Protein AF-0000000067826956 (afdb_homodimer)

Organism: Synechocystis sp. (strain ATCC 27184 / PCC 6803 / Kazusa) (NCBI:txid1111708)

InterPro domains:
  IPR000594 THIF-type NAD/FAD binding fold [PF00899] (185-439)
  IPR028090 JAB domain, prokaryotic [PF14464] (11-140)
  IPR035985 Ubiquitin-activating enzyme-like [SSF69572] (183-455)
  IPR045886 ThiF/MoeB/HesA family [PTHR43267] (139-315)

Radius of gyration: 33.15 Å; Cα contacts (8 Å, |Δi|>4): 2094; chains: 2; bounding box: 84×110×72 Å

Solvent-accessible surface area (backbone atoms only — not comparable to full-atom values): 48384 Å² total; per-residue (Å²): 133,83,63,52,29,34,36,40,35,43,40,68,53,51,52,50,47,50,62,72,37,60,53,92,80,53,42,31,33,55,33,38,34,37,20,13,46,34,82,25,72,41,32,82,87,75,62,40,42,34,41,37,33,20,45,55,45,76,42,77,59,57,74,89,38,51,70,44,62,33,60,84,42,67,41,58,53,63,63,63,54,52,51,51,50,53,53,24,56,76,68,71,36,39,50,26,40,35,32,44,32,56,90,71,46,68,61,88,49,71,65,53,67,61,51,46,28,57,53,38,45,51,45,17,71,72,72,31,75,79,40,52,37,35,41,34,33,42,23,85,88,66,43,56,37,43,32,40,28,55,45,58,87,43,70,45,66,43,56,35,39,36,31,42,50,68,44,44,45,77,30,46,86,66,68,75,67,66,82,76,55,62,36,47,48,32,34,26,65,66,64,37,65,48,51,37,53,52,35,41,69,39,32,35,29,33,36,21,52,43,36,32,22,21,35,39,61,65,50,41,50,38,60,34,33,28,36,39,38,32,31,28,66,51,54,33,43,54,56,40,53,22,34,30,48,64,54,30,44,65,40,25,74,68,49,38,43,35,39,56,38,40,41,50,48,52,49,61,32,57,80,70,47,47,70,45,70,38,76,41,61,73,85,39,76,86,35,45,34,50,58,68,62,29,56,34,32,38,38,30,47,93,48,39,43,59,49,52,52,51,52,50,45,13,34,24,56,63,26,42,26,40,36,42,46,74,48,66,39,62,41,73,61,99,57,86,37,69,73,41,39,37,30,32,32,36,36,35,38,71,76,39,53,41,50,62,54,63,62,72,43,48,68,69,58,13,50,51,51,49,36,38,74,75,35,46,71,57,33,50,51,44,43,69,72,35,82,64,74,84,80,75,65,83,67,47,52,50,38,65,54,30,38,46,37,27,44,52,42,50,49,51,52,49,30,24,58,71,41,55,38,46,94,80,47,63,64,52,30,37,36,36,32,63,40,74,73,42,78,41,73,61,82,68,64,53,41,87,81,37,71,68,48,54,42,67,83,43,36,10,47,35,65,48,88,44,66,86,67,54,130,134,84,63,52,30,34,38,39,34,43,40,68,52,51,52,50,46,50,63,73,38,59,55,92,80,54,42,30,33,57,31,39,33,36,20,14,46,33,84,28,72,41,33,82,87,75,63,42,42,34,42,37,34,19,46,56,45,76,42,77,57,58,72,88,38,53,72,43,63,33,61,82,42,68,42,58,52,63,63,62,53,51,51,50,50,51,53,24,56,76,66,69,37,38,49,27,40,34,34,44,34,55,91,73,46,68,61,87,51,70,66,53,65,61,51,47,27,57,53,38,46,52,46,18,71,71,71,32,74,80,40,52,37,36,42,36,34,41,24,84,89,66,43,55,38,43,31,40,30,54,45,58,87,43,69,44,66,43,56,34,39,35,32,42,50,70,46,44,45,78,31,44,87,64,69,74,67,66,81,76,56,60,35,46,47,33,34,26,65,65,63,37,63,45,50,36,54,53,36,41,69,39,32,36,30,32,37,21,54,42,36,33,22,23,35,37,60,66,49,42,51,39,59,33,34,27,36,40,37,35,31,28,66,51,53,34,42,55,57,40,53,24,34,29,48,65,55,31,44,65,41,25,76,67,47,39,45,34,40,56,40,39,41,51,48,51,49,59,30,56,80,70,48,47,70,45,70,38,78,41,62,74,82,39,77,87,35,45,34,51,58,69,62,29,56,36,34,37,37,31,47,94,47,39,41,61,49,52,52,52,52,50,45,13,34,24,57,61,26,43,27,39,35,41,46,76,48,66,39,61,41,75,60,100,59,86,37,68,72,41,38,36,29,32,33,37,38,35,38,70,76,38,53,41,50,61,54,63,62,72,43,48,68,69,58,12,50,51,50,48,36,37,73,74,35,48,70,59,31,51,50,45,42,70,72,35,83,69,78,79,83,75,65,83,66,47,51,50,40,65,55,30,38,46,38,25,44,51,42,50,50,54,52,50,30,23,59,71,40,57,37,47,93,81,46,61,65,53,30,38,36,37,31,62,42,75,73,41,80,42,73,61,82,68,64,52,43,84,80,38,71,68,49,54,40,66,85,44,37,10,46,35,66,47,86,45,68,85,66,56,131

Structure (mmCIF, N/CA/C/O backbone):
data_AF-0000000067826956-model_v1
#
loop_
_entity.id
_entity.type
_entity.pdbx_description
1 polymer 'Sll6053 protein'
#
loop_
_atom_site.group_PDB
_atom_site.id
_atom_site.type_symbol
_atom_site.label_atom_id
_atom_site.label_alt_id
_atom_site.label_comp_id
_atom_site.label_asym_id
_atom_site.label_entity_id
_atom_site.label_seq_id
_atom_site.pdbx_PDB_ins_code
_atom_site.Cartn_x
_atom_site.Cartn_y
_atom_site.Cartn_z
_atom_site.occupancy
_atom_site.B_iso_or_equiv
_atom_site.auth_seq_id
_atom_site.auth_comp_id
_atom_site.auth_asym_id
_atom_site.auth_atom_id
_atom_site.pdbx_PDB_model_num
ATOM 1 N N . MET A 1 1 ? -2.6 -42.219 2.662 1 44.88 1 MET A N 1
ATOM 2 C CA . MET A 1 1 ? -2.842 -40.812 2.455 1 44.88 1 MET A CA 1
ATOM 3 C C . MET A 1 1 ? -2.33 -40.375 1.088 1 44.88 1 MET A C 1
ATOM 5 O O . MET A 1 1 ? -1.176 -40.625 0.739 1 44.88 1 MET A O 1
ATOM 9 N N . ASN A 1 2 ? -3.15 -40.125 0.061 1 63.22 2 ASN A N 1
ATOM 10 C CA . ASN A 1 2 ? -2.844 -40.031 -1.362 1 63.22 2 ASN A CA 1
ATOM 11 C C . ASN A 1 2 ? -1.979 -38.812 -1.671 1 63.22 2 ASN A C 1
ATOM 13 O O . ASN A 1 2 ? -2.154 -37.75 -1.065 1 63.22 2 ASN A O 1
ATOM 17 N N . ASN A 1 3 ? -0.855 -39.031 -2.359 1 84.06 3 ASN A N 1
ATOM 18 C CA . ASN A 1 3 ? 0.058 -38.031 -2.854 1 84.06 3 ASN A CA 1
ATOM 19 C C . ASN A 1 3 ? -0.665 -37 -3.729 1 84.06 3 ASN A C 1
ATOM 21 O O . ASN A 1 3 ? -1.469 -37.375 -4.586 1 84.06 3 ASN A O 1
ATOM 25 N N . GLN A 1 4 ? -0.572 -35.75 -3.328 1 92.56 4 GLN A N 1
ATOM 26 C CA . GLN A 1 4 ? -1.195 -34.75 -4.16 1 92.56 4 GLN A CA 1
ATOM 27 C C . GLN A 1 4 ? -0.511 -34.625 -5.52 1 92.56 4 GLN A C 1
ATOM 29 O O . GLN A 1 4 ? 0.715 -34.719 -5.609 1 92.56 4 GLN A O 1
ATOM 34 N N . ILE A 1 5 ? -1.255 -34.656 -6.535 1 97.19 5 ILE A N 1
ATOM 35 C CA . ILE A 1 5 ? -0.758 -34.562 -7.906 1 97.19 5 ILE A CA 1
ATOM 36 C C . ILE A 1 5 ? -1.389 -33.344 -8.602 1 97.19 5 ILE A C 1
ATOM 38 O O . ILE A 1 5 ? -2.596 -33.125 -8.492 1 97.19 5 ILE A O 1
ATOM 42 N N . SER A 1 6 ? -0.559 -32.562 -9.227 1 98 6 SER A N 1
ATOM 43 C CA . SER A 1 6 ? -1.067 -31.406 -9.945 1 98 6 SER A CA 1
ATOM 44 C C . SER A 1 6 ? -0.455 -31.312 -11.336 1 98 6 SER A C 1
ATOM 46 O O . SER A 1 6 ? 0.52 -32 -11.641 1 98 6 SER A O 1
ATOM 48 N N . LEU A 1 7 ? -1.089 -30.578 -12.219 1 98.44 7 LEU A N 1
ATOM 49 C CA . LEU A 1 7 ? -0.627 -30.312 -13.57 1 98.44 7 LEU A CA 1
ATOM 50 C C . LEU A 1 7 ? -0.667 -28.812 -13.867 1 98.44 7 LEU A C 1
ATOM 52 O O . LEU A 1 7 ? -1.646 -28.141 -13.547 1 98.44 7 LEU A O 1
ATOM 56 N N . THR A 1 8 ? 0.398 -28.281 -14.352 1 98.56 8 THR A N 1
ATOM 57 C CA . THR A 1 8 ? 0.429 -26.906 -14.859 1 98.56 8 THR A CA 1
ATOM 58 C C . THR A 1 8 ? 0.515 -26.891 -16.391 1 98.56 8 THR A C 1
ATOM 60 O O . THR A 1 8 ? 1.419 -27.5 -16.969 1 98.56 8 THR A O 1
ATOM 63 N N . LEU A 1 9 ? -0.454 -26.266 -16.969 1 97.31 9 LEU A N 1
ATOM 64 C CA . LEU A 1 9 ? -0.571 -26.172 -18.422 1 97.31 9 LEU A CA 1
ATOM 65 C C . LEU A 1 9 ? -0.272 -24.75 -18.891 1 97.31 9 LEU A C 1
ATOM 67 O O . LEU A 1 9 ? -0.756 -23.781 -18.297 1 97.31 9 LEU A O 1
ATOM 71 N N . ARG A 1 10 ? 0.58 -24.672 -19.984 1 97.56 10 ARG A N 1
ATOM 72 C CA . ARG A 1 10 ? 0.729 -23.359 -20.594 1 97.56 10 ARG A CA 1
ATOM 73 C C . ARG A 1 10 ? -0.567 -22.922 -21.266 1 97.56 10 ARG A C 1
ATOM 75 O O . ARG A 1 10 ? -1.243 -23.734 -21.922 1 97.56 10 ARG A O 1
ATOM 82 N N . GLU A 1 11 ? -0.872 -21.672 -21.094 1 96 11 GLU A N 1
ATOM 83 C CA . GLU A 1 11 ? -2.064 -21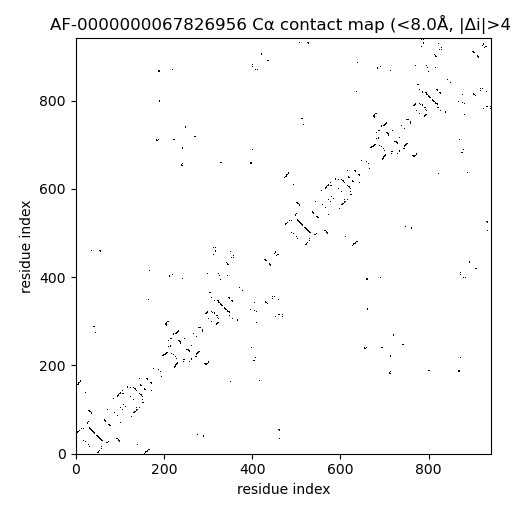.125 -21.734 1 96 11 GLU A CA 1
ATOM 84 C C . GLU A 1 11 ? -2.029 -21.375 -23.25 1 96 11 GLU A C 1
ATOM 86 O O . GLU A 1 11 ? -3.061 -21.656 -23.859 1 96 11 GLU A O 1
ATOM 91 N N . SER A 1 12 ? -0.893 -21.297 -23.875 1 95.44 12 SER A N 1
ATOM 92 C CA . SER A 1 12 ? -0.758 -21.547 -25.312 1 95.44 12 SER A CA 1
ATOM 93 C C . SER A 1 12 ? -1.113 -22.984 -25.656 1 95.44 12 SER A C 1
ATOM 95 O O . SER A 1 12 ? -1.701 -23.25 -26.703 1 95.44 12 SER A O 1
ATOM 97 N N . HIS A 1 13 ? -0.744 -23.906 -24.828 1 96.81 13 HIS A N 1
ATOM 98 C CA . HIS A 1 13 ? -1.081 -25.297 -25.062 1 96.81 13 HIS A CA 1
ATOM 99 C C . HIS A 1 13 ? -2.58 -25.531 -24.906 1 96.81 13 HIS A C 1
ATOM 101 O O . HIS A 1 13 ? -3.168 -26.312 -25.672 1 96.81 13 HIS A O 1
ATOM 107 N N . LEU A 1 14 ? -3.17 -24.906 -23.922 1 95.69 14 LEU A N 1
ATOM 108 C CA . LEU A 1 14 ? -4.617 -25.016 -23.781 1 95.69 14 LEU A CA 1
ATOM 109 C C . LEU A 1 14 ? -5.328 -24.484 -25.016 1 95.69 14 LEU A C 1
ATOM 111 O O . LEU A 1 14 ? -6.301 -25.078 -25.484 1 95.69 14 LEU A O 1
ATOM 115 N N . GLN A 1 15 ? -4.891 -23.375 -25.484 1 93.56 15 GLN A N 1
ATOM 116 C CA . GLN A 1 15 ? -5.477 -22.797 -26.688 1 93.56 15 GLN A CA 1
ATOM 117 C C . GLN A 1 15 ? -5.32 -23.734 -27.875 1 93.56 15 GLN A C 1
ATOM 119 O O . GLN A 1 15 ? -6.246 -23.906 -28.672 1 93.56 15 GLN A O 1
ATOM 124 N N . GLU A 1 16 ? -4.16 -24.266 -27.984 1 94.25 16 GLU A N 1
ATOM 125 C CA . GLU A 1 16 ? -3.906 -25.234 -29.047 1 94.25 16 GLU A CA 1
ATOM 126 C C . GLU A 1 16 ? -4.84 -26.438 -28.938 1 94.25 16 GLU A C 1
ATOM 128 O O . GLU A 1 16 ? -5.383 -26.906 -29.938 1 94.25 16 GLU A O 1
ATOM 133 N N . LEU A 1 17 ? -5.027 -26.922 -27.766 1 93.75 17 LEU A N 1
ATOM 134 C CA . LEU A 1 17 ? -5.914 -28.062 -27.516 1 93.75 17 LEU A CA 1
ATOM 135 C C . LEU A 1 17 ? -7.355 -27.703 -27.859 1 93.75 17 LEU A C 1
ATOM 137 O O . LEU A 1 17 ? -8.055 -28.484 -28.5 1 93.75 17 LEU A O 1
ATOM 141 N N . ARG A 1 18 ? -7.746 -26.562 -27.453 1 90.25 18 ARG A N 1
ATOM 142 C CA . ARG A 1 18 ? -9.102 -26.141 -27.75 1 90.25 18 ARG A CA 1
ATOM 143 C C . ARG A 1 18 ? -9.336 -26.047 -29.25 1 90.25 18 ARG A C 1
ATOM 145 O O . ARG A 1 18 ? -10.383 -26.453 -29.75 1 90.25 18 ARG A O 1
ATOM 152 N N . LYS A 1 19 ? -8.406 -25.531 -29.922 1 87.62 19 LYS A N 1
ATOM 153 C CA . LYS A 1 19 ? -8.508 -25.391 -31.375 1 87.62 19 LYS A CA 1
ATOM 154 C C . LYS A 1 19 ? -8.531 -26.75 -32.062 1 87.62 19 LYS A C 1
ATOM 156 O O . LYS A 1 19 ? -9.266 -26.953 -33.031 1 87.62 19 LYS A O 1
ATOM 161 N N . SER A 1 20 ? -7.781 -27.625 -31.578 1 86.31 20 SER A N 1
ATOM 162 C CA . SER A 1 20 ? -7.613 -28.922 -32.25 1 86.31 20 SER A CA 1
ATOM 163 C C . SER A 1 20 ? -8.75 -29.875 -31.875 1 86.31 20 SER A C 1
ATOM 165 O O . SER A 1 20 ? -9.109 -30.75 -32.688 1 86.31 20 SER A O 1
ATOM 167 N N . LEU A 1 21 ? -9.312 -29.734 -30.719 1 85.88 21 LEU A N 1
ATOM 168 C CA . LEU A 1 21 ? -10.242 -30.75 -30.219 1 85.88 21 LEU A CA 1
ATOM 169 C C . LEU A 1 21 ? -11.688 -30.312 -30.438 1 85.88 21 LEU A C 1
ATOM 171 O O . LEU A 1 21 ? -12.594 -31.141 -30.453 1 85.88 21 LEU A O 1
ATOM 175 N N . TRP A 1 22 ? -11.883 -29.047 -30.5 1 79.56 22 TRP A N 1
ATOM 176 C CA . TRP A 1 22 ? -13.266 -28.625 -30.656 1 79.56 22 TRP A CA 1
ATOM 177 C C . TRP A 1 22 ? -13.578 -28.312 -32.125 1 79.56 22 TRP A C 1
ATOM 179 O O . TRP A 1 22 ? -12.898 -27.5 -32.75 1 79.56 22 TRP A O 1
ATOM 189 N N . HIS A 1 23 ? -14.359 -29.172 -32.688 1 70.5 23 HIS A N 1
ATOM 190 C CA . HIS A 1 23 ? -14.875 -29 -34.031 1 70.5 23 HIS A CA 1
ATOM 191 C C . HIS A 1 23 ? -16.406 -28.969 -34.031 1 70.5 23 HIS A C 1
ATOM 193 O O . HIS A 1 23 ? -17.031 -29.438 -33.094 1 70.5 23 HIS A O 1
ATOM 199 N N . SER A 1 24 ? -16.906 -28.359 -35.031 1 62.88 24 SER A N 1
ATOM 200 C CA . SER A 1 24 ? -18.328 -28.125 -35.219 1 62.88 24 SER A CA 1
ATOM 201 C C . SER A 1 24 ? -19.109 -29.422 -35.312 1 62.88 24 SER A C 1
ATOM 203 O O . SER A 1 24 ? -20.312 -29.453 -35.062 1 62.88 24 SER A O 1
ATOM 205 N N . ASP A 1 25 ? -18.484 -30.453 -35.5 1 67 25 ASP A N 1
ATOM 206 C CA . ASP A 1 25 ? -19.234 -31.672 -35.75 1 67 25 ASP A CA 1
ATOM 207 C C . ASP A 1 25 ? -19.625 -32.344 -34.438 1 67 25 ASP A C 1
ATOM 209 O O . ASP A 1 25 ? -20.328 -33.375 -34.438 1 67 25 ASP A O 1
ATOM 213 N N . GLY A 1 26 ? -19.203 -31.812 -33.344 1 65.75 26 GLY A N 1
ATOM 214 C CA . GLY A 1 26 ? -19.641 -32.25 -32 1 65.75 26 GLY A CA 1
ATOM 215 C C . GLY A 1 26 ? -19.047 -33.562 -31.578 1 65.75 26 GLY A C 1
ATOM 216 O O . GLY A 1 26 ? -19.375 -34.062 -30.5 1 65.75 26 GLY A O 1
ATOM 217 N N . LYS A 1 27 ? -18.203 -34.156 -32.406 1 75.12 27 LYS A N 1
ATOM 218 C CA . LYS A 1 27 ? -17.625 -35.469 -32.062 1 75.12 27 LYS A CA 1
ATOM 219 C C . LYS A 1 27 ? -16.438 -35.312 -31.125 1 75.12 27 LYS A C 1
ATOM 221 O O . LYS A 1 27 ? -15.727 -34.281 -31.188 1 75.12 27 LYS A O 1
ATOM 226 N N . GLU A 1 28 ? -16.234 -36.344 -30.297 1 79.88 28 GLU A N 1
ATOM 227 C CA . GLU A 1 28 ? -15.109 -36.312 -29.359 1 79.88 28 GLU A CA 1
ATOM 228 C C . GLU A 1 28 ? -13.773 -36.438 -30.094 1 79.88 28 GLU A C 1
ATOM 230 O O . GLU A 1 28 ? -13.664 -37.188 -31.078 1 79.88 28 GLU A O 1
ATOM 235 N N . LYS A 1 29 ? -12.812 -35.688 -29.75 1 85.69 29 LYS A N 1
ATOM 236 C CA . LYS A 1 29 ? -11.453 -35.75 -30.266 1 85.69 29 LYS A CA 1
ATOM 237 C C . LYS A 1 29 ? -10.438 -35.875 -29.141 1 85.69 29 LYS A C 1
ATOM 239 O O . LYS A 1 29 ? -10.773 -35.688 -27.969 1 85.69 29 LYS A O 1
ATOM 244 N N . ALA A 1 30 ? -9.266 -36.312 -29.516 1 90.12 30 ALA A N 1
ATOM 245 C CA . ALA A 1 30 ? -8.219 -36.531 -28.531 1 90.12 30 ALA A CA 1
ATOM 246 C C . ALA A 1 30 ? -6.867 -36.031 -29.031 1 90.12 30 ALA A C 1
ATOM 248 O O . ALA A 1 30 ? -6.68 -35.844 -30.219 1 90.12 30 ALA A O 1
ATOM 249 N N . ALA A 1 31 ? -6.02 -35.75 -28.156 1 94.19 31 ALA A N 1
ATOM 250 C CA . ALA A 1 31 ? -4.637 -35.344 -28.406 1 94.19 31 ALA A CA 1
ATOM 251 C C . ALA A 1 31 ? -3.709 -35.875 -27.312 1 94.19 31 ALA A C 1
ATOM 253 O O . ALA A 1 31 ? -4.172 -36.344 -26.266 1 94.19 31 ALA A O 1
ATOM 254 N N . TYR A 1 32 ? -2.447 -35.906 -27.625 1 95.56 32 TYR A N 1
ATOM 255 C CA . TYR A 1 32 ? -1.446 -36.219 -26.625 1 95.56 32 TYR A CA 1
ATOM 256 C C . TYR A 1 32 ? -0.816 -34.938 -26.062 1 95.56 32 TYR A C 1
ATOM 258 O O . TYR A 1 32 ? -0.744 -33.938 -26.766 1 95.56 32 TYR A O 1
ATOM 266 N N . LEU A 1 33 ? -0.513 -35 -24.875 1 96.5 33 LEU A N 1
ATOM 267 C CA . LEU A 1 33 ? 0.271 -33.969 -24.188 1 96.5 33 LEU A CA 1
ATOM 268 C C . LEU A 1 33 ? 1.506 -34.594 -23.531 1 96.5 33 LEU A C 1
ATOM 270 O O . LEU A 1 33 ? 1.414 -35.625 -22.875 1 96.5 33 LEU A O 1
ATOM 274 N N . ILE A 1 34 ? 2.652 -34.031 -23.812 1 97 34 ILE A N 1
ATOM 275 C CA . ILE A 1 34 ? 3.891 -34.438 -23.156 1 97 34 ILE A CA 1
ATOM 276 C C . ILE A 1 34 ? 4.203 -33.469 -22 1 97 34 ILE A C 1
ATOM 278 O O . ILE A 1 34 ? 4.113 -32.25 -22.141 1 97 34 ILE A O 1
ATOM 282 N N . CYS A 1 35 ? 4.594 -34.094 -20.875 1 98.19 35 CYS A N 1
ATOM 283 C CA . CYS A 1 35 ? 4.738 -33.281 -19.672 1 98.19 35 CYS A CA 1
ATOM 284 C C . CYS A 1 35 ? 6.074 -33.562 -18.984 1 98.19 35 CYS A C 1
ATOM 286 O O . CYS A 1 35 ? 6.543 -34.688 -18.953 1 98.19 35 CYS A O 1
ATOM 288 N N . GLY A 1 36 ? 6.676 -32.406 -18.531 1 97.75 36 GLY A N 1
ATOM 289 C CA . GLY A 1 36 ? 7.754 -32.562 -17.578 1 97.75 36 GLY A CA 1
ATOM 290 C C . GLY A 1 36 ? 7.27 -33 -16.203 1 97.75 36 GLY A C 1
ATOM 291 O O . GLY A 1 36 ? 6.07 -32.938 -15.914 1 97.75 36 GLY A O 1
ATOM 292 N N . GLU A 1 37 ? 8.227 -33.5 -15.391 1 96.62 37 GLU A N 1
ATOM 293 C CA . GLU A 1 37 ? 7.867 -33.969 -14.062 1 96.62 37 GLU A CA 1
ATOM 294 C C . GLU A 1 37 ? 8.617 -33.219 -12.969 1 96.62 37 GLU A C 1
ATOM 296 O O . GLU A 1 37 ? 9.781 -32.844 -13.148 1 96.62 37 GLU A O 1
ATOM 301 N N . VAL A 1 38 ? 7.941 -32.938 -11.93 1 97.69 38 VAL A N 1
ATOM 302 C CA . VAL A 1 38 ? 8.5 -32.344 -10.719 1 97.69 38 VAL A CA 1
ATOM 303 C C . VAL A 1 38 ? 8.227 -33.25 -9.523 1 97.69 38 VAL A C 1
ATOM 305 O O . VAL A 1 38 ? 7.07 -33.562 -9.227 1 97.69 38 VAL A O 1
ATOM 308 N N . SER A 1 39 ? 9.273 -33.688 -8.938 1 96.31 39 SER A N 1
ATOM 309 C CA . SER A 1 39 ? 9.156 -34.531 -7.742 1 96.31 39 SER A CA 1
ATOM 310 C C . SER A 1 39 ? 9.422 -33.719 -6.477 1 96.31 39 SER A C 1
ATOM 312 O O . SER A 1 39 ? 10.5 -33.125 -6.328 1 96.31 39 SER A O 1
ATOM 314 N N . ILE A 1 40 ? 8.469 -33.625 -5.629 1 97 40 ILE A N 1
ATOM 315 C CA . ILE A 1 40 ? 8.578 -33 -4.312 1 97 40 ILE A CA 1
ATOM 316 C C . ILE A 1 40 ? 8.609 -34.062 -3.232 1 97 40 ILE A C 1
ATOM 318 O O . ILE A 1 40 ? 7.613 -34.781 -3.021 1 97 40 ILE A O 1
ATOM 322 N N . GLN A 1 41 ? 9.727 -34.188 -2.584 1 96.25 41 GLN A N 1
ATOM 323 C CA . GLN A 1 41 ? 9.898 -35.25 -1.619 1 96.25 41 GLN A CA 1
ATOM 324 C C . GLN A 1 41 ? 9.039 -35.031 -0.379 1 96.25 41 GLN A C 1
ATOM 326 O O . GLN A 1 41 ? 8.445 -35.969 0.155 1 96.25 41 GLN A O 1
ATOM 331 N N . ALA A 1 42 ? 9.039 -33.812 0.03 1 96.12 42 ALA A N 1
ATOM 332 C CA . ALA A 1 42 ? 8.266 -33.469 1.217 1 96.12 42 ALA A CA 1
ATOM 333 C C . ALA A 1 42 ? 7.609 -32.094 1.058 1 96.12 42 ALA A C 1
ATOM 335 O O . ALA A 1 42 ? 8.281 -31.062 1.141 1 96.12 42 ALA A O 1
ATOM 336 N N . ASP A 1 43 ? 6.285 -32.156 0.869 1 95.25 43 ASP A N 1
ATOM 337 C CA . ASP A 1 43 ? 5.527 -30.922 0.868 1 95.25 43 ASP A CA 1
ATOM 338 C C . ASP A 1 43 ? 5.688 -30.172 2.193 1 95.25 43 ASP A C 1
ATOM 340 O O . ASP A 1 43 ? 5.555 -30.766 3.264 1 95.25 43 ASP A O 1
ATOM 344 N N . PRO A 1 44 ? 5.945 -28.875 2.133 1 95.81 44 PRO A N 1
ATOM 345 C CA . PRO A 1 44 ? 6.227 -28.141 3.371 1 95.81 44 PRO A CA 1
ATOM 346 C C . PRO A 1 44 ? 5.074 -28.203 4.371 1 95.81 44 PRO A C 1
ATOM 348 O O . PRO A 1 44 ? 5.301 -28.156 5.582 1 95.81 44 PRO A O 1
ATOM 351 N N . TRP A 1 45 ? 3.9 -28.312 3.988 1 95.19 45 TRP A N 1
ATOM 352 C CA . TRP A 1 45 ? 2.752 -28.234 4.883 1 95.19 45 TRP A CA 1
ATOM 353 C C . TRP A 1 45 ? 2.268 -29.625 5.277 1 95.19 45 TRP A C 1
ATOM 355 O O . TRP A 1 45 ? 1.835 -29.844 6.414 1 95.19 45 TRP A O 1
ATOM 365 N N . THR A 1 46 ? 2.412 -30.625 4.445 1 94.44 46 THR A N 1
ATOM 366 C CA . THR A 1 46 ? 1.85 -31.938 4.723 1 94.44 46 THR A CA 1
ATOM 367 C C . THR A 1 46 ? 2.955 -32.938 5.008 1 94.44 46 THR A C 1
ATOM 369 O O . THR A 1 46 ? 2.689 -34.031 5.52 1 94.44 46 THR A O 1
ATOM 372 N N . SER A 1 47 ? 4.176 -32.625 4.66 1 94.88 47 SER A N 1
ATOM 373 C CA . SER A 1 47 ? 5.336 -33.5 4.797 1 94.88 47 SER A CA 1
ATOM 374 C C . SER A 1 47 ? 5.199 -34.719 3.918 1 94.88 47 SER A C 1
ATOM 376 O O . SER A 1 47 ? 5.973 -35.688 4.055 1 94.88 47 SER A O 1
ATOM 378 N N . MET A 1 48 ? 4.238 -34.688 3.027 1 95.12 48 MET A N 1
ATOM 379 C CA . MET A 1 48 ? 4.008 -35.812 2.119 1 95.12 48 MET A CA 1
ATOM 380 C C . MET A 1 48 ? 4.582 -35.5 0.737 1 95.12 48 MET A C 1
ATOM 382 O O . MET A 1 48 ? 4.691 -34.344 0.34 1 95.12 48 MET A O 1
ATOM 386 N N . PRO A 1 49 ? 4.953 -36.594 0.078 1 95.38 49 PRO A N 1
ATOM 387 C CA . PRO A 1 49 ? 5.434 -36.375 -1.289 1 95.38 49 PRO A CA 1
ATOM 388 C C . PRO A 1 49 ? 4.34 -35.875 -2.229 1 95.38 49 PRO A C 1
ATOM 390 O O . PRO A 1 49 ? 3.158 -36.156 -2.018 1 95.38 49 PRO A O 1
ATOM 393 N N . ARG A 1 50 ? 4.73 -35.125 -3.203 1 95.69 50 ARG A N 1
ATOM 394 C CA . ARG A 1 50 ? 3.844 -34.625 -4.238 1 95.69 50 ARG A CA 1
ATOM 395 C C . ARG A 1 50 ? 4.496 -34.688 -5.613 1 95.69 50 ARG A C 1
ATOM 397 O O . ARG A 1 50 ? 5.723 -34.75 -5.723 1 95.69 50 ARG A O 1
ATOM 404 N N . LYS A 1 51 ? 3.646 -34.812 -6.562 1 96.19 51 LYS A N 1
ATOM 405 C CA . LYS A 1 51 ? 4.109 -34.781 -7.949 1 96.19 51 LYS A CA 1
ATOM 406 C C . LYS A 1 51 ? 3.414 -33.656 -8.719 1 96.19 51 LYS A C 1
ATOM 408 O O . LYS A 1 51 ? 2.217 -33.406 -8.539 1 96.19 51 LYS A O 1
ATOM 413 N N . LYS A 1 52 ? 4.16 -33 -9.469 1 97.81 52 LYS A N 1
ATOM 414 C CA . LYS A 1 52 ? 3.65 -31.969 -10.383 1 97.81 52 LYS A CA 1
ATOM 415 C C . LYS A 1 52 ? 4.078 -32.25 -11.82 1 97.81 52 LYS A C 1
ATOM 417 O O . LYS A 1 52 ? 5.219 -32.656 -12.062 1 97.81 52 LYS A O 1
ATOM 422 N N . TYR A 1 53 ? 3.162 -32.156 -12.68 1 98.31 53 TYR A N 1
ATOM 423 C CA . TYR A 1 53 ? 3.465 -32.281 -14.102 1 98.31 53 TYR A CA 1
ATOM 424 C C . TYR A 1 53 ? 3.322 -30.953 -14.82 1 98.31 53 TYR A C 1
ATOM 426 O O . TYR A 1 53 ? 2.504 -30.125 -14.422 1 98.31 53 TYR A O 1
ATOM 434 N N . LEU A 1 54 ? 4.164 -30.719 -15.82 1 98.62 54 LEU A N 1
ATOM 435 C CA . LEU A 1 54 ? 4.211 -29.453 -16.547 1 98.62 54 LEU A CA 1
ATOM 436 C C . LEU A 1 54 ? 4.121 -29.688 -18.062 1 98.62 54 LEU A C 1
ATOM 438 O O . LEU A 1 54 ? 4.855 -30.516 -18.609 1 98.62 54 LEU A O 1
ATOM 442 N N . SER A 1 55 ? 3.279 -29 -18.734 1 98.12 55 SER A N 1
ATOM 443 C CA . SER A 1 55 ? 3.098 -29.234 -20.172 1 98.12 55 SER A CA 1
ATOM 444 C C . SER A 1 55 ? 4.309 -28.766 -20.969 1 98.12 55 SER A C 1
ATOM 446 O O . SER A 1 55 ? 4.82 -27.656 -20.734 1 98.12 55 SER A O 1
ATOM 448 N N . VAL A 1 56 ? 4.711 -29.547 -21.875 1 97.5 56 VAL A N 1
ATOM 449 C CA . VAL A 1 56 ? 5.879 -29.234 -22.688 1 97.5 56 VAL A CA 1
ATOM 450 C C . VAL A 1 56 ? 5.465 -29.094 -24.156 1 97.5 56 VAL A C 1
ATOM 452 O O . VAL A 1 56 ? 5.926 -28.188 -24.844 1 97.5 56 VAL A O 1
ATOM 455 N N . GLU A 1 57 ? 4.574 -30.031 -24.562 1 96.19 57 GLU A N 1
ATOM 456 C CA . GLU A 1 57 ? 4.219 -30.078 -25.984 1 96.19 57 GLU A CA 1
ATOM 457 C C . GLU A 1 57 ? 2.873 -30.75 -26.188 1 96.19 57 GLU A C 1
ATOM 459 O O . GLU A 1 57 ? 2.566 -31.75 -25.531 1 96.19 57 GLU A O 1
ATOM 464 N N . VAL A 1 58 ? 2.119 -30.156 -27.109 1 96.56 58 VAL A N 1
ATOM 465 C CA . VAL A 1 58 ? 0.883 -30.797 -27.547 1 96.56 58 VAL A CA 1
ATOM 466 C C . VAL A 1 58 ? 1.139 -31.562 -28.844 1 96.56 58 VAL A C 1
ATOM 468 O O . VAL A 1 58 ? 1.746 -31.047 -29.781 1 96.56 58 VAL A O 1
ATOM 471 N N . ILE A 1 59 ? 0.678 -32.781 -28.875 1 94.94 59 ILE A N 1
ATOM 472 C CA . ILE A 1 59 ? 0.805 -33.625 -30.078 1 94.94 59 ILE A CA 1
ATOM 473 C C . ILE A 1 59 ? -0.577 -34.062 -30.547 1 94.94 59 ILE A C 1
ATOM 475 O O . ILE A 1 59 ? -1.201 -34.938 -29.906 1 94.94 59 ILE A O 1
ATOM 479 N N . PRO A 1 60 ? -0.963 -33.562 -31.641 1 91 60 PRO A N 1
ATOM 480 C CA . PRO A 1 60 ? -2.271 -33.969 -32.156 1 91 60 PRO A CA 1
ATOM 481 C C . PRO A 1 60 ? -2.277 -35.438 -32.625 1 91 60 PRO A C 1
ATOM 483 O O . PRO A 1 60 ? -1.255 -35.938 -33.094 1 91 60 PRO A O 1
ATOM 486 N N . ILE A 1 61 ? -3.43 -36.062 -32.469 1 87.12 61 ILE A N 1
ATOM 487 C CA . ILE A 1 61 ? -3.625 -37.375 -33.031 1 87.12 61 ILE A CA 1
ATOM 488 C C . ILE A 1 61 ? -4.016 -37.25 -34.5 1 87.12 61 ILE A C 1
ATOM 490 O O . ILE A 1 61 ? -5 -36.594 -34.844 1 87.12 61 ILE A O 1
ATOM 494 N N . PRO A 1 62 ? -3.236 -37.906 -35.312 1 82.19 62 PRO A N 1
ATOM 495 C CA . PRO A 1 62 ? -3.561 -37.781 -36.719 1 82.19 62 PRO A CA 1
ATOM 496 C C . PRO A 1 62 ? -4.961 -38.312 -37.062 1 82.19 62 PRO A C 1
ATOM 498 O O . PRO A 1 62 ? -5.395 -39.312 -36.5 1 82.19 62 PRO A O 1
ATOM 501 N N . ASP A 1 63 ? -5.59 -37.688 -38.031 1 79.5 63 ASP A N 1
ATOM 502 C CA . ASP A 1 63 ? -6.957 -38.031 -38.406 1 79.5 63 ASP A CA 1
ATOM 503 C C . ASP A 1 63 ? -7.039 -39.469 -38.906 1 79.5 63 ASP A C 1
ATOM 505 O O . ASP A 1 63 ? -8.031 -40.156 -38.688 1 79.5 63 ASP A O 1
ATOM 509 N N . ASN A 1 64 ? -6.012 -39.875 -39.562 1 79.75 64 ASN A N 1
ATOM 510 C CA . ASN A 1 64 ? -6.02 -41.188 -40.188 1 79.75 64 ASN A CA 1
ATOM 511 C C . ASN A 1 64 ? -5.887 -42.281 -39.125 1 79.75 64 ASN A C 1
ATOM 513 O O . ASN A 1 64 ? -6.102 -43.469 -39.438 1 79.75 64 ASN A O 1
ATOM 517 N N . GLU A 1 65 ? -5.605 -41.875 -38 1 79.75 65 GLU A N 1
ATOM 518 C CA . GLU A 1 65 ? -5.434 -42.875 -36.938 1 79.75 65 GLU A CA 1
ATOM 519 C C . GLU A 1 65 ? -6.668 -42.938 -36.031 1 79.75 65 GLU A C 1
ATOM 521 O O . GLU A 1 65 ? -6.734 -43.781 -35.125 1 79.75 65 GLU A O 1
ATOM 526 N N . ILE A 1 66 ? -7.566 -42.156 -36.312 1 76.38 66 ILE A N 1
ATOM 527 C CA . ILE A 1 66 ? -8.82 -42.25 -35.594 1 76.38 66 ILE A CA 1
ATOM 528 C C . ILE A 1 66 ? -9.672 -43.375 -36.125 1 76.38 66 ILE A C 1
ATOM 530 O O . ILE A 1 66 ? -10.078 -43.375 -37.281 1 76.38 66 ILE A O 1
ATOM 534 N N . VAL A 1 67 ? -9.875 -44.312 -35.25 1 71.81 67 VAL A N 1
ATOM 535 C CA . VAL A 1 67 ? -10.617 -45.5 -35.656 1 71.81 67 VAL A CA 1
ATOM 536 C C . VAL A 1 67 ? -12.117 -45.219 -35.594 1 71.81 67 VAL A C 1
ATOM 538 O O . VAL A 1 67 ? -12.875 -45.594 -36.469 1 71.81 67 VAL A O 1
ATOM 541 N N . SER A 1 68 ? -12.547 -44.719 -34.5 1 73.06 68 SER A N 1
ATOM 542 C CA . SER A 1 68 ? -13.953 -44.375 -34.312 1 73.06 68 SER A CA 1
ATOM 543 C C . SER A 1 68 ? -14.125 -43.25 -33.312 1 73.06 68 SER A C 1
ATOM 545 O O . SER A 1 68 ? -13.367 -43.125 -32.344 1 73.06 68 SER A O 1
ATOM 547 N N . HIS A 1 69 ? -15 -42.375 -33.719 1 72.31 69 HIS A N 1
ATOM 548 C CA . HIS A 1 69 ? -15.328 -41.312 -32.781 1 72.31 69 HIS A CA 1
ATOM 549 C C . HIS A 1 69 ? -16.797 -40.906 -32.875 1 72.31 69 HIS A C 1
ATOM 551 O O . HIS A 1 69 ? -17.375 -40.969 -33.969 1 72.31 69 HIS A O 1
ATOM 557 N N . SER A 1 70 ? -17.453 -40.812 -31.766 1 69 70 SER A N 1
ATOM 558 C CA . SER A 1 70 ? -18.828 -40.344 -31.594 1 69 70 SER A CA 1
ATOM 559 C C . SER A 1 70 ? -18.906 -39.25 -30.516 1 69 70 SER A C 1
ATOM 561 O O . SER A 1 70 ? -17.891 -38.875 -29.953 1 69 70 SER A O 1
ATOM 563 N N . PRO A 1 71 ? -20.141 -38.75 -30.406 1 67.5 71 PRO A N 1
ATOM 564 C CA . PRO A 1 71 ? -20.297 -37.781 -29.312 1 67.5 71 PRO A CA 1
ATOM 565 C C . PRO A 1 71 ? -20 -38.375 -27.953 1 67.5 71 PRO A C 1
ATOM 567 O O . PRO A 1 71 ? -19.812 -37.656 -26.969 1 67.5 71 PRO A O 1
ATOM 570 N N . GLN A 1 72 ? -19.812 -39.719 -28.016 1 65.25 72 GLN A N 1
ATOM 571 C CA . GLN A 1 72 ? -19.719 -40.375 -26.703 1 65.25 72 GLN A CA 1
ATOM 572 C C . GLN A 1 72 ? -18.422 -41.156 -26.578 1 65.25 72 GLN A C 1
ATOM 574 O O . GLN A 1 72 ? -18.062 -41.625 -25.484 1 65.25 72 GLN A O 1
ATOM 579 N N . HIS A 1 73 ? -17.688 -41.344 -27.75 1 66.94 73 HIS A N 1
ATOM 580 C CA . HIS A 1 73 ? -16.484 -42.156 -27.625 1 66.94 73 HIS A CA 1
ATOM 581 C C . HIS A 1 73 ? -15.492 -41.875 -28.734 1 66.94 73 HIS A C 1
ATOM 583 O O . HIS A 1 73 ? -15.867 -41.375 -29.812 1 66.94 73 HIS A O 1
ATOM 589 N N . ILE A 1 74 ? -14.25 -42.125 -28.469 1 72.88 74 ILE A N 1
ATOM 590 C CA . ILE A 1 74 ? -13.203 -42.062 -29.484 1 72.88 74 ILE A CA 1
ATOM 591 C C . ILE A 1 74 ? -12.211 -43.188 -29.297 1 72.88 74 ILE A C 1
ATOM 593 O O . ILE A 1 74 ? -11.891 -43.562 -28.172 1 72.88 74 ILE A O 1
ATOM 597 N N . THR A 1 75 ? -11.922 -43.75 -30.406 1 72.81 75 THR A N 1
ATOM 598 C CA . THR A 1 75 ? -10.898 -44.781 -30.469 1 72.81 75 THR A CA 1
ATOM 599 C C . THR A 1 75 ? -9.906 -44.5 -31.578 1 72.81 75 THR A C 1
ATOM 601 O O . THR A 1 75 ? -10.297 -44.062 -32.688 1 72.81 75 THR A O 1
ATOM 604 N N . TRP A 1 76 ? -8.734 -44.625 -31.312 1 75.31 76 TRP A N 1
ATOM 605 C CA . TRP A 1 76 ? -7.711 -44.406 -32.312 1 75.31 76 TRP A CA 1
ATOM 606 C C . TRP A 1 76 ? -6.652 -45.5 -32.281 1 75.31 76 TRP A C 1
ATOM 608 O O . TRP A 1 76 ? -6.594 -46.25 -31.297 1 75.31 76 TRP A O 1
ATOM 618 N N . SER A 1 77 ? -5.871 -45.5 -33.375 1 77.44 77 SER A N 1
ATOM 619 C CA . SER A 1 77 ? -4.805 -46.5 -33.469 1 77.44 77 SER A CA 1
ATOM 620 C C . SER A 1 77 ? -3.703 -46.219 -32.438 1 77.44 77 SER A C 1
ATOM 622 O O . SER A 1 77 ? -3.426 -45.031 -32.125 1 77.44 77 SER A O 1
ATOM 624 N N . THR A 1 78 ? -3.096 -47.375 -32.062 1 82.62 78 THR A N 1
ATOM 625 C CA . THR A 1 78 ? -2.111 -47.25 -30.984 1 82.62 78 THR A CA 1
ATOM 626 C C . THR A 1 78 ? -0.739 -46.875 -31.547 1 82.62 78 THR A C 1
ATOM 628 O O . THR A 1 78 ? 0.211 -46.656 -30.797 1 82.62 78 THR A O 1
ATOM 631 N N . ASP A 1 79 ? -0.666 -46.719 -32.844 1 87.56 79 ASP A N 1
ATOM 632 C CA . ASP A 1 79 ? 0.637 -46.438 -33.438 1 87.56 79 ASP A CA 1
ATOM 633 C C . ASP A 1 79 ? 1.166 -45.062 -33 1 87.56 79 ASP A C 1
ATOM 635 O O . ASP A 1 79 ? 2.322 -44.969 -32.562 1 87.56 79 ASP A O 1
ATOM 639 N N . SER A 1 80 ? 0.292 -44.156 -33.062 1 89.5 80 SER A N 1
ATOM 640 C CA . SER A 1 80 ? 0.722 -42.844 -32.656 1 89.5 80 SER A CA 1
ATOM 641 C C . SER A 1 80 ? 1.016 -42.781 -31.156 1 89.5 80 SER A C 1
ATOM 643 O O . SER A 1 80 ? 1.925 -42.062 -30.719 1 89.5 80 SER A O 1
ATOM 645 N N . PHE A 1 81 ? 0.234 -43.531 -30.484 1 92.62 81 PHE A N 1
ATOM 646 C CA . PHE A 1 81 ? 0.453 -43.594 -29.047 1 92.62 81 PHE A CA 1
ATOM 647 C C . PHE A 1 81 ? 1.831 -44.156 -28.734 1 92.62 81 PHE A C 1
ATOM 649 O O . PHE A 1 81 ? 2.564 -43.625 -27.906 1 92.62 81 PHE A O 1
ATOM 656 N N . VAL A 1 82 ? 2.227 -45.188 -29.406 1 93.31 82 VAL A N 1
ATOM 657 C CA . VAL A 1 82 ? 3.523 -45.844 -29.219 1 93.31 82 VAL A CA 1
ATOM 658 C C . VAL A 1 82 ? 4.641 -44.875 -29.594 1 93.31 82 VAL A C 1
ATOM 660 O O . VAL A 1 82 ? 5.668 -44.812 -28.906 1 93.31 82 VAL A O 1
ATOM 663 N N . ARG A 1 83 ? 4.449 -44.156 -30.625 1 93.62 83 ARG A N 1
ATOM 664 C CA . ARG A 1 83 ? 5.441 -43.188 -31.047 1 93.62 83 ARG A CA 1
ATOM 665 C C . ARG A 1 83 ? 5.637 -42.094 -29.984 1 93.62 83 ARG A C 1
ATOM 667 O O . ARG A 1 83 ? 6.766 -41.688 -29.703 1 93.62 83 ARG A O 1
ATOM 674 N N . VAL A 1 84 ? 4.547 -41.688 -29.453 1 95.06 84 VAL A N 1
ATOM 675 C CA . VAL A 1 84 ? 4.602 -40.625 -28.438 1 95.06 84 VAL A CA 1
ATOM 676 C C . VAL A 1 84 ? 5.258 -41.156 -27.172 1 95.06 84 VAL A C 1
ATOM 678 O O . VAL A 1 84 ? 6.023 -40.469 -26.516 1 95.06 84 VAL A O 1
ATOM 681 N N . LEU A 1 85 ? 4.969 -42.406 -26.828 1 95.81 85 LEU A N 1
ATOM 682 C CA . LEU A 1 85 ? 5.594 -43.031 -25.672 1 95.81 85 LEU A CA 1
ATOM 683 C C . LEU A 1 85 ? 7.109 -43.125 -25.844 1 95.81 85 LEU A C 1
ATOM 685 O O . LEU A 1 85 ? 7.863 -42.875 -24.891 1 95.81 85 LEU A O 1
ATOM 689 N N . LYS A 1 86 ? 7.504 -43.469 -27.047 1 95.25 86 LYS A N 1
ATOM 690 C CA . LYS A 1 86 ? 8.93 -43.531 -27.359 1 95.25 86 LYS A CA 1
ATOM 691 C C . LYS A 1 86 ? 9.586 -42.156 -27.188 1 95.25 86 LYS A C 1
ATOM 693 O O . LYS A 1 86 ? 10.664 -42.062 -26.594 1 95.25 86 LYS A O 1
ATOM 698 N N . LEU A 1 87 ? 8.961 -41.219 -27.734 1 94 87 LEU A N 1
ATOM 699 C CA . LEU A 1 87 ? 9.461 -39.844 -27.625 1 94 87 LEU A CA 1
ATOM 700 C C . LEU A 1 87 ? 9.578 -39.406 -26.156 1 94 87 LEU A C 1
ATOM 702 O O . LEU A 1 87 ? 10.586 -38.844 -25.766 1 94 87 LEU A O 1
ATOM 706 N N . ALA A 1 88 ? 8.562 -39.656 -25.391 1 94.75 88 ALA A N 1
ATOM 707 C CA . ALA A 1 88 ? 8.531 -39.281 -23.969 1 94.75 88 ALA A CA 1
ATOM 708 C C . ALA A 1 88 ? 9.641 -40 -23.203 1 94.75 88 ALA A C 1
ATOM 710 O O . ALA A 1 88 ? 10.273 -39.406 -22.328 1 94.75 88 ALA A O 1
ATOM 711 N N . GLN A 1 89 ? 9.828 -41.219 -23.516 1 93.5 89 GLN A N 1
ATOM 712 C CA . GLN A 1 89 ? 10.883 -41.969 -22.844 1 93.5 89 GLN A CA 1
ATOM 713 C C . GLN A 1 89 ? 12.258 -41.375 -23.141 1 93.5 89 GLN A C 1
ATOM 715 O O . GLN A 1 89 ? 13.086 -41.25 -22.234 1 93.5 89 GLN A O 1
ATOM 720 N N . GLN A 1 90 ? 12.516 -41.062 -24.375 1 92.44 90 GLN A N 1
ATOM 721 C CA . GLN A 1 90 ? 13.789 -40.5 -24.812 1 92.44 90 GLN A CA 1
ATOM 722 C C . GLN A 1 90 ? 14.086 -39.188 -24.078 1 92.44 90 GLN A C 1
ATOM 724 O O . GLN A 1 90 ? 15.242 -38.875 -23.781 1 92.44 90 GLN A O 1
ATOM 729 N N . LYS A 1 91 ? 13.086 -38.5 -23.766 1 91.44 91 LYS A N 1
ATOM 730 C CA . LYS A 1 91 ? 13.25 -37.156 -23.172 1 91.44 91 LYS A CA 1
ATOM 731 C C . LYS A 1 91 ? 12.961 -37.188 -21.672 1 91.44 91 LYS A C 1
ATOM 733 O O . LYS A 1 91 ? 12.969 -36.156 -21.016 1 91.44 91 LYS A O 1
ATOM 738 N N . ASN A 1 92 ? 12.727 -38.375 -21.125 1 91.19 92 ASN A N 1
ATOM 739 C CA . ASN A 1 92 ? 12.391 -38.531 -19.719 1 91.19 92 ASN A CA 1
ATOM 740 C C . ASN A 1 92 ? 11.188 -37.688 -19.312 1 91.19 92 ASN A C 1
ATOM 742 O O . ASN A 1 92 ? 11.25 -36.906 -18.359 1 91.19 92 ASN A O 1
ATOM 746 N N . LEU A 1 93 ? 10.148 -37.781 -20.141 1 95.5 93 LEU A N 1
ATOM 747 C CA . LEU A 1 93 ? 8.906 -37.031 -19.938 1 95.5 93 LEU A CA 1
ATOM 748 C C . LEU A 1 93 ? 7.73 -38 -19.734 1 95.5 93 LEU A C 1
ATOM 750 O O . LEU A 1 93 ? 7.891 -39.219 -19.844 1 95.5 93 LEU A O 1
ATOM 754 N N . THR A 1 94 ? 6.621 -37.469 -19.375 1 96.81 94 THR A N 1
ATOM 755 C CA . THR A 1 94 ? 5.414 -38.25 -19.109 1 96.81 94 THR A CA 1
ATOM 756 C C . THR A 1 94 ? 4.32 -37.875 -20.125 1 96.81 94 THR A C 1
ATOM 758 O O . THR A 1 94 ? 4.137 -36.719 -20.453 1 96.81 94 THR A O 1
ATOM 761 N N . VAL A 1 95 ? 3.576 -38.906 -20.562 1 97.38 95 VAL A N 1
ATOM 762 C CA . VAL A 1 95 ? 2.535 -38.688 -21.562 1 97.38 95 VAL A CA 1
ATOM 763 C C . VAL A 1 95 ? 1.192 -38.469 -20.875 1 97.38 95 VAL A C 1
ATOM 765 O O . VAL A 1 95 ? 0.88 -39.125 -19.875 1 97.38 95 VAL A O 1
ATOM 768 N N . ALA A 1 96 ? 0.475 -37.562 -21.391 1 97.62 96 ALA A N 1
ATOM 769 C CA . ALA A 1 96 ? -0.926 -37.344 -21.031 1 97.62 96 ALA A CA 1
ATOM 770 C C . ALA A 1 96 ? -1.829 -37.469 -22.25 1 97.62 96 ALA A C 1
ATOM 772 O O . ALA A 1 96 ? -1.473 -37.031 -23.344 1 97.62 96 ALA A O 1
ATOM 773 N N . ILE A 1 97 ? -2.92 -38.094 -22.016 1 95.44 97 ILE A N 1
ATOM 774 C CA . ILE A 1 97 ? -3.953 -38.156 -23.031 1 95.44 97 ILE A CA 1
ATOM 775 C C . ILE A 1 97 ? -5.094 -37.188 -22.672 1 95.44 97 ILE A C 1
ATOM 777 O O . ILE A 1 97 ? -5.59 -37.219 -21.547 1 95.44 97 ILE A O 1
ATOM 781 N N . ILE A 1 98 ? -5.48 -36.438 -23.609 1 94.81 98 ILE A N 1
ATOM 782 C CA . ILE A 1 98 ? -6.574 -35.5 -23.359 1 94.81 98 ILE A CA 1
ATOM 783 C C . ILE A 1 98 ? -7.672 -35.719 -24.406 1 94.81 98 ILE A C 1
ATOM 785 O O . ILE A 1 98 ? -7.391 -35.875 -25.594 1 94.81 98 ILE A O 1
ATOM 789 N N . HIS A 1 99 ? -8.852 -35.781 -23.938 1 90.31 99 HIS A N 1
ATOM 790 C CA . HIS A 1 99 ? -9.977 -35.906 -24.859 1 90.31 99 HIS A CA 1
ATOM 791 C C . HIS A 1 99 ? -11.156 -35.062 -24.391 1 90.31 99 HIS A C 1
ATOM 793 O O . HIS A 1 99 ? -11.195 -34.594 -23.25 1 90.31 99 HIS A O 1
ATOM 799 N N . THR A 1 100 ? -12.062 -34.812 -25.344 1 89.5 100 THR A N 1
ATOM 800 C CA . THR A 1 100 ? -13.18 -33.906 -25.062 1 89.5 100 THR A CA 1
ATOM 801 C C . THR A 1 100 ? -14.422 -34.719 -24.672 1 89.5 100 THR A C 1
ATOM 803 O O . THR A 1 100 ? -14.555 -35.875 -25.047 1 89.5 100 THR A O 1
ATOM 806 N N . HIS A 1 101 ? -15.188 -34.062 -23.781 1 80.62 101 HIS A N 1
ATOM 807 C CA . HIS A 1 101 ? -16.531 -34.594 -23.5 1 80.62 101 HIS A CA 1
ATOM 808 C C . HIS A 1 101 ? -17.594 -33.594 -23.938 1 80.62 101 HIS A C 1
ATOM 810 O O . HIS A 1 101 ? -17.453 -32.406 -23.75 1 80.62 101 HIS A O 1
ATOM 816 N N . GLY A 1 102 ? -18.5 -34.031 -24.766 1 68.31 102 GLY A N 1
ATOM 817 C CA . GLY A 1 102 ? -19.578 -33.156 -25.188 1 68.31 102 GLY A CA 1
ATOM 818 C C . GLY A 1 102 ? -20.484 -32.719 -24.047 1 68.31 102 GLY A C 1
ATOM 819 O O . GLY A 1 102 ? -20.078 -31.938 -23.188 1 68.31 102 GLY A O 1
ATOM 820 N N . LYS A 1 103 ? -21.703 -33.562 -23.781 1 61.91 103 LYS A N 1
ATOM 821 C CA . LYS A 1 103 ? -22.812 -33.219 -22.891 1 61.91 103 LYS A CA 1
ATOM 822 C C . LYS A 1 103 ? -22.531 -33.656 -21.453 1 61.91 103 LYS A C 1
ATOM 824 O O . LYS A 1 103 ? -23.234 -33.25 -20.531 1 61.91 103 LYS A O 1
ATOM 829 N N . ASN A 1 104 ? -21.594 -34.5 -21.266 1 59.84 104 ASN A N 1
ATOM 830 C CA . ASN A 1 104 ? -21.516 -35.188 -19.984 1 59.84 104 ASN A CA 1
ATOM 831 C C . ASN A 1 104 ? -20.688 -34.375 -18.984 1 59.84 104 ASN A C 1
ATOM 833 O O . ASN A 1 104 ? -20.406 -34.844 -17.875 1 59.84 104 ASN A O 1
ATOM 837 N N . GLY A 1 105 ? -20.375 -33.281 -19.188 1 70.19 105 GLY A N 1
ATOM 838 C CA . GLY A 1 105 ? -19.656 -32.469 -18.219 1 70.19 105 GLY A CA 1
ATOM 839 C C . GLY A 1 105 ? -18.203 -32.906 -18.031 1 70.19 105 GLY A C 1
ATOM 840 O O . GLY A 1 105 ? -17.703 -33.719 -18.812 1 70.19 105 GLY A O 1
ATOM 841 N N . ALA A 1 106 ? -17.406 -32.406 -17.094 1 78 106 ALA A N 1
ATOM 842 C CA . ALA A 1 106 ? -16 -32.656 -16.812 1 78 106 ALA A CA 1
ATOM 843 C C . ALA A 1 106 ? -15.828 -33.875 -15.898 1 78 106 ALA A C 1
ATOM 845 O O . ALA A 1 106 ? -15.32 -33.75 -14.781 1 78 106 ALA A O 1
ATOM 846 N N . ARG A 1 107 ? -16.391 -35.094 -16.312 1 82.81 107 ARG A N 1
ATOM 847 C CA . ARG A 1 107 ? -16.281 -36.344 -15.555 1 82.81 107 ARG A CA 1
ATOM 848 C C . ARG A 1 107 ? -15.891 -37.5 -16.453 1 82.81 107 ARG A C 1
ATOM 850 O O . ARG A 1 107 ? -16.344 -37.594 -17.594 1 82.81 107 ARG A O 1
ATOM 857 N N . PHE A 1 108 ? -15.086 -38.312 -15.93 1 88.5 108 PHE A N 1
ATOM 858 C CA . PHE A 1 108 ? -14.695 -39.5 -16.641 1 88.5 108 PHE A CA 1
ATOM 859 C C . PHE A 1 108 ? -15.875 -40.469 -16.75 1 88.5 108 PHE A C 1
ATOM 861 O O . PHE A 1 108 ? -16.641 -40.625 -15.789 1 88.5 108 PHE A O 1
ATOM 868 N N . SER A 1 109 ? -16.047 -41.125 -17.891 1 83.38 109 SER A N 1
ATOM 869 C CA . SER A 1 109 ? -17.141 -42.062 -18.125 1 83.38 109 SER A CA 1
ATOM 870 C C . SER A 1 109 ? -16.703 -43.5 -17.828 1 83.38 109 SER A C 1
ATOM 872 O O . SER A 1 109 ? -15.523 -43.75 -17.609 1 83.38 109 SER A O 1
ATOM 874 N N . GLU A 1 110 ? -17.656 -44.375 -17.844 1 85.62 110 GLU A N 1
ATOM 875 C CA . GLU A 1 110 ? -17.359 -45.812 -17.672 1 85.62 110 GLU A CA 1
ATOM 876 C C . GLU A 1 110 ? -16.469 -46.312 -18.797 1 85.62 110 GLU A C 1
ATOM 878 O O . GLU A 1 110 ? -15.633 -47.188 -18.594 1 85.62 110 GLU A O 1
ATOM 883 N N . GLN A 1 111 ? -16.781 -45.844 -19.969 1 83.69 111 GLN A N 1
ATOM 884 C CA . GLN A 1 111 ? -15.969 -46.25 -21.125 1 83.69 111 GLN A CA 1
ATOM 885 C C . GLN A 1 111 ? -14.508 -45.844 -20.922 1 83.69 111 GLN A C 1
ATOM 887 O O . GLN A 1 111 ? -13.602 -46.594 -21.312 1 83.69 111 GLN A O 1
ATOM 892 N N . ASP A 1 112 ? -14.234 -44.688 -20.391 1 87.31 112 ASP A N 1
ATOM 893 C CA . ASP A 1 112 ? -12.875 -44.25 -20.078 1 87.31 112 ASP A CA 1
ATOM 894 C C . ASP A 1 112 ? -12.211 -45.25 -19.109 1 87.31 112 ASP A C 1
ATOM 896 O O . ASP A 1 112 ? -11.047 -45.594 -19.281 1 87.31 112 ASP A O 1
ATOM 900 N N . ASP A 1 113 ? -12.977 -45.688 -18.125 1 90.38 113 ASP A N 1
ATOM 901 C CA . ASP A 1 113 ? -12.477 -46.594 -17.094 1 90.38 113 ASP A CA 1
ATOM 902 C C . ASP A 1 113 ? -12.094 -47.938 -17.688 1 90.38 113 ASP A C 1
ATOM 904 O O . ASP A 1 113 ? -11.211 -48.625 -17.172 1 90.38 113 ASP A O 1
ATOM 908 N N . VAL A 1 114 ? -12.75 -48.219 -18.75 1 87.56 114 VAL A N 1
ATOM 909 C CA . VAL A 1 114 ? -12.523 -49.5 -19.375 1 87.56 114 VAL A CA 1
ATOM 910 C C . VAL A 1 114 ? -11.352 -49.406 -20.344 1 87.56 114 VAL A C 1
ATOM 912 O O . VAL A 1 114 ? -10.539 -50.344 -20.438 1 87.56 114 VAL A O 1
ATOM 915 N N . ASN A 1 115 ? -11.219 -48.375 -21.062 1 87.31 115 ASN A N 1
ATOM 916 C CA . ASN A 1 115 ? -10.242 -48.219 -22.141 1 87.31 115 ASN A CA 1
ATOM 917 C C . ASN A 1 115 ? -8.867 -47.844 -21.609 1 87.31 115 ASN A C 1
ATOM 919 O O . ASN A 1 115 ? -7.848 -48.312 -22.125 1 87.31 115 ASN A O 1
ATOM 923 N N . GLU A 1 116 ? -8.82 -47 -20.609 1 91.94 116 GLU A N 1
ATOM 924 C CA . GLU A 1 116 ? -7.57 -46.375 -20.188 1 91.94 116 GLU A CA 1
ATOM 925 C C . GLU A 1 116 ? -6.609 -47.406 -19.609 1 91.94 116 GLU A C 1
ATOM 927 O O . GLU A 1 116 ? -5.398 -47.344 -19.828 1 91.94 116 GLU A O 1
ATOM 932 N N . PRO A 1 117 ? -7.148 -48.406 -18.906 1 94.38 117 PRO A N 1
ATOM 933 C CA . PRO A 1 117 ? -6.234 -49.406 -18.391 1 94.38 117 PRO A CA 1
ATOM 934 C C . PRO A 1 117 ? -5.414 -50.094 -19.484 1 94.38 117 PRO A C 1
ATOM 936 O O . PRO A 1 117 ? -4.234 -50.406 -19.281 1 94.38 117 PRO A O 1
ATOM 939 N N . ASP A 1 118 ? -5.984 -50.312 -20.625 1 92.69 118 ASP A N 1
ATOM 940 C CA . ASP A 1 118 ? -5.266 -50.906 -21.734 1 92.69 118 ASP A CA 1
ATOM 941 C C . ASP A 1 118 ? -4.141 -50 -22.219 1 92.69 118 ASP A C 1
ATOM 943 O O . ASP A 1 118 ? -3.053 -50.469 -22.562 1 92.69 118 ASP A O 1
ATOM 947 N N . LEU A 1 119 ? -4.453 -48.781 -22.266 1 92.75 119 LEU A N 1
ATOM 948 C CA . LEU A 1 119 ? -3.445 -47.812 -22.672 1 92.75 119 LEU A CA 1
ATOM 949 C C . LEU A 1 119 ? -2.311 -47.75 -21.656 1 92.75 119 LEU A C 1
ATOM 951 O O . LEU A 1 119 ? -1.14 -47.656 -22.031 1 92.75 119 LEU A O 1
ATOM 955 N N . VAL A 1 120 ? -2.652 -47.812 -20.375 1 95.69 120 VAL A N 1
ATOM 956 C CA . VAL A 1 120 ? -1.662 -47.781 -19.297 1 95.69 120 VAL A CA 1
ATOM 957 C C . VAL A 1 120 ? -0.769 -49.031 -19.406 1 95.69 120 VAL A C 1
ATOM 959 O O . VAL A 1 120 ? 0.453 -48.906 -19.266 1 95.69 120 VAL A O 1
ATOM 962 N N . GLN A 1 121 ? -1.416 -50.156 -19.641 1 95.44 121 GLN A N 1
ATOM 963 C CA . GLN A 1 121 ? -0.661 -51.375 -19.797 1 95.44 121 GLN A CA 1
ATOM 964 C C . GLN A 1 121 ? 0.32 -51.281 -20.969 1 95.44 121 GLN A C 1
ATOM 966 O O . GLN A 1 121 ? 1.475 -51.719 -20.844 1 95.44 121 GLN A O 1
ATOM 971 N N . LEU A 1 122 ? -0.152 -50.781 -22.047 1 93.94 122 LEU A N 1
ATOM 972 C CA . LEU A 1 122 ? 0.706 -50.625 -23.219 1 93.94 122 LEU A CA 1
ATOM 973 C C . LEU A 1 122 ? 1.881 -49.688 -22.891 1 93.94 122 LEU A C 1
ATOM 975 O O . LEU A 1 122 ? 3.018 -49.969 -23.281 1 93.94 122 LEU A O 1
ATOM 979 N N . ALA A 1 123 ? 1.594 -48.594 -22.219 1 95.31 123 ALA A N 1
ATOM 980 C CA . ALA A 1 123 ? 2.635 -47.656 -21.844 1 95.31 123 ALA A CA 1
ATOM 981 C C . ALA A 1 123 ? 3.684 -48.312 -20.953 1 95.31 123 ALA A C 1
ATOM 983 O O . ALA A 1 123 ? 4.887 -48.094 -21.141 1 95.31 123 ALA A O 1
ATOM 984 N N . GLN A 1 124 ? 3.236 -49.094 -20.016 1 96.06 124 GLN A N 1
ATOM 985 C CA . GLN A 1 124 ? 4.145 -49.75 -19.078 1 96.06 124 GLN A CA 1
ATOM 986 C C . GLN A 1 124 ? 4.922 -50.875 -19.734 1 96.06 124 GLN A C 1
ATOM 988 O O . GLN A 1 124 ? 6.078 -51.125 -19.406 1 96.06 124 GLN A O 1
ATOM 993 N N . ASN A 1 125 ? 4.305 -51.562 -20.672 1 95.12 125 ASN A N 1
ATOM 994 C CA . ASN A 1 125 ? 5.012 -52.562 -21.453 1 95.12 125 ASN A CA 1
ATOM 995 C C . ASN A 1 125 ? 6.152 -51.969 -22.266 1 95.12 125 ASN A C 1
ATOM 997 O O . ASN A 1 125 ? 7.223 -52.562 -22.375 1 95.12 125 ASN A O 1
ATOM 1001 N N . ARG A 1 126 ? 5.898 -50.875 -22.734 1 93.31 126 ARG A N 1
ATOM 1002 C CA . ARG A 1 126 ? 6.852 -50.25 -23.641 1 93.31 126 ARG A CA 1
ATOM 1003 C C . ARG A 1 126 ? 7.934 -49.5 -22.859 1 93.31 126 ARG A C 1
ATOM 1005 O O . ARG A 1 126 ? 9.125 -49.625 -23.156 1 93.31 126 ARG A O 1
ATOM 1012 N N . ASN A 1 127 ? 7.484 -48.625 -21.953 1 95.44 127 ASN A N 1
ATOM 1013 C CA . ASN A 1 127 ? 8.398 -47.688 -21.328 1 95.44 127 ASN A CA 1
ATOM 1014 C C . ASN A 1 127 ? 8.797 -48.156 -19.922 1 95.44 127 ASN A C 1
ATOM 1016 O O . ASN A 1 127 ? 9.609 -47.5 -19.266 1 95.44 127 ASN A O 1
ATOM 1020 N N . GLY A 1 128 ? 8.258 -49.188 -19.453 1 94.5 128 GLY A N 1
ATOM 1021 C CA . GLY A 1 128 ? 8.617 -49.719 -18.141 1 94.5 128 GLY A CA 1
ATOM 1022 C C . GLY A 1 128 ? 7.453 -49.719 -17.172 1 94.5 128 GLY A C 1
ATOM 1023 O O . GLY A 1 128 ? 6.535 -48.906 -17.281 1 94.5 128 GLY A O 1
ATOM 1024 N N . GLN A 1 129 ? 7.566 -50.469 -16.141 1 93.62 129 GLN A N 1
ATOM 1025 C CA . GLN A 1 129 ? 6.48 -50.75 -15.211 1 93.62 129 GLN A CA 1
ATOM 1026 C C . GLN A 1 129 ? 6.137 -49.5 -14.383 1 93.62 129 GLN A C 1
ATOM 1028 O O . GLN A 1 129 ? 5 -49.344 -13.93 1 93.62 129 GLN A O 1
ATOM 1033 N N . ASP A 1 130 ? 7.051 -48.625 -14.234 1 92.69 130 ASP A N 1
ATOM 1034 C CA . ASP A 1 130 ? 6.836 -47.469 -13.375 1 92.69 130 ASP A CA 1
ATOM 1035 C C . ASP A 1 130 ? 6.266 -46.312 -14.172 1 92.69 130 ASP A C 1
ATOM 1037 O O . ASP A 1 130 ? 6.051 -45.219 -13.625 1 92.69 130 ASP A O 1
ATOM 1041 N N . THR A 1 131 ? 5.992 -46.562 -15.43 1 95.5 131 THR A N 1
ATOM 1042 C CA . THR A 1 131 ? 5.492 -45.5 -16.297 1 95.5 131 THR A CA 1
ATOM 1043 C C . THR A 1 131 ? 4.09 -45.062 -15.875 1 95.5 131 THR A C 1
ATOM 1045 O O . THR A 1 131 ? 3.207 -45.906 -15.695 1 95.5 131 THR A O 1
ATOM 1048 N N . LYS A 1 132 ? 3.932 -43.781 -15.617 1 96.12 132 LYS A N 1
ATOM 1049 C CA . LYS A 1 132 ? 2.629 -43.188 -15.305 1 96.12 132 LYS A CA 1
ATOM 1050 C C . LYS A 1 132 ? 1.97 -42.625 -16.547 1 96.12 132 LYS A C 1
ATOM 1052 O O . LYS A 1 132 ? 2.65 -42.281 -17.531 1 96.12 132 LYS A O 1
ATOM 1057 N N . LEU A 1 133 ? 0.724 -42.562 -16.547 1 97.25 133 LEU A N 1
ATOM 1058 C CA . LEU A 1 133 ? -0.042 -41.969 -17.641 1 97.25 133 LEU A CA 1
ATOM 1059 C C . LEU A 1 133 ? -1.108 -41.031 -17.109 1 97.25 133 LEU A C 1
ATOM 1061 O O . LEU A 1 133 ? -1.89 -41.375 -16.234 1 97.25 133 LEU A O 1
ATOM 1065 N N . LEU A 1 134 ? -1.098 -39.812 -17.625 1 97.88 134 LEU A N 1
ATOM 1066 C CA . LEU A 1 134 ? -2.146 -38.875 -17.266 1 97.88 134 LEU A CA 1
ATOM 1067 C C . LEU A 1 134 ? -3.307 -38.969 -18.25 1 97.88 134 LEU A C 1
ATOM 1069 O O . LEU A 1 134 ? -3.102 -39.219 -19.438 1 97.88 134 LEU A O 1
ATOM 1073 N N . SER A 1 135 ? -4.453 -38.781 -17.719 1 96.94 135 SER A N 1
ATOM 1074 C CA . SER A 1 135 ? -5.66 -38.656 -18.531 1 96.94 135 SER A CA 1
ATOM 1075 C C . SER A 1 135 ? -6.449 -37.406 -18.188 1 96.94 135 SER A C 1
ATOM 1077 O O . SER A 1 135 ? -6.766 -37.156 -17.016 1 96.94 135 SER A O 1
ATOM 1079 N N . LEU A 1 136 ? -6.73 -36.625 -19.219 1 96.44 136 LEU A N 1
ATOM 1080 C CA . LEU A 1 136 ? -7.41 -35.375 -19 1 96.44 136 LEU A CA 1
ATOM 1081 C C . LEU A 1 136 ? -8.688 -35.281 -19.844 1 96.44 136 LEU A C 1
ATOM 1083 O O . LEU A 1 136 ? -8.758 -35.844 -20.922 1 96.44 136 LEU A O 1
ATOM 1087 N N . ILE A 1 137 ? -9.633 -34.562 -19.281 1 93.94 137 ILE A N 1
ATOM 1088 C CA . ILE A 1 137 ? -10.867 -34.219 -20 1 93.94 137 ILE A CA 1
ATOM 1089 C C . ILE A 1 137 ? -10.984 -32.719 -20.125 1 93.94 137 ILE A C 1
ATOM 1091 O O . ILE A 1 137 ? -10.797 -31.984 -19.156 1 93.94 137 ILE A O 1
ATOM 1095 N N . LEU A 1 138 ? -11.219 -32.312 -21.297 1 93.06 138 LEU A N 1
ATOM 1096 C CA . LEU A 1 138 ? -11.516 -30.922 -21.578 1 93.06 138 LEU A CA 1
ATOM 1097 C C . LEU A 1 138 ? -12.953 -30.766 -22.078 1 93.06 138 LEU A C 1
ATOM 1099 O O . LEU A 1 138 ? -13.336 -31.359 -23.094 1 93.06 138 LEU A O 1
ATOM 1103 N N . THR A 1 139 ? -13.75 -29.969 -21.359 1 89.44 139 THR A N 1
ATOM 1104 C CA . THR A 1 139 ? -15.141 -29.781 -21.75 1 89.44 139 THR A CA 1
ATOM 1105 C C . THR A 1 139 ? -15.289 -28.562 -22.672 1 89.44 139 THR A C 1
ATOM 1107 O O . THR A 1 139 ? -14.352 -27.781 -22.812 1 89.44 139 THR A O 1
ATOM 1110 N N . ALA A 1 140 ? -16.516 -28.453 -23.203 1 80.88 140 ALA A N 1
ATOM 1111 C CA . ALA A 1 140 ? -16.797 -27.344 -24.109 1 80.88 140 ALA A CA 1
ATOM 1112 C C . ALA A 1 140 ? -16.734 -26 -23.375 1 80.88 140 ALA A C 1
ATOM 1114 O O . ALA A 1 140 ? -16.344 -24.984 -23.969 1 80.88 140 ALA A O 1
ATOM 1115 N N . ASP A 1 141 ? -17.016 -26.016 -22.141 1 80.88 141 ASP A N 1
ATOM 1116 C CA . ASP A 1 141 ? -17.031 -24.781 -21.359 1 80.88 141 ASP A CA 1
ATOM 1117 C C . ASP A 1 141 ? -15.625 -24.438 -20.859 1 80.88 141 ASP A C 1
ATOM 1119 O O . ASP A 1 141 ? -15.43 -23.406 -20.219 1 80.88 141 ASP A O 1
ATOM 1123 N N . GLY A 1 142 ? -14.758 -25.328 -21.141 1 85.12 142 GLY A N 1
ATOM 1124 C CA . GLY A 1 142 ? -13.375 -25.016 -20.812 1 85.12 142 GLY A CA 1
ATOM 1125 C C . GLY A 1 142 ? -12.922 -25.625 -19.5 1 85.12 142 GLY A C 1
ATOM 1126 O O . GLY A 1 142 ? -11.82 -25.359 -19.016 1 85.12 142 GLY A O 1
ATOM 1127 N N . ASP A 1 143 ? -13.742 -26.453 -18.922 1 90.69 143 ASP A N 1
ATOM 1128 C CA . ASP A 1 143 ? -13.352 -27.109 -17.672 1 90.69 143 ASP A CA 1
ATOM 1129 C C . ASP A 1 143 ? -12.367 -28.234 -17.938 1 90.69 143 ASP A C 1
ATOM 1131 O O . ASP A 1 143 ? -12.469 -28.938 -18.953 1 90.69 143 ASP A O 1
ATOM 1135 N N . LEU A 1 144 ? -11.508 -28.422 -17.016 1 95.06 144 LEU A N 1
ATOM 1136 C CA . LEU A 1 144 ? -10.484 -29.453 -17.094 1 95.06 144 LEU A CA 1
ATOM 1137 C C . LEU A 1 144 ? -10.508 -30.328 -15.852 1 95.06 144 LEU A C 1
ATOM 1139 O O . LEU A 1 144 ? -10.586 -29.828 -14.727 1 95.06 144 LEU A O 1
ATOM 1143 N N . VAL A 1 145 ? -10.539 -31.594 -16.031 1 95.69 145 VAL A N 1
ATOM 1144 C CA . VAL A 1 145 ? -10.352 -32.562 -14.969 1 95.69 145 VAL A CA 1
ATOM 1145 C C . VAL A 1 145 ? -9.336 -33.625 -15.398 1 95.69 145 VAL A C 1
ATOM 1147 O O . VAL A 1 145 ? -9.125 -33.844 -16.594 1 95.69 145 VAL A O 1
ATOM 1150 N N . GLY A 1 146 ? -8.617 -34.156 -14.453 1 96.62 146 GLY A N 1
ATOM 1151 C CA . GLY A 1 146 ? -7.594 -35.125 -14.812 1 96.62 146 GLY A CA 1
ATOM 1152 C C . GLY A 1 146 ? -7.359 -36.188 -13.742 1 96.62 146 GLY A C 1
ATOM 1153 O O . GLY A 1 146 ? -7.82 -36.031 -12.609 1 96.62 146 GLY A O 1
ATOM 1154 N N . ARG A 1 147 ? -6.789 -37.219 -14.125 1 97.19 147 ARG A N 1
ATOM 1155 C CA . ARG A 1 147 ? -6.328 -38.25 -13.219 1 97.19 147 ARG A CA 1
ATOM 1156 C C . ARG A 1 147 ? -4.98 -38.812 -13.672 1 97.19 147 ARG A C 1
ATOM 1158 O O . ARG A 1 147 ? -4.586 -38.656 -14.828 1 97.19 147 ARG A O 1
ATOM 1165 N N . CYS A 1 148 ? -4.242 -39.375 -12.781 1 97.5 148 CYS A N 1
ATOM 1166 C CA . CYS A 1 148 ? -2.939 -39.969 -13.023 1 97.5 148 CYS A CA 1
ATOM 1167 C C . CYS A 1 148 ? 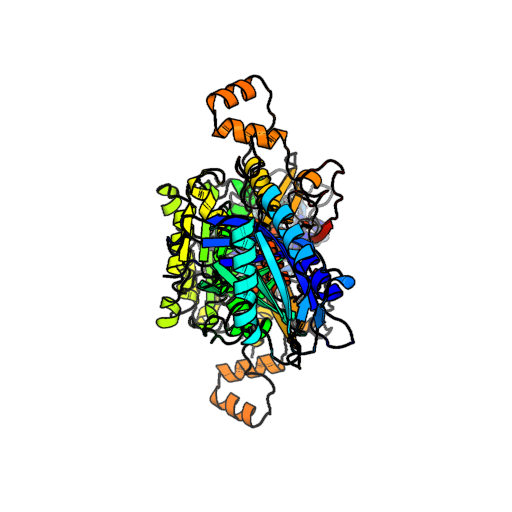-2.984 -41.469 -12.758 1 97.5 148 CYS A C 1
ATOM 1169 O O . CYS A 1 148 ? -3.266 -41.906 -11.633 1 97.5 148 CYS A O 1
ATOM 1171 N N . TRP A 1 149 ? -2.705 -42.281 -13.781 1 97.31 149 TRP A N 1
ATOM 1172 C CA . TRP A 1 149 ? -2.641 -43.719 -13.656 1 97.31 149 TRP A CA 1
ATOM 1173 C C . TRP A 1 149 ? -1.244 -44.188 -13.242 1 97.31 149 TRP A C 1
ATOM 1175 O O . TRP A 1 149 ? -0.255 -43.844 -13.898 1 97.31 149 TRP A O 1
ATOM 1185 N N . PHE A 1 150 ? -1.176 -44.938 -12.164 1 95.81 150 PHE A N 1
ATOM 1186 C CA . PHE A 1 150 ? 0.076 -45.531 -11.711 1 95.81 150 PHE A CA 1
ATOM 1187 C C . PHE A 1 150 ? 0.283 -46.906 -12.32 1 95.81 150 PHE A C 1
ATOM 1189 O O . PHE A 1 150 ? 1.419 -47.344 -12.523 1 95.81 150 PHE A O 1
ATOM 1196 N N . ASN A 1 151 ? -0.761 -47.562 -12.445 1 95.62 151 ASN A N 1
ATOM 1197 C CA . ASN A 1 151 ? -0.883 -48.844 -13.133 1 95.62 151 ASN A CA 1
ATOM 1198 C C . ASN A 1 151 ? -2.305 -49.062 -13.633 1 95.62 151 ASN A C 1
ATOM 1200 O O . ASN A 1 151 ? -3.197 -48.281 -13.375 1 95.62 151 ASN A O 1
ATOM 1204 N N . PRO A 1 152 ? -2.51 -50.156 -14.391 1 95.62 152 PRO A N 1
ATOM 1205 C CA . PRO A 1 152 ? -3.818 -50.312 -15.023 1 95.62 152 PRO A CA 1
ATOM 1206 C C . PRO A 1 152 ? -4.949 -50.469 -14.016 1 95.62 152 PRO A C 1
ATOM 1208 O O . PRO A 1 152 ? -6.125 -50.406 -14.383 1 95.62 152 PRO A O 1
ATOM 1211 N N . LYS A 1 153 ? -4.629 -50.625 -12.711 1 95.5 153 LYS A N 1
ATOM 1212 C CA . LYS A 1 153 ? -5.664 -50.875 -11.711 1 95.5 153 LYS A CA 1
ATOM 1213 C C . LYS A 1 153 ? -5.785 -49.719 -10.734 1 95.5 153 LYS A C 1
ATOM 1215 O O . LYS A 1 153 ? -6.738 -49.656 -9.961 1 95.5 153 LYS A O 1
ATOM 1220 N N . GLU A 1 154 ? -4.879 -48.875 -10.789 1 95.12 154 GLU A N 1
ATOM 1221 C CA . GLU A 1 154 ? -4.828 -47.844 -9.766 1 95.12 154 GLU A CA 1
ATOM 1222 C C . GLU A 1 154 ? -4.59 -46.469 -10.383 1 95.12 154 GLU A C 1
ATOM 1224 O O . GLU A 1 154 ? -3.625 -46.25 -11.125 1 95.12 154 GLU A O 1
ATOM 1229 N N . TYR A 1 155 ? -5.484 -45.469 -10.086 1 95.5 155 TYR A N 1
ATOM 1230 C CA . TYR A 1 155 ? -5.297 -44.094 -10.477 1 95.5 155 TYR A CA 1
ATOM 1231 C C . TYR A 1 155 ? -5.648 -43.156 -9.328 1 95.5 155 TYR A C 1
ATOM 1233 O O . TYR A 1 155 ? -6.227 -43.562 -8.328 1 95.5 155 TYR A O 1
ATOM 1241 N N . GLN A 1 156 ? -5.207 -41.906 -9.453 1 95.81 156 GLN A N 1
ATOM 1242 C CA . GLN A 1 156 ? -5.57 -40.844 -8.531 1 95.81 156 GLN A CA 1
ATOM 1243 C C . GLN A 1 156 ? -5.992 -39.594 -9.297 1 95.81 156 GLN A C 1
ATOM 1245 O O . GLN A 1 156 ? -5.383 -39.25 -10.305 1 95.81 156 GLN A O 1
ATOM 1250 N N . PRO A 1 157 ? -7.055 -38.938 -8.82 1 95.88 157 PRO A N 1
ATOM 1251 C CA . PRO A 1 157 ? -7.43 -37.688 -9.453 1 95.88 157 PRO A CA 1
ATOM 1252 C C . PRO A 1 157 ? -6.395 -36.562 -9.227 1 95.88 157 PRO A C 1
ATOM 1254 O O . PRO A 1 157 ? -5.73 -36.562 -8.188 1 95.88 157 PRO A O 1
ATOM 1257 N N . LEU A 1 158 ? -6.254 -35.75 -10.227 1 96.88 158 LEU A N 1
ATOM 1258 C CA . LEU A 1 158 ? -5.438 -34.562 -10.031 1 96.88 158 LEU A CA 1
ATOM 1259 C C . LEU A 1 158 ? -6.105 -33.594 -9.055 1 96.88 158 LEU A C 1
ATOM 1261 O O . LEU A 1 158 ? -7.316 -33.375 -9.125 1 96.88 158 LEU A O 1
ATOM 1265 N N . ASP A 1 159 ? -5.312 -33.062 -8.188 1 96.31 159 ASP A N 1
ATOM 1266 C CA . ASP A 1 159 ? -5.828 -32.156 -7.172 1 96.31 159 ASP A CA 1
ATOM 1267 C C . ASP A 1 159 ? -6.023 -30.75 -7.738 1 96.31 159 ASP A C 1
ATOM 1269 O O . ASP A 1 159 ? -6.867 -29.984 -7.258 1 96.31 159 ASP A O 1
ATOM 1273 N N . LEU A 1 160 ? -5.211 -30.391 -8.688 1 97.19 160 LEU A N 1
ATOM 1274 C CA . LEU A 1 160 ? -5.227 -29.062 -9.258 1 97.19 160 LEU A CA 1
ATOM 1275 C C . LEU A 1 160 ? -4.656 -29.062 -10.68 1 97.19 160 LEU A C 1
ATOM 1277 O O . LEU A 1 160 ? -3.615 -29.672 -10.93 1 97.19 160 LEU A O 1
ATOM 1281 N N . ILE A 1 161 ? -5.336 -28.5 -11.594 1 98 161 ILE A N 1
ATOM 1282 C CA . ILE A 1 161 ? -4.816 -28.141 -12.914 1 98 161 ILE A CA 1
ATOM 1283 C C . ILE A 1 161 ? -4.789 -26.625 -13.055 1 98 161 ILE A C 1
ATOM 1285 O O . ILE A 1 161 ? -5.828 -25.969 -12.953 1 98 161 ILE A O 1
ATOM 1289 N N . MET A 1 162 ? -3.639 -26.125 -13.234 1 98 162 MET A N 1
ATOM 1290 C CA . MET A 1 162 ? -3.482 -24.688 -13.391 1 98 162 MET A CA 1
ATOM 1291 C C . MET A 1 162 ? -3.004 -24.344 -14.797 1 98 162 MET A C 1
ATOM 1293 O O . MET A 1 162 ? -2.041 -24.922 -15.297 1 98 162 MET A O 1
ATOM 1297 N N . CYS A 1 163 ? -3.715 -23.469 -15.453 1 97.88 163 CYS A N 1
ATOM 1298 C CA . CYS A 1 163 ? -3.283 -22.922 -16.734 1 97.88 163 CYS A CA 1
ATOM 1299 C C . CYS A 1 163 ? -2.631 -21.547 -16.547 1 97.88 163 CYS A C 1
ATOM 1301 O O . CYS A 1 163 ? -3.234 -20.641 -15.984 1 97.88 163 CYS A O 1
ATOM 1303 N N . VAL A 1 164 ? -1.382 -21.406 -17.047 1 98.12 164 VAL A N 1
ATOM 1304 C CA . VAL A 1 164 ? -0.635 -20.188 -16.75 1 98.12 164 VAL A CA 1
ATOM 1305 C C . VAL A 1 164 ? -0.378 -19.406 -18.031 1 98.12 164 VAL A C 1
ATOM 1307 O O . VAL A 1 164 ? -0.005 -19.984 -19.062 1 98.12 164 VAL A O 1
ATOM 1310 N N . GLY A 1 165 ? -0.652 -18.109 -18.016 1 96.62 165 GLY A N 1
ATOM 1311 C CA . GLY A 1 165 ? -0.463 -17.141 -19.078 1 96.62 165 GLY A CA 1
ATOM 1312 C C . GLY A 1 165 ? -0.918 -15.742 -18.703 1 96.62 165 GLY A C 1
ATOM 1313 O O . GLY A 1 165 ? -0.619 -15.258 -17.609 1 96.62 165 GLY A O 1
ATOM 1314 N N . ASP A 1 166 ? -1.574 -15.07 -19.656 1 95.69 166 ASP A N 1
ATOM 1315 C CA . ASP A 1 166 ? -2.137 -13.758 -19.344 1 95.69 166 ASP A CA 1
ATOM 1316 C C . ASP A 1 166 ? -3.234 -13.867 -18.281 1 95.69 166 ASP A C 1
ATOM 1318 O O . ASP A 1 166 ? -3.436 -12.945 -17.484 1 95.69 166 ASP A O 1
ATOM 1322 N N . ARG A 1 167 ? -3.84 -15 -18.344 1 95.62 167 ARG A N 1
ATOM 1323 C CA . ARG A 1 167 ? -4.766 -15.367 -17.281 1 95.62 167 ARG A CA 1
ATOM 1324 C C . ARG A 1 167 ? -4.27 -16.594 -16.531 1 95.62 167 ARG A C 1
ATOM 1326 O O . ARG A 1 167 ? -3.537 -17.422 -17.078 1 95.62 167 ARG A O 1
ATOM 1333 N N . LEU A 1 168 ? -4.59 -16.625 -15.297 1 97.44 168 LEU A N 1
ATOM 1334 C CA . LEU A 1 168 ? -4.379 -17.812 -14.477 1 97.44 168 LEU A CA 1
ATOM 1335 C C . LEU A 1 168 ? -5.703 -18.516 -14.188 1 97.44 168 LEU A C 1
ATOM 1337 O O . LEU A 1 168 ? -6.582 -17.953 -13.531 1 97.44 168 LEU A O 1
ATOM 1341 N N . GLN A 1 169 ? -5.84 -19.688 -14.719 1 96.5 169 GLN A N 1
ATOM 1342 C CA . GLN A 1 169 ? -7.066 -20.453 -14.531 1 96.5 169 GLN A CA 1
ATOM 1343 C C . GLN A 1 169 ? -6.82 -21.672 -13.648 1 96.5 169 GLN A C 1
ATOM 1345 O O . GLN A 1 169 ? -5.863 -22.422 -13.859 1 96.5 169 GLN A O 1
ATOM 1350 N N . LEU A 1 170 ? -7.648 -21.797 -12.727 1 97.12 170 LEU A N 1
ATOM 1351 C CA . LEU A 1 170 ? -7.535 -22.938 -11.82 1 97.12 170 LEU A CA 1
ATOM 1352 C C . LEU A 1 170 ? -8.719 -23.875 -11.984 1 97.12 170 LEU A C 1
ATOM 1354 O O . LEU A 1 170 ? -9.867 -23.438 -12.07 1 97.12 170 LEU A O 1
ATOM 1358 N N . HIS A 1 171 ? -8.43 -25.125 -12.086 1 96.25 171 HIS A N 1
ATOM 1359 C CA . HIS A 1 171 ? -9.43 -26.188 -12.109 1 96.25 171 HIS A CA 1
ATOM 1360 C C . HIS A 1 171 ? -9.195 -27.172 -10.969 1 96.25 171 HIS A C 1
ATOM 1362 O O . HIS A 1 171 ? -8.156 -27.844 -10.922 1 96.25 171 HIS A O 1
ATOM 1368 N N . TYR A 1 172 ? -10.07 -27.219 -10.062 1 94.69 172 TYR A N 1
ATOM 1369 C CA . TYR A 1 172 ? -10 -28.141 -8.945 1 94.69 172 TYR A CA 1
ATOM 1370 C C . TYR A 1 172 ? -11.398 -28.516 -8.461 1 94.69 172 TYR A C 1
ATOM 1372 O O . TYR A 1 172 ? -12.375 -27.844 -8.766 1 94.69 172 TYR A O 1
ATOM 1380 N N . PRO A 1 173 ? -11.43 -29.656 -7.742 1 88.38 173 PRO A N 1
ATOM 1381 C CA . PRO A 1 173 ? -12.758 -30.109 -7.309 1 88.38 173 PRO A CA 1
ATOM 1382 C C . PRO A 1 173 ? -13.477 -29.078 -6.445 1 88.38 173 PRO A C 1
ATOM 1384 O O . PRO A 1 173 ? -12.859 -28.438 -5.605 1 88.38 173 PRO A O 1
ATOM 1387 N N . GLU A 1 174 ? -14.719 -28.828 -6.68 1 85.19 174 GLU A N 1
ATOM 1388 C CA . GLU A 1 174 ? -15.625 -28.016 -5.879 1 85.19 174 GLU A CA 1
ATOM 1389 C C . GLU A 1 174 ? -15.312 -26.531 -6.023 1 85.19 174 GLU A C 1
ATOM 1391 O O . GLU A 1 174 ? -15.742 -25.719 -5.199 1 85.19 174 GLU A O 1
ATOM 1396 N N . ARG A 1 175 ? -14.562 -26.25 -6.973 1 88.19 175 ARG A N 1
ATOM 1397 C CA . ARG A 1 175 ? -14.32 -24.828 -7.203 1 88.19 175 ARG A CA 1
ATOM 1398 C C . ARG A 1 175 ? -15.641 -24.062 -7.32 1 88.19 175 ARG A C 1
ATOM 1400 O O . ARG A 1 175 ? -16.531 -24.469 -8.055 1 88.19 175 ARG A O 1
ATOM 1407 N N . GLY A 1 176 ? -15.727 -22.922 -6.582 1 79.5 176 GLY A N 1
ATOM 1408 C CA . GLY A 1 176 ? -16.891 -22.062 -6.652 1 79.5 176 GLY A CA 1
ATOM 1409 C C . GLY A 1 176 ? -18 -22.484 -5.699 1 79.5 176 GLY A C 1
ATOM 1410 O O . GLY A 1 176 ? -19 -21.766 -5.547 1 79.5 176 GLY A O 1
ATOM 1411 N N . ASN A 1 177 ? -17.922 -23.641 -5.086 1 77.06 177 ASN A N 1
ATOM 1412 C CA . ASN A 1 177 ? -18.984 -24.156 -4.215 1 77.06 177 ASN A CA 1
ATOM 1413 C C . ASN A 1 177 ? -18.641 -23.938 -2.742 1 77.06 177 ASN A C 1
ATOM 1415 O O . ASN A 1 177 ? -19.438 -24.297 -1.865 1 77.06 177 ASN A O 1
ATOM 1419 N N . GLY A 1 178 ? -17.594 -23.391 -2.516 1 70.19 178 GLY A N 1
ATOM 1420 C CA . GLY A 1 178 ? -17.219 -23.25 -1.115 1 70.19 178 GLY A CA 1
ATOM 1421 C C . GLY A 1 178 ? -17.906 -22.078 -0.436 1 70.19 178 GLY A C 1
ATOM 1422 O O . GLY A 1 178 ? -18.438 -21.203 -1.104 1 70.19 178 GLY A O 1
ATOM 1423 N N . ILE A 1 179 ? -18.219 -22.312 0.878 1 66.88 179 ILE A N 1
ATOM 1424 C CA . ILE A 1 179 ? -18.812 -21.25 1.673 1 66.88 179 ILE A CA 1
ATOM 1425 C C . ILE A 1 179 ? -17.734 -20.25 2.074 1 66.88 179 ILE A C 1
ATOM 1427 O O . ILE A 1 179 ? -16.703 -20.625 2.639 1 66.88 179 ILE A O 1
ATOM 1431 N N . SER A 1 180 ? -18 -19.047 1.712 1 71.44 180 SER A N 1
ATOM 1432 C CA . SER A 1 180 ? -17 -18.031 2.002 1 71.44 180 SER A CA 1
ATOM 1433 C C . SER A 1 180 ? -17.078 -17.578 3.455 1 71.44 180 SER A C 1
ATOM 1435 O O . SER A 1 180 ? -18.156 -17.484 4.023 1 71.44 180 SER A O 1
ATOM 1437 N N . SER A 1 181 ? -16.031 -17.609 4.133 1 86.5 181 SER A N 1
ATOM 1438 C CA . SER A 1 181 ? -15.867 -17 5.449 1 86.5 181 SER A CA 1
ATOM 1439 C C . SER A 1 181 ? -16.406 -15.57 5.461 1 86.5 181 SER A C 1
ATOM 1441 O O . SER A 1 181 ? -16.25 -14.836 4.48 1 86.5 181 SER A O 1
ATOM 1443 N N . PRO A 1 182 ? -17.078 -15.242 6.512 1 89.62 182 PRO A N 1
ATOM 1444 C CA . PRO A 1 182 ? -17.531 -13.859 6.617 1 89.62 182 PRO A CA 1
ATOM 1445 C C . PRO A 1 182 ? -16.406 -12.844 6.465 1 89.62 182 PRO A C 1
ATOM 1447 O O . PRO A 1 182 ? -16.641 -11.703 6.066 1 89.62 182 PRO A O 1
ATOM 1450 N N . ILE A 1 183 ? -15.25 -13.289 6.695 1 93.81 183 ILE A N 1
ATOM 1451 C CA . ILE A 1 183 ? -14.078 -12.43 6.645 1 93.81 183 ILE A CA 1
ATOM 1452 C C . ILE A 1 183 ? -13.93 -11.836 5.242 1 93.81 183 ILE A C 1
ATOM 1454 O O . ILE A 1 183 ? -13.508 -10.688 5.086 1 93.81 183 ILE A O 1
ATOM 1458 N N . PHE A 1 184 ? -14.375 -12.562 4.242 1 93 184 PHE A N 1
ATOM 1459 C CA . PHE A 1 184 ? -14.07 -12.156 2.877 1 93 184 PHE A CA 1
ATOM 1460 C C . PHE A 1 184 ? -15.336 -11.75 2.135 1 93 184 PHE A C 1
ATOM 1462 O O . PHE A 1 184 ? -15.336 -11.641 0.906 1 93 184 PHE A O 1
ATOM 1469 N N . GLN A 1 185 ? -16.375 -11.508 2.879 1 90.62 185 GLN A N 1
ATOM 1470 C CA . GLN A 1 185 ? -17.672 -11.188 2.279 1 90.62 185 GLN A CA 1
ATOM 1471 C C . GLN A 1 185 ? -17.594 -9.906 1.456 1 90.62 185 GLN A C 1
ATOM 1473 O O . GLN A 1 185 ? -18.125 -9.836 0.351 1 90.62 185 GLN A O 1
ATOM 1478 N N . ARG A 1 186 ? -16.922 -8.891 2.004 1 89.19 186 ARG A N 1
ATOM 1479 C CA . ARG A 1 186 ? -16.859 -7.594 1.332 1 89.19 186 ARG A CA 1
ATOM 1480 C C . ARG A 1 186 ? -16.031 -7.684 0.051 1 89.19 186 ARG A C 1
ATOM 1482 O O . ARG A 1 186 ? -16.359 -7.027 -0.943 1 89.19 186 ARG A O 1
ATOM 1489 N N . GLN A 1 187 ? -15.016 -8.461 0.07 1 91.44 187 GLN A N 1
ATOM 1490 C CA . GLN A 1 187 ? -14.211 -8.688 -1.124 1 91.44 187 GLN A CA 1
ATOM 1491 C C . GLN A 1 187 ? -14.992 -9.453 -2.186 1 91.44 187 GLN A C 1
ATOM 1493 O O . GLN A 1 187 ? -14.844 -9.195 -3.381 1 91.44 187 GLN A O 1
ATOM 1498 N N . ALA A 1 188 ? -15.797 -10.391 -1.733 1 89.38 188 ALA A N 1
ATOM 1499 C CA . ALA A 1 188 ? -16.578 -11.211 -2.648 1 89.38 188 ALA A CA 1
ATOM 1500 C C . ALA A 1 188 ? -17.594 -10.367 -3.422 1 89.38 188 ALA A C 1
ATOM 1502 O O . ALA A 1 188 ? -17.938 -10.688 -4.559 1 89.38 188 ALA A O 1
ATOM 1503 N N . LEU A 1 189 ? -17.984 -9.25 -2.781 1 87.12 189 LEU A N 1
ATOM 1504 C CA . LEU A 1 189 ? -18.891 -8.328 -3.463 1 87.12 189 LEU A CA 1
ATOM 1505 C C . LEU A 1 189 ? -18.219 -7.695 -4.676 1 87.12 189 LEU A C 1
ATOM 1507 O O . LEU A 1 189 ? -18.875 -7.383 -5.668 1 87.12 189 LEU A O 1
ATOM 1511 N N . ALA A 1 190 ? -16.906 -7.586 -4.605 1 88.94 190 ALA A N 1
ATOM 1512 C CA . ALA A 1 190 ? -16.156 -6.945 -5.684 1 88.94 190 ALA A CA 1
ATOM 1513 C C . ALA A 1 190 ? -15.672 -7.969 -6.707 1 88.94 190 ALA A C 1
ATOM 1515 O O . ALA A 1 190 ? -15.781 -7.746 -7.914 1 88.94 190 ALA A O 1
ATOM 1516 N N . PHE A 1 191 ? -15.125 -9.125 -6.18 1 90.62 191 PHE A N 1
ATOM 1517 C CA . PHE A 1 191 ? -14.391 -10.008 -7.074 1 90.62 191 PHE A CA 1
ATOM 1518 C C . PHE A 1 191 ? -15.031 -11.391 -7.105 1 90.62 191 PHE A C 1
ATOM 1520 O O . PHE A 1 191 ? -14.539 -12.289 -7.797 1 90.62 191 PHE A O 1
ATOM 1527 N N . GLY A 1 192 ? -16.125 -11.609 -6.402 1 85.5 192 GLY A N 1
ATOM 1528 C CA . GLY A 1 192 ? -16.797 -12.906 -6.383 1 85.5 192 GLY A CA 1
ATOM 1529 C C . GLY A 1 192 ? -16.188 -13.875 -5.387 1 85.5 192 GLY A C 1
ATOM 1530 O O . GLY A 1 192 ? -15.047 -13.68 -4.934 1 85.5 192 GLY A O 1
ATOM 1531 N N . GLU A 1 193 ? -16.859 -14.922 -5.141 1 84.31 193 GLU A N 1
ATOM 1532 C CA . GLU A 1 193 ? -16.422 -15.914 -4.164 1 84.31 193 GLU A CA 1
ATOM 1533 C C . GLU A 1 193 ? -15.289 -16.766 -4.719 1 84.31 193 GLU A C 1
ATOM 1535 O O . GLU A 1 193 ? -14.461 -17.281 -3.961 1 84.31 193 GLU A O 1
ATOM 1540 N N . ALA A 1 194 ? -15.289 -16.875 -5.992 1 88 194 ALA A N 1
ATOM 1541 C CA . ALA A 1 194 ? -14.32 -17.766 -6.629 1 88 194 ALA A CA 1
ATOM 1542 C C . ALA A 1 194 ? -12.891 -17.297 -6.387 1 88 194 ALA A C 1
ATOM 1544 O O . ALA A 1 194 ? -11.977 -18.109 -6.238 1 88 194 ALA A O 1
ATOM 1545 N N . LEU A 1 195 ? -12.734 -15.984 -6.309 1 91.69 195 LEU A N 1
ATOM 1546 C CA . LEU A 1 195 ? -11.383 -15.469 -6.125 1 91.69 195 LEU A CA 1
ATOM 1547 C C . LEU A 1 195 ? -10.805 -15.914 -4.785 1 91.69 195 LEU A C 1
ATOM 1549 O O . LEU A 1 195 ? -9.664 -16.375 -4.719 1 91.69 195 LEU A O 1
ATOM 1553 N N . THR A 1 196 ? -11.578 -15.758 -3.727 1 92.12 196 THR A N 1
ATOM 1554 C CA . THR A 1 196 ? -11.109 -16.141 -2.398 1 92.12 196 THR A CA 1
ATOM 1555 C C . THR A 1 196 ? -10.789 -17.625 -2.342 1 92.12 196 THR A C 1
ATOM 1557 O O . THR A 1 196 ? -9.789 -18.031 -1.748 1 92.12 196 THR A O 1
ATOM 1560 N N . GLN A 1 197 ? -11.602 -18.391 -2.971 1 93.62 197 GLN A N 1
ATOM 1561 C CA . GLN A 1 197 ? -11.367 -19.828 -3.008 1 93.62 197 GLN A CA 1
ATOM 1562 C C . GLN A 1 197 ? -10.102 -20.156 -3.785 1 93.62 197 GLN A C 1
ATOM 1564 O O . GLN A 1 197 ? -9.297 -20.984 -3.348 1 93.62 197 GLN A O 1
ATOM 1569 N N . ASP A 1 198 ? -9.984 -19.516 -4.941 1 95.94 198 ASP A N 1
ATOM 1570 C CA . ASP A 1 198 ? -8.781 -19.719 -5.75 1 95.94 198 ASP A CA 1
ATOM 1571 C C . ASP A 1 198 ? -7.527 -19.375 -4.957 1 95.94 198 ASP A C 1
ATOM 1573 O O . ASP A 1 198 ? -6.574 -20.156 -4.918 1 95.94 198 ASP A O 1
ATOM 1577 N N . LEU A 1 199 ? -7.566 -18.25 -4.305 1 96.56 199 LEU A N 1
ATOM 1578 C CA . LEU A 1 199 ? -6.41 -17.797 -3.541 1 96.56 199 LEU A CA 1
ATOM 1579 C C . LEU A 1 199 ? -6.125 -18.719 -2.369 1 96.56 199 LEU A C 1
ATOM 1581 O O . LEU A 1 199 ? -4.969 -18.922 -1.999 1 96.56 199 LEU A O 1
ATOM 1585 N N . SER A 1 200 ? -7.133 -19.297 -1.794 1 95.19 200 SER A N 1
ATOM 1586 C CA . SER A 1 200 ? -6.965 -20.188 -0.656 1 95.19 200 SER A CA 1
ATOM 1587 C C . SER A 1 200 ? -6.355 -21.516 -1.087 1 95.19 200 SER A C 1
ATOM 1589 O O . SER A 1 200 ? -5.773 -22.234 -0.27 1 95.19 200 SER A O 1
ATOM 1591 N N . THR A 1 201 ? -6.473 -21.828 -2.375 1 94.75 201 THR A N 1
ATOM 1592 C CA . THR A 1 201 ? -5.965 -23.078 -2.914 1 94.75 201 THR A CA 1
ATOM 1593 C C . THR A 1 201 ? -4.492 -22.953 -3.289 1 94.75 201 THR A C 1
ATOM 1595 O O . THR A 1 201 ? -3.756 -23.938 -3.281 1 94.75 201 THR A O 1
ATOM 1598 N N . LEU A 1 202 ? -4.062 -21.766 -3.48 1 97.25 202 LEU A N 1
ATOM 1599 C CA . LEU A 1 202 ? -2.721 -21.516 -3.998 1 97.25 202 LEU A CA 1
ATOM 1600 C C . LEU A 1 202 ? -1.691 -21.547 -2.873 1 97.25 202 LEU A C 1
ATOM 1602 O O . LEU A 1 202 ? -1.966 -21.078 -1.765 1 97.25 202 LEU A O 1
ATOM 1606 N N . ARG A 1 203 ? -0.57 -22.125 -3.168 1 97.81 203 ARG A N 1
ATOM 1607 C CA . ARG A 1 203 ? 0.633 -22.047 -2.346 1 97.81 203 ARG A CA 1
ATOM 1608 C C . ARG A 1 203 ? 1.563 -20.953 -2.852 1 97.81 203 ARG A C 1
ATOM 1610 O O . ARG A 1 203 ? 2.066 -21.016 -3.975 1 97.81 203 ARG A O 1
ATOM 1617 N N . ILE A 1 204 ? 1.818 -19.984 -1.974 1 98.81 204 ILE A N 1
ATOM 1618 C CA . ILE A 1 204 ? 2.533 -18.812 -2.463 1 98.81 204 ILE A CA 1
ATOM 1619 C C . ILE A 1 204 ? 3.889 -18.703 -1.769 1 98.81 204 ILE A C 1
ATOM 1621 O O . ILE A 1 204 ? 3.98 -18.859 -0.547 1 98.81 204 ILE A O 1
ATOM 1625 N N . GLY A 1 205 ? 4.934 -18.562 -2.57 1 98.88 205 GLY A N 1
ATOM 1626 C CA . GLY A 1 205 ? 6.27 -18.297 -2.053 1 98.88 205 GLY A CA 1
ATOM 1627 C C . GLY A 1 205 ? 6.66 -16.844 -2.121 1 98.88 205 GLY A C 1
ATOM 1628 O O . GLY A 1 205 ? 6.32 -16.141 -3.084 1 98.88 205 GLY A O 1
ATOM 1629 N N . ILE A 1 206 ? 7.297 -16.375 -1.105 1 98.94 206 ILE A N 1
ATOM 1630 C CA . ILE A 1 206 ? 7.883 -15.039 -1.08 1 98.94 206 ILE A CA 1
ATOM 1631 C C . ILE A 1 206 ? 9.391 -15.141 -0.854 1 98.94 206 ILE A C 1
ATOM 1633 O O . ILE A 1 206 ? 9.836 -15.562 0.217 1 98.94 206 ILE A O 1
ATOM 1637 N N . VAL A 1 207 ? 10.203 -14.781 -1.889 1 98.81 207 VAL A N 1
ATOM 1638 C CA . VAL A 1 207 ? 11.656 -14.805 -1.803 1 98.81 207 VAL A CA 1
ATOM 1639 C C . VAL A 1 207 ? 12.188 -13.398 -1.542 1 98.81 207 VAL A C 1
ATOM 1641 O O . VAL A 1 207 ? 12.109 -12.531 -2.416 1 98.81 207 VAL A O 1
ATOM 1644 N N . GLY A 1 208 ? 12.797 -13.219 -0.456 1 98.25 208 GLY A N 1
ATOM 1645 C CA . GLY A 1 208 ? 13.109 -11.891 0.049 1 98.25 208 GLY A CA 1
ATOM 1646 C C . GLY A 1 208 ? 12.016 -11.312 0.929 1 98.25 208 GLY A C 1
ATOM 1647 O O . GLY A 1 208 ? 10.914 -11.023 0.453 1 98.25 208 GLY A O 1
ATOM 1648 N N . CYS A 1 209 ? 12.352 -11.156 2.209 1 98.25 209 CYS A N 1
ATOM 1649 C CA . CYS A 1 209 ? 11.336 -10.719 3.164 1 98.25 209 CYS A CA 1
ATOM 1650 C C . CYS A 1 209 ? 11.695 -9.359 3.75 1 98.25 209 CYS A C 1
ATOM 1652 O O . CYS A 1 209 ? 11.57 -9.148 4.957 1 98.25 209 CYS A O 1
ATOM 1654 N N . GLY A 1 210 ? 12.242 -8.484 2.91 1 96.94 210 GLY A N 1
ATOM 1655 C CA . GLY A 1 210 ? 12.492 -7.105 3.297 1 96.94 210 GLY A CA 1
ATOM 1656 C C . GLY A 1 210 ? 11.266 -6.219 3.176 1 96.94 210 GLY A C 1
ATOM 1657 O O . GLY A 1 210 ? 10.164 -6.625 3.539 1 96.94 210 GLY A O 1
ATOM 1658 N N . GLY A 1 211 ? 11.492 -4.941 2.688 1 97 211 GLY A N 1
ATOM 1659 C CA . GLY A 1 211 ? 10.398 -3.98 2.592 1 97 211 GLY A CA 1
ATOM 1660 C C . GLY A 1 211 ? 9.289 -4.426 1.657 1 97 211 GLY A C 1
ATOM 1661 O O . GLY A 1 211 ? 8.109 -4.34 2.002 1 97 211 GLY A O 1
ATOM 1662 N N . THR A 1 212 ? 9.648 -4.949 0.514 1 98 212 THR A N 1
ATOM 1663 C CA . THR A 1 212 ? 8.641 -5.375 -0.45 1 98 212 THR A CA 1
ATOM 1664 C C . THR A 1 212 ? 8.055 -6.727 -0.054 1 98 212 THR A C 1
ATOM 1666 O O . THR A 1 212 ? 6.828 -6.883 0.006 1 98 212 THR A O 1
ATOM 1669 N N . GLY A 1 213 ? 8.914 -7.656 0.337 1 98.69 213 GLY A N 1
ATOM 1670 C CA . GLY A 1 213 ? 8.453 -8.992 0.68 1 98.69 213 GLY A CA 1
ATOM 1671 C C . GLY A 1 213 ? 7.551 -9.016 1.899 1 98.69 213 GLY A C 1
ATOM 1672 O O . GLY A 1 213 ? 6.562 -9.75 1.929 1 98.69 213 GLY A O 1
ATOM 1673 N N . SER A 1 214 ? 7.898 -8.25 2.926 1 98.69 214 SER A N 1
ATOM 1674 C CA . SER A 1 214 ? 7.066 -8.203 4.121 1 98.69 214 SER A CA 1
ATOM 1675 C C . SER A 1 214 ? 5.711 -7.574 3.828 1 98.69 214 SER A C 1
ATOM 1677 O O . SER A 1 214 ? 4.695 -7.973 4.402 1 98.69 214 SER A O 1
ATOM 1679 N N . ALA A 1 215 ? 5.707 -6.57 2.936 1 98.69 215 ALA A N 1
ATOM 1680 C CA . ALA A 1 215 ? 4.438 -5.969 2.525 1 98.69 215 ALA A CA 1
ATOM 1681 C C . ALA A 1 215 ? 3.559 -6.98 1.803 1 98.69 215 ALA A C 1
ATOM 1683 O O . ALA A 1 215 ? 2.365 -7.098 2.094 1 98.69 215 ALA A O 1
ATOM 1684 N N . VAL A 1 216 ? 4.152 -7.727 0.897 1 98.88 216 VAL A N 1
ATOM 1685 C CA . VAL A 1 216 ? 3.43 -8.781 0.198 1 98.88 216 VAL A CA 1
ATOM 1686 C C . VAL A 1 216 ? 2.844 -9.766 1.209 1 98.88 216 VAL A C 1
ATOM 1688 O O . VAL A 1 216 ? 1.66 -10.102 1.14 1 98.88 216 VAL A O 1
ATOM 1691 N N . ALA A 1 217 ? 3.658 -10.164 2.131 1 98.88 217 ALA A N 1
ATOM 1692 C CA . ALA A 1 217 ? 3.268 -11.164 3.115 1 98.88 217 ALA A CA 1
ATOM 1693 C C . ALA A 1 217 ? 2.068 -10.695 3.934 1 98.88 217 ALA A C 1
ATOM 1695 O O . ALA A 1 217 ? 1.166 -11.484 4.23 1 98.88 217 ALA A O 1
ATOM 1696 N N . MET A 1 218 ? 2.031 -9.414 4.281 1 98.44 218 MET A N 1
ATOM 1697 C CA . MET A 1 218 ? 0.975 -8.891 5.141 1 98.44 218 MET A CA 1
ATOM 1698 C C . MET A 1 218 ? -0.349 -8.805 4.391 1 98.44 218 MET A C 1
ATOM 1700 O O . MET A 1 218 ? -1.417 -8.945 4.988 1 98.44 218 MET A O 1
ATOM 1704 N N . LEU A 1 219 ? -0.333 -8.617 3.109 1 98.62 219 LEU A N 1
ATOM 1705 C CA . LEU A 1 219 ? -1.538 -8.344 2.334 1 98.62 219 LEU A CA 1
ATOM 1706 C C . LEU A 1 219 ? -2.188 -9.641 1.861 1 98.62 219 LEU A C 1
ATOM 1708 O O . LEU A 1 219 ? -3.416 -9.742 1.803 1 98.62 219 LEU A O 1
ATOM 1712 N N . LEU A 1 220 ? -1.434 -10.672 1.602 1 98.62 220 LEU A N 1
ATOM 1713 C CA . LEU A 1 220 ? -1.895 -11.891 0.935 1 98.62 220 LEU A CA 1
ATOM 1714 C C . LEU A 1 220 ? -2.957 -12.594 1.77 1 98.62 220 LEU A C 1
ATOM 1716 O O . LEU A 1 220 ? -4.016 -12.961 1.253 1 98.62 220 LEU A O 1
ATOM 1720 N N . PRO A 1 221 ? -2.746 -12.75 3.082 1 98 221 PRO A N 1
ATOM 1721 C CA . PRO A 1 221 ? -3.777 -13.453 3.852 1 98 221 PRO A CA 1
ATOM 1722 C C . PRO A 1 221 ? -5.113 -12.711 3.863 1 98 221 PRO A C 1
ATOM 1724 O O . PRO A 1 221 ? -6.172 -13.336 3.912 1 98 221 PRO A O 1
ATOM 1727 N N . LYS A 1 222 ? -5.055 -11.406 3.775 1 97.44 222 LYS A N 1
ATOM 1728 C CA . LYS A 1 222 ? -6.266 -10.594 3.791 1 97.44 222 LYS A CA 1
ATOM 1729 C C . LYS A 1 222 ? -7.039 -10.734 2.486 1 97.44 222 LYS A C 1
ATOM 1731 O O . LYS A 1 222 ? -8.227 -10.398 2.422 1 97.44 222 LYS A O 1
ATOM 1736 N N . LEU A 1 223 ? -6.398 -11.297 1.496 1 96.94 223 LEU A N 1
ATOM 1737 C CA . LEU A 1 223 ? -7.059 -11.594 0.23 1 96.94 223 LEU A CA 1
ATOM 1738 C C . LEU A 1 223 ? -7.598 -13.023 0.217 1 96.94 223 LEU A C 1
ATOM 1740 O O . LEU A 1 223 ? -8.391 -13.383 -0.654 1 96.94 223 LEU A O 1
ATOM 1744 N N . GLY A 1 224 ? -7.09 -13.859 1.15 1 96 224 GLY A N 1
ATOM 1745 C CA . GLY A 1 224 ? -7.625 -15.211 1.227 1 96 224 GLY A CA 1
ATOM 1746 C C . GLY A 1 224 ? -6.559 -16.281 1.099 1 96 224 GLY A C 1
ATOM 1747 O O . GLY A 1 224 ? -6.855 -17.469 1.201 1 96 224 GLY A O 1
ATOM 1748 N N . VAL A 1 225 ? -5.285 -15.891 0.915 1 97.75 225 VAL A N 1
ATOM 1749 C CA . VAL A 1 225 ? -4.207 -16.875 0.804 1 97.75 225 VAL A CA 1
ATOM 1750 C C . VAL A 1 225 ? -4.027 -17.594 2.137 1 97.75 225 VAL A C 1
ATOM 1752 O O . VAL A 1 225 ? -4.066 -16.969 3.199 1 97.75 225 VAL A O 1
ATOM 1755 N N . ARG A 1 226 ? -3.734 -18.906 2.121 1 97.31 226 ARG A N 1
ATOM 1756 C CA . ARG A 1 226 ? -3.691 -19.688 3.357 1 97.31 226 ARG A CA 1
ATOM 1757 C C . ARG A 1 226 ? -2.336 -20.359 3.537 1 97.31 226 ARG A C 1
ATOM 1759 O O . ARG A 1 226 ? -1.976 -20.75 4.648 1 97.31 226 ARG A O 1
ATOM 1766 N N . GLN A 1 227 ? -1.607 -20.531 2.494 1 98.44 227 GLN A N 1
ATOM 1767 C CA . GLN A 1 227 ? -0.307 -21.203 2.561 1 98.44 227 GLN A CA 1
ATOM 1768 C C . GLN A 1 227 ? 0.787 -20.312 1.965 1 98.44 227 GLN A C 1
ATOM 1770 O O . GLN A 1 227 ? 0.769 -20.016 0.769 1 98.44 227 GLN A O 1
ATOM 1775 N N . ILE A 1 228 ? 1.717 -19.922 2.832 1 98.88 228 ILE A N 1
ATOM 1776 C CA . ILE A 1 228 ? 2.787 -19.016 2.428 1 98.88 228 ILE A CA 1
ATOM 1777 C C . ILE A 1 228 ? 4.137 -19.594 2.846 1 98.88 228 ILE A C 1
ATOM 1779 O O . ILE A 1 228 ? 4.297 -20.047 3.979 1 98.88 228 ILE A O 1
ATOM 1783 N N . ALA A 1 229 ? 5.082 -19.688 1.964 1 98.88 229 ALA A N 1
ATOM 1784 C CA . ALA A 1 229 ? 6.473 -20.016 2.266 1 98.88 229 ALA A CA 1
ATOM 1785 C C . ALA A 1 229 ? 7.363 -18.781 2.16 1 98.88 229 ALA A C 1
ATOM 1787 O O . ALA A 1 229 ? 7.34 -18.078 1.149 1 98.88 229 ALA A O 1
ATOM 1788 N N . LEU A 1 230 ? 8.094 -18.516 3.225 1 98.88 230 LEU A N 1
ATOM 1789 C CA . LEU A 1 230 ? 8.984 -17.375 3.281 1 98.88 230 LEU A CA 1
ATOM 1790 C C . LEU A 1 230 ? 10.445 -17.797 3.162 1 98.88 230 LEU A C 1
ATOM 1792 O O . LEU A 1 230 ? 10.875 -18.719 3.85 1 98.88 230 LEU A O 1
ATOM 1796 N N . PHE A 1 231 ? 11.203 -17.125 2.244 1 98.75 231 PHE A N 1
ATOM 1797 C CA . PHE A 1 231 ? 12.625 -17.391 2.053 1 98.75 231 PHE A CA 1
ATOM 1798 C C . PHE A 1 231 ? 13.453 -16.141 2.289 1 98.75 231 PHE A C 1
ATOM 1800 O O . PHE A 1 231 ? 13.352 -15.172 1.531 1 98.75 231 PHE A O 1
ATOM 1807 N N . ASP A 1 232 ? 14.211 -16.078 3.273 1 98 232 ASP A N 1
ATOM 1808 C CA . ASP A 1 232 ? 15.109 -14.977 3.6 1 98 232 ASP A CA 1
ATOM 1809 C C . ASP A 1 232 ? 16.109 -15.383 4.684 1 98 232 ASP A C 1
ATOM 1811 O O . ASP A 1 232 ? 15.719 -15.93 5.715 1 98 232 ASP A O 1
ATOM 1815 N N . GLN A 1 233 ? 17.391 -15.109 4.551 1 96 233 GLN A N 1
ATOM 1816 C CA . GLN A 1 233 ? 18.406 -15.547 5.504 1 96 233 GLN A CA 1
ATOM 1817 C C . GLN A 1 233 ? 18.734 -14.438 6.504 1 96 233 GLN A C 1
ATOM 1819 O O . GLN A 1 233 ? 19.469 -14.664 7.469 1 96 233 GLN A O 1
ATOM 1824 N N . ASP A 1 234 ? 18.188 -13.227 6.355 1 96.31 234 ASP A N 1
ATOM 1825 C CA . ASP A 1 234 ? 18.609 -12.055 7.121 1 96.31 234 ASP A CA 1
ATOM 1826 C C . ASP A 1 234 ? 17.859 -11.969 8.445 1 96.31 234 ASP A C 1
ATOM 1828 O O . ASP A 1 234 ? 16.812 -12.594 8.617 1 96.31 234 ASP A O 1
ATOM 1832 N N . ILE A 1 235 ? 18.438 -11.227 9.305 1 98.31 235 ILE A N 1
ATOM 1833 C CA . ILE A 1 235 ? 17.828 -10.906 10.586 1 98.31 235 ILE A CA 1
ATOM 1834 C C . ILE A 1 235 ? 17.266 -9.484 10.547 1 98.31 235 ILE A C 1
ATOM 1836 O O . ILE A 1 235 ? 17.578 -8.711 9.641 1 98.31 235 ILE A O 1
ATOM 1840 N N . VAL A 1 236 ? 16.406 -9.18 11.492 1 98.19 236 VAL A N 1
ATOM 1841 C CA . VAL A 1 236 ? 15.859 -7.828 11.617 1 98.19 236 VAL A CA 1
ATOM 1842 C C . VAL A 1 236 ? 16.922 -6.891 12.188 1 98.19 236 VAL A C 1
ATOM 1844 O O . VAL A 1 236 ? 17.516 -7.188 13.219 1 98.19 236 VAL A O 1
ATOM 1847 N N . GLU A 1 237 ? 17.172 -5.812 11.477 1 97.12 237 GLU A N 1
ATOM 1848 C CA . GLU A 1 237 ? 18.047 -4.746 11.938 1 97.12 237 GLU A CA 1
ATOM 1849 C C . GLU A 1 237 ? 17.266 -3.461 12.203 1 97.12 237 GLU A C 1
ATOM 1851 O O . GLU A 1 237 ? 16.156 -3.281 11.688 1 97.12 237 GLU A O 1
ATOM 1856 N N . PHE A 1 238 ? 17.859 -2.59 12.969 1 96.56 238 PHE A N 1
ATOM 1857 C CA . PHE A 1 238 ? 17.203 -1.33 13.281 1 96.56 238 PHE A CA 1
ATOM 1858 C C . PHE A 1 238 ? 16.906 -0.546 12.016 1 96.56 238 PHE A C 1
ATOM 1860 O O . PHE A 1 238 ? 15.836 0.064 11.891 1 96.56 238 PHE A O 1
ATOM 1867 N N . THR A 1 239 ? 17.797 -0.58 11.031 1 94.38 239 THR A N 1
ATOM 1868 C CA . THR A 1 239 ? 17.656 0.188 9.797 1 94.38 239 THR A CA 1
ATOM 1869 C C . THR A 1 239 ? 16.547 -0.375 8.93 1 94.38 239 THR A C 1
ATOM 1871 O O . THR A 1 239 ? 16.156 0.243 7.938 1 94.38 239 THR A O 1
ATOM 1874 N N . ASN A 1 240 ? 15.961 -1.615 9.328 1 95.12 240 ASN A N 1
ATOM 1875 C CA . ASN A 1 240 ? 14.867 -2.223 8.578 1 95.12 240 ASN A CA 1
ATOM 1876 C C . ASN A 1 240 ? 13.516 -1.69 9.039 1 95.12 240 ASN A C 1
ATOM 1878 O O . ASN A 1 240 ? 12.516 -1.823 8.328 1 95.12 240 ASN A O 1
ATOM 1882 N N . LEU A 1 241 ? 13.5 -1.105 10.219 1 97.19 241 LEU A N 1
ATOM 1883 C CA . LEU A 1 241 ? 12.242 -0.868 10.906 1 97.19 241 LEU A CA 1
ATOM 1884 C C . LEU A 1 241 ? 11.43 0.212 10.195 1 97.19 241 LEU A C 1
ATOM 1886 O O . LEU A 1 241 ? 10.211 0.296 10.375 1 97.19 241 LEU A O 1
ATOM 1890 N N . ASN A 1 242 ? 12.039 1.01 9.328 1 96.12 242 ASN A N 1
ATOM 1891 C CA . ASN A 1 242 ? 11.32 2.053 8.602 1 96.12 242 ASN A CA 1
ATOM 1892 C C . ASN A 1 242 ? 10.461 1.471 7.484 1 96.12 242 ASN A C 1
ATOM 1894 O O . ASN A 1 242 ? 9.617 2.166 6.918 1 96.12 242 ASN A O 1
ATOM 1898 N N . ARG A 1 243 ? 10.688 0.167 7.176 1 96.75 243 ARG A N 1
ATOM 1899 C CA . ARG A 1 243 ? 9.961 -0.331 6.016 1 96.75 243 ARG A CA 1
ATOM 1900 C C . ARG A 1 243 ? 9.57 -1.793 6.199 1 96.75 243 ARG A C 1
ATOM 1902 O O . ARG A 1 243 ? 8.742 -2.32 5.449 1 96.75 243 ARG A O 1
ATOM 1909 N N . LEU A 1 244 ? 10.125 -2.506 7.152 1 97.88 244 LEU A N 1
ATOM 1910 C CA . LEU A 1 244 ? 9.836 -3.922 7.355 1 97.88 244 LEU A CA 1
ATOM 1911 C C . LEU A 1 244 ? 8.531 -4.102 8.125 1 97.88 244 LEU A C 1
ATOM 1913 O O . LEU A 1 244 ? 8.461 -3.795 9.32 1 97.88 244 LEU A O 1
ATOM 1917 N N . HIS A 1 245 ? 7.527 -4.598 7.496 1 98 245 HIS A N 1
ATOM 1918 C CA . HIS A 1 245 ? 6.234 -4.84 8.117 1 98 245 HIS A CA 1
ATOM 1919 C C . HIS A 1 245 ? 6.289 -6.035 9.062 1 98 245 HIS A C 1
ATOM 1921 O O . HIS A 1 245 ? 6.941 -7.039 8.766 1 98 245 HIS A O 1
ATOM 1927 N N . GLY A 1 246 ? 5.637 -5.941 10.18 1 96.12 246 GLY A N 1
ATOM 1928 C CA . GLY A 1 246 ? 5.551 -7.023 11.148 1 96.12 246 GLY A CA 1
ATOM 1929 C C . GLY A 1 246 ? 6.672 -7.004 12.172 1 96.12 246 GLY A C 1
ATOM 1930 O O . GLY A 1 246 ? 6.629 -7.73 13.164 1 96.12 246 GLY A O 1
ATOM 1931 N N . ALA A 1 247 ? 7.699 -6.191 11.969 1 97.88 247 ALA A N 1
ATOM 1932 C CA . ALA A 1 247 ? 8.859 -6.16 12.852 1 97.88 247 ALA A CA 1
ATOM 1933 C C . ALA A 1 247 ? 8.727 -5.055 13.898 1 97.88 247 ALA A C 1
ATOM 1935 O O . ALA A 1 247 ? 8.133 -4.008 13.625 1 97.88 247 ALA A O 1
ATOM 1936 N N . THR A 1 248 ? 9.273 -5.25 15.062 1 98.12 248 THR A N 1
ATOM 1937 C CA . THR A 1 248 ? 9.266 -4.293 16.156 1 98.12 248 THR A CA 1
ATOM 1938 C C . THR A 1 248 ? 10.688 -3.934 16.578 1 98.12 248 THR A C 1
ATOM 1940 O O . THR A 1 248 ? 11.648 -4.57 16.141 1 98.12 248 THR A O 1
ATOM 1943 N N . PHE A 1 249 ? 10.766 -2.951 17.406 1 98.19 249 PHE A N 1
ATOM 1944 C CA . PHE A 1 249 ? 12.047 -2.551 17.969 1 98.19 249 PHE A CA 1
ATOM 1945 C C . PHE A 1 249 ? 12.711 -3.717 18.703 1 98.19 249 PHE A C 1
ATOM 1947 O O . PHE A 1 249 ? 13.914 -3.943 18.547 1 98.19 249 PHE A O 1
ATOM 1954 N N . ASN A 1 250 ? 11.969 -4.496 19.453 1 98.38 250 ASN A N 1
ATOM 1955 C CA . ASN A 1 250 ? 12.5 -5.641 20.188 1 98.38 250 ASN A CA 1
ATOM 1956 C C . ASN A 1 250 ? 13.031 -6.715 19.25 1 98.38 250 ASN A C 1
ATOM 1958 O O . ASN A 1 250 ? 14.023 -7.379 19.562 1 98.38 250 ASN A O 1
ATOM 1962 N N . ASP A 1 251 ? 12.391 -6.918 18.141 1 98.69 251 ASP A N 1
ATOM 1963 C CA . ASP A 1 251 ? 12.867 -7.883 17.156 1 98.69 251 ASP A CA 1
ATOM 1964 C C . ASP A 1 251 ? 14.273 -7.523 16.672 1 98.69 251 ASP A C 1
ATOM 1966 O O . ASP A 1 251 ? 15.109 -8.406 16.484 1 98.69 251 ASP A O 1
ATOM 1970 N N . ALA A 1 252 ? 14.438 -6.223 16.344 1 98.25 252 ALA A N 1
ATOM 1971 C CA . ALA A 1 252 ? 15.75 -5.754 15.914 1 98.25 252 ALA A CA 1
ATOM 1972 C C . ALA A 1 252 ? 16.781 -5.922 17.016 1 98.25 252 ALA A C 1
ATOM 1974 O O . ALA A 1 252 ? 17.906 -6.375 16.766 1 98.25 252 ALA A O 1
ATOM 1975 N N . GLN A 1 253 ? 16.406 -5.539 18.234 1 98.12 253 GLN A N 1
ATOM 1976 C CA . GLN A 1 253 ? 17.297 -5.648 19.375 1 98.12 253 GLN A CA 1
ATOM 1977 C C . GLN A 1 253 ? 17.75 -7.09 19.594 1 98.12 253 GLN A C 1
ATOM 1979 O O . GLN A 1 253 ? 18.906 -7.34 19.922 1 98.12 253 GLN A O 1
ATOM 1984 N N . GLU A 1 254 ? 16.859 -8.016 19.359 1 98.5 254 GLU A N 1
ATOM 1985 C CA . GLU A 1 254 ? 17.156 -9.43 19.578 1 98.5 254 GLU A CA 1
ATOM 1986 C C . GLU A 1 254 ? 17.75 -10.078 18.344 1 98.5 254 GLU A C 1
ATOM 1988 O O . GLU A 1 254 ? 18.219 -11.219 18.391 1 98.5 254 GLU A O 1
ATOM 1993 N N . GLY A 1 255 ? 17.75 -9.43 17.266 1 98.31 255 GLY A N 1
ATOM 1994 C CA . GLY A 1 255 ? 18.266 -9.977 16.031 1 98.31 255 GLY A CA 1
ATOM 1995 C C . GLY A 1 255 ? 17.5 -11.188 15.531 1 98.31 255 GLY A C 1
ATOM 1996 O O . GLY A 1 255 ? 18.094 -12.195 15.148 1 98.31 255 GLY A O 1
ATOM 1997 N N . LEU A 1 256 ? 16.234 -11.125 15.594 1 98.69 256 LEU A N 1
ATOM 1998 C CA . LEU A 1 256 ? 15.422 -12.25 15.164 1 98.69 256 LEU A CA 1
ATOM 1999 C C . LEU A 1 256 ? 15.422 -12.383 13.648 1 98.69 256 LEU A C 1
ATOM 2001 O O . LEU A 1 256 ? 15.523 -11.375 12.938 1 98.69 256 LEU A O 1
ATOM 2005 N N . PRO A 1 257 ? 15.281 -13.625 13.117 1 98.75 257 PRO A N 1
ATOM 2006 C CA . PRO A 1 257 ? 15.188 -13.789 11.672 1 98.75 257 PRO A CA 1
ATOM 2007 C C . PRO A 1 257 ? 13.961 -13.102 11.078 1 98.75 257 PRO A C 1
ATOM 2009 O O . PRO A 1 257 ? 12.875 -13.164 11.664 1 98.75 257 PRO A O 1
ATOM 2012 N N . LYS A 1 258 ? 14.141 -12.438 9.945 1 98.56 258 LYS A N 1
ATOM 2013 C CA . LYS A 1 258 ? 13.039 -11.742 9.289 1 98.56 258 LYS A CA 1
ATOM 2014 C C . LYS A 1 258 ? 11.867 -12.68 9.039 1 98.56 258 LYS A C 1
ATOM 2016 O O . LYS A 1 258 ? 10.711 -12.328 9.297 1 98.56 258 LYS A O 1
ATOM 2021 N N . VAL A 1 259 ? 12.148 -13.891 8.594 1 98.81 259 VAL A N 1
ATOM 2022 C CA . VAL A 1 259 ? 11.086 -14.82 8.219 1 98.81 259 VAL A CA 1
ATOM 2023 C C . VAL A 1 259 ? 10.289 -15.211 9.461 1 98.81 259 VAL A C 1
ATOM 2025 O O . VAL A 1 259 ? 9.07 -15.414 9.391 1 98.81 259 VAL A O 1
ATOM 2028 N N . GLU A 1 260 ? 10.93 -15.266 10.594 1 98.81 260 GLU A N 1
ATOM 2029 C CA . GLU A 1 260 ? 10.242 -15.664 11.812 1 98.81 260 GLU A CA 1
ATOM 2030 C C . GLU A 1 260 ? 9.344 -14.547 12.336 1 98.81 260 GLU A C 1
ATOM 2032 O O . GLU A 1 260 ? 8.258 -14.812 12.867 1 98.81 260 GLU A O 1
ATOM 2037 N N . VAL A 1 261 ? 9.844 -13.359 12.219 1 98.62 261 VAL A N 1
ATOM 2038 C CA . VAL A 1 261 ? 9.07 -12.211 12.664 1 98.62 261 VAL A CA 1
ATOM 2039 C C . VAL A 1 261 ? 7.82 -12.062 11.797 1 98.62 261 VAL A C 1
ATOM 2041 O O . VAL A 1 261 ? 6.734 -11.766 12.305 1 98.62 261 VAL A O 1
ATOM 2044 N N . ILE A 1 262 ? 7.93 -12.25 10.516 1 98.69 262 ILE A N 1
ATOM 2045 C CA . ILE A 1 262 ? 6.797 -12.188 9.594 1 98.69 262 ILE A CA 1
ATOM 2046 C C . ILE A 1 262 ? 5.832 -13.336 9.883 1 98.69 262 ILE A C 1
ATOM 2048 O O . ILE A 1 262 ? 4.617 -13.133 9.945 1 98.69 262 ILE A O 1
ATOM 2052 N N . ARG A 1 263 ? 6.383 -14.516 10.094 1 98.81 263 ARG A N 1
ATOM 2053 C CA . ARG A 1 263 ? 5.539 -15.656 10.438 1 98.81 263 ARG A CA 1
ATOM 2054 C C . ARG A 1 263 ? 4.719 -15.375 11.688 1 98.81 263 ARG A C 1
ATOM 2056 O O . ARG A 1 263 ? 3.525 -15.672 11.734 1 98.81 263 ARG A O 1
ATOM 2063 N N . ARG A 1 264 ? 5.359 -14.852 12.742 1 98.38 264 ARG A N 1
ATOM 2064 C CA . ARG A 1 264 ? 4.664 -14.516 13.977 1 98.38 264 ARG A CA 1
ATOM 2065 C C . ARG A 1 264 ? 3.49 -13.578 13.711 1 98.38 264 ARG A C 1
ATOM 2067 O O . ARG A 1 264 ? 2.377 -13.82 14.18 1 98.38 264 ARG A O 1
ATOM 2074 N N . SER A 1 265 ? 3.75 -12.531 12.945 1 97.38 265 SER A N 1
ATOM 2075 C CA . SER A 1 265 ? 2.713 -11.555 12.625 1 97.38 265 SER A CA 1
ATOM 2076 C C . SER A 1 265 ? 1.549 -12.211 11.883 1 97.38 265 SER A C 1
ATOM 2078 O O . SER A 1 265 ? 0.385 -11.922 12.164 1 97.38 265 SER A O 1
ATOM 2080 N N . LEU A 1 266 ? 1.845 -13.07 10.93 1 98.19 266 LEU A N 1
ATOM 2081 C CA . LEU A 1 266 ? 0.819 -13.734 10.133 1 98.19 266 LEU A CA 1
ATOM 2082 C C . LEU A 1 266 ? 0.03 -14.734 10.977 1 98.19 266 LEU A C 1
ATOM 2084 O O . LEU A 1 266 ? -1.188 -14.852 10.82 1 98.19 266 LEU A O 1
ATOM 2088 N N . THR A 1 267 ? 0.711 -15.406 11.828 1 97.31 267 THR A N 1
ATOM 2089 C CA . THR A 1 267 ? 0.05 -16.359 12.711 1 97.31 267 THR A CA 1
ATOM 2090 C C . THR A 1 267 ? -0.89 -15.633 13.672 1 97.31 267 THR A C 1
ATOM 2092 O O . THR A 1 267 ? -1.997 -16.109 13.938 1 97.31 267 THR A O 1
ATOM 2095 N N . ASP A 1 268 ? -0.468 -14.516 14.148 1 96.44 268 ASP A N 1
ATOM 2096 C CA . ASP A 1 268 ? -1.229 -13.727 15.117 1 96.44 268 ASP A CA 1
ATOM 2097 C C . ASP A 1 268 ? -2.547 -13.242 14.516 1 96.44 268 ASP A C 1
ATOM 2099 O O . ASP A 1 268 ? -3.488 -12.922 15.242 1 96.44 268 ASP A O 1
ATOM 2103 N N . LEU A 1 269 ? -2.66 -13.094 13.203 1 96.94 269 LEU A N 1
ATOM 2104 C CA . LEU A 1 269 ? -3.898 -12.68 12.547 1 96.94 269 LEU A CA 1
ATOM 2105 C C . LEU A 1 269 ? -5.055 -13.594 12.938 1 96.94 269 LEU A C 1
ATOM 2107 O O . LEU A 1 269 ? -6.199 -13.148 13.039 1 96.94 269 LEU A O 1
ATOM 2111 N N . GLY A 1 270 ? -4.777 -14.953 13.023 1 97.44 270 GLY A N 1
ATOM 2112 C CA . GLY A 1 270 ? -5.75 -15.922 13.508 1 97.44 270 GLY A CA 1
ATOM 2113 C C . GLY A 1 270 ? -6.801 -16.281 12.469 1 97.44 270 GLY A C 1
ATOM 2114 O O . GLY A 1 270 ? -7.922 -16.656 12.82 1 97.44 270 GLY A O 1
ATOM 2115 N N . ILE A 1 271 ? -6.449 -16.156 11.195 1 95.88 271 ILE A N 1
ATOM 2116 C CA . ILE A 1 271 ? -7.48 -16.422 10.195 1 95.88 271 ILE A CA 1
ATOM 2117 C C . ILE A 1 271 ? -7.09 -17.641 9.367 1 95.88 271 ILE A C 1
ATOM 2119 O O . ILE A 1 271 ? -7.512 -17.781 8.211 1 95.88 271 ILE A O 1
ATOM 2123 N N . GLY A 1 272 ? -6.148 -18.422 9.844 1 95.25 272 GLY A N 1
ATOM 2124 C CA . GLY A 1 272 ? -5.91 -19.75 9.289 1 95.25 272 GLY A CA 1
ATOM 2125 C C . GLY A 1 272 ? -4.754 -19.781 8.305 1 95.25 272 GLY A C 1
ATOM 2126 O O . GLY A 1 272 ? -4.633 -20.719 7.512 1 95.25 272 GLY A O 1
ATOM 2127 N N . VAL A 1 273 ? -3.875 -18.812 8.328 1 97.19 273 VAL A N 1
ATOM 2128 C CA . VAL A 1 273 ? -2.725 -18.812 7.43 1 97.19 273 VAL A CA 1
ATOM 2129 C C . VAL A 1 273 ? -1.637 -19.734 7.984 1 97.19 273 VAL A C 1
ATOM 2131 O O . VAL A 1 273 ? -1.314 -19.672 9.172 1 97.19 273 VAL A O 1
ATOM 2134 N N . GLU A 1 274 ? -1.127 -20.625 7.18 1 98.31 274 GLU A N 1
ATOM 2135 C CA . GLU A 1 274 ? 0.005 -21.484 7.512 1 98.31 274 GLU A CA 1
ATOM 2136 C C . GLU A 1 274 ? 1.282 -21.016 6.828 1 98.31 274 GLU A C 1
ATOM 2138 O O . GLU A 1 274 ? 1.359 -20.984 5.598 1 98.31 274 GLU A O 1
ATOM 2143 N N . VAL A 1 275 ? 2.268 -20.703 7.66 1 98.75 275 VAL A N 1
ATOM 2144 C CA . VAL A 1 275 ? 3.49 -20.109 7.133 1 98.75 275 VAL A CA 1
ATOM 2145 C C . VAL A 1 275 ? 4.672 -21.047 7.375 1 98.75 275 VAL A C 1
ATOM 2147 O O . VAL A 1 275 ? 4.84 -21.562 8.477 1 98.75 275 VAL A O 1
ATOM 2150 N N . ARG A 1 276 ? 5.402 -21.328 6.383 1 98.75 276 ARG A N 1
ATOM 2151 C CA . ARG A 1 276 ? 6.672 -22.047 6.477 1 98.75 276 ARG A CA 1
ATOM 2152 C C . ARG A 1 276 ? 7.848 -21.109 6.199 1 98.75 276 ARG A C 1
ATOM 2154 O O . ARG A 1 276 ? 7.77 -20.25 5.324 1 98.75 276 ARG A O 1
ATOM 2161 N N . THR A 1 277 ? 8.883 -21.281 6.977 1 98.81 277 THR A N 1
ATOM 2162 C CA . THR A 1 277 ? 10.008 -20.359 6.887 1 98.81 277 THR A CA 1
ATOM 2163 C C . THR A 1 277 ? 11.289 -21.094 6.496 1 98.81 277 THR A C 1
ATOM 2165 O O . THR A 1 277 ? 11.516 -22.219 6.934 1 98.81 277 THR A O 1
ATOM 2168 N N . TYR A 1 278 ? 12.062 -20.484 5.664 1 98.62 278 TYR A N 1
ATOM 2169 C CA . TYR A 1 278 ? 13.359 -20.984 5.23 1 98.62 278 TYR A CA 1
ATOM 2170 C C . TYR A 1 278 ? 14.43 -19.906 5.379 1 98.62 278 TYR A C 1
ATOM 2172 O O . TYR A 1 278 ? 14.469 -18.953 4.609 1 98.62 278 TYR A O 1
ATOM 2180 N N . ARG A 1 279 ? 15.312 -20.094 6.336 1 97.44 279 ARG A N 1
ATOM 2181 C CA . ARG A 1 279 ? 16.438 -19.188 6.578 1 97.44 279 ARG A CA 1
ATOM 2182 C C . ARG A 1 279 ? 17.656 -19.609 5.785 1 97.44 279 ARG A C 1
ATOM 2184 O O . ARG A 1 279 ? 18.688 -19.953 6.363 1 97.44 279 ARG A O 1
ATOM 2191 N N . ALA A 1 280 ? 17.531 -19.531 4.484 1 94.69 280 ALA A N 1
ATOM 2192 C CA . ALA A 1 280 ? 18.609 -20.016 3.609 1 94.69 280 ALA A CA 1
ATOM 2193 C C . ALA A 1 280 ? 18.547 -19.312 2.252 1 94.69 280 ALA A C 1
ATOM 2195 O O . ALA A 1 280 ? 17.531 -18.703 1.894 1 94.69 280 ALA A O 1
ATOM 2196 N N . TRP A 1 281 ? 19.688 -19.422 1.607 1 92.69 281 TRP A N 1
ATOM 2197 C CA . TRP A 1 281 ? 19.75 -19.078 0.191 1 92.69 281 TRP A CA 1
ATOM 2198 C C . TRP A 1 281 ? 18.844 -20 -0.629 1 92.69 281 TRP A C 1
ATOM 2200 O O . TRP A 1 281 ? 18.766 -21.203 -0.363 1 92.69 281 TRP A O 1
ATOM 2210 N N . ILE A 1 282 ? 18.094 -19.438 -1.603 1 94.25 282 ILE A N 1
ATOM 2211 C CA . ILE A 1 282 ? 17.031 -20.172 -2.266 1 94.25 282 ILE A CA 1
ATOM 2212 C C . ILE A 1 282 ? 17.625 -21.297 -3.115 1 94.25 282 ILE A C 1
ATOM 2214 O O . ILE A 1 282 ? 16.906 -22.203 -3.547 1 94.25 282 ILE A O 1
ATOM 2218 N N . ASN A 1 283 ? 18.938 -21.188 -3.395 1 92.81 283 ASN A N 1
ATOM 2219 C CA . ASN A 1 283 ? 19.547 -22.281 -4.141 1 92.81 283 ASN A CA 1
ATOM 2220 C C . ASN A 1 283 ? 19.953 -23.438 -3.223 1 92.81 283 ASN A C 1
ATOM 2222 O O . ASN A 1 283 ? 20.391 -24.484 -3.691 1 92.81 283 ASN A O 1
ATOM 2226 N N . ASP A 1 284 ? 19.859 -23.234 -1.931 1 94.31 284 ASP A N 1
ATOM 2227 C CA . ASP A 1 284 ? 20.125 -24.312 -0.985 1 94.31 284 ASP A CA 1
ATOM 2228 C C . ASP A 1 284 ? 19.188 -25.484 -1.207 1 94.31 284 ASP A C 1
ATOM 2230 O O . ASP A 1 284 ? 17.984 -25.297 -1.457 1 94.31 284 ASP A O 1
ATOM 2234 N N . PRO A 1 285 ? 19.672 -26.703 -1.105 1 93.44 285 PRO A N 1
ATOM 2235 C CA . PRO A 1 285 ? 18.844 -27.891 -1.307 1 93.44 285 PRO A CA 1
ATOM 2236 C C . PRO A 1 285 ? 17.625 -27.906 -0.39 1 93.44 285 PRO A C 1
ATOM 2238 O O . PRO A 1 285 ? 16.562 -28.422 -0.773 1 93.44 285 PRO A O 1
ATOM 2241 N N . MET A 1 286 ? 17.703 -27.344 0.742 1 94.81 286 MET A N 1
ATOM 2242 C CA . MET A 1 286 ? 16.609 -27.375 1.704 1 94.81 286 MET A CA 1
ATOM 2243 C C . MET A 1 286 ? 15.43 -26.531 1.22 1 94.81 286 MET A C 1
ATOM 2245 O O . MET A 1 286 ? 14.312 -26.672 1.713 1 94.81 286 MET A O 1
ATOM 2249 N N . CYS A 1 287 ? 15.672 -25.641 0.232 1 97.06 287 CYS A N 1
ATOM 2250 C CA . CYS A 1 287 ? 14.617 -24.766 -0.264 1 97.06 287 CYS A CA 1
ATOM 2251 C C . CYS A 1 287 ? 13.922 -25.391 -1.471 1 97.06 287 CYS A C 1
ATOM 2253 O O . CYS A 1 287 ? 12.852 -24.938 -1.87 1 97.06 287 CYS A O 1
ATOM 2255 N N . GLN A 1 288 ? 14.508 -26.375 -2.1 1 96.81 288 GLN A N 1
ATOM 2256 C CA . GLN A 1 288 ? 14.086 -26.844 -3.416 1 96.81 288 GLN A CA 1
ATOM 2257 C C . GLN A 1 288 ? 12.648 -27.344 -3.391 1 96.81 288 GLN A C 1
ATOM 2259 O O . GLN A 1 288 ? 11.82 -26.906 -4.191 1 96.81 288 GLN A O 1
ATOM 2264 N N . ASP A 1 289 ? 12.328 -28.234 -2.426 1 97.75 289 ASP A N 1
ATOM 2265 C CA . ASP A 1 289 ? 10.969 -28.766 -2.361 1 97.75 289 ASP A CA 1
ATOM 2266 C C . ASP A 1 289 ? 9.953 -27.672 -2.109 1 97.75 289 ASP A C 1
ATOM 2268 O O . ASP A 1 289 ? 8.852 -27.688 -2.67 1 97.75 289 ASP A O 1
ATOM 2272 N N . ALA A 1 290 ? 10.305 -26.75 -1.25 1 98.19 290 ALA A N 1
ATOM 2273 C CA . ALA A 1 290 ? 9.391 -25.656 -0.941 1 98.19 290 ALA A CA 1
ATOM 2274 C C . ALA A 1 290 ? 9.141 -24.781 -2.174 1 98.19 290 ALA A C 1
ATOM 2276 O O . ALA A 1 290 ? 8 -24.422 -2.453 1 98.19 290 ALA A O 1
ATOM 2277 N N . LEU A 1 291 ? 10.203 -24.5 -2.914 1 98.38 291 LEU A N 1
ATOM 2278 C CA . LEU A 1 291 ? 10.062 -23.719 -4.141 1 98.38 291 LEU A CA 1
ATOM 2279 C C . LEU A 1 291 ? 9.203 -24.469 -5.16 1 98.38 291 LEU A C 1
ATOM 2281 O O . LEU A 1 291 ? 8.289 -23.875 -5.746 1 98.38 291 LEU A O 1
ATOM 2285 N N . LYS A 1 292 ? 9.492 -25.734 -5.297 1 98.31 292 LYS A N 1
ATOM 2286 C CA . LYS A 1 292 ? 8.797 -26.547 -6.277 1 98.31 292 LYS A CA 1
ATOM 2287 C C . LYS A 1 292 ? 7.309 -26.672 -5.941 1 98.31 292 LYS A C 1
ATOM 2289 O O . LYS A 1 292 ? 6.473 -26.797 -6.836 1 98.31 292 LYS A O 1
ATOM 2294 N N . THR A 1 293 ? 7.012 -26.578 -4.676 1 97.5 293 THR A N 1
ATOM 2295 C CA . THR A 1 293 ? 5.641 -26.75 -4.211 1 97.5 293 THR A CA 1
ATOM 2296 C C . THR A 1 293 ? 4.82 -25.484 -4.492 1 97.5 293 THR A C 1
ATOM 2298 O O . THR A 1 293 ? 3.6 -25.547 -4.633 1 97.5 293 THR A O 1
ATOM 2301 N N . CYS A 1 294 ? 5.441 -24.359 -4.613 1 98.31 294 CYS A N 1
ATOM 2302 C CA . CYS A 1 294 ? 4.742 -23.094 -4.789 1 98.31 294 CYS A CA 1
ATOM 2303 C C . CYS A 1 294 ? 4.074 -23.031 -6.156 1 98.31 294 CYS A C 1
ATOM 2305 O O . CYS A 1 294 ? 4.645 -23.469 -7.156 1 98.31 294 CYS A O 1
ATOM 2307 N N . ASP A 1 295 ? 2.824 -22.5 -6.133 1 98.44 295 ASP A N 1
ATOM 2308 C CA . ASP A 1 295 ? 2.092 -22.25 -7.375 1 98.44 295 ASP A CA 1
ATOM 2309 C C . ASP A 1 295 ? 2.424 -20.875 -7.945 1 98.44 295 ASP A C 1
ATOM 2311 O O . ASP A 1 295 ? 2.344 -20.672 -9.156 1 98.44 295 ASP A O 1
ATOM 2315 N N . ILE A 1 296 ? 2.656 -19.953 -7.09 1 98.75 296 ILE A N 1
ATOM 2316 C CA . ILE A 1 296 ? 3.023 -18.578 -7.395 1 98.75 296 ILE A CA 1
ATOM 2317 C C . ILE A 1 296 ? 4.184 -18.141 -6.504 1 98.75 296 ILE A C 1
ATOM 2319 O O . ILE A 1 296 ? 4.23 -18.484 -5.32 1 98.75 296 ILE A O 1
ATOM 2323 N N . ILE A 1 297 ? 5.113 -17.391 -7.086 1 98.94 297 ILE A N 1
ATOM 2324 C CA . ILE A 1 297 ? 6.211 -16.875 -6.277 1 98.94 297 ILE A CA 1
ATOM 2325 C C . ILE A 1 297 ? 6.328 -15.367 -6.477 1 98.94 297 ILE A C 1
ATOM 2327 O O . ILE A 1 297 ? 6.223 -14.875 -7.602 1 98.94 297 ILE A O 1
ATOM 2331 N N . PHE A 1 298 ? 6.434 -14.648 -5.391 1 98.94 298 PHE A N 1
ATOM 2332 C CA . PHE A 1 298 ? 6.836 -13.25 -5.43 1 98.94 298 PHE A CA 1
ATOM 2333 C C . PHE A 1 298 ? 8.336 -13.109 -5.203 1 98.94 298 PHE A C 1
ATOM 2335 O O . PHE A 1 298 ? 8.852 -13.516 -4.156 1 98.94 298 PHE A O 1
ATOM 2342 N N . GLY A 1 299 ? 9.062 -12.633 -6.266 1 98.75 299 GLY A N 1
ATOM 2343 C CA . GLY A 1 299 ? 10.477 -12.336 -6.141 1 98.75 299 GLY A CA 1
ATOM 2344 C C . GLY A 1 299 ? 10.75 -10.945 -5.586 1 98.75 299 GLY A C 1
ATOM 2345 O O . GLY A 1 299 ? 10.773 -9.969 -6.336 1 98.75 299 GLY A O 1
ATOM 2346 N N . CYS A 1 300 ? 11.055 -10.875 -4.348 1 98.25 300 CYS A N 1
ATOM 2347 C CA . CYS A 1 300 ? 11.273 -9.617 -3.641 1 98.25 300 CYS A CA 1
ATOM 2348 C C . CYS A 1 300 ? 12.719 -9.492 -3.186 1 98.25 300 CYS A C 1
ATOM 2350 O O . CYS A 1 300 ? 13 -8.883 -2.146 1 98.25 300 CYS A O 1
ATOM 2352 N N . THR A 1 301 ? 13.617 -10.039 -3.895 1 94.19 301 THR A N 1
ATOM 2353 C CA . THR A 1 301 ? 15.039 -10 -3.551 1 94.19 301 THR A CA 1
ATOM 2354 C C . THR A 1 301 ? 15.703 -8.758 -4.148 1 94.19 301 THR A C 1
ATOM 2356 O O . THR A 1 301 ? 15.211 -8.195 -5.129 1 94.19 301 THR A O 1
ATOM 2359 N N . ASP A 1 302 ? 16.734 -8.344 -3.568 1 86.94 302 ASP A N 1
ATOM 2360 C CA . ASP A 1 302 ? 17.422 -7.152 -4.059 1 86.94 302 ASP A CA 1
ATOM 2361 C C . ASP A 1 302 ? 18.781 -7.504 -4.676 1 86.94 302 ASP A C 1
ATOM 2363 O O . ASP A 1 302 ? 19.594 -6.621 -4.934 1 86.94 302 ASP A O 1
ATOM 2367 N N . ASP A 1 303 ? 19.016 -8.844 -4.918 1 89.44 303 ASP A N 1
ATOM 2368 C CA . ASP A 1 303 ? 20.297 -9.211 -5.5 1 89.44 303 ASP A CA 1
ATOM 2369 C C . ASP A 1 303 ? 20.109 -9.844 -6.875 1 89.44 303 ASP A C 1
ATOM 2371 O O . ASP A 1 303 ? 19.031 -10.352 -7.195 1 89.44 303 ASP A O 1
ATOM 2375 N N . HIS A 1 304 ? 21.172 -9.773 -7.629 1 93.25 304 HIS A N 1
ATOM 2376 C CA . HIS A 1 304 ? 21.125 -10.266 -9 1 93.25 304 HIS A CA 1
ATOM 2377 C C . HIS A 1 304 ? 21.156 -11.789 -9.047 1 93.25 304 HIS A C 1
ATOM 2379 O O . HIS A 1 304 ? 20.531 -12.398 -9.914 1 93.25 304 HIS A O 1
ATOM 2385 N N . ALA A 1 305 ? 21.844 -12.422 -8.133 1 93.38 305 ALA A N 1
ATOM 2386 C CA . ALA A 1 305 ? 21.953 -13.875 -8.133 1 93.38 305 ALA A CA 1
ATOM 2387 C C . ALA A 1 305 ? 20.609 -14.531 -7.848 1 93.38 305 ALA A C 1
ATOM 2389 O O . ALA A 1 305 ? 20.25 -15.523 -8.484 1 93.38 305 ALA A O 1
ATOM 2390 N N . GLY A 1 306 ? 19.922 -14.008 -6.859 1 94.25 306 GLY A N 1
ATOM 2391 C CA . GLY A 1 306 ? 18.594 -14.508 -6.562 1 94.25 306 GLY A CA 1
ATOM 2392 C C . GLY A 1 306 ? 17.625 -14.328 -7.711 1 94.25 306 GLY A C 1
ATOM 2393 O O . GLY A 1 306 ? 16.844 -15.234 -8.031 1 94.25 306 GLY A O 1
ATOM 2394 N N . ARG A 1 307 ? 17.672 -13.172 -8.344 1 96.06 307 ARG A N 1
ATOM 2395 C CA . ARG A 1 307 ? 16.828 -12.914 -9.5 1 96.06 307 ARG A CA 1
ATOM 2396 C C . ARG A 1 307 ? 17.141 -13.867 -10.648 1 96.06 307 ARG A C 1
ATOM 2398 O O . ARG A 1 307 ? 16.25 -14.305 -11.367 1 96.06 307 ARG A O 1
ATOM 2405 N N . LEU A 1 308 ? 18.422 -14.102 -10.789 1 95.44 308 LEU A N 1
ATOM 2406 C CA . LEU A 1 308 ? 18.844 -15.016 -11.844 1 95.44 308 LEU A CA 1
ATOM 2407 C C . LEU A 1 308 ? 18.266 -16.406 -11.625 1 95.44 308 LEU A C 1
ATOM 2409 O O . LEU A 1 308 ? 17.781 -17.047 -12.562 1 95.44 308 LEU A O 1
ATOM 2413 N N . LEU A 1 309 ? 18.297 -16.875 -10.43 1 96.12 309 LEU A N 1
ATOM 2414 C CA . LEU A 1 309 ? 17.766 -18.188 -10.086 1 96.12 309 LEU A CA 1
ATOM 2415 C C . LEU A 1 309 ? 16.25 -18.234 -10.32 1 96.12 309 LEU A C 1
ATOM 2417 O O . LEU A 1 309 ? 15.734 -19.172 -10.93 1 96.12 309 LEU A O 1
ATOM 2421 N N . LEU A 1 310 ? 15.539 -17.266 -9.859 1 97.75 310 LEU A N 1
ATOM 2422 C CA . LEU A 1 310 ? 14.094 -17.188 -10.016 1 97.75 310 LEU A CA 1
ATOM 2423 C C . LEU A 1 310 ? 13.711 -17.078 -11.492 1 97.75 310 LEU A C 1
ATOM 2425 O O . LEU A 1 310 ? 12.688 -17.625 -11.914 1 97.75 310 LEU A O 1
ATOM 2429 N N . ASN A 1 311 ? 14.562 -16.328 -12.164 1 96.88 311 ASN A N 1
ATOM 2430 C CA . ASN A 1 311 ? 14.367 -16.188 -13.602 1 96.88 311 ASN A CA 1
ATOM 2431 C C . ASN A 1 311 ? 14.336 -17.547 -14.305 1 96.88 311 ASN A C 1
ATOM 2433 O O . ASN A 1 311 ? 13.438 -17.812 -15.102 1 96.88 311 ASN A O 1
ATOM 2437 N N . ARG A 1 312 ? 15.242 -18.359 -14.023 1 96.5 312 ARG A N 1
ATOM 2438 C CA . ARG A 1 312 ? 15.289 -19.703 -14.594 1 96.5 312 ARG A CA 1
ATOM 2439 C C . ARG A 1 312 ? 14.141 -20.562 -14.07 1 96.5 312 ARG A C 1
ATOM 2441 O O . ARG A 1 312 ? 13.492 -21.266 -14.844 1 96.5 312 ARG A O 1
ATOM 2448 N N . PHE A 1 313 ? 13.898 -20.469 -12.82 1 97.94 313 PHE A N 1
ATOM 2449 C CA . PHE A 1 313 ? 12.891 -21.281 -12.164 1 97.94 313 PHE A CA 1
ATOM 2450 C C . PHE A 1 313 ? 11.531 -21.094 -12.828 1 97.94 313 PHE A C 1
ATOM 2452 O O . PHE A 1 313 ? 10.797 -22.062 -13.039 1 97.94 313 PHE A O 1
ATOM 2459 N N . ALA A 1 314 ? 11.18 -19.891 -13.172 1 98.25 314 ALA A N 1
ATOM 2460 C CA . ALA A 1 314 ? 9.891 -19.578 -13.773 1 98.25 314 ALA A CA 1
ATOM 2461 C C . ALA A 1 314 ? 9.664 -20.375 -15.055 1 98.25 314 ALA A C 1
ATOM 2463 O O . ALA A 1 314 ? 8.562 -20.859 -15.305 1 98.25 314 ALA A O 1
ATOM 2464 N N . TYR A 1 315 ? 10.672 -20.562 -15.844 1 96.94 315 TYR A N 1
ATOM 2465 C CA . TYR A 1 315 ? 10.531 -21.203 -17.141 1 96.94 315 TYR A CA 1
ATOM 2466 C C . TYR A 1 315 ? 10.633 -22.719 -17.016 1 96.94 315 TYR A C 1
ATOM 2468 O O . TYR A 1 315 ? 9.82 -23.453 -17.609 1 96.94 315 TYR A O 1
ATOM 2476 N N . TYR A 1 316 ? 11.578 -23.172 -16.172 1 97 316 TYR A N 1
ATOM 2477 C CA . TYR A 1 316 ? 11.742 -24.609 -15.992 1 97 316 TYR A CA 1
ATOM 2478 C C . TYR A 1 316 ? 10.5 -25.234 -15.367 1 97 316 TYR A C 1
ATOM 2480 O O . TYR A 1 316 ? 10.117 -26.359 -15.703 1 97 316 TYR A O 1
ATOM 2488 N N . TYR A 1 317 ? 9.867 -24.531 -14.492 1 98.31 317 TYR A N 1
ATOM 2489 C CA . TYR A 1 317 ? 8.82 -25.141 -13.672 1 98.31 317 TYR A CA 1
ATOM 2490 C C . TYR A 1 317 ? 7.461 -24.531 -13.992 1 98.31 317 TYR A C 1
ATOM 2492 O O . TYR A 1 317 ? 6.453 -24.906 -13.383 1 98.31 317 TYR A O 1
ATOM 2500 N N . LEU A 1 318 ? 7.387 -23.594 -14.922 1 98.31 318 LEU A N 1
ATOM 2501 C CA . LEU A 1 318 ? 6.156 -22.922 -15.32 1 98.31 318 LEU A CA 1
ATOM 2502 C C . LEU A 1 318 ? 5.449 -22.328 -14.102 1 98.31 318 LEU A C 1
ATOM 2504 O O . LEU A 1 318 ? 4.219 -22.391 -14.008 1 98.31 318 LEU A O 1
ATOM 2508 N N . THR A 1 319 ? 6.27 -21.875 -13.125 1 98.56 319 THR A N 1
ATOM 2509 C CA . THR A 1 319 ? 5.734 -21.172 -11.969 1 98.56 319 THR A CA 1
ATOM 2510 C C . THR A 1 319 ? 5.723 -19.656 -12.203 1 98.56 319 THR A C 1
ATOM 2512 O O . THR A 1 319 ? 6.777 -19.031 -12.344 1 98.56 319 THR A O 1
ATOM 2515 N N . PRO A 1 320 ? 4.492 -19.062 -12.273 1 98.81 320 PRO A N 1
ATOM 2516 C CA . PRO A 1 320 ? 4.477 -17.594 -12.391 1 98.81 320 PRO A CA 1
ATOM 2517 C C . PRO A 1 320 ? 5.234 -16.906 -11.258 1 98.81 320 PRO A C 1
ATOM 2519 O O . PRO A 1 320 ? 5.031 -17.234 -10.086 1 98.81 320 PRO A O 1
ATOM 2522 N N . ILE A 1 321 ? 6.141 -16.031 -11.641 1 98.81 321 ILE A N 1
ATOM 2523 C CA . ILE A 1 321 ? 6.906 -15.266 -10.664 1 98.81 321 ILE A CA 1
ATOM 2524 C C . ILE A 1 321 ? 6.703 -13.773 -10.914 1 98.81 321 ILE A C 1
ATOM 2526 O O . ILE A 1 321 ? 6.863 -13.297 -12.039 1 98.81 321 ILE A O 1
ATOM 2530 N N . PHE A 1 322 ? 6.238 -13.07 -9.906 1 98.81 322 PHE A N 1
ATOM 2531 C CA . PHE A 1 322 ? 6.164 -11.617 -9.938 1 98.81 322 PHE A CA 1
ATOM 2532 C C . PHE A 1 322 ? 7.402 -11 -9.297 1 98.81 322 PHE A C 1
ATOM 2534 O O . PHE A 1 322 ? 7.5 -10.922 -8.07 1 98.81 322 PHE A O 1
ATOM 2541 N N . ASP A 1 323 ? 8.352 -10.602 -10.164 1 98.69 323 ASP A N 1
ATOM 2542 C CA . ASP A 1 323 ? 9.586 -9.977 -9.695 1 98.69 323 ASP A CA 1
ATOM 2543 C C . ASP A 1 323 ? 9.383 -8.492 -9.406 1 98.69 323 ASP A C 1
ATOM 2545 O O . ASP A 1 323 ? 8.891 -7.754 -10.258 1 98.69 323 ASP A O 1
ATOM 2549 N N . VAL A 1 324 ? 9.781 -8.141 -8.195 1 97.94 324 VAL A N 1
ATOM 2550 C CA . VAL A 1 324 ? 9.539 -6.781 -7.727 1 97.94 324 VAL A CA 1
ATOM 2551 C C . VAL A 1 324 ? 10.859 -6.039 -7.582 1 97.94 324 VAL A C 1
ATOM 2553 O O . VAL A 1 324 ? 11.852 -6.605 -7.105 1 97.94 324 VAL A O 1
ATOM 2556 N N . GLY A 1 325 ? 10.875 -4.773 -8.039 1 94.94 325 GLY A N 1
ATOM 2557 C CA . GLY A 1 325 ? 12.047 -3.93 -7.898 1 94.94 325 GLY A CA 1
ATOM 2558 C C . GLY A 1 325 ? 11.711 -2.48 -7.602 1 94.94 325 GLY A C 1
ATOM 2559 O O . GLY A 1 325 ? 10.68 -1.974 -8.047 1 94.94 325 GLY A O 1
ATOM 2560 N N . LEU A 1 326 ? 12.539 -1.849 -6.828 1 94.69 326 LEU A N 1
ATOM 2561 C CA . LEU A 1 326 ? 12.453 -0.423 -6.531 1 94.69 326 LEU A CA 1
ATOM 2562 C C . LEU A 1 326 ? 13.805 0.257 -6.719 1 94.69 326 LEU A C 1
ATOM 2564 O O . LEU A 1 326 ? 14.82 -0.233 -6.23 1 94.69 326 LEU A O 1
ATOM 2568 N N . ALA A 1 327 ? 13.828 1.298 -7.48 1 92.56 327 ALA A N 1
ATOM 2569 C CA . ALA A 1 327 ? 15.047 2.074 -7.707 1 92.56 327 ALA A CA 1
ATOM 2570 C C . ALA A 1 327 ? 14.844 3.537 -7.316 1 92.56 327 ALA A C 1
ATOM 2572 O O . ALA A 1 327 ? 13.93 4.199 -7.82 1 92.56 327 ALA A O 1
ATOM 2573 N N . ILE A 1 328 ? 15.609 4.004 -6.383 1 92.38 328 ILE A N 1
ATOM 2574 C CA . ILE A 1 328 ? 15.602 5.402 -5.969 1 92.38 328 ILE A CA 1
ATOM 2575 C C . ILE A 1 328 ? 16.969 6.027 -6.254 1 92.38 328 ILE A C 1
ATOM 2577 O O . ILE A 1 328 ? 17.984 5.582 -5.719 1 92.38 328 ILE A O 1
ATOM 2581 N N . GLU A 1 329 ? 17.016 6.93 -7.117 1 89.81 329 GLU A N 1
ATOM 2582 C CA . GLU A 1 329 ? 18.234 7.652 -7.465 1 89.81 329 GLU A CA 1
ATOM 2583 C C . GLU A 1 329 ? 18.125 9.125 -7.098 1 89.81 329 GLU A C 1
ATOM 2585 O O . GLU A 1 329 ? 17.188 9.812 -7.512 1 89.81 329 GLU A O 1
ATOM 2590 N N . VAL A 1 330 ? 19.047 9.539 -6.297 1 88.75 330 VAL A N 1
ATOM 2591 C CA . VAL A 1 330 ? 19.062 10.922 -5.828 1 88.75 330 VAL A CA 1
ATOM 2592 C C . VAL A 1 330 ? 20.359 11.602 -6.23 1 88.75 330 VAL A C 1
ATOM 2594 O O . VAL A 1 330 ? 21.422 10.977 -6.207 1 88.75 330 VAL A O 1
ATOM 2597 N N . ASP A 1 331 ? 20.25 12.828 -6.707 1 84 331 ASP A N 1
ATOM 2598 C CA . ASP A 1 331 ? 21.422 13.68 -6.918 1 84 331 ASP A CA 1
ATOM 2599 C C . ASP A 1 331 ? 21.844 14.367 -5.621 1 84 331 ASP A C 1
ATOM 2601 O O . ASP A 1 331 ? 21.109 15.211 -5.098 1 84 331 ASP A O 1
ATOM 2605 N N . ARG A 1 332 ? 23.016 14.117 -5.09 1 74.69 332 ARG A N 1
ATOM 2606 C CA . ARG A 1 332 ? 23.469 14.633 -3.795 1 74.69 332 ARG A CA 1
ATOM 2607 C C . ARG A 1 332 ? 24.344 15.859 -3.965 1 74.69 332 ARG A C 1
ATOM 2609 O O . ARG A 1 332 ? 24.953 16.328 -3.002 1 74.69 332 ARG A O 1
ATOM 2616 N N . SER A 1 333 ? 24.359 16.219 -5.211 1 71.94 333 SER A N 1
ATOM 2617 C CA . SER A 1 333 ? 25.141 17.438 -5.359 1 71.94 333 SER A CA 1
ATOM 2618 C C . SER A 1 333 ? 24.625 18.531 -4.438 1 71.94 333 SER A C 1
ATOM 2620 O O . SER A 1 333 ? 24 18.25 -3.42 1 71.94 333 SER A O 1
ATOM 2622 N N . GLU A 1 334 ? 24.609 19.766 -4.621 1 59.47 334 GLU A N 1
ATOM 2623 C CA . GLU A 1 334 ? 24.344 20.891 -3.729 1 59.47 334 GLU A CA 1
ATOM 2624 C C . GLU A 1 334 ? 22.953 20.781 -3.1 1 59.47 334 GLU A C 1
ATOM 2626 O O . GLU A 1 334 ? 22.797 20.984 -1.895 1 59.47 334 GLU A O 1
ATOM 2631 N N . THR A 1 335 ? 21.906 20.266 -3.893 1 65.88 335 THR A N 1
ATOM 2632 C CA . THR A 1 335 ? 20.547 20.109 -3.365 1 65.88 335 THR A CA 1
ATOM 2633 C C . THR A 1 335 ? 20.016 18.703 -3.631 1 65.88 335 THR A C 1
ATOM 2635 O O . THR A 1 335 ? 20.188 18.172 -4.727 1 65.88 335 THR A O 1
ATOM 2638 N N . LEU A 1 336 ? 19.625 17.984 -2.539 1 76.12 336 LEU A N 1
ATOM 2639 C CA . LEU A 1 336 ? 19.031 16.672 -2.711 1 76.12 336 LEU A CA 1
ATOM 2640 C C . LEU A 1 336 ? 17.875 16.719 -3.717 1 76.12 336 LEU A C 1
ATOM 2642 O O . LEU A 1 336 ? 16.859 17.391 -3.479 1 76.12 336 LEU A O 1
ATOM 2646 N N . ARG A 1 337 ? 18.172 16.172 -4.918 1 81.94 337 ARG A N 1
ATOM 2647 C CA . ARG A 1 337 ? 17.156 16.141 -5.961 1 81.94 337 ARG A CA 1
ATOM 2648 C C . ARG A 1 337 ? 16.844 14.719 -6.402 1 81.94 337 ARG A C 1
ATOM 2650 O O . ARG A 1 337 ? 17.766 13.945 -6.688 1 81.94 337 ARG A O 1
ATOM 2657 N N . MET A 1 338 ? 15.617 14.422 -6.492 1 88.62 338 MET A N 1
ATOM 2658 C CA . MET A 1 338 ? 15.18 13.102 -6.941 1 88.62 338 MET A CA 1
ATOM 2659 C C . MET A 1 338 ? 15.406 12.938 -8.438 1 88.62 338 MET A C 1
ATOM 2661 O O . MET A 1 338 ? 14.844 13.68 -9.242 1 88.62 338 MET A O 1
ATOM 2665 N N . GLN A 1 339 ? 16.281 12.055 -8.797 1 89.06 339 GLN A N 1
ATOM 2666 C CA . GLN A 1 339 ? 16.547 11.789 -10.203 1 89.06 339 GLN A CA 1
ATOM 2667 C C . GLN A 1 339 ? 15.625 10.703 -10.75 1 89.06 339 GLN A C 1
ATOM 2669 O O . GLN A 1 339 ? 15.164 10.789 -11.891 1 89.06 339 GLN A O 1
ATOM 2674 N N . ALA A 1 340 ? 15.438 9.75 -9.914 1 92.69 340 ALA A N 1
ATOM 2675 C CA . ALA A 1 340 ? 14.539 8.664 -10.297 1 92.69 340 ALA A CA 1
ATOM 2676 C C . ALA A 1 340 ? 13.938 7.984 -9.07 1 92.69 340 ALA A C 1
ATOM 2678 O O . ALA A 1 340 ? 14.625 7.797 -8.062 1 92.69 340 ALA A O 1
ATOM 2679 N N . LEU A 1 341 ? 12.734 7.707 -9.109 1 95.5 341 LEU A N 1
ATOM 2680 C CA . LEU A 1 341 ? 11.984 6.926 -8.125 1 95.5 341 LEU A CA 1
ATOM 2681 C C . LEU A 1 341 ? 11.016 5.973 -8.82 1 95.5 341 LEU A C 1
ATOM 2683 O O . LEU A 1 341 ? 9.859 6.324 -9.062 1 95.5 341 LEU A O 1
ATOM 2687 N N . ASP A 1 342 ? 11.508 4.746 -9.117 1 95.62 342 ASP A N 1
ATOM 2688 C CA . ASP A 1 342 ? 10.797 3.82 -9.992 1 95.62 342 ASP A CA 1
ATOM 2689 C C . ASP A 1 342 ? 10.484 2.514 -9.266 1 95.62 342 ASP A C 1
ATOM 2691 O O . ASP A 1 342 ? 11.344 1.957 -8.578 1 95.62 342 ASP A O 1
ATOM 2695 N N . GLY A 1 343 ? 9.25 2.123 -9.258 1 96.25 343 GLY A N 1
ATOM 2696 C CA . GLY A 1 343 ? 8.844 0.776 -8.891 1 96.25 343 GLY A CA 1
ATOM 2697 C C . GLY A 1 343 ? 8.523 -0.099 -10.086 1 96.25 343 GLY A C 1
ATOM 2698 O O . GLY A 1 343 ? 7.91 0.361 -11.055 1 96.25 343 GLY A O 1
ATOM 2699 N N . ARG A 1 344 ? 8.977 -1.333 -10.094 1 97.25 344 ARG A N 1
ATOM 2700 C CA . ARG A 1 344 ? 8.805 -2.223 -11.234 1 97.25 344 ARG A CA 1
ATOM 2701 C C . ARG A 1 344 ? 8.242 -3.572 -10.797 1 97.25 344 ARG A C 1
ATOM 2703 O O . ARG A 1 344 ? 8.633 -4.109 -9.758 1 97.25 344 ARG A O 1
ATOM 2710 N N . VAL A 1 345 ? 7.355 -4.117 -11.555 1 98.06 345 VAL A N 1
ATOM 2711 C CA . VAL A 1 345 ? 6.898 -5.496 -11.445 1 98.06 345 VAL A CA 1
ATOM 2712 C C . VAL A 1 345 ? 7.031 -6.195 -12.797 1 98.06 345 VAL A C 1
ATOM 2714 O O . VAL A 1 345 ? 6.434 -5.766 -13.781 1 98.06 345 VAL A O 1
ATOM 2717 N N . THR A 1 346 ? 7.824 -7.176 -12.883 1 98.12 346 THR A N 1
ATOM 2718 C CA . THR A 1 346 ? 7.953 -8.016 -14.062 1 98.12 346 THR A CA 1
ATOM 2719 C C . THR A 1 346 ? 7.359 -9.398 -13.82 1 98.12 346 THR A C 1
ATOM 2721 O O . THR A 1 346 ? 7.699 -10.055 -12.836 1 98.12 346 THR A O 1
ATOM 2724 N N . THR A 1 347 ? 6.477 -9.773 -14.625 1 98 347 THR A N 1
ATOM 2725 C CA . THR A 1 347 ? 5.867 -11.094 -14.531 1 98 347 THR A CA 1
ATOM 2726 C C . THR A 1 347 ? 6.645 -12.109 -15.367 1 98 347 THR A C 1
ATOM 2728 O O . THR A 1 347 ? 6.684 -12.008 -16.594 1 98 347 THR A O 1
ATOM 2731 N N . LEU A 1 348 ? 7.219 -13.031 -14.703 1 97.81 348 LEU A N 1
ATOM 2732 C CA . LEU A 1 348 ? 7.949 -14.109 -15.367 1 97.81 348 LEU A CA 1
ATOM 2733 C C . LEU A 1 348 ? 7.039 -15.305 -15.617 1 97.81 348 LEU A C 1
ATOM 2735 O O . LEU A 1 348 ? 6.816 -16.125 -14.719 1 97.81 348 LEU A O 1
ATOM 2739 N N . ILE A 1 349 ? 6.578 -15.43 -16.766 1 94.94 349 ILE A N 1
ATOM 2740 C CA . ILE A 1 349 ? 5.73 -16.516 -17.266 1 94.94 349 ILE A CA 1
ATOM 2741 C C . ILE A 1 349 ? 5.918 -16.656 -18.781 1 94.94 349 ILE A C 1
ATOM 2743 O O . ILE A 1 349 ? 5.852 -15.672 -19.516 1 94.94 349 ILE A O 1
ATOM 2747 N N . PRO A 1 350 ? 6.207 -17.859 -19.297 1 91.69 350 PRO A N 1
ATOM 2748 C CA . PRO A 1 350 ? 6.281 -17.984 -20.75 1 91.69 350 PRO A CA 1
ATOM 2749 C C . PRO A 1 350 ? 5.031 -17.469 -21.453 1 91.69 350 PRO A C 1
ATOM 2751 O O . PRO A 1 350 ? 3.912 -17.719 -20.984 1 91.69 350 PRO A O 1
ATOM 2754 N N . PRO A 1 351 ? 5.148 -16.688 -22.422 1 92.19 351 PRO A N 1
ATOM 2755 C CA . PRO A 1 351 ? 6.375 -16.422 -23.172 1 92.19 351 PRO A CA 1
ATOM 2756 C C . PRO A 1 351 ? 6.984 -15.055 -22.859 1 92.19 351 PRO A C 1
ATOM 2758 O O . PRO A 1 351 ? 7.703 -14.492 -23.672 1 92.19 351 PRO A O 1
ATOM 2761 N N . ASN A 1 352 ? 6.66 -14.43 -21.781 1 94.19 352 ASN A N 1
ATOM 2762 C CA . ASN A 1 352 ? 7.195 -13.109 -21.453 1 94.19 352 ASN A CA 1
ATOM 2763 C C . ASN A 1 352 ? 8.719 -13.094 -21.5 1 94.19 352 ASN A C 1
ATOM 2765 O O . ASN A 1 352 ? 9.367 -14.07 -21.109 1 94.19 352 ASN A O 1
ATOM 2769 N N . THR A 1 353 ? 9.258 -11.945 -21.984 1 96.38 353 THR A N 1
ATOM 2770 C CA . THR A 1 353 ? 10.703 -11.758 -22.016 1 96.38 353 THR A CA 1
ATOM 2771 C C . THR A 1 353 ? 11.289 -11.82 -20.609 1 96.38 353 THR A C 1
ATOM 2773 O O . THR A 1 353 ? 10.734 -11.25 -19.672 1 96.38 353 THR A O 1
ATOM 2776 N N . CYS A 1 354 ? 12.383 -12.531 -20.5 1 97.19 354 CYS A N 1
ATOM 2777 C CA . CYS A 1 354 ? 12.945 -12.82 -19.172 1 97.19 354 CYS A CA 1
ATOM 2778 C C . CYS A 1 354 ? 13.695 -11.609 -18.625 1 97.19 354 CYS A C 1
ATOM 2780 O O . CYS A 1 354 ? 13.844 -10.602 -19.328 1 97.19 354 CYS A O 1
ATOM 2782 N N . LEU A 1 355 ? 14.18 -11.672 -17.375 1 97.12 355 LEU A N 1
ATOM 2783 C CA . LEU A 1 355 ? 14.828 -10.562 -16.688 1 97.12 355 LEU A CA 1
ATOM 2784 C C . LEU A 1 355 ? 16.172 -10.242 -17.312 1 97.12 355 LEU A C 1
ATOM 2786 O O . LEU A 1 355 ? 16.594 -9.086 -17.328 1 97.12 355 LEU A O 1
ATOM 2790 N N . LEU A 1 356 ? 16.859 -11.273 -17.797 1 95.25 356 LEU A N 1
ATOM 2791 C CA . LEU A 1 356 ? 18.156 -11.062 -18.438 1 95.25 356 LEU A CA 1
ATOM 2792 C C . LEU A 1 356 ? 18 -10.273 -19.734 1 95.25 356 LEU A C 1
ATOM 2794 O O . LEU A 1 356 ? 18.734 -9.312 -19.969 1 95.25 356 LEU A O 1
ATOM 2798 N N . CYS A 1 357 ? 17.062 -10.68 -20.516 1 96.75 357 CYS A N 1
ATOM 2799 C CA . CYS A 1 357 ? 16.828 -10.031 -21.812 1 96.75 357 CYS A CA 1
ATOM 2800 C C . CYS A 1 357 ? 16.281 -8.617 -21.609 1 96.75 357 CYS A C 1
ATOM 2802 O O . CYS A 1 357 ? 16.422 -7.766 -22.5 1 96.75 357 CYS A O 1
ATOM 2804 N N . ARG A 1 358 ? 15.703 -8.359 -20.453 1 95.94 358 ARG A N 1
ATOM 2805 C CA . ARG A 1 358 ? 15.219 -7.02 -20.125 1 95.94 358 ARG A CA 1
ATOM 2806 C C . ARG A 1 358 ? 16.328 -6.18 -19.484 1 95.94 358 ARG A C 1
ATOM 2808 O O . ARG A 1 358 ? 16.109 -5.016 -19.156 1 95.94 358 ARG A O 1
ATOM 2815 N N . GLU A 1 359 ? 17.422 -6.773 -19.219 1 94.44 359 GLU A N 1
ATOM 2816 C CA . GLU A 1 359 ? 18.609 -6.129 -18.656 1 94.44 359 GLU A CA 1
ATOM 2817 C C . GLU A 1 359 ? 18.359 -5.672 -17.219 1 94.44 359 GLU A C 1
ATOM 2819 O O . GLU A 1 359 ? 18.844 -4.617 -16.797 1 94.44 359 GLU A O 1
ATOM 2824 N N . ILE A 1 360 ? 17.531 -6.375 -16.609 1 93.81 360 ILE A N 1
ATOM 2825 C CA . ILE A 1 360 ? 17.25 -6.121 -15.195 1 93.81 360 ILE A CA 1
ATOM 2826 C C . ILE A 1 360 ? 18.328 -6.789 -14.336 1 93.81 360 ILE A C 1
ATOM 2828 O O . ILE A 1 360 ? 18.688 -6.277 -13.273 1 93.81 360 ILE A O 1
ATOM 2832 N N . ILE A 1 361 ? 18.859 -7.906 -14.82 1 93.5 361 ILE A N 1
ATOM 2833 C CA . ILE A 1 361 ? 19.922 -8.641 -14.141 1 93.5 361 ILE A CA 1
ATOM 2834 C C . ILE A 1 361 ? 21.266 -8.312 -14.766 1 93.5 361 ILE A C 1
ATOM 2836 O O . ILE A 1 361 ? 21.406 -8.328 -15.992 1 93.5 361 ILE A O 1
ATOM 2840 N N . ASN A 1 362 ? 22.172 -7.953 -13.906 1 90.94 362 ASN A N 1
ATOM 2841 C CA . ASN A 1 362 ? 23.562 -7.859 -14.32 1 90.94 362 ASN A CA 1
ATOM 2842 C C . ASN A 1 362 ? 24.312 -9.156 -14.031 1 90.94 362 ASN A C 1
ATOM 2844 O O . ASN A 1 362 ? 24.625 -9.453 -12.875 1 90.94 362 ASN A O 1
ATOM 2848 N N . PRO A 1 363 ? 24.703 -9.844 -15.094 1 87.94 363 PRO A N 1
ATOM 2849 C CA . PRO A 1 363 ? 25.312 -11.164 -14.883 1 87.94 363 PRO A CA 1
ATOM 2850 C C . PRO A 1 363 ? 26.625 -11.094 -14.109 1 87.94 363 PRO A C 1
ATOM 2852 O O . PRO A 1 363 ? 26.938 -12 -13.336 1 87.94 363 PRO A O 1
ATOM 2855 N N . GLU A 1 364 ? 27.375 -10.039 -14.312 1 85 364 GLU A N 1
ATOM 2856 C CA . GLU A 1 364 ? 28.641 -9.883 -13.594 1 85 364 GLU A CA 1
ATOM 2857 C C . GLU A 1 364 ? 28.406 -9.703 -12.102 1 85 364 GLU A C 1
ATOM 2859 O O . GLU A 1 364 ? 29.109 -10.305 -11.281 1 85 364 GLU A O 1
ATOM 2864 N N . GLN A 1 365 ? 27.406 -8.922 -11.875 1 86.31 365 GLN A N 1
ATOM 2865 C CA . GLN A 1 365 ? 27.062 -8.734 -10.477 1 86.31 365 GLN A CA 1
ATOM 2866 C C . GLN A 1 365 ? 26.5 -10.023 -9.867 1 86.31 365 GLN A C 1
ATOM 2868 O O . GLN A 1 365 ? 26.812 -10.352 -8.719 1 86.31 365 GLN A O 1
ATOM 2873 N N . ALA A 1 366 ? 25.781 -10.695 -10.578 1 87.25 366 ALA A N 1
ATOM 2874 C CA . ALA A 1 366 ? 25.234 -11.969 -10.109 1 87.25 366 ALA A CA 1
ATOM 2875 C C . ALA A 1 366 ? 26.344 -12.961 -9.781 1 87.25 366 ALA A C 1
ATOM 2877 O O . ALA A 1 366 ? 26.312 -13.625 -8.742 1 87.25 366 ALA A O 1
ATOM 2878 N N . PHE A 1 367 ? 27.266 -13.039 -10.625 1 84.25 367 PHE A N 1
ATOM 2879 C CA . PHE A 1 367 ? 28.391 -13.938 -10.422 1 84.25 367 PHE A CA 1
ATOM 2880 C C . PHE A 1 367 ? 29.188 -13.539 -9.18 1 84.25 367 PHE A C 1
ATOM 2882 O O . PHE A 1 367 ? 29.562 -14.391 -8.375 1 84.25 367 PHE A O 1
ATOM 2889 N N . GLY A 1 368 ? 29.438 -12.25 -9.062 1 82.38 368 GLY A N 1
ATOM 2890 C CA . GLY A 1 368 ? 30.141 -11.758 -7.883 1 82.38 368 GLY A CA 1
ATOM 2891 C C . GLY A 1 368 ? 29.422 -12.086 -6.586 1 82.38 368 GLY A C 1
ATOM 2892 O O . GLY A 1 368 ? 30.047 -12.492 -5.609 1 82.38 368 GLY A O 1
ATOM 2893 N N . GLU A 1 369 ? 28.141 -11.953 -6.641 1 85.44 369 GLU A N 1
ATOM 2894 C CA . GLU A 1 369 ? 27.328 -12.25 -5.465 1 85.44 369 GLU A CA 1
ATOM 2895 C C . GLU A 1 369 ? 27.359 -13.734 -5.129 1 85.44 369 GLU A C 1
ATOM 2897 O O . GLU A 1 369 ? 27.406 -14.117 -3.957 1 85.44 369 GLU A O 1
ATOM 2902 N N . SER A 1 370 ? 27.344 -14.547 -6.117 1 84.69 370 SER A N 1
ATOM 2903 C CA . SER A 1 370 ? 27.422 -15.992 -5.922 1 84.69 370 SER A CA 1
ATOM 2904 C C . SER A 1 370 ? 28.766 -16.406 -5.344 1 84.69 370 SER A C 1
ATOM 2906 O O . SER A 1 370 ? 28.844 -17.25 -4.449 1 84.69 370 SER A O 1
ATOM 2908 N N . LEU A 1 371 ? 29.797 -15.742 -5.816 1 80.25 371 LEU A N 1
ATOM 2909 C CA . LEU A 1 371 ? 31.141 -16.016 -5.32 1 80.25 371 LEU A CA 1
ATOM 2910 C C . LEU A 1 371 ? 31.266 -15.617 -3.852 1 80.25 371 LEU A C 1
ATOM 2912 O O . LEU A 1 371 ? 31.891 -16.328 -3.062 1 80.25 371 LEU A O 1
ATOM 2916 N N . LYS A 1 372 ? 30.703 -14.453 -3.566 1 82 372 LYS A N 1
ATOM 2917 C CA . LYS A 1 372 ? 30.75 -13.977 -2.186 1 82 372 LYS A CA 1
ATOM 2918 C C . LYS A 1 372 ? 30.078 -14.977 -1.244 1 82 372 LYS A C 1
ATOM 2920 O O . LYS A 1 372 ? 30.562 -15.203 -0.134 1 82 372 LYS A O 1
ATOM 2925 N N . ARG A 1 373 ? 29.016 -15.656 -1.65 1 82.31 373 ARG A N 1
ATOM 2926 C CA . ARG A 1 373 ? 28.25 -16.578 -0.827 1 82.31 373 ARG A CA 1
ATOM 2927 C C . ARG A 1 373 ? 28.969 -17.906 -0.667 1 82.31 373 ARG A C 1
ATOM 2929 O O . ARG A 1 373 ? 28.969 -18.5 0.416 1 82.31 373 ARG A O 1
ATOM 2936 N N . GLU A 1 374 ? 29.609 -18.344 -1.733 1 79.19 374 GLU A N 1
ATOM 2937 C CA . GLU A 1 374 ? 30.234 -19.656 -1.741 1 79.19 374 GLU A CA 1
ATOM 2938 C C . GLU A 1 374 ? 31.672 -19.609 -1.242 1 79.19 374 GLU A C 1
ATOM 2940 O O . GLU A 1 374 ? 32.156 -20.547 -0.624 1 79.19 374 GLU A O 1
ATOM 2945 N N . GLN A 1 375 ? 32.344 -18.562 -1.591 1 80.94 375 GLN A N 1
ATOM 2946 C CA . GLN A 1 375 ? 33.75 -18.391 -1.242 1 80.94 375 GLN A CA 1
ATOM 2947 C C . GLN A 1 375 ? 34.062 -16.938 -0.861 1 80.94 375 GLN A C 1
ATOM 2949 O O . GLN A 1 375 ? 34.688 -16.219 -1.627 1 80.94 375 GLN A O 1
ATOM 2954 N N . PRO A 1 376 ? 33.625 -16.609 0.344 1 79.56 376 PRO A N 1
ATOM 2955 C CA . PRO A 1 376 ? 33.75 -15.203 0.742 1 79.56 376 PRO A CA 1
ATOM 2956 C C . PRO A 1 376 ? 35.188 -14.695 0.666 1 79.56 376 PRO A C 1
ATOM 2958 O O . PRO A 1 376 ? 35.438 -13.539 0.316 1 79.56 376 PRO A O 1
ATOM 2961 N N . GLU A 1 377 ? 36.156 -15.633 1.011 1 78.31 377 GLU A N 1
ATOM 2962 C CA . GLU A 1 377 ? 37.562 -15.227 0.971 1 78.31 377 GLU A CA 1
ATOM 2963 C C . GLU A 1 377 ? 38 -14.922 -0.456 1 78.31 377 GLU A C 1
ATOM 2965 O O . GLU A 1 377 ? 38.719 -13.953 -0.692 1 78.31 377 GLU A O 1
ATOM 2970 N N . GLU A 1 378 ? 37.531 -15.758 -1.331 1 71.88 378 GLU A N 1
ATOM 2971 C CA . GLU A 1 378 ? 37.844 -15.555 -2.738 1 71.88 378 GLU A CA 1
ATOM 2972 C C . GLU A 1 378 ? 37.219 -14.273 -3.279 1 71.88 378 GLU A C 1
ATOM 2974 O O . GLU A 1 378 ? 37.844 -13.57 -4.082 1 71.88 378 GLU A O 1
ATOM 2979 N N . TYR A 1 379 ? 36.031 -14.039 -2.904 1 70.69 379 TYR A N 1
ATOM 2980 C CA . TYR A 1 379 ? 35.344 -12.828 -3.312 1 70.69 379 TYR A CA 1
ATOM 2981 C C . TYR A 1 379 ? 36.094 -11.586 -2.852 1 70.69 379 TYR A C 1
ATOM 2983 O O . TYR A 1 379 ? 36.25 -10.625 -3.613 1 70.69 379 TYR A O 1
ATOM 2991 N N . LYS A 1 380 ? 36.5 -11.602 -1.675 1 69.38 380 LYS A N 1
ATOM 2992 C CA . LYS A 1 380 ? 37.25 -10.477 -1.135 1 69.38 380 LYS A CA 1
ATOM 2993 C C . LYS A 1 380 ? 38.531 -10.242 -1.932 1 69.38 380 LYS A C 1
ATOM 2995 O O . LYS A 1 380 ? 38.875 -9.102 -2.227 1 69.38 380 LYS A O 1
ATOM 3000 N N . ARG A 1 381 ? 39.219 -11.273 -2.191 1 63 381 ARG A N 1
ATOM 3001 C CA . ARG A 1 381 ? 40.469 -11.211 -2.959 1 63 381 ARG A CA 1
ATOM 3002 C C . ARG A 1 381 ? 40.219 -10.609 -4.34 1 63 381 ARG A C 1
ATOM 3004 O O . ARG A 1 381 ? 40.969 -9.734 -4.781 1 63 381 ARG A O 1
ATOM 3011 N N . ARG A 1 382 ? 39.25 -11.023 -4.977 1 58.19 382 ARG A N 1
ATOM 3012 C CA . ARG A 1 382 ? 38.906 -10.523 -6.309 1 58.19 382 ARG A CA 1
ATOM 3013 C C . ARG A 1 382 ? 38.5 -9.062 -6.254 1 58.19 382 ARG A C 1
ATOM 3015 O O . ARG A 1 382 ? 38.812 -8.289 -7.168 1 58.19 382 ARG A O 1
ATOM 3022 N N . LYS A 1 383 ? 37.562 -8.836 -5.203 1 57.81 383 LYS A N 1
ATOM 3023 C CA . LYS A 1 383 ? 37.156 -7.445 -5.004 1 57.81 383 LYS A CA 1
ATOM 3024 C C . LYS A 1 383 ? 38.375 -6.547 -4.863 1 57.81 383 LYS A C 1
ATOM 3026 O O . LYS A 1 383 ? 38.406 -5.43 -5.379 1 57.81 383 LYS A O 1
ATOM 3031 N N . GLU A 1 384 ? 39.312 -6.984 -4.125 1 50.97 384 GLU A N 1
ATOM 3032 C CA . GLU A 1 384 ? 40.562 -6.254 -3.941 1 50.97 384 GLU A CA 1
ATOM 3033 C C . GLU A 1 384 ? 41.312 -6.121 -5.258 1 50.97 384 GLU A C 1
ATOM 3035 O O . GLU A 1 384 ? 41.938 -5.094 -5.52 1 50.97 384 GLU A O 1
ATOM 3040 N N . GLU A 1 385 ? 41.375 -7.215 -5.883 1 47.19 385 GLU A N 1
ATOM 3041 C CA . GLU A 1 385 ? 42.094 -7.18 -7.16 1 47.19 385 GLU A CA 1
ATOM 3042 C C . GLU A 1 385 ? 41.312 -6.367 -8.195 1 47.19 385 GLU A C 1
ATOM 3044 O O . GLU A 1 385 ? 41.906 -5.742 -9.078 1 47.19 385 GLU A O 1
ATOM 3049 N N . ALA A 1 386 ? 39.938 -6.668 -8.141 1 42.22 386 ALA A N 1
ATOM 3050 C CA . ALA A 1 386 ? 39.094 -5.996 -9.102 1 42.22 386 ALA A CA 1
ATOM 3051 C C . ALA A 1 386 ? 38.406 -4.789 -8.469 1 42.22 386 ALA A C 1
ATOM 3053 O O . ALA A 1 386 ? 38.031 -4.82 -7.289 1 42.22 386 ALA A O 1
ATOM 3054 N N . TYR A 1 387 ? 38.75 -3.602 -8.766 1 33.94 387 TYR A N 1
ATOM 3055 C CA . TYR A 1 387 ? 38.031 -2.412 -8.328 1 33.94 387 TYR A CA 1
ATOM 3056 C C . TYR A 1 387 ? 36.531 -2.631 -8.414 1 33.94 387 TYR A C 1
ATOM 3058 O O . TYR A 1 387 ? 35.938 -2.447 -9.477 1 33.94 387 TYR A O 1
ATOM 3066 N N . VAL A 1 388 ? 36.156 -3.795 -8.078 1 39.16 388 VAL A N 1
ATOM 3067 C CA . VAL A 1 388 ? 34.719 -3.979 -8.164 1 39.16 388 VAL A CA 1
ATOM 3068 C C . VAL A 1 388 ? 34 -2.752 -7.594 1 39.16 388 VAL A C 1
ATOM 3070 O O . VAL A 1 388 ? 34.281 -2.326 -6.473 1 39.16 388 VAL A O 1
ATOM 3073 N N . ILE A 1 389 ? 33.438 -1.932 -8.406 1 35.66 389 ILE A N 1
ATOM 3074 C CA . ILE A 1 389 ? 32.625 -0.752 -8.188 1 35.66 389 ILE A CA 1
ATOM 3075 C C . ILE A 1 389 ? 31.609 -1.029 -7.074 1 35.66 389 ILE A C 1
ATOM 3077 O O . ILE A 1 389 ? 31.203 -2.178 -6.859 1 35.66 389 ILE A O 1
ATOM 3081 N N . GLY A 1 390 ? 30.641 -0.199 -6.52 1 36.97 390 GLY A N 1
ATOM 3082 C CA . GLY A 1 390 ? 29.672 0.427 -5.629 1 36.97 390 GLY A CA 1
ATOM 3083 C C . GLY A 1 390 ? 28.875 -0.573 -4.816 1 36.97 390 GLY A C 1
ATOM 3084 O O . GLY A 1 390 ? 27.641 -0.489 -4.754 1 36.97 390 GLY A O 1
ATOM 3085 N N . GLU A 1 391 ? 29.344 -1.722 -4.641 1 41.84 391 GLU A N 1
ATOM 3086 C CA . GLU A 1 391 ? 28.672 -2.725 -3.82 1 41.84 391 GLU A CA 1
ATOM 3087 C C . GLU A 1 391 ? 28.109 -2.105 -2.543 1 41.84 391 GLU A C 1
ATOM 3089 O O . GLU A 1 391 ? 27.125 -2.602 -1.987 1 41.84 391 GLU A O 1
ATOM 3094 N N . GLY A 1 392 ? 28.719 -1.146 -1.834 1 43.16 392 GLY A N 1
ATOM 3095 C CA . GLY A 1 392 ? 28.562 -0.864 -0.416 1 43.16 392 GLY A CA 1
ATOM 3096 C C . GLY A 1 392 ? 27.406 0.072 -0.116 1 43.16 392 GLY A C 1
ATOM 3097 O O . GLY A 1 392 ? 27.219 0.488 1.029 1 43.16 392 GLY A O 1
ATOM 3098 N N . ASN A 1 393 ? 26.891 0.922 -0.949 1 53.06 393 ASN A N 1
ATOM 3099 C CA . ASN A 1 393 ? 26.141 2.008 -0.337 1 53.06 393 ASN A CA 1
ATOM 3100 C C . ASN A 1 393 ? 24.703 1.592 -0.048 1 53.06 393 ASN A C 1
ATOM 3102 O O . ASN A 1 393 ? 24.016 1.029 -0.913 1 53.06 393 ASN A O 1
ATOM 3106 N N . PRO A 1 394 ? 24.375 1.434 1.299 1 65.75 394 PRO A N 1
ATOM 3107 C CA . PRO A 1 394 ? 22.969 1.101 1.51 1 65.75 394 PRO A CA 1
ATOM 3108 C C . PRO A 1 394 ? 22.047 1.843 0.553 1 65.75 394 PRO A C 1
ATOM 3110 O O . PRO A 1 394 ? 22.266 3.021 0.26 1 65.75 394 PRO A O 1
ATOM 3113 N N . SER A 1 395 ? 21.125 1.106 -0.046 1 78.38 395 SER A N 1
ATOM 3114 C CA . SER A 1 395 ? 20.172 1.688 -0.979 1 78.38 395 SER A CA 1
ATOM 3115 C C . SER A 1 395 ? 19.031 2.396 -0.239 1 78.38 395 SER A C 1
ATOM 3117 O O . SER A 1 395 ? 18.578 1.922 0.802 1 78.38 395 SER A O 1
ATOM 3119 N N . PRO A 1 396 ? 18.75 3.621 -0.717 1 88.19 396 PRO A N 1
ATOM 3120 C CA . PRO A 1 396 ? 17.578 4.277 -0.142 1 88.19 396 PRO A CA 1
ATOM 3121 C C . PRO A 1 396 ? 16.312 3.406 -0.201 1 88.19 396 PRO A C 1
ATOM 3123 O O . PRO A 1 396 ? 16.156 2.617 -1.135 1 88.19 396 PRO A O 1
ATOM 3126 N N . ALA A 1 397 ? 15.578 3.449 0.85 1 89.69 397 ALA A N 1
ATOM 3127 C CA . ALA A 1 397 ? 14.328 2.705 0.909 1 89.69 397 ALA A CA 1
ATOM 3128 C C . ALA A 1 397 ? 13.281 3.451 1.736 1 89.69 397 ALA A C 1
ATOM 3130 O O . ALA A 1 397 ? 13.586 3.955 2.82 1 89.69 397 ALA A O 1
ATOM 3131 N N . VAL A 1 398 ? 12.125 3.594 1.196 1 93.88 398 VAL A N 1
ATOM 3132 C CA . VAL A 1 398 ? 11.016 4.301 1.814 1 93.88 398 VAL A CA 1
ATOM 3133 C C . VAL A 1 398 ? 9.766 3.418 1.802 1 93.88 398 VAL A C 1
ATOM 3135 O O . VAL A 1 398 ? 9.406 2.857 0.764 1 93.88 398 VAL A O 1
ATOM 3138 N N . VAL A 1 399 ? 9.102 3.287 2.896 1 97.81 399 VAL A N 1
ATOM 3139 C CA . VAL A 1 399 ? 8.008 2.344 3.119 1 97.81 399 VAL A CA 1
ATOM 3140 C C . VAL A 1 399 ? 6.895 2.596 2.105 1 97.81 399 VAL A C 1
ATOM 3142 O O . VAL A 1 399 ? 6.234 1.656 1.654 1 97.81 399 VAL A O 1
ATOM 3145 N N . LEU A 1 400 ? 6.668 3.816 1.745 1 97.88 400 LEU A N 1
ATOM 3146 C CA . LEU A 1 400 ? 5.578 4.148 0.833 1 97.88 400 LEU A CA 1
ATOM 3147 C C . LEU A 1 400 ? 5.762 3.447 -0.509 1 97.88 400 LEU A C 1
ATOM 3149 O O . LEU A 1 400 ? 4.805 2.893 -1.058 1 97.88 400 LEU A O 1
ATOM 3153 N N . PHE A 1 401 ? 6.949 3.414 -0.906 1 97.69 401 PHE A N 1
ATOM 3154 C CA . PHE A 1 401 ? 7.188 2.918 -2.256 1 97.69 401 PHE A CA 1
ATOM 3155 C C . PHE A 1 401 ? 7.398 1.408 -2.248 1 97.69 401 PHE A C 1
ATOM 3157 O O . PHE A 1 401 ? 6.984 0.712 -3.176 1 97.69 401 PHE A O 1
ATOM 3164 N N . THR A 1 402 ? 8.07 0.879 -1.176 1 97.88 402 THR A N 1
ATOM 3165 C CA . THR A 1 402 ? 8.188 -0.571 -1.062 1 97.88 402 THR A CA 1
ATOM 3166 C C . THR A 1 402 ? 6.805 -1.212 -0.941 1 97.88 402 THR A C 1
ATOM 3168 O O . THR A 1 402 ? 6.527 -2.227 -1.585 1 97.88 402 THR A O 1
ATOM 3171 N N . THR A 1 403 ? 5.902 -0.596 -0.172 1 98.5 403 THR A N 1
ATOM 3172 C CA . THR A 1 403 ? 4.547 -1.108 0.002 1 98.5 403 THR A CA 1
ATOM 3173 C C . THR A 1 403 ? 3.75 -0.979 -1.293 1 98.5 403 THR A C 1
ATO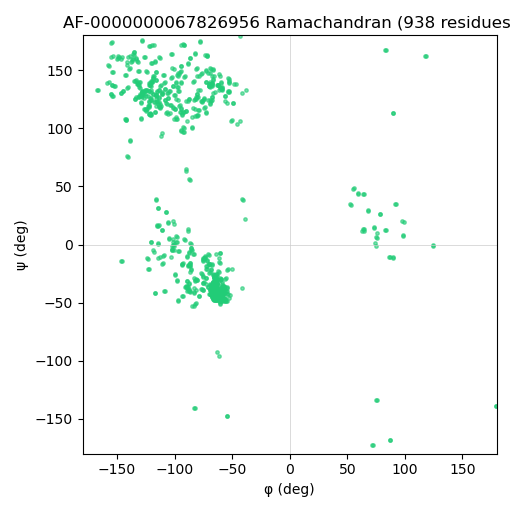M 3175 O O . THR A 1 403 ? 2.977 -1.872 -1.644 1 98.5 403 THR A O 1
ATOM 3178 N N . ASP A 1 404 ? 3.961 0.102 -2.002 1 98.19 404 ASP A N 1
ATOM 3179 C CA . ASP A 1 404 ? 3.211 0.345 -3.229 1 98.19 404 ASP A CA 1
ATOM 3180 C C . ASP A 1 404 ? 3.578 -0.671 -4.309 1 98.19 404 ASP A C 1
ATOM 3182 O O . ASP A 1 404 ? 2.703 -1.195 -5 1 98.19 404 ASP A O 1
ATOM 3186 N N . VAL A 1 405 ? 4.84 -0.916 -4.477 1 97.94 405 VAL A N 1
ATOM 3187 C CA . VAL A 1 405 ? 5.266 -1.839 -5.523 1 97.94 405 VAL A CA 1
ATOM 3188 C C . VAL A 1 405 ? 4.832 -3.26 -5.168 1 97.94 405 VAL A C 1
ATOM 3190 O O . VAL A 1 405 ? 4.48 -4.051 -6.047 1 97.94 405 VAL A O 1
ATOM 3193 N N . ALA A 1 406 ? 4.902 -3.633 -3.863 1 98.56 406 ALA A N 1
ATOM 3194 C CA . ALA A 1 406 ? 4.363 -4.914 -3.414 1 98.56 406 ALA A CA 1
ATOM 3195 C C . ALA A 1 406 ? 2.889 -5.047 -3.783 1 98.56 406 ALA A C 1
ATOM 3197 O O . ALA A 1 406 ? 2.467 -6.07 -4.32 1 98.56 406 ALA A O 1
ATOM 3198 N N . ASN A 1 407 ? 2.16 -3.998 -3.463 1 98.44 407 ASN A N 1
ATOM 3199 C CA . ASN A 1 407 ? 0.741 -3.951 -3.803 1 98.44 407 ASN A CA 1
ATOM 3200 C C . ASN A 1 407 ? 0.52 -4.102 -5.305 1 98.44 407 ASN A C 1
ATOM 3202 O O . ASN A 1 407 ? -0.393 -4.809 -5.734 1 98.44 407 ASN A O 1
ATOM 3206 N N . MET A 1 408 ? 1.355 -3.434 -6.098 1 97.62 408 MET A N 1
ATOM 3207 C CA . MET A 1 408 ? 1.301 -3.504 -7.555 1 97.62 408 MET A CA 1
ATOM 3208 C C . MET A 1 408 ? 1.477 -4.941 -8.039 1 97.62 408 MET A C 1
ATOM 3210 O O . MET A 1 408 ? 0.764 -5.391 -8.938 1 97.62 408 MET A O 1
ATOM 3214 N N . ALA A 1 409 ? 2.357 -5.656 -7.457 1 98.69 409 ALA A N 1
ATOM 3215 C CA . ALA A 1 409 ? 2.607 -7.047 -7.828 1 98.69 409 ALA A CA 1
ATOM 3216 C C . ALA A 1 409 ? 1.391 -7.918 -7.531 1 98.69 409 ALA A C 1
ATOM 3218 O O . ALA A 1 409 ? 1 -8.75 -8.359 1 98.69 409 ALA A O 1
ATOM 3219 N N . ILE A 1 410 ? 0.765 -7.738 -6.375 1 98.75 410 ILE A N 1
ATOM 3220 C CA . ILE A 1 410 ? -0.394 -8.539 -6 1 98.75 410 ILE A CA 1
ATOM 3221 C C . ILE A 1 410 ? -1.578 -8.188 -6.898 1 98.75 410 ILE A C 1
ATOM 3223 O O . ILE A 1 410 ? -2.377 -9.055 -7.254 1 98.75 410 ILE A O 1
ATOM 3227 N N . GLN A 1 411 ? -1.666 -6.906 -7.258 1 97.94 411 GLN A N 1
ATOM 3228 C CA . GLN A 1 411 ? -2.717 -6.523 -8.195 1 97.94 411 GLN A CA 1
ATOM 3229 C C . GLN A 1 411 ? -2.58 -7.277 -9.516 1 97.94 411 GLN A C 1
ATOM 3231 O O . GLN A 1 411 ? -3.582 -7.656 -10.125 1 97.94 411 GLN A O 1
ATOM 3236 N N . GLU A 1 412 ? -1.35 -7.453 -9.984 1 97.88 412 GLU A N 1
ATOM 3237 C CA . GLU A 1 412 ? -1.119 -8.227 -11.203 1 97.88 412 GLU A CA 1
ATOM 3238 C C . GLU A 1 412 ? -1.618 -9.664 -11.047 1 97.88 412 GLU A C 1
ATOM 3240 O O . GLU A 1 412 ? -2.27 -10.195 -11.945 1 97.88 412 GLU A O 1
ATOM 3245 N N . LEU A 1 413 ? -1.342 -10.25 -9.898 1 98.5 413 LEU A N 1
ATOM 3246 C CA . LEU A 1 413 ? -1.83 -11.602 -9.625 1 98.5 413 LEU A CA 1
ATOM 3247 C C . LEU A 1 413 ? -3.354 -11.641 -9.648 1 98.5 413 LEU A C 1
ATOM 3249 O O . LEU A 1 413 ? -3.945 -12.477 -10.336 1 98.5 413 LEU A O 1
ATOM 3253 N N . VAL A 1 414 ? -3.971 -10.711 -8.953 1 97.88 414 VAL A N 1
ATOM 3254 C CA . VAL A 1 414 ? -5.422 -10.695 -8.82 1 97.88 414 VAL A CA 1
ATOM 3255 C C . VAL A 1 414 ? -6.059 -10.461 -10.195 1 97.88 414 VAL A C 1
ATOM 3257 O O . VAL A 1 414 ? -7.062 -11.094 -10.531 1 97.88 414 VAL A O 1
ATOM 3260 N N . HIS A 1 415 ? -5.477 -9.586 -10.961 1 97 415 HIS A N 1
ATOM 3261 C CA . HIS A 1 415 ? -6.008 -9.383 -12.305 1 97 415 HIS A CA 1
ATOM 3262 C C . HIS A 1 415 ? -5.953 -10.672 -13.125 1 97 415 HIS A C 1
ATOM 3264 O O . HIS A 1 415 ? -6.914 -11.008 -13.812 1 97 415 HIS A O 1
ATOM 3270 N N . ARG A 1 416 ? -4.875 -11.352 -13.086 1 97.31 416 ARG A N 1
ATOM 3271 C CA . ARG A 1 416 ? -4.711 -12.555 -13.898 1 97.31 416 ARG A CA 1
ATOM 3272 C C . ARG A 1 416 ? -5.66 -13.656 -13.438 1 97.31 416 ARG A C 1
ATOM 3274 O O . ARG A 1 416 ? -6.047 -14.516 -14.234 1 97.31 416 ARG A O 1
ATOM 3281 N N . LEU A 1 417 ? -6.055 -13.602 -12.188 1 96.62 417 LEU A N 1
ATOM 3282 C CA . LEU A 1 417 ? -7.008 -14.578 -11.68 1 96.62 417 LEU A CA 1
ATOM 3283 C C . LEU A 1 417 ? -8.438 -14.164 -12.008 1 96.62 417 LEU A C 1
ATOM 3285 O O . LEU A 1 417 ? -9.258 -15 -12.398 1 96.62 417 LEU A O 1
ATOM 3289 N N . GLN A 1 418 ? -8.734 -12.852 -11.875 1 93.5 418 GLN A N 1
ATOM 3290 C CA . GLN A 1 418 ? -10.125 -12.406 -11.906 1 93.5 418 GLN A CA 1
ATOM 3291 C C . GLN A 1 418 ? -10.43 -11.648 -13.195 1 93.5 418 GLN A C 1
ATOM 3293 O O . GLN A 1 418 ? -11.547 -11.719 -13.719 1 93.5 418 GLN A O 1
ATOM 3298 N N . GLY A 1 419 ? -9.477 -10.812 -13.656 1 94.44 419 GLY A N 1
ATOM 3299 C CA . GLY A 1 419 ? -9.641 -10.125 -14.922 1 94.44 419 GLY A CA 1
ATOM 3300 C C . GLY A 1 419 ? -10.289 -8.766 -14.781 1 94.44 419 GLY A C 1
ATOM 3301 O O . GLY A 1 419 ? -10.992 -8.312 -15.688 1 94.44 419 GLY A O 1
ATOM 3302 N N . PHE A 1 420 ? -10.008 -8.008 -13.664 1 93.94 420 PHE A N 1
ATOM 3303 C CA . PHE A 1 420 ? -10.734 -6.777 -13.367 1 93.94 420 PHE A CA 1
ATOM 3304 C C . PHE A 1 420 ? -10.273 -5.645 -14.273 1 93.94 420 PHE A C 1
ATOM 3306 O O . PHE A 1 420 ? -10.93 -4.602 -14.359 1 93.94 420 PHE A O 1
ATOM 3313 N N . ARG A 1 421 ? -9.133 -5.836 -14.961 1 94.94 421 ARG A N 1
ATOM 3314 C CA . ARG A 1 421 ? -8.625 -4.812 -15.875 1 94.94 421 ARG A CA 1
ATOM 3315 C C . ARG A 1 421 ? -9.016 -5.129 -17.312 1 94.94 421 ARG A C 1
ATOM 3317 O O . ARG A 1 421 ? -8.531 -4.488 -18.25 1 94.94 421 ARG A O 1
ATOM 3324 N N . GLY A 1 422 ? -9.75 -6.188 -17.578 1 91.69 422 GLY A N 1
ATOM 3325 C CA . GLY A 1 422 ? -10.211 -6.543 -18.906 1 91.69 422 GLY A CA 1
ATOM 3326 C C . GLY A 1 422 ? -9.219 -7.391 -19.688 1 91.69 422 GLY A C 1
ATOM 3327 O O . GLY A 1 422 ? -8.25 -7.898 -19.109 1 91.69 422 GLY A O 1
ATOM 3328 N N . LYS A 1 423 ? -9.422 -7.566 -20.953 1 88.81 423 LYS A N 1
ATOM 3329 C CA . LYS A 1 423 ? -8.719 -8.516 -21.812 1 88.81 423 LYS A CA 1
ATOM 3330 C C . LYS A 1 423 ? -7.25 -8.125 -21.969 1 88.81 423 LYS A C 1
ATOM 3332 O O . LYS A 1 423 ? -6.383 -8.992 -22.047 1 88.81 423 LYS A O 1
ATOM 3337 N N . ASN A 1 424 ? -6.98 -6.863 -21.938 1 89.31 424 ASN A N 1
ATOM 3338 C CA . ASN A 1 424 ? -5.609 -6.41 -22.156 1 89.31 424 ASN A CA 1
ATOM 3339 C C . ASN A 1 424 ? -4.977 -5.91 -20.859 1 89.31 424 ASN A C 1
ATOM 3341 O O . ASN A 1 424 ? -4.062 -5.086 -20.891 1 89.31 424 ASN A O 1
ATOM 3345 N N . GLY A 1 425 ? -5.469 -6.477 -19.812 1 93.81 425 GLY A N 1
ATOM 3346 C CA . GLY A 1 425 ? -5.07 -5.938 -18.516 1 93.81 425 GLY A CA 1
ATOM 3347 C C . GLY A 1 425 ? -3.801 -6.57 -17.984 1 93.81 425 GLY A C 1
ATOM 3348 O O . GLY A 1 425 ? -3.182 -6.035 -17.062 1 93.81 425 GLY A O 1
ATOM 3349 N N . ALA A 1 426 ? -3.393 -7.754 -18.516 1 95.12 426 ALA A N 1
ATOM 3350 C CA . ALA A 1 426 ? -2.176 -8.422 -18.062 1 95.12 426 ALA A CA 1
ATOM 3351 C C . ALA A 1 426 ? -0.933 -7.734 -18.625 1 95.12 426 ALA A C 1
ATOM 3353 O O . ALA A 1 426 ? -0.801 -7.574 -19.844 1 95.12 426 ALA A O 1
ATOM 3354 N N . ILE A 1 427 ? -0.017 -7.297 -17.75 1 94.75 427 ILE A N 1
ATOM 3355 C CA . ILE A 1 427 ? 1.167 -6.555 -18.172 1 94.75 427 ILE A CA 1
ATOM 3356 C C . ILE A 1 427 ? 2.426 -7.312 -17.75 1 94.75 427 ILE A C 1
ATOM 3358 O O . ILE A 1 427 ? 2.605 -7.629 -16.578 1 94.75 427 ILE A O 1
ATOM 3362 N N . ALA A 1 428 ? 3.273 -7.586 -18.719 1 96.19 428 ALA A N 1
ATOM 3363 C CA . ALA A 1 428 ? 4.477 -8.375 -18.469 1 96.19 428 ALA A CA 1
ATOM 3364 C C . ALA A 1 428 ? 5.496 -7.582 -17.656 1 96.19 428 ALA A C 1
ATOM 3366 O O . ALA A 1 428 ? 6.238 -8.148 -16.844 1 96.19 428 ALA A O 1
ATOM 3367 N N . ASN A 1 429 ? 5.547 -6.312 -17.953 1 97.06 429 ASN A N 1
ATOM 3368 C CA . ASN A 1 429 ? 6.484 -5.414 -17.281 1 97.06 429 ASN A CA 1
ATOM 3369 C C . ASN A 1 429 ? 5.863 -4.043 -17.031 1 97.06 429 ASN A C 1
ATOM 3371 O O . ASN A 1 429 ? 5.695 -3.25 -17.953 1 97.06 429 ASN A O 1
ATOM 3375 N N . ARG A 1 430 ? 5.578 -3.803 -15.781 1 96.19 430 ARG A N 1
ATOM 3376 C CA . ARG A 1 430 ? 4.961 -2.547 -15.375 1 96.19 430 ARG A CA 1
ATOM 3377 C C . ARG A 1 430 ? 5.934 -1.698 -14.562 1 96.19 430 ARG A C 1
ATOM 3379 O O . ARG A 1 430 ? 6.562 -2.193 -13.625 1 96.19 430 ARG A O 1
ATOM 3386 N N . VAL A 1 431 ? 6.113 -0.444 -14.914 1 96.06 431 VAL A N 1
ATOM 3387 C CA . VAL A 1 431 ? 7.004 0.471 -14.211 1 96.06 431 VAL A CA 1
ATOM 3388 C C . VAL A 1 431 ? 6.234 1.715 -13.773 1 96.06 431 VAL A C 1
ATOM 3390 O O . VAL A 1 431 ? 5.684 2.436 -14.609 1 96.06 431 VAL A O 1
ATOM 3393 N N . LYS A 1 432 ? 6.16 1.896 -12.492 1 95.69 432 LYS A N 1
ATOM 3394 C CA . LYS A 1 432 ? 5.609 3.133 -11.945 1 95.69 432 LYS A CA 1
ATOM 3395 C C . LYS A 1 432 ? 6.711 4.145 -11.648 1 95.69 432 LYS A C 1
ATOM 3397 O O . LYS A 1 432 ? 7.621 3.867 -10.867 1 95.69 432 LYS A O 1
ATOM 3402 N N . LYS A 1 433 ? 6.699 5.27 -12.32 1 95.38 433 LYS A N 1
ATOM 3403 C CA . LYS A 1 433 ? 7.59 6.391 -12.023 1 95.38 433 LYS A CA 1
ATOM 3404 C C . LYS A 1 433 ? 6.945 7.367 -11.047 1 95.38 433 LYS A C 1
ATOM 3406 O O . LYS A 1 433 ? 6.301 8.336 -11.469 1 95.38 433 LYS A O 1
ATOM 3411 N N . TYR A 1 434 ? 7.234 7.246 -9.844 1 94.75 434 TYR A N 1
ATOM 3412 C CA . TYR A 1 434 ? 6.551 7.977 -8.781 1 94.75 434 TYR A CA 1
ATOM 3413 C C . TYR A 1 434 ? 6.848 9.469 -8.875 1 94.75 434 TYR A C 1
ATOM 3415 O O . TYR A 1 434 ? 5.973 10.297 -8.617 1 94.75 434 TYR A O 1
ATOM 3423 N N . HIS A 1 435 ? 8.078 9.836 -9.219 1 93.38 435 HIS A N 1
ATOM 3424 C CA . HIS A 1 435 ? 8.484 11.234 -9.266 1 93.38 435 HIS A CA 1
ATOM 3425 C C . HIS A 1 435 ? 7.855 11.953 -10.453 1 93.38 435 HIS A C 1
ATOM 3427 O O . HIS A 1 435 ? 7.801 13.188 -10.484 1 93.38 435 HIS A O 1
ATOM 3433 N N . LEU A 1 436 ? 7.383 11.172 -11.461 1 91.94 436 LEU A N 1
ATOM 3434 C CA . LEU A 1 436 ? 6.754 11.75 -12.648 1 91.94 436 LEU A CA 1
ATOM 3435 C C . LEU A 1 436 ? 5.254 11.469 -12.656 1 91.94 436 LEU A C 1
ATOM 3437 O O . LEU A 1 436 ? 4.523 12.008 -13.492 1 91.94 436 LEU A O 1
ATOM 3441 N N . ARG A 1 437 ? 4.734 10.602 -11.734 1 88.81 437 ARG A N 1
ATOM 3442 C CA . ARG A 1 437 ? 3.344 10.164 -11.648 1 88.81 437 ARG A CA 1
ATOM 3443 C C . ARG A 1 437 ? 2.91 9.469 -12.938 1 88.81 437 ARG A C 1
ATOM 3445 O O . ARG A 1 437 ? 1.874 9.812 -13.516 1 88.81 437 ARG A O 1
ATOM 3452 N N . GLU A 1 438 ? 3.809 8.586 -13.453 1 90 438 GLU A N 1
ATOM 3453 C CA . GLU A 1 438 ? 3.543 7.836 -14.68 1 90 438 GLU A CA 1
ATOM 3454 C C . GLU A 1 438 ? 3.533 6.332 -14.414 1 90 438 GLU A C 1
ATOM 3456 O O . GLU A 1 438 ? 4.262 5.844 -13.555 1 90 438 GLU A O 1
ATOM 3461 N N . ASP A 1 439 ? 2.662 5.672 -15.094 1 91 439 ASP A N 1
ATOM 3462 C CA . ASP A 1 439 ? 2.629 4.215 -15.18 1 91 439 ASP A CA 1
ATOM 3463 C C . ASP A 1 439 ? 2.973 3.74 -16.594 1 91 439 ASP A C 1
ATOM 3465 O O . ASP A 1 439 ? 2.24 4.023 -17.547 1 91 439 ASP A O 1
ATOM 3469 N N . ARG A 1 440 ? 4.051 3 -16.703 1 92.25 440 ARG A N 1
ATOM 3470 C CA . ARG A 1 440 ? 4.535 2.607 -18.016 1 92.25 440 ARG A CA 1
ATOM 3471 C C . ARG A 1 440 ? 4.523 1.091 -18.188 1 92.25 440 ARG A C 1
ATOM 3473 O O . ARG A 1 440 ? 4.672 0.357 -17.203 1 92.25 440 ARG A O 1
ATOM 3480 N N . GLN A 1 441 ? 4.238 0.728 -19.391 1 92 441 GLN A N 1
ATOM 3481 C CA . GLN A 1 441 ? 4.352 -0.665 -19.812 1 92 441 GLN A CA 1
ATOM 3482 C C . GLN A 1 441 ? 5.496 -0.849 -20.797 1 92 441 GLN A C 1
ATOM 3484 O O . GLN A 1 441 ? 5.309 -0.696 -22.016 1 92 441 GLN A O 1
ATOM 3489 N N . LEU A 1 442 ? 6.539 -1.211 -20.312 1 85.5 442 LEU A N 1
ATOM 3490 C CA . LEU A 1 442 ? 7.707 -1.281 -21.188 1 85.5 442 LEU A CA 1
ATOM 3491 C C . LEU A 1 442 ? 7.832 -2.662 -21.828 1 85.5 442 LEU A C 1
ATOM 3493 O O . LEU A 1 442 ? 7.891 -3.672 -21.109 1 85.5 442 LEU A O 1
ATOM 3497 N N . GLY A 1 443 ? 7.867 -2.725 -23.094 1 88.81 443 GLY A N 1
ATOM 3498 C CA . GLY A 1 443 ? 8.094 -3.971 -23.812 1 88.81 443 GLY A CA 1
ATOM 3499 C C . GLY A 1 443 ? 9.562 -4.336 -23.922 1 88.81 443 GLY A C 1
ATOM 3500 O O . GLY A 1 443 ? 10.438 -3.564 -23.5 1 88.81 443 GLY A O 1
ATOM 3501 N N . ALA A 1 444 ? 9.789 -5.547 -24.25 1 92.88 444 ALA A N 1
ATOM 3502 C CA . ALA A 1 444 ? 11.148 -6.016 -24.516 1 92.88 444 ALA A CA 1
ATOM 3503 C C . ALA A 1 444 ? 11.141 -7.211 -25.469 1 92.88 444 ALA A C 1
ATOM 3505 O O . ALA A 1 444 ? 10.172 -7.973 -25.516 1 92.88 444 ALA A O 1
ATOM 3506 N N . SER A 1 445 ? 12.242 -7.227 -26.234 1 93.5 445 SER A N 1
ATOM 3507 C CA . SER A 1 445 ? 12.43 -8.391 -27.094 1 93.5 445 SER A CA 1
ATOM 3508 C C . SER A 1 445 ? 13.461 -9.352 -26.5 1 93.5 445 SER A C 1
ATOM 3510 O O . SER A 1 445 ? 14.461 -8.922 -25.922 1 93.5 445 SER A O 1
ATOM 3512 N N . ALA A 1 446 ? 13.148 -10.578 -26.734 1 94.5 446 ALA A N 1
ATOM 3513 C CA . ALA A 1 446 ? 14.109 -11.586 -26.297 1 94.5 446 ALA A CA 1
ATOM 3514 C C . ALA A 1 446 ? 15.375 -11.547 -27.141 1 94.5 446 ALA A C 1
ATOM 3516 O O . ALA A 1 446 ? 15.305 -11.359 -28.359 1 94.5 446 ALA A O 1
ATOM 3517 N N . ASP A 1 447 ? 16.516 -11.672 -26.484 1 95 447 ASP A N 1
ATOM 3518 C CA . ASP A 1 447 ? 17.75 -11.945 -27.234 1 95 447 ASP A CA 1
ATOM 3519 C C . ASP A 1 447 ? 17.656 -13.266 -27.984 1 95 447 ASP A C 1
ATOM 3521 O O . ASP A 1 447 ? 17.266 -14.289 -27.422 1 95 447 ASP A O 1
ATOM 3525 N N . VAL A 1 448 ? 18.031 -13.258 -29.203 1 94.06 448 VAL A N 1
ATOM 3526 C CA . VAL A 1 448 ? 17.875 -14.414 -30.078 1 94.06 448 VAL A CA 1
ATOM 3527 C C . VAL A 1 448 ? 18.672 -15.594 -29.516 1 94.06 448 VAL A C 1
ATOM 3529 O O . VAL A 1 448 ? 18.312 -16.75 -29.719 1 94.06 448 VAL A O 1
ATOM 3532 N N . ASN A 1 449 ? 19.641 -15.289 -28.75 1 93.88 449 ASN A N 1
ATOM 3533 C CA . ASN A 1 449 ? 20.5 -16.344 -28.234 1 93.88 449 ASN A CA 1
ATOM 3534 C C . ASN A 1 449 ? 20.156 -16.688 -26.797 1 93.88 449 ASN A C 1
ATOM 3536 O O . ASN A 1 449 ? 20.844 -17.5 -26.172 1 93.88 449 ASN A O 1
ATOM 3540 N N . CYS A 1 450 ? 19.141 -16.094 -26.297 1 94.75 450 CYS A N 1
ATOM 3541 C CA . CYS A 1 450 ? 18.75 -16.406 -24.938 1 94.75 450 CYS A CA 1
ATOM 3542 C C . CYS A 1 450 ? 18.188 -17.828 -24.844 1 94.75 450 CYS A C 1
ATOM 3544 O O . CYS A 1 450 ? 17.203 -18.141 -25.5 1 94.75 450 CYS A O 1
ATOM 3546 N N . PRO A 1 451 ? 18.734 -18.625 -24.094 1 91.12 451 PRO A N 1
ATOM 3547 C CA . PRO A 1 451 ? 18.25 -20 -24.016 1 91.12 451 PRO A CA 1
ATOM 3548 C C . PRO A 1 451 ? 16.938 -20.109 -23.234 1 91.12 451 PRO A C 1
ATOM 3550 O O . PRO A 1 451 ? 16.281 -21.156 -23.266 1 91.12 451 PRO A O 1
ATOM 3553 N N . LEU A 1 452 ? 16.547 -19.094 -22.562 1 93.5 452 LEU A N 1
ATOM 3554 C CA . LEU A 1 452 ? 15.438 -19.188 -21.625 1 93.5 452 LEU A CA 1
ATOM 3555 C C . LEU A 1 452 ? 14.141 -18.703 -22.281 1 93.5 452 LEU A C 1
ATOM 3557 O O . LEU A 1 452 ? 13.109 -19.375 -22.172 1 93.5 452 LEU A O 1
ATOM 3561 N N . CYS A 1 453 ? 14.203 -17.531 -22.938 1 94.94 453 CYS A N 1
ATOM 3562 C CA . CYS A 1 453 ? 12.898 -17 -23.312 1 94.94 453 CYS A CA 1
ATOM 3563 C C . CYS A 1 453 ? 12.773 -16.875 -24.828 1 94.94 453 CYS A C 1
ATOM 3565 O O . CYS A 1 453 ? 11.703 -16.531 -25.344 1 94.94 453 CYS A O 1
ATOM 3567 N N . SER A 1 454 ? 13.875 -17.156 -25.562 1 94.44 454 SER A N 1
ATOM 3568 C CA . SER A 1 454 ? 13.797 -17.062 -27.016 1 94.44 454 SER A CA 1
ATOM 3569 C C . SER A 1 454 ? 13.312 -18.375 -27.625 1 94.44 454 SER A C 1
ATOM 3571 O O . SER A 1 454 ? 12.898 -18.422 -28.797 1 94.44 454 SER A O 1
ATOM 3573 N N . THR A 1 455 ? 13.398 -19.438 -26.859 1 93.19 455 THR A N 1
ATOM 3574 C CA . THR A 1 455 ? 12.922 -20.75 -27.281 1 93.19 455 THR A CA 1
ATOM 3575 C C . THR A 1 455 ? 12.164 -21.453 -26.156 1 93.19 455 THR A C 1
ATOM 3577 O O . THR A 1 455 ? 12.344 -21.125 -24.984 1 93.19 455 THR A O 1
ATOM 3580 N N . ASP A 1 456 ? 11.383 -22.391 -26.531 1 94.12 456 ASP A N 1
ATOM 3581 C CA . ASP A 1 456 ? 10.57 -23.062 -25.516 1 94.12 456 ASP A CA 1
ATOM 3582 C C . ASP A 1 456 ? 11.188 -24.406 -25.109 1 94.12 456 ASP A C 1
ATOM 3584 O O . ASP A 1 456 ? 10.516 -25.25 -24.531 1 94.12 456 ASP A O 1
ATOM 3588 N N . LYS A 1 457 ? 12.469 -24.594 -25.422 1 91.5 457 LYS A N 1
ATOM 3589 C CA . LYS A 1 457 ? 13.141 -25.859 -25.203 1 91.5 457 LYS A CA 1
ATOM 3590 C C . LYS A 1 457 ? 13.211 -26.203 -23.719 1 91.5 457 LYS A C 1
ATOM 3592 O O . LYS A 1 457 ? 13.172 -27.375 -23.344 1 91.5 457 LYS A O 1
ATOM 3597 N N . LEU A 1 458 ? 13.266 -25.141 -22.938 1 94.38 458 LEU A N 1
ATOM 3598 C CA . LEU A 1 458 ? 13.453 -25.375 -21.5 1 94.38 458 LEU A CA 1
ATOM 3599 C C . LEU A 1 458 ? 12.141 -25.219 -20.75 1 94.38 458 LEU A C 1
ATOM 3601 O O . LEU A 1 458 ? 12.078 -25.469 -19.547 1 94.38 458 LEU A O 1
ATOM 3605 N N . TRP A 1 459 ? 11.086 -24.812 -21.453 1 97.19 459 TRP A N 1
ATOM 3606 C CA . TRP A 1 459 ? 9.828 -24.484 -20.781 1 97.19 459 TRP A CA 1
ATOM 3607 C C . TRP A 1 459 ? 9.117 -25.75 -20.328 1 97.19 459 TRP A C 1
ATOM 3609 O O . TRP A 1 459 ? 8.766 -26.609 -21.141 1 97.19 459 TRP A O 1
ATOM 3619 N N . GLY A 1 460 ? 8.938 -25.875 -19 1 97.19 460 GLY A N 1
ATOM 3620 C CA . GLY A 1 460 ? 8.164 -26.984 -18.453 1 97.19 460 GLY A CA 1
ATOM 3621 C C . GLY A 1 460 ? 8.977 -28.266 -18.297 1 97.19 460 GLY A C 1
ATOM 3622 O O . GLY A 1 460 ? 8.422 -29.328 -18.062 1 97.19 460 GLY A O 1
ATOM 3623 N N . LYS A 1 461 ? 10.266 -28.203 -18.406 1 95.5 461 LYS A N 1
ATOM 3624 C CA . LYS A 1 461 ? 11.109 -29.391 -18.281 1 95.5 461 LYS A CA 1
ATOM 3625 C C . LYS A 1 461 ? 11.031 -29.984 -16.875 1 95.5 461 LYS A C 1
ATOM 3627 O O . LYS A 1 461 ? 11.18 -31.188 -16.688 1 95.5 461 LYS A O 1
ATOM 3632 N N . GLY A 1 462 ? 10.828 -29.062 -15.875 1 97 462 GLY A N 1
ATOM 3633 C CA . GLY A 1 462 ? 10.766 -29.516 -14.492 1 97 462 GLY A CA 1
ATOM 3634 C C . GLY A 1 462 ? 12.125 -29.859 -13.922 1 97 462 GLY A C 1
ATOM 3635 O O . GLY A 1 462 ? 13.078 -29.094 -14.055 1 97 462 GLY A O 1
ATOM 3636 N N . ASP A 1 463 ? 12.195 -31.016 -13.25 1 96.38 463 ASP A N 1
ATOM 3637 C CA . ASP A 1 463 ? 13.422 -31.422 -12.578 1 96.38 463 ASP A CA 1
ATOM 3638 C C . ASP A 1 463 ? 14.5 -31.812 -13.594 1 96.38 463 ASP A C 1
ATOM 3640 O O . ASP A 1 463 ? 14.258 -32.594 -14.5 1 96.38 463 ASP A O 1
ATOM 3644 N N . VAL A 1 464 ? 15.578 -31.172 -13.461 1 93.69 464 VAL A N 1
ATOM 3645 C CA . VAL A 1 464 ? 16.766 -31.531 -14.242 1 93.69 464 VAL A CA 1
ATOM 3646 C C . VAL A 1 464 ? 17.984 -31.609 -13.328 1 93.69 464 VAL A C 1
ATOM 3648 O O . VAL A 1 464 ? 17.953 -31.078 -12.203 1 93.69 464 VAL A O 1
ATOM 3651 N N . GLU A 1 465 ? 18.938 -32.312 -13.766 1 90.25 465 GLU A N 1
ATOM 3652 C CA . GLU A 1 465 ? 20.219 -32.375 -13.07 1 90.25 465 GLU A CA 1
ATOM 3653 C C . GLU A 1 465 ? 21.359 -31.828 -13.938 1 90.25 465 GLU A C 1
ATOM 3655 O O . GLU A 1 465 ? 21.562 -32.281 -15.055 1 90.25 465 GLU A O 1
ATOM 3660 N N . PRO A 1 466 ? 22.094 -30.797 -13.453 1 90.69 466 PRO A N 1
ATOM 3661 C CA . PRO A 1 466 ? 21.938 -30.156 -12.148 1 90.69 466 PRO A CA 1
ATOM 3662 C C . PRO A 1 466 ? 20.688 -29.297 -12.055 1 90.69 466 PRO A C 1
ATOM 3664 O O . PRO A 1 466 ? 20.125 -28.906 -13.078 1 90.69 466 PRO A O 1
ATOM 3667 N N . PHE A 1 467 ? 20.328 -29.016 -10.852 1 91.38 467 PHE A N 1
ATOM 3668 C CA . PHE A 1 467 ? 19.125 -28.219 -10.594 1 91.38 467 PHE A CA 1
ATOM 3669 C C . PHE A 1 467 ? 19.109 -26.953 -11.445 1 91.38 467 PHE A C 1
ATOM 3671 O O . PHE A 1 467 ? 20.078 -26.188 -11.438 1 91.38 467 PHE A O 1
ATOM 3678 N N . LEU A 1 468 ? 18.094 -26.781 -12.25 1 92.38 468 LEU A N 1
ATOM 3679 C CA . LEU A 1 468 ? 17.859 -25.656 -13.148 1 92.38 468 LEU A CA 1
ATOM 3680 C C . LEU A 1 468 ? 18.938 -25.578 -14.219 1 92.38 468 LEU A C 1
ATOM 3682 O O . LEU A 1 468 ? 19.141 -24.516 -14.812 1 92.38 468 LEU A O 1
ATOM 3686 N N . GLY A 1 469 ? 19.703 -26.594 -14.359 1 84.69 469 GLY A N 1
ATOM 3687 C CA . GLY A 1 469 ? 20.766 -26.641 -15.359 1 84.69 469 GLY A CA 1
ATOM 3688 C C . GLY A 1 469 ? 21.969 -25.797 -14.977 1 84.69 469 GLY A C 1
ATOM 3689 O O . GLY A 1 469 ? 22.766 -25.422 -15.836 1 84.69 469 GLY A O 1
ATOM 3690 N N . MET A 1 470 ? 21.859 -25.312 -13.773 1 74.25 470 MET A N 1
ATOM 3691 C CA . MET A 1 470 ? 22.938 -24.438 -13.312 1 74.25 470 MET A CA 1
ATOM 3692 C C . MET A 1 470 ? 24.125 -25.25 -12.844 1 74.25 470 MET A C 1
ATOM 3694 O O . MET A 1 470 ? 23.969 -26.234 -12.117 1 74.25 470 MET A O 1
ATOM 3698 N N . VAL A 1 471 ? 25.406 -25.203 -13.656 1 58.44 471 VAL A N 1
ATOM 3699 C CA . VAL A 1 471 ? 26.641 -25.891 -13.305 1 58.44 471 VAL A CA 1
ATOM 3700 C C . VAL A 1 471 ? 27.312 -25.156 -12.148 1 58.44 471 VAL A C 1
ATOM 3702 O O . VAL A 1 471 ? 27.344 -23.922 -12.125 1 58.44 471 VAL A O 1
ATOM 3705 N N . MET B 1 1 ? 5.27 25.594 33.156 1 45.12 1 MET B N 1
ATOM 3706 C CA . MET B 1 1 ? 5.422 24.812 31.953 1 45.12 1 MET B CA 1
ATOM 3707 C C . MET B 1 1 ? 4.758 25.5 30.766 1 45.12 1 MET B C 1
ATOM 3709 O O . MET B 1 1 ? 3.592 25.891 30.844 1 45.12 1 MET B O 1
ATOM 3713 N N . ASN B 1 2 ? 5.445 26.141 29.828 1 63.62 2 ASN B N 1
ATOM 3714 C CA . ASN B 1 2 ? 4.996 27.125 28.844 1 63.62 2 ASN B CA 1
ATOM 3715 C C . ASN B 1 2 ? 4.059 26.516 27.812 1 63.62 2 ASN B C 1
ATOM 3717 O O . ASN B 1 2 ? 4.25 25.375 27.391 1 63.62 2 ASN B O 1
ATOM 3721 N N . ASN B 1 3 ? 2.887 27.141 27.656 1 83.75 3 ASN B N 1
ATOM 3722 C CA . ASN B 1 3 ? 1.886 26.781 26.656 1 83.75 3 ASN B CA 1
ATOM 3723 C C . ASN B 1 3 ? 2.473 26.812 25.25 1 83.75 3 ASN B C 1
ATOM 3725 O O . ASN B 1 3 ? 3.209 27.734 24.891 1 83.75 3 ASN B O 1
ATOM 3729 N N . GLN B 1 4 ? 2.359 25.688 24.594 1 92.5 4 GLN B N 1
ATOM 3730 C CA . GLN B 1 4 ? 2.848 25.672 23.219 1 92.5 4 GLN B CA 1
ATOM 3731 C C . GLN B 1 4 ? 2.021 26.609 22.328 1 92.5 4 GLN B C 1
ATOM 3733 O O . GLN B 1 4 ? 0.799 26.672 22.469 1 92.5 4 GLN B O 1
ATOM 3738 N N . ILE B 1 5 ? 2.654 27.422 21.594 1 97.12 5 ILE B N 1
ATOM 3739 C CA . ILE B 1 5 ? 2.014 28.359 20.688 1 97.12 5 ILE B CA 1
ATOM 3740 C C . ILE B 1 5 ? 2.516 28.125 19.266 1 97.12 5 ILE B C 1
ATOM 3742 O O . ILE B 1 5 ? 3.715 27.953 19.047 1 97.12 5 ILE B O 1
ATOM 3746 N N . SER B 1 6 ? 1.601 28.047 18.359 1 97.94 6 SER B N 1
ATOM 3747 C CA . SER B 1 6 ? 1.979 27.844 16.969 1 97.94 6 SER B CA 1
ATOM 3748 C C . SER B 1 6 ? 1.221 28.797 16.047 1 97.94 6 SER B C 1
ATOM 3750 O O . SER B 1 6 ? 0.252 29.438 16.469 1 97.94 6 SER B O 1
ATOM 3752 N N . LEU B 1 7 ? 1.729 29.016 14.867 1 98.38 7 LEU B N 1
ATOM 3753 C CA . LEU B 1 7 ? 1.114 29.844 13.82 1 98.38 7 LEU B CA 1
ATOM 3754 C C . LEU B 1 7 ? 1.054 29.078 12.5 1 98.38 7 LEU B C 1
ATOM 3756 O O . LEU B 1 7 ? 2.027 28.438 12.102 1 98.38 7 LEU B O 1
ATOM 3760 N N . THR B 1 8 ? -0.09 29.031 11.891 1 98.5 8 THR B N 1
ATOM 3761 C CA . THR B 1 8 ? -0.237 28.516 10.539 1 98.5 8 THR B CA 1
ATOM 3762 C C . THR B 1 8 ? -0.477 29.656 9.547 1 98.5 8 THR B C 1
ATOM 3764 O O . THR B 1 8 ? -1.407 30.453 9.719 1 98.5 8 THR B O 1
ATOM 3767 N N . LEU B 1 9 ? 0.405 29.734 8.602 1 97.31 9 LEU B N 1
ATOM 3768 C CA . LEU B 1 9 ? 0.371 30.766 7.57 1 97.31 9 LEU B CA 1
ATOM 3769 C C . LEU B 1 9 ? -0.038 30.172 6.223 1 97.31 9 LEU B C 1
ATOM 3771 O O . LEU B 1 9 ? 0.463 29.109 5.828 1 97.31 9 LEU B O 1
ATOM 3775 N N . ARG B 1 10 ? -1.005 30.906 5.539 1 97.56 10 ARG B N 1
ATOM 3776 C CA . ARG B 1 10 ? -1.279 30.5 4.164 1 97.56 10 ARG B CA 1
ATOM 3777 C C . ARG B 1 10 ? -0.081 30.781 3.262 1 97.56 10 ARG B C 1
ATOM 3779 O O . ARG B 1 10 ? 0.562 31.828 3.381 1 97.56 10 ARG B O 1
ATOM 3786 N N . GLU B 1 11 ? 0.184 29.828 2.41 1 96 11 GLU B N 1
ATOM 3787 C CA . GLU B 1 11 ? 1.278 30.016 1.463 1 96 11 GLU B CA 1
ATOM 3788 C C . GLU B 1 11 ? 1.103 31.312 0.673 1 96 11 GLU B C 1
ATOM 3790 O O . GLU B 1 11 ? 2.078 32 0.385 1 96 11 GLU B O 1
ATOM 3795 N N . SER B 1 12 ? -0.095 31.688 0.323 1 95.44 12 SER B N 1
ATOM 3796 C CA . SER B 1 12 ? -0.365 32.906 -0.411 1 95.44 12 SER B CA 1
ATOM 3797 C C . SER B 1 12 ? 0.02 34.156 0.408 1 95.44 12 SER B C 1
ATOM 3799 O O . SER B 1 12 ? 0.505 35.125 -0.14 1 95.44 12 SER B O 1
ATOM 3801 N N . HIS B 1 13 ? -0.225 34.125 1.669 1 96.75 13 HIS B N 1
ATOM 3802 C CA . HIS B 1 13 ? 0.153 35.219 2.541 1 96.75 13 HIS B CA 1
ATOM 3803 C C . HIS B 1 13 ? 1.669 35.344 2.66 1 96.75 13 HIS B C 1
ATOM 3805 O O . HIS B 1 13 ? 2.213 36.438 2.693 1 96.75 13 HIS B O 1
ATOM 3811 N N . LEU B 1 14 ? 2.326 34.188 2.77 1 95.62 14 LEU B N 1
ATOM 3812 C CA . LEU B 1 14 ? 3.783 34.219 2.791 1 95.62 14 LEU B CA 1
ATOM 3813 C C . LEU B 1 14 ? 4.34 34.844 1.512 1 95.62 14 LEU B C 1
ATOM 3815 O O . LEU B 1 14 ? 5.285 35.625 1.558 1 95.62 14 LEU B O 1
ATOM 3819 N N . GLN B 1 15 ? 3.805 34.438 0.425 1 93.56 15 GLN B N 1
ATOM 3820 C CA . GLN B 1 15 ? 4.234 35 -0.853 1 93.56 15 GLN B CA 1
ATOM 3821 C C . GLN B 1 15 ? 4.004 36.5 -0.904 1 93.56 15 GLN B C 1
ATOM 3823 O O . GLN B 1 15 ? 4.848 37.25 -1.395 1 93.56 15 GLN B O 1
ATOM 3828 N N . GLU B 1 16 ? 2.869 36.906 -0.461 1 94.19 16 GLU B N 1
ATOM 3829 C CA . GLU B 1 16 ? 2.553 38.312 -0.396 1 94.19 16 GLU B CA 1
ATOM 3830 C C . GLU B 1 16 ? 3.549 39.062 0.49 1 94.19 16 GLU B C 1
ATOM 3832 O O . GLU B 1 16 ? 4.004 40.156 0.14 1 94.19 16 GLU B O 1
ATOM 3837 N N . LEU B 1 17 ? 3.873 38.5 1.599 1 93.69 17 LEU B N 1
ATOM 3838 C CA . LEU B 1 17 ? 4.832 39.094 2.523 1 93.69 17 LEU B CA 1
ATOM 3839 C C . LEU B 1 17 ? 6.215 39.188 1.886 1 93.69 17 LEU B C 1
ATOM 3841 O O . LEU B 1 17 ? 6.879 40.219 1.99 1 93.69 17 LEU B O 1
ATOM 3845 N N . ARG B 1 18 ? 6.59 38.156 1.26 1 90.19 18 ARG B N 1
ATOM 3846 C CA . ARG B 1 18 ? 7.891 38.156 0.596 1 90.19 18 ARG B CA 1
ATOM 3847 C C . ARG B 1 18 ? 7.957 39.25 -0.47 1 90.19 18 ARG B C 1
ATOM 3849 O O . ARG B 1 18 ? 8.977 39.938 -0.601 1 90.19 18 ARG B O 1
ATOM 3856 N N . LYS B 1 19 ? 6.945 39.375 -1.198 1 87.56 19 LYS B N 1
ATOM 3857 C CA . LYS B 1 19 ? 6.891 40.375 -2.26 1 87.56 19 LYS B CA 1
ATOM 3858 C C . LYS B 1 19 ? 6.898 41.812 -1.683 1 87.56 19 LYS B C 1
ATOM 3860 O O . LYS B 1 19 ? 7.539 42.688 -2.236 1 87.56 19 LYS B O 1
ATOM 3865 N N . SER B 1 20 ? 6.242 41.969 -0.635 1 86.19 20 SER B N 1
ATOM 3866 C CA . SER B 1 20 ? 6.066 43.312 -0.069 1 86.19 20 SER B CA 1
ATOM 3867 C C . SER B 1 20 ? 7.277 43.719 0.758 1 86.19 20 SER B C 1
ATOM 3869 O O . SER B 1 20 ? 7.59 44.906 0.861 1 86.19 20 SER B O 1
ATOM 3871 N N . LEU B 1 21 ? 7.949 42.781 1.365 1 85.81 21 LEU B N 1
ATOM 3872 C CA . LEU B 1 21 ? 8.977 43.125 2.35 1 85.81 21 LEU B CA 1
ATOM 3873 C C . LEU B 1 21 ? 10.367 43.062 1.73 1 85.81 21 LEU B C 1
ATOM 3875 O O . LEU B 1 21 ? 11.305 43.656 2.256 1 85.81 21 LEU B O 1
ATOM 3879 N N . TRP B 1 22 ? 10.492 42.281 0.725 1 79.31 22 TRP B N 1
ATOM 3880 C CA . TRP B 1 22 ? 11.836 42.188 0.154 1 79.31 22 TRP B CA 1
ATOM 3881 C C . TRP B 1 22 ? 11.969 43.094 -1.066 1 79.31 22 TRP B C 1
ATOM 3883 O O . TRP B 1 22 ? 11.203 42.969 -2.023 1 79.31 22 TRP B O 1
ATOM 3893 N N . HIS B 1 23 ? 12.703 44.125 -0.859 1 70 23 HIS B N 1
ATOM 3894 C CA . HIS B 1 23 ? 13.062 45.062 -1.935 1 70 23 HIS B CA 1
ATOM 3895 C C . HIS B 1 23 ? 14.578 45.125 -2.107 1 70 23 HIS B C 1
ATOM 3897 O O . HIS B 1 23 ? 15.328 44.75 -1.207 1 70 23 HIS B O 1
ATOM 3903 N N . SER B 1 24 ? 14.938 45.5 -3.252 1 62.5 24 SER B N 1
ATOM 3904 C CA . SER B 1 24 ? 16.328 45.562 -3.707 1 62.5 24 SER B CA 1
ATOM 3905 C C . SER B 1 24 ? 17.141 46.5 -2.855 1 62.5 24 SER B C 1
ATOM 3907 O O . SER B 1 24 ? 18.375 46.406 -2.809 1 62.5 24 SER B O 1
ATOM 3909 N N . ASP B 1 25 ? 16.547 47.281 -2.137 1 66.75 25 ASP B N 1
ATOM 3910 C CA . ASP B 1 25 ? 17.328 48.312 -1.455 1 66.75 25 ASP B CA 1
ATOM 3911 C C . ASP B 1 25 ? 17.891 47.781 -0.136 1 66.75 25 ASP B C 1
ATOM 3913 O O . ASP B 1 25 ? 18.641 48.5 0.55 1 66.75 25 ASP B O 1
ATOM 3917 N N . GLY B 1 26 ? 17.562 46.594 0.205 1 65.69 26 GLY B N 1
ATOM 3918 C CA . GLY B 1 26 ? 18.172 45.906 1.33 1 65.69 26 GLY B CA 1
ATOM 3919 C C . GLY B 1 26 ? 17.688 46.406 2.676 1 65.69 26 GLY B C 1
ATOM 3920 O O . GLY B 1 26 ? 18.156 45.969 3.721 1 65.69 26 GLY B O 1
ATOM 3921 N N . LYS B 1 27 ? 16.797 47.406 2.688 1 74.75 27 LYS B N 1
ATOM 3922 C CA . LYS B 1 27 ? 16.328 47.969 3.947 1 74.75 27 LYS B CA 1
ATOM 3923 C C . LYS B 1 27 ? 15.227 47.094 4.559 1 74.75 27 LYS B C 1
ATOM 3925 O O . LYS B 1 27 ? 14.477 46.438 3.838 1 74.75 27 LYS B O 1
ATOM 3930 N N . GLU B 1 28 ? 15.164 47.156 5.906 1 79.81 28 GLU B N 1
ATOM 3931 C CA . GLU B 1 28 ? 14.148 46.375 6.613 1 79.81 28 GLU B CA 1
ATOM 3932 C C . GLU B 1 28 ? 12.75 46.938 6.359 1 79.81 28 GLU B C 1
ATOM 3934 O O . GLU B 1 28 ? 12.578 48.156 6.297 1 79.81 28 GLU B O 1
ATOM 3939 N N . LYS B 1 29 ? 11.797 46.125 6.117 1 85.5 29 LYS B N 1
ATOM 3940 C CA . LYS B 1 29 ? 10.391 46.5 5.961 1 85.5 29 LYS B CA 1
ATOM 3941 C C . LYS B 1 29 ? 9.5 45.688 6.895 1 85.5 29 LYS B C 1
ATOM 3943 O O . LYS B 1 29 ? 9.953 44.688 7.5 1 85.5 29 LYS B O 1
ATOM 3948 N N . ALA B 1 30 ? 8.312 46.219 7.102 1 90.06 30 ALA B N 1
ATOM 3949 C CA . ALA B 1 30 ? 7.387 45.562 8.023 1 90.06 30 ALA B CA 1
ATOM 3950 C C . ALA B 1 30 ? 5.973 45.531 7.445 1 90.06 30 ALA B C 1
ATOM 3952 O O . ALA B 1 30 ? 5.656 46.281 6.527 1 90.06 30 ALA B O 1
ATOM 3953 N N . ALA B 1 31 ? 5.203 44.656 7.898 1 94.19 31 ALA B N 1
ATOM 3954 C CA . ALA B 1 31 ? 3.787 44.5 7.574 1 94.19 31 ALA B CA 1
ATOM 3955 C C . ALA B 1 31 ? 3.002 43.969 8.766 1 94.19 31 ALA B C 1
ATOM 3957 O O . ALA B 1 31 ? 3.588 43.531 9.75 1 94.19 31 ALA B O 1
ATOM 3958 N N . TYR B 1 32 ? 1.714 44.188 8.711 1 95.56 32 TYR B N 1
ATOM 3959 C CA . TYR B 1 32 ? 0.839 43.594 9.711 1 95.56 32 TYR B CA 1
ATOM 3960 C C . TYR B 1 32 ? 0.217 42.312 9.172 1 95.56 32 TYR B C 1
ATOM 3962 O O . TYR B 1 32 ? 0.028 42.156 7.961 1 95.56 32 TYR B O 1
ATOM 3970 N N . LEU B 1 33 ? 0.045 41.406 10.023 1 96.5 33 LEU B N 1
ATOM 3971 C CA . LEU B 1 33 ? -0.704 40.188 9.781 1 96.5 33 LEU B CA 1
ATOM 3972 C C . LEU B 1 33 ? -1.84 40.031 10.789 1 96.5 33 LEU B C 1
ATOM 3974 O O . LEU B 1 33 ? -1.637 40.219 11.992 1 96.5 33 LEU B O 1
ATOM 3978 N N . ILE B 1 34 ? -3.031 39.812 10.289 1 97 34 ILE B N 1
ATOM 3979 C CA . ILE B 1 34 ? -4.18 39.531 11.141 1 97 34 ILE B CA 1
ATOM 3980 C C . ILE B 1 34 ? -4.406 38.031 11.227 1 97 34 ILE B C 1
ATOM 3982 O O . ILE B 1 34 ? -4.379 37.344 10.203 1 97 34 ILE B O 1
ATOM 3986 N N . CYS B 1 35 ? -4.66 37.562 12.453 1 98.19 35 CYS B N 1
ATOM 3987 C CA . CYS B 1 35 ? -4.715 36.125 12.648 1 98.19 35 CYS B CA 1
ATOM 3988 C C . CYS B 1 35 ? -5.965 35.719 13.43 1 98.19 35 CYS B C 1
ATOM 3990 O O . CYS B 1 35 ? -6.383 36.438 14.336 1 98.19 35 CYS B O 1
ATOM 3992 N N . GLY B 1 36 ? -6.551 34.594 12.922 1 97.75 36 GLY B N 1
ATOM 3993 C CA . GLY B 1 36 ? -7.52 33.938 13.781 1 97.75 36 GLY B CA 1
ATOM 3994 C C . GLY B 1 36 ? -6.875 33.188 14.938 1 97.75 36 GLY B C 1
ATOM 3995 O O . GLY B 1 36 ? -5.66 33 14.961 1 97.75 36 GLY B O 1
ATOM 3996 N N . GLU B 1 37 ? -7.723 32.875 15.938 1 96.69 37 GLU B N 1
ATOM 3997 C CA . GLU B 1 37 ? -7.211 32.188 17.141 1 96.69 37 GLU B CA 1
ATOM 3998 C C . GLU B 1 37 ? -7.875 30.844 17.344 1 96.69 37 GLU B C 1
ATOM 4000 O O . GLU B 1 37 ? -9.062 30.688 17.062 1 96.69 37 GLU B O 1
ATOM 4005 N N . VAL B 1 38 ? -7.113 29.922 17.734 1 97.75 38 VAL B N 1
ATOM 4006 C CA . VAL B 1 38 ? -7.57 28.578 18.141 1 97.75 38 VAL B CA 1
ATOM 4007 C C . VAL B 1 38 ? -7.133 28.297 19.562 1 97.75 38 VAL B C 1
ATOM 4009 O O . VAL B 1 38 ? -5.941 28.328 19.875 1 97.75 38 VAL B O 1
ATOM 4012 N N . SER B 1 39 ? -8.094 28.094 20.406 1 96.38 39 SER B N 1
ATOM 4013 C CA . SER B 1 39 ? -7.812 27.75 21.797 1 96.38 39 SER B CA 1
ATOM 4014 C C . SER B 1 39 ? -7.988 26.25 22.031 1 96.38 39 SER B C 1
ATOM 4016 O O . SER B 1 39 ? -9.07 25.703 21.812 1 96.38 39 SER B O 1
ATOM 4018 N N . ILE B 1 40 ? -6.957 25.578 22.391 1 97 40 ILE B N 1
ATOM 4019 C CA . ILE B 1 40 ? -6.965 24.172 22.797 1 97 40 ILE B CA 1
ATOM 4020 C C . ILE B 1 40 ? -6.828 24.062 24.312 1 97 40 ILE B C 1
ATOM 4022 O O . ILE B 1 40 ? -5.789 24.422 24.875 1 97 40 ILE B O 1
ATOM 4026 N N . GLN B 1 41 ? -7.859 23.594 24.938 1 96.31 41 GLN B N 1
ATOM 4027 C CA . GLN B 1 41 ? -7.879 23.562 26.391 1 96.31 41 GLN B CA 1
ATOM 4028 C C . GLN B 1 41 ? -6.906 22.531 26.938 1 96.31 41 GLN B C 1
ATOM 4030 O O . GLN B 1 41 ? -6.219 22.766 27.922 1 96.31 41 GLN B O 1
ATOM 4035 N N . ALA B 1 42 ? -6.926 21.422 26.281 1 96.19 42 ALA B N 1
ATOM 4036 C CA . ALA B 1 42 ? -6.047 20.328 26.703 1 96.19 42 ALA B CA 1
ATOM 4037 C C . ALA B 1 42 ? -5.477 19.578 25.5 1 96.19 42 ALA B C 1
ATOM 4039 O O . ALA B 1 42 ? -6.184 18.812 24.859 1 96.19 42 ALA B O 1
ATOM 4040 N N . ASP B 1 43 ? -4.184 19.844 25.297 1 95.31 43 ASP B N 1
ATOM 4041 C CA . ASP B 1 43 ? -3.486 19.062 24.281 1 95.31 43 ASP B CA 1
ATOM 4042 C C . ASP B 1 43 ? -3.541 17.578 24.594 1 95.31 43 ASP B C 1
ATOM 4044 O O . ASP B 1 43 ? -3.273 17.156 25.734 1 95.31 43 ASP B O 1
ATOM 4048 N N . PRO B 1 44 ? -3.852 16.75 23.594 1 95.88 44 PRO B N 1
ATOM 4049 C CA . PRO B 1 44 ? -4.039 15.328 23.875 1 95.88 44 PRO B CA 1
ATOM 4050 C C . PRO B 1 44 ? -2.785 14.672 24.453 1 95.88 44 PRO B C 1
ATOM 4052 O O . PRO B 1 44 ? -2.883 13.711 25.219 1 95.88 44 PRO B O 1
ATOM 4055 N N . TRP B 1 45 ? -1.657 15.094 24.172 1 95.25 45 TRP B N 1
ATOM 4056 C CA . TRP B 1 45 ? -0.424 14.422 24.562 1 95.25 45 TRP B CA 1
ATOM 4057 C C . TRP B 1 45 ? 0.164 15.055 25.828 1 95.25 45 TRP B C 1
ATOM 4059 O O . TRP B 1 45 ? 0.723 14.359 26.672 1 95.25 45 TRP B O 1
ATOM 4069 N N . THR B 1 46 ? -0.015 16.328 26.047 1 94.44 46 THR B N 1
ATOM 4070 C CA . THR B 1 46 ? 0.636 17.016 27.156 1 94.44 46 THR B CA 1
ATOM 4071 C C . THR B 1 46 ? -0.385 17.406 28.219 1 94.44 46 THR B C 1
ATOM 4073 O O . THR B 1 46 ? -0.015 17.734 29.344 1 94.44 46 THR B O 1
ATOM 4076 N N . SER B 1 47 ? -1.66 17.375 27.875 1 94.88 47 SER B N 1
ATOM 4077 C CA . SER B 1 47 ? -2.758 17.797 28.75 1 94.88 47 SER B CA 1
ATOM 4078 C C . SER B 1 47 ? -2.658 19.281 29.109 1 94.88 47 SER B C 1
ATOM 4080 O O . SER B 1 47 ? -3.363 19.75 30 1 94.88 47 SER B O 1
ATOM 4082 N N . MET B 1 48 ? -1.79 19.969 28.406 1 95.12 48 MET B N 1
ATOM 4083 C CA . MET B 1 48 ? -1.605 21.406 28.625 1 95.12 48 MET B CA 1
ATOM 4084 C C . MET B 1 48 ? -2.334 22.219 27.578 1 95.12 48 MET B C 1
ATOM 4086 O O . MET B 1 48 ? -2.541 21.75 26.453 1 95.12 48 MET B O 1
ATOM 4090 N N . PRO B 1 49 ? -2.73 23.406 27.984 1 95.38 49 PRO B N 1
ATOM 4091 C CA . PRO B 1 49 ? -3.361 24.266 26.984 1 95.38 49 PRO B CA 1
ATOM 4092 C C . PRO B 1 49 ? -2.395 24.703 25.875 1 95.38 49 PRO B C 1
ATOM 4094 O O . PRO B 1 49 ? -1.187 24.781 26.109 1 95.38 49 PRO B O 1
ATOM 4097 N N . ARG B 1 50 ? -2.914 24.938 24.734 1 95.75 50 ARG B N 1
ATOM 4098 C CA . ARG B 1 50 ? -2.166 25.406 23.578 1 95.75 50 ARG B CA 1
ATOM 4099 C C . ARG B 1 50 ? -2.955 26.469 22.812 1 95.75 50 ARG B C 1
ATOM 4101 O O . ARG B 1 50 ? -4.184 26.531 22.906 1 95.75 50 ARG B O 1
ATOM 4108 N N . LYS B 1 51 ? -2.207 27.312 22.203 1 96.25 51 LYS B N 1
ATOM 4109 C CA . LYS B 1 51 ? -2.811 28.312 21.312 1 96.25 51 LYS B CA 1
ATOM 4110 C C . LYS B 1 51 ? -2.25 28.188 19.906 1 96.25 51 LYS B C 1
ATOM 4112 O O . LYS B 1 51 ? -1.054 27.953 19.719 1 96.25 51 LYS B O 1
ATOM 4117 N N . LYS B 1 52 ? -3.102 28.281 18.984 1 97.88 52 LYS B N 1
ATOM 4118 C CA . LYS B 1 52 ? -2.734 28.328 17.578 1 97.88 52 LYS B CA 1
ATOM 4119 C C . LYS B 1 52 ? -3.295 29.578 16.906 1 97.88 52 LYS B C 1
ATOM 4121 O O . LYS B 1 52 ? -4.434 29.969 17.172 1 97.88 52 LYS B O 1
ATOM 4126 N N . TYR B 1 53 ? -2.479 30.219 16.188 1 98.31 53 TYR B N 1
ATOM 4127 C CA . TYR B 1 53 ? -2.922 31.359 15.391 1 98.31 53 TYR B CA 1
ATOM 4128 C C . TYR B 1 53 ? -2.912 31.016 13.906 1 98.31 53 TYR B C 1
ATOM 4130 O O . TYR B 1 53 ? -2.096 30.219 13.453 1 98.31 53 TYR B O 1
ATOM 4138 N N . LEU B 1 54 ? -3.861 31.562 13.148 1 98.62 54 LEU B N 1
ATOM 4139 C CA . LEU B 1 54 ? -4.043 31.281 11.727 1 98.62 54 LEU B CA 1
ATOM 4140 C C . LEU B 1 54 ? -4.094 32.562 10.922 1 98.62 54 LEU B C 1
ATOM 4142 O O . LEU B 1 54 ? -4.84 33.5 11.258 1 98.62 54 LEU B O 1
ATOM 4146 N N . SER B 1 55 ? -3.355 32.688 9.875 1 98.12 55 SER B N 1
ATOM 4147 C CA . SER B 1 55 ? -3.314 33.906 9.102 1 98.12 55 SER B CA 1
ATOM 4148 C C . SER B 1 55 ? -4.625 34.156 8.352 1 98.12 55 SER B C 1
ATOM 4150 O O . SER B 1 55 ? -5.16 33.219 7.734 1 98.12 55 SER B O 1
ATOM 4152 N N . VAL B 1 56 ? -5.09 35.344 8.398 1 97.5 56 VAL B N 1
ATOM 4153 C CA . VAL B 1 56 ? -6.352 35.688 7.75 1 97.5 56 VAL B CA 1
ATOM 4154 C C . VAL B 1 56 ? -6.098 36.719 6.645 1 97.5 56 VAL B C 1
ATOM 4156 O O . VAL B 1 56 ? -6.676 36.625 5.562 1 97.5 56 VAL B O 1
ATOM 4159 N N . GLU B 1 57 ? -5.203 37.688 6.996 1 96.12 57 GLU B N 1
ATOM 4160 C CA . GLU B 1 57 ? -4.992 38.781 6.066 1 96.12 57 GLU B CA 1
ATOM 4161 C C . GLU B 1 57 ? -3.646 39.469 6.305 1 96.12 57 GLU B C 1
ATOM 4163 O O . GLU B 1 57 ? -3.225 39.625 7.453 1 96.12 57 GLU B O 1
ATOM 4168 N N . VAL B 1 58 ? -3.018 39.781 5.191 1 96.5 58 VAL B N 1
ATOM 4169 C CA . VAL B 1 58 ? -1.807 40.594 5.254 1 96.5 58 VAL B CA 1
ATOM 4170 C C . VAL B 1 58 ? -2.158 42.062 5.012 1 96.5 58 VAL B C 1
ATOM 4172 O O . VAL B 1 58 ? -2.877 42.406 4.066 1 96.5 58 VAL B O 1
ATOM 4175 N N . ILE B 1 59 ? -1.651 42.938 5.867 1 94.81 59 ILE B N 1
ATOM 4176 C CA . ILE B 1 59 ? -1.859 44.375 5.719 1 94.81 59 ILE B CA 1
ATOM 4177 C C . ILE B 1 59 ? -0.511 45.062 5.621 1 94.81 59 ILE B C 1
ATOM 4179 O O . ILE B 1 59 ? 0.204 45.188 6.617 1 94.81 59 ILE B O 1
ATOM 4183 N N . PRO B 1 60 ? -0.255 45.594 4.477 1 90.75 60 PRO B N 1
ATOM 4184 C CA . PRO B 1 60 ? 1.013 46.312 4.336 1 90.75 60 PRO B CA 1
ATOM 4185 C C . PRO B 1 60 ? 1.035 47.625 5.113 1 90.75 60 PRO B C 1
ATOM 4187 O O . PRO B 1 60 ? -0.007 48.25 5.289 1 90.75 60 PRO B O 1
ATOM 4190 N N . ILE B 1 61 ? 2.225 47.969 5.582 1 86.88 61 ILE B N 1
ATOM 4191 C CA . ILE B 1 61 ? 2.416 49.281 6.176 1 86.88 61 ILE B CA 1
ATOM 4192 C C . ILE B 1 61 ? 2.645 50.312 5.074 1 86.88 61 ILE B C 1
ATOM 4194 O O . ILE B 1 61 ? 3.562 50.188 4.266 1 86.88 61 ILE B O 1
ATOM 4198 N N . PRO B 1 62 ? 1.824 51.312 5.121 1 81.62 62 PRO B N 1
ATOM 4199 C CA . PRO B 1 62 ? 1.994 52.344 4.086 1 81.62 62 PRO B CA 1
ATOM 4200 C C . PRO B 1 62 ? 3.371 53 4.125 1 81.62 62 PRO B C 1
ATOM 4202 O O . PRO B 1 62 ? 3.902 53.25 5.207 1 81.62 62 PRO B O 1
ATOM 4205 N N . ASP B 1 63 ? 3.867 53.344 2.938 1 79.19 63 ASP B N 1
ATOM 4206 C CA . ASP B 1 63 ? 5.203 53.906 2.82 1 79.19 63 ASP B CA 1
ATOM 4207 C C . ASP B 1 63 ? 5.289 55.25 3.559 1 79.19 63 ASP B C 1
ATOM 4209 O O . ASP B 1 63 ? 6.328 55.562 4.137 1 79.19 63 ASP B O 1
ATOM 4213 N N . ASN B 1 64 ? 4.23 55.938 3.543 1 79.38 64 ASN B N 1
ATOM 4214 C CA . ASN B 1 64 ? 4.23 57.25 4.137 1 79.38 64 ASN B CA 1
ATOM 4215 C C . ASN B 1 64 ? 4.254 57.188 5.66 1 79.38 64 ASN B C 1
ATOM 4217 O O . ASN B 1 64 ? 4.504 58.188 6.324 1 79.38 64 ASN B O 1
ATOM 4221 N N . GLU B 1 65 ? 4.062 56.062 6.129 1 79.31 65 GLU B N 1
ATOM 4222 C CA . GLU B 1 65 ? 4.043 55.906 7.582 1 79.31 65 GLU B CA 1
ATOM 4223 C C . GLU B 1 65 ? 5.367 55.344 8.094 1 79.31 65 GLU B C 1
ATOM 4225 O O . GLU B 1 65 ? 5.566 55.219 9.305 1 79.31 65 GLU B O 1
ATOM 4230 N N . ILE B 1 66 ? 6.195 55.094 7.23 1 75.88 66 ILE B N 1
ATOM 4231 C CA . ILE B 1 66 ? 7.523 54.656 7.641 1 75.88 66 ILE B CA 1
ATOM 4232 C C . ILE B 1 66 ? 8.367 55.844 8.062 1 75.88 66 ILE B C 1
ATOM 4234 O O . ILE B 1 66 ? 8.648 56.75 7.246 1 75.88 66 ILE B O 1
ATOM 4238 N N . VAL B 1 67 ? 8.703 55.844 9.305 1 71.31 67 VAL B N 1
ATOM 4239 C CA . VAL B 1 67 ? 9.453 56.938 9.859 1 71.31 67 VAL B CA 1
ATOM 4240 C C . VAL B 1 67 ? 10.938 56.781 9.562 1 71.31 67 VAL B C 1
ATOM 4242 O O . VAL B 1 67 ? 11.617 57.75 9.188 1 71.31 67 VAL B O 1
ATOM 4245 N N . SER B 1 68 ? 11.445 55.656 9.844 1 72.81 68 SER B N 1
ATOM 4246 C CA . SER B 1 68 ? 12.852 55.344 9.562 1 72.81 68 SER B CA 1
ATOM 4247 C C . SER B 1 68 ? 13.07 53.875 9.328 1 72.81 68 SER B C 1
ATOM 4249 O O . SER B 1 68 ? 12.406 53.031 9.953 1 72.81 68 SER B O 1
ATOM 4251 N N . HIS B 1 69 ? 13.859 53.656 8.312 1 72.25 69 HIS B N 1
ATOM 4252 C CA . HIS B 1 69 ? 14.227 52.25 8.102 1 72.25 69 HIS B CA 1
ATOM 4253 C C . HIS B 1 69 ? 15.656 52.125 7.586 1 72.25 69 HIS B C 1
ATOM 4255 O O . HIS B 1 69 ? 16.141 53 6.863 1 72.25 69 HIS B O 1
ATOM 4261 N N . SER B 1 70 ? 16.438 51.25 8.18 1 68.44 70 SER B N 1
ATOM 4262 C CA . SER B 1 70 ? 17.797 50.875 7.812 1 68.44 70 SER B CA 1
ATOM 4263 C C . SER B 1 70 ? 17.938 49.375 7.688 1 68.44 70 SER B C 1
ATOM 4265 O O . SER B 1 70 ? 16.969 48.625 7.871 1 68.44 70 SER B O 1
ATOM 4267 N N . PRO B 1 71 ? 19.141 49 7.246 1 66.62 71 PRO B N 1
ATOM 4268 C CA . PRO B 1 71 ? 19.344 47.562 7.215 1 66.62 71 PRO B CA 1
ATOM 4269 C C . PRO B 1 71 ? 19.219 46.906 8.594 1 66.62 71 PRO B C 1
ATOM 4271 O O . PRO B 1 71 ? 19.094 45.688 8.695 1 66.62 71 PRO B O 1
ATOM 4274 N N . GLN B 1 72 ? 19.094 47.844 9.57 1 64.56 72 GLN B N 1
ATOM 4275 C CA . GLN B 1 72 ? 19.156 47.281 10.914 1 64.56 72 GLN B CA 1
ATOM 4276 C C . GLN B 1 72 ? 1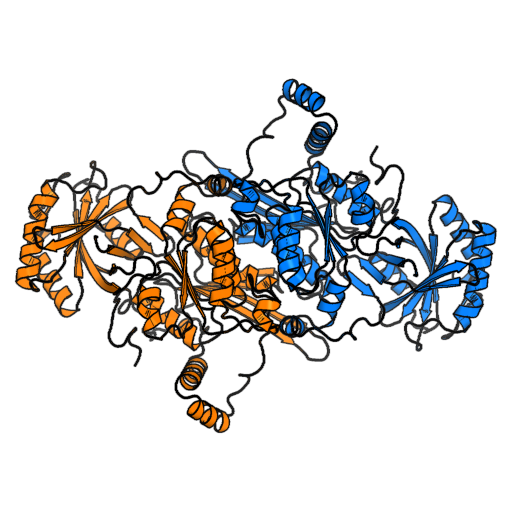7.906 47.625 11.719 1 64.56 72 GLN B C 1
ATOM 4278 O O . GLN B 1 72 ? 17.688 47.094 12.805 1 64.56 72 GLN B O 1
ATOM 4283 N N . HIS B 1 73 ? 17.078 48.594 11.172 1 66.88 73 HIS B N 1
ATOM 4284 C CA . HIS B 1 73 ? 15.945 49 12 1 66.88 73 HIS B CA 1
ATOM 4285 C C . HIS B 1 73 ? 14.828 49.594 11.148 1 66.88 73 HIS B C 1
ATOM 4287 O O . HIS B 1 73 ? 15.078 50.094 10.055 1 66.88 73 HIS B O 1
ATOM 4293 N N . ILE B 1 74 ? 13.633 49.5 11.648 1 73.06 74 ILE B N 1
ATOM 4294 C CA . ILE B 1 74 ? 12.484 50.156 11.023 1 73.06 74 ILE B CA 1
ATOM 4295 C C . ILE B 1 74 ? 11.57 50.719 12.102 1 73.06 74 ILE B C 1
ATOM 4297 O O . ILE B 1 74 ? 11.383 50.125 13.156 1 73.06 74 ILE B O 1
ATOM 4301 N N . THR B 1 75 ? 11.203 51.906 11.836 1 72.94 75 THR B N 1
ATOM 4302 C CA . THR B 1 75 ? 10.219 52.562 12.68 1 72.94 75 THR B CA 1
ATOM 4303 C C . THR B 1 75 ? 9.102 53.188 11.828 1 72.94 75 THR B C 1
ATOM 4305 O O . THR B 1 75 ? 9.352 53.719 10.758 1 72.94 75 THR B O 1
ATOM 4308 N N . TRP B 1 76 ? 7.973 53 12.227 1 74.88 76 TRP B N 1
ATOM 4309 C CA . TRP B 1 76 ? 6.836 53.562 11.516 1 74.88 76 TRP B CA 1
ATOM 4310 C C . TRP B 1 76 ? 5.84 54.188 12.484 1 74.88 76 TRP B C 1
ATOM 4312 O O . TRP B 1 76 ? 5.922 53.969 13.695 1 74.88 76 TRP B O 1
ATOM 4322 N N . SER B 1 77 ? 4.945 54.969 11.844 1 77.25 77 SER B N 1
ATOM 4323 C CA . SER B 1 77 ? 3.926 55.625 12.648 1 77.25 77 SER B CA 1
ATOM 4324 C C . SER B 1 77 ? 2.928 54.625 13.219 1 77.25 77 SER B C 1
ATOM 4326 O O . SER B 1 77 ? 2.631 53.625 12.594 1 77.25 77 SER B O 1
ATOM 4328 N N . THR B 1 78 ? 2.41 55.094 14.391 1 82.38 78 THR B N 1
ATOM 4329 C CA . THR B 1 78 ? 1.537 54.156 15.109 1 82.38 78 THR B CA 1
ATOM 4330 C C . THR B 1 78 ? 0.101 54.281 14.609 1 82.38 78 THR B C 1
ATOM 4332 O O . THR B 1 78 ? -0.771 53.5 15.023 1 82.38 78 THR B O 1
ATOM 4335 N N . ASP B 1 79 ? -0.112 55.125 13.664 1 87.25 79 ASP B N 1
ATOM 4336 C CA . ASP B 1 79 ? -1.48 55.312 13.195 1 87.25 79 ASP B CA 1
ATOM 4337 C C . ASP B 1 79 ? -2.016 54.062 12.516 1 87.25 79 ASP B C 1
ATOM 4339 O O . ASP B 1 79 ? -3.131 53.625 12.797 1 87.25 79 ASP B O 1
ATOM 4343 N N . SER B 1 80 ? -1.199 53.562 11.688 1 89.19 80 SER B N 1
ATOM 4344 C CA . SER B 1 80 ? -1.641 52.375 10.992 1 89.19 80 SER B CA 1
ATOM 4345 C C . SER B 1 80 ? -1.778 51.188 11.953 1 89.19 80 SER B C 1
ATOM 4347 O O . SER B 1 80 ? -2.666 50.344 11.789 1 89.19 80 SER B O 1
ATOM 4349 N N . PHE B 1 81 ? -0.897 51.219 12.891 1 92.44 81 PHE B N 1
ATOM 4350 C CA . PHE B 1 81 ? -0.961 50.156 13.891 1 92.44 81 PHE B CA 1
ATOM 4351 C C . PHE B 1 81 ? -2.271 50.219 14.664 1 92.44 81 PHE B C 1
ATOM 4353 O O . PHE B 1 81 ? -2.938 49.219 14.852 1 92.44 81 PHE B O 1
ATOM 4360 N N . VAL B 1 82 ? -2.688 51.406 15.047 1 93.06 82 VAL B N 1
ATOM 4361 C CA . VAL B 1 82 ? -3.928 51.625 15.789 1 93.06 82 VAL B CA 1
ATOM 4362 C C . VAL B 1 82 ? -5.121 51.219 14.922 1 93.06 82 VAL B C 1
ATOM 4364 O O . VAL B 1 82 ? -6.074 50.594 15.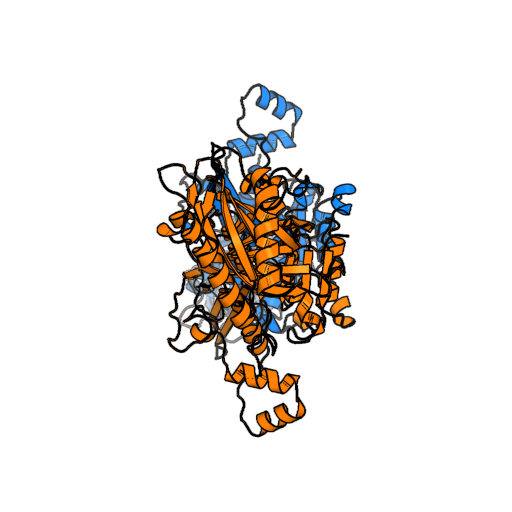422 1 93.06 82 VAL B O 1
ATOM 4367 N N . ARG B 1 83 ? -5.074 51.531 13.703 1 93.38 83 ARG B N 1
ATOM 4368 C CA . ARG B 1 83 ? -6.148 51.156 12.789 1 93.38 83 ARG B CA 1
ATOM 4369 C C . ARG B 1 83 ? -6.281 49.625 12.688 1 93.38 83 ARG B C 1
ATOM 4371 O O . ARG B 1 83 ? -7.395 49.094 12.68 1 93.38 83 ARG B O 1
ATOM 4378 N N . VAL B 1 84 ? -5.156 49.031 12.586 1 94.94 84 VAL B N 1
ATOM 4379 C CA . VAL B 1 84 ? -5.16 47.562 12.453 1 94.94 84 VAL B CA 1
ATOM 4380 C C . VAL B 1 84 ? -5.648 46.938 13.75 1 94.94 84 VAL B C 1
ATOM 4382 O O . VAL B 1 84 ? -6.371 45.938 13.727 1 94.94 84 VAL B O 1
ATOM 4385 N N . LEU B 1 85 ? -5.27 47.469 14.891 1 95.62 85 LEU B N 1
ATOM 4386 C CA . LEU B 1 85 ? -5.746 47 16.188 1 95.62 85 LEU B CA 1
ATOM 4387 C C . LEU B 1 85 ? -7.262 47.094 16.281 1 95.62 85 LEU B C 1
ATOM 4389 O O . LEU B 1 85 ? -7.926 46.188 16.797 1 95.62 85 LEU B O 1
ATOM 4393 N N . LYS B 1 86 ? -7.773 48.219 15.797 1 95.19 86 LYS B N 1
ATOM 4394 C CA . LYS B 1 86 ? -9.219 48.406 15.789 1 95.19 86 LYS B CA 1
ATOM 4395 C C . LYS B 1 86 ? -9.914 47.375 14.93 1 95.19 86 LYS B C 1
ATOM 4397 O O . LYS B 1 86 ? -10.93 46.812 15.336 1 95.19 86 LYS B O 1
ATOM 4402 N N . LEU B 1 87 ? -9.391 47.188 13.805 1 93.75 87 LEU B N 1
ATOM 4403 C CA . LEU B 1 87 ? -9.938 46.188 12.891 1 93.75 87 LEU B CA 1
ATOM 4404 C C . LEU B 1 87 ? -9.922 44.812 13.523 1 93.75 87 LEU B C 1
ATOM 4406 O O . LEU B 1 87 ? -10.914 44.062 13.445 1 93.75 87 LEU B O 1
ATOM 4410 N N . ALA B 1 88 ? -8.828 44.406 14.094 1 94.62 88 ALA B N 1
ATOM 4411 C CA . ALA B 1 88 ? -8.672 43.125 14.727 1 94.62 88 ALA B CA 1
ATOM 4412 C C . ALA B 1 88 ? -9.664 42.938 15.875 1 94.62 88 ALA B C 1
ATOM 4414 O O . ALA B 1 88 ? -10.234 41.844 16.062 1 94.62 88 ALA B O 1
ATOM 4415 N N . GLN B 1 89 ? -9.82 43.969 16.625 1 93.38 89 GLN B N 1
ATOM 4416 C CA . GLN B 1 89 ? -10.758 43.906 17.734 1 93.38 89 GLN B CA 1
ATOM 4417 C C . GLN B 1 89 ? -12.188 43.688 17.234 1 93.38 89 GLN B C 1
ATOM 4419 O O . GLN B 1 89 ? -12.922 42.875 17.812 1 93.38 89 GLN B O 1
ATOM 4424 N N . GLN B 1 90 ? -12.594 44.375 16.203 1 92.38 90 GLN B N 1
ATOM 4425 C CA . GLN B 1 90 ? -13.93 44.281 15.641 1 92.38 90 GLN B CA 1
ATOM 4426 C C . GLN B 1 90 ? -14.211 42.844 15.148 1 92.38 90 GLN B C 1
ATOM 4428 O O . GLN B 1 90 ? -15.344 42.375 15.227 1 92.38 90 GLN B O 1
ATOM 4433 N N . LYS B 1 91 ? -13.211 42.219 14.742 1 91.38 91 LYS B N 1
ATOM 4434 C CA . LYS B 1 91 ? -13.375 40.906 14.141 1 91.38 91 LYS B CA 1
ATOM 4435 C C . LYS B 1 91 ? -12.938 39.812 15.109 1 91.38 91 LYS B C 1
ATOM 4437 O O . LYS B 1 91 ? -12.93 38.625 14.758 1 91.38 91 LYS B O 1
ATOM 4442 N N . ASN B 1 92 ? -12.594 40.156 16.312 1 91.12 92 ASN B N 1
ATOM 4443 C CA . ASN B 1 92 ? -12.109 39.219 17.328 1 91.12 92 ASN B CA 1
ATOM 4444 C C . ASN B 1 92 ? -10.906 38.438 16.828 1 91.12 92 ASN B C 1
ATOM 4446 O O . ASN B 1 92 ? -10.914 37.188 16.875 1 91.12 92 ASN B O 1
ATOM 4450 N N . LEU B 1 93 ? -9.945 39.156 16.266 1 95.44 93 LEU B N 1
ATOM 4451 C CA . LEU B 1 93 ? -8.727 38.562 15.711 1 95.44 93 LEU B CA 1
ATOM 4452 C C . LEU B 1 93 ? -7.496 39.125 16.438 1 95.44 93 LEU B C 1
ATOM 4454 O O . LEU B 1 93 ? -7.613 40 17.297 1 95.44 93 LEU B O 1
ATOM 4458 N N . THR B 1 94 ? -6.379 38.562 16.156 1 96.75 94 THR B N 1
ATOM 4459 C CA . THR B 1 94 ? -5.117 38.938 16.781 1 96.75 94 THR B CA 1
ATOM 4460 C C . THR B 1 94 ? -4.152 39.5 15.758 1 96.75 94 THR B C 1
ATOM 4462 O O . THR B 1 94 ? -4.051 39 14.641 1 96.75 94 THR B O 1
ATOM 4465 N N . VAL B 1 95 ? -3.416 40.531 16.172 1 97.31 95 VAL B N 1
ATOM 4466 C CA . VAL B 1 95 ? -2.492 41.188 15.25 1 97.31 95 VAL B CA 1
ATOM 4467 C C . VAL B 1 95 ? -1.096 40.594 15.398 1 97.31 95 VAL B C 1
ATOM 4469 O O . VAL B 1 95 ? -0.658 40.312 16.516 1 97.31 95 VAL B O 1
ATOM 4472 N N . ALA B 1 96 ? -0.474 40.438 14.305 1 97.56 96 ALA B N 1
ATOM 4473 C CA . ALA B 1 96 ? 0.945 40.094 14.242 1 97.56 96 ALA B CA 1
ATOM 4474 C C . ALA B 1 96 ? 1.725 41.156 13.453 1 97.56 96 ALA B C 1
ATOM 4476 O O . ALA B 1 96 ? 1.239 41.656 12.445 1 97.56 96 ALA B O 1
ATOM 4477 N N . ILE B 1 97 ? 2.859 41.438 13.977 1 95.38 97 ILE B N 1
ATOM 4478 C CA . ILE B 1 97 ? 3.785 42.281 13.242 1 95.38 97 ILE B CA 1
ATOM 4479 C C . ILE B 1 97 ? 4.914 41.438 12.656 1 95.38 97 ILE B C 1
ATOM 4481 O O . ILE B 1 97 ? 5.52 40.625 13.352 1 95.38 97 ILE B O 1
ATOM 4485 N N . ILE B 1 98 ? 5.176 41.656 11.43 1 94.75 98 ILE B N 1
ATOM 4486 C CA . ILE B 1 98 ? 6.242 40.906 10.781 1 94.75 98 ILE B CA 1
ATOM 4487 C C . ILE B 1 98 ? 7.238 41.875 10.141 1 94.75 98 ILE B C 1
ATOM 4489 O O . ILE B 1 98 ? 6.84 42.875 9.516 1 94.75 98 ILE B O 1
ATOM 4493 N N . HIS B 1 99 ? 8.461 41.656 10.383 1 90.25 99 HIS B N 1
ATOM 4494 C CA . HIS B 1 99 ? 9.492 42.469 9.758 1 90.25 99 HIS B CA 1
ATOM 4495 C C . HIS B 1 99 ? 10.672 41.625 9.305 1 90.25 99 HIS B C 1
ATOM 4497 O O . HIS B 1 99 ? 10.812 40.469 9.719 1 90.25 99 HIS B O 1
ATOM 4503 N N . THR B 1 100 ? 11.469 42.219 8.398 1 89.38 100 THR B N 1
ATOM 4504 C CA . THR B 1 100 ? 12.57 41.469 7.801 1 89.38 100 THR B CA 1
ATOM 4505 C C . THR B 1 100 ? 13.883 41.75 8.539 1 89.38 100 THR B C 1
ATOM 4507 O O . THR B 1 100 ? 14.023 42.812 9.164 1 89.38 100 THR B O 1
ATOM 4510 N N . HIS B 1 101 ? 14.695 40.719 8.57 1 80.69 101 HIS B N 1
ATOM 4511 C CA . HIS B 1 101 ? 16.078 40.875 9.008 1 80.69 101 HIS B CA 1
ATOM 4512 C C . HIS B 1 101 ? 17.047 40.625 7.871 1 80.69 101 HIS B C 1
ATOM 4514 O O . HIS B 1 101 ? 16.875 39.688 7.094 1 80.69 101 HIS B O 1
ATOM 4520 N N . GLY B 1 102 ? 17.875 41.562 7.562 1 67.94 102 GLY B N 1
ATOM 4521 C CA . GLY B 1 102 ? 18.875 41.375 6.527 1 67.94 102 GLY B CA 1
ATOM 4522 C C . GLY B 1 102 ? 19.859 40.25 6.848 1 67.94 102 GLY B C 1
ATOM 4523 O O . GLY B 1 102 ? 19.469 39.094 6.945 1 67.94 102 GLY B O 1
ATOM 4524 N N . LYS B 1 103 ? 21.156 40.625 7.48 1 61.69 103 LYS B N 1
ATOM 4525 C CA . LYS B 1 103 ? 22.328 39.781 7.668 1 61.69 103 LYS B CA 1
ATOM 4526 C C . LYS B 1 103 ? 22.234 39 8.969 1 61.69 103 LYS B C 1
ATOM 4528 O O . LYS B 1 103 ? 23 38.062 9.188 1 61.69 103 LYS B O 1
ATOM 4533 N N . ASN B 1 104 ? 21.391 39.375 9.844 1 59.62 104 ASN B N 1
ATOM 4534 C CA . ASN B 1 104 ? 21.5 38.844 11.203 1 59.62 104 ASN B CA 1
ATOM 4535 C C . ASN B 1 104 ? 20.719 37.531 11.359 1 59.62 104 ASN B C 1
ATOM 4537 O O . ASN B 1 104 ? 20.562 37.031 12.477 1 59.62 104 ASN B O 1
ATOM 4541 N N . GLY B 1 105 ? 20.328 36.938 10.422 1 70.25 105 GLY B N 1
ATOM 4542 C CA . GLY B 1 105 ? 19.672 35.656 10.547 1 70.25 105 GLY B CA 1
ATOM 4543 C C . GLY B 1 105 ? 18.266 35.75 11.125 1 70.25 105 GLY B C 1
ATOM 4544 O O . GLY B 1 105 ? 17.719 36.844 11.266 1 70.25 105 GLY B O 1
ATOM 4545 N N . ALA B 1 106 ? 17.547 34.688 11.453 1 77.94 106 ALA B N 1
ATOM 4546 C CA . ALA B 1 106 ? 16.188 34.594 11.961 1 77.94 106 ALA B CA 1
ATOM 4547 C C . ALA B 1 106 ? 16.156 34.688 13.484 1 77.94 106 ALA B C 1
ATOM 4549 O O . ALA B 1 106 ? 15.742 33.719 14.156 1 77.94 106 ALA B O 1
ATOM 4550 N N . ARG B 1 107 ? 16.719 35.812 14.086 1 82.5 107 ARG B N 1
ATOM 4551 C CA . ARG B 1 107 ? 16.75 36.062 15.531 1 82.5 107 ARG B CA 1
ATOM 4552 C C . ARG B 1 107 ? 16.312 37.469 15.867 1 82.5 107 ARG B C 1
ATOM 4554 O O . ARG B 1 107 ? 16.656 38.438 15.148 1 82.5 107 ARG B O 1
ATOM 4561 N N . PHE B 1 108 ? 15.594 37.562 16.859 1 88.62 108 PHE B N 1
ATOM 4562 C CA . PHE B 1 108 ? 15.188 38.875 17.344 1 88.62 108 PHE B CA 1
ATOM 4563 C C . PHE B 1 108 ? 16.391 39.656 17.906 1 88.62 108 PHE B C 1
ATOM 4565 O O . PHE B 1 108 ? 17.25 39.062 18.562 1 88.62 108 PHE B O 1
ATOM 4572 N N . SER B 1 109 ? 16.469 40.938 17.625 1 83.62 109 SER B N 1
ATOM 4573 C CA . SER B 1 109 ? 17.562 41.781 18.078 1 83.62 109 SER B CA 1
ATOM 4574 C C . SER B 1 109 ? 17.234 42.469 19.391 1 83.62 109 SER B C 1
ATOM 4576 O O . SER B 1 109 ? 16.078 42.438 19.844 1 83.62 109 SER B O 1
ATOM 4578 N N . GLU B 1 110 ? 18.203 43.125 19.969 1 85.81 110 GLU B N 1
ATOM 4579 C CA . GLU B 1 110 ? 17.984 43.906 21.172 1 85.81 110 GLU B CA 1
ATOM 4580 C C . GLU B 1 110 ? 17.016 45.062 20.906 1 85.81 110 GLU B C 1
ATOM 4582 O O . GLU B 1 110 ? 16.25 45.438 21.781 1 85.81 110 GLU B O 1
ATOM 4587 N N . GLN B 1 111 ? 17.188 45.625 19.75 1 83.75 111 GLN B N 1
ATOM 4588 C CA . GLN B 1 111 ? 16.281 46.719 19.375 1 83.75 111 GLN B CA 1
ATOM 4589 C C . GLN B 1 111 ? 14.828 46.25 19.359 1 83.75 111 GLN B C 1
ATOM 4591 O O . GLN B 1 111 ? 13.922 46.969 19.75 1 83.75 111 GLN B O 1
ATOM 4596 N N . ASP B 1 112 ? 14.562 45.062 18.844 1 87.44 112 ASP B N 1
ATOM 4597 C CA . ASP B 1 112 ? 13.219 44.469 18.875 1 87.44 112 ASP B CA 1
ATOM 4598 C C . ASP B 1 112 ? 12.703 44.344 20.297 1 87.44 112 ASP B C 1
ATOM 4600 O O . ASP B 1 112 ? 11.547 44.656 20.578 1 87.44 112 ASP B O 1
ATOM 4604 N N . ASP B 1 113 ? 13.602 43.938 21.219 1 90.44 113 ASP B N 1
ATOM 4605 C CA . ASP B 1 113 ? 13.242 43.75 22.609 1 90.44 113 ASP B CA 1
ATOM 4606 C C . ASP B 1 113 ? 12.867 45.062 23.281 1 90.44 113 ASP B C 1
ATOM 4608 O O . ASP B 1 113 ? 12.062 45.062 24.219 1 90.44 113 ASP B O 1
ATOM 4612 N N . VAL B 1 114 ? 13.422 46.062 22.734 1 87.75 114 VAL B N 1
ATOM 4613 C CA . VAL B 1 114 ? 13.188 47.375 23.328 1 87.75 114 VAL B CA 1
ATOM 4614 C C . VAL B 1 114 ? 11.914 48 22.734 1 87.75 114 VAL B C 1
ATOM 4616 O O . VAL B 1 114 ? 11.141 48.625 23.453 1 87.75 114 VAL B O 1
ATOM 4619 N N . ASN B 1 115 ? 11.664 47.844 21.5 1 87.38 115 ASN B N 1
ATOM 4620 C CA . ASN B 1 115 ? 10.586 48.531 20.781 1 87.38 115 ASN B CA 1
ATOM 4621 C C . ASN B 1 115 ? 9.258 47.812 20.969 1 87.38 115 ASN B C 1
ATOM 4623 O O . ASN B 1 115 ? 8.211 48.438 21.078 1 87.38 115 ASN B O 1
ATOM 4627 N N . GLU B 1 116 ? 9.266 46.5 21 1 92.06 116 GLU B N 1
ATOM 4628 C CA . GLU B 1 116 ? 8.039 45.719 20.938 1 92.06 116 GLU B CA 1
ATOM 4629 C C . GLU B 1 116 ? 7.191 45.906 22.188 1 92.06 116 GLU B C 1
ATOM 4631 O O . GLU B 1 116 ? 5.961 45.938 22.109 1 92.06 116 GLU B O 1
ATOM 4636 N N . PRO B 1 117 ? 7.848 46.031 23.328 1 94.31 117 PRO B N 1
ATOM 4637 C CA . PRO B 1 117 ? 7.039 46.25 24.531 1 94.31 117 PRO B CA 1
ATOM 4638 C C . PRO B 1 117 ? 6.141 47.5 24.406 1 94.31 117 PRO B C 1
ATOM 4640 O O . PRO B 1 117 ? 5.004 47.469 24.891 1 94.31 117 PRO B O 1
ATOM 4643 N N . ASP B 1 118 ? 6.598 48.531 23.781 1 92.62 118 ASP B N 1
ATOM 4644 C CA . ASP B 1 118 ? 5.797 49.719 23.578 1 92.62 118 ASP B CA 1
ATOM 4645 C C . ASP B 1 118 ? 4.59 49.438 22.688 1 92.62 118 ASP B C 1
ATOM 4647 O O . ASP B 1 118 ? 3.498 49.938 22.938 1 92.62 118 ASP B O 1
ATOM 4651 N N . LEU B 1 119 ? 4.84 48.719 21.719 1 92.69 119 LEU B N 1
ATOM 4652 C CA . LEU B 1 119 ? 3.752 48.312 20.828 1 92.69 119 LEU B CA 1
ATOM 4653 C C . LEU B 1 119 ? 2.725 47.469 21.547 1 92.69 119 LEU B C 1
ATOM 4655 O O . LEU B 1 119 ? 1.519 47.625 21.344 1 92.69 119 LEU B O 1
ATOM 4659 N N . VAL B 1 120 ? 3.189 46.531 22.375 1 95.62 120 VAL B N 1
ATOM 4660 C CA . VAL B 1 120 ? 2.314 45.656 23.156 1 95.62 120 VAL B CA 1
ATOM 4661 C C . VAL B 1 120 ? 1.471 46.5 24.109 1 95.62 120 VAL B C 1
ATOM 4663 O O . VAL B 1 120 ? 0.267 46.281 24.25 1 95.62 120 VAL B O 1
ATOM 4666 N N . GLN B 1 121 ? 2.15 47.469 24.734 1 95.38 121 GLN B N 1
ATOM 4667 C CA . GLN B 1 121 ? 1.439 48.344 25.641 1 95.38 121 GLN B CA 1
ATOM 4668 C C . GLN B 1 121 ? 0.342 49.125 24.922 1 95.38 121 GLN B C 1
ATOM 4670 O O . GLN B 1 121 ? -0.775 49.25 25.422 1 95.38 121 GLN B O 1
ATOM 4675 N N . LEU B 1 122 ? 0.67 49.656 23.797 1 93.81 122 LEU B N 1
ATOM 4676 C CA . LEU B 1 122 ? -0.309 50.375 22.984 1 93.81 122 LEU B CA 1
ATOM 4677 C C . LEU B 1 122 ? -1.484 49.469 22.625 1 93.81 122 LEU B C 1
ATOM 4679 O O . LEU B 1 122 ? -2.641 49.906 22.688 1 93.81 122 LEU B O 1
ATOM 4683 N N . ALA B 1 123 ? -1.181 48.25 22.203 1 95.19 123 ALA B N 1
ATOM 4684 C CA . ALA B 1 123 ? -2.217 47.281 21.828 1 95.19 123 ALA B CA 1
ATOM 4685 C C . ALA B 1 123 ? -3.139 47 23.016 1 95.19 123 ALA B C 1
ATOM 4687 O O . ALA B 1 123 ? -4.359 46.938 22.859 1 95.19 123 ALA B O 1
ATOM 4688 N N . GLN B 1 124 ? -2.566 46.844 24.188 1 95.94 124 GLN B N 1
ATOM 4689 C CA . GLN B 1 124 ? -3.346 46.5 25.375 1 95.94 124 GLN B CA 1
ATOM 4690 C C . GLN B 1 124 ? -4.133 47.719 25.875 1 95.94 124 GLN B C 1
ATOM 4692 O O . GLN B 1 124 ? -5.242 47.562 26.391 1 95.94 124 GLN B O 1
ATOM 4697 N N . ASN B 1 125 ? -3.58 48.906 25.703 1 95 125 ASN B N 1
ATOM 4698 C CA . ASN B 1 125 ? -4.316 50.125 26.031 1 95 125 ASN B CA 1
ATOM 4699 C C . ASN B 1 125 ? -5.559 50.281 25.172 1 95 125 ASN B C 1
ATOM 4701 O O . ASN B 1 125 ? -6.609 50.719 25.641 1 95 125 ASN B O 1
ATOM 4705 N N . ARG B 1 126 ? -5.406 49.938 24.016 1 93.25 126 ARG B N 1
ATOM 4706 C CA . ARG B 1 126 ? -6.477 50.156 23.047 1 93.25 126 ARG B CA 1
ATOM 4707 C C . ARG B 1 126 ? -7.504 49.031 23.109 1 93.25 126 ARG B C 1
ATOM 4709 O O . ARG B 1 126 ? -8.711 49.281 23.125 1 93.25 126 ARG B O 1
ATOM 4716 N N . ASN B 1 127 ? -7.008 47.781 23 1 95.31 127 ASN B N 1
ATOM 4717 C CA . ASN B 1 127 ? -7.895 46.656 22.781 1 95.31 127 ASN B CA 1
ATOM 4718 C C . ASN B 1 127 ? -8.125 45.875 24.078 1 95.31 127 ASN B C 1
ATOM 4720 O O . ASN B 1 127 ? -8.898 44.906 24.109 1 95.31 127 ASN B O 1
ATOM 4724 N N . GLY B 1 128 ? -7.5 46.219 25.141 1 94.38 128 GLY B N 1
ATOM 4725 C CA . GLY B 1 128 ? -7.695 45.562 26.422 1 94.38 128 GLY B CA 1
ATOM 4726 C C . GLY B 1 128 ? -6.441 44.906 26.938 1 94.38 128 GLY B C 1
ATOM 4727 O O . GLY B 1 128 ? -5.582 44.469 26.156 1 94.38 128 GLY B O 1
ATOM 4728 N N . GLN B 1 129 ? -6.422 44.625 28.172 1 93.62 129 GLN B N 1
ATOM 4729 C CA . GLN B 1 129 ? -5.234 44.125 28.875 1 93.62 129 GLN B CA 1
ATOM 4730 C C . GLN B 1 129 ? -4.867 42.719 28.453 1 93.62 129 GLN B C 1
ATOM 4732 O O . GLN B 1 129 ? -3.701 42.344 28.516 1 93.62 129 GLN B O 1
ATOM 4737 N N . ASP B 1 130 ? -5.805 42 27.969 1 92.62 130 ASP B N 1
ATOM 4738 C CA . ASP B 1 130 ? -5.555 40.594 27.625 1 92.62 130 ASP B CA 1
ATOM 4739 C C . ASP B 1 130 ? -5.121 40.469 26.172 1 92.62 130 ASP B C 1
ATOM 4741 O O . ASP B 1 130 ? -4.895 39.344 25.688 1 92.62 130 ASP B O 1
ATOM 4745 N N . THR B 1 131 ? -4.953 41.562 25.516 1 95.44 131 THR B N 1
ATOM 4746 C CA . THR B 1 131 ? -4.594 41.562 24.109 1 95.44 131 THR B CA 1
ATOM 4747 C C . THR B 1 131 ? -3.176 41.031 23.922 1 95.44 131 THR B C 1
ATOM 4749 O O . THR B 1 131 ? -2.242 41.469 24.578 1 95.44 131 THR B O 1
ATOM 4752 N N . LYS B 1 132 ? -3.053 39.969 23.094 1 96.06 132 LYS B N 1
ATOM 4753 C CA . LYS B 1 132 ? -1.752 39.438 22.734 1 96.06 132 LYS B CA 1
ATOM 4754 C C . LYS B 1 132 ? -1.252 40.031 21.406 1 96.06 132 LYS B C 1
ATOM 4756 O O . LYS B 1 132 ? -2.045 40.5 20.594 1 96.06 132 LYS B O 1
ATOM 4761 N N . LEU B 1 133 ? -0.013 40.062 21.25 1 97.19 133 LEU B N 1
ATOM 4762 C CA . LEU B 1 133 ? 0.61 40.531 20.031 1 97.19 133 LEU B CA 1
ATOM 4763 C C . LEU B 1 133 ? 1.682 39.562 19.547 1 97.19 133 LEU B C 1
ATOM 4765 O O . LEU B 1 133 ? 2.561 39.156 20.312 1 97.19 133 LEU B O 1
ATOM 4769 N N . LEU B 1 134 ? 1.569 39.156 18.312 1 97.88 134 LEU B N 1
ATOM 4770 C CA . LEU B 1 134 ? 2.607 38.312 17.719 1 97.88 134 LEU B CA 1
ATOM 4771 C C . LEU B 1 134 ? 3.662 39.188 17.016 1 97.88 134 LEU B C 1
ATOM 4773 O O . LEU B 1 134 ? 3.35 40.25 16.484 1 97.88 134 LEU B O 1
ATOM 4777 N N . SER B 1 135 ? 4.852 38.719 17.125 1 96.94 135 SER B N 1
ATOM 4778 C CA . SER B 1 135 ? 5.965 39.312 16.391 1 96.94 135 SER B CA 1
ATOM 4779 C C . SER B 1 135 ? 6.73 38.281 15.586 1 96.94 135 SER B C 1
ATOM 4781 O O . SER B 1 135 ? 7.148 37.25 16.125 1 96.94 135 SER B O 1
ATOM 4783 N N . LEU B 1 136 ? 6.875 38.531 14.312 1 96.38 136 LEU B N 1
ATOM 4784 C CA . LEU B 1 136 ? 7.512 37.562 13.414 1 96.38 136 LEU B CA 1
ATOM 4785 C C . LEU B 1 136 ? 8.688 38.219 12.688 1 96.38 136 LEU B C 1
ATOM 4787 O O . LEU B 1 136 ? 8.672 39.406 12.406 1 96.38 136 LEU B O 1
ATOM 4791 N N . ILE B 1 137 ? 9.664 37.375 12.414 1 93.94 137 ILE B N 1
ATOM 4792 C CA . ILE B 1 137 ? 10.797 37.75 11.578 1 93.94 137 ILE B CA 1
ATOM 4793 C C . ILE B 1 137 ? 10.844 36.875 10.344 1 93.94 137 ILE B C 1
ATOM 4795 O O . ILE B 1 137 ? 10.719 35.656 10.445 1 93.94 137 ILE B O 1
ATOM 4799 N N . LEU B 1 138 ? 10.938 37.5 9.266 1 93 138 LEU B N 1
ATOM 4800 C CA . LEU B 1 138 ? 11.148 36.812 7.996 1 93 138 LEU B CA 1
ATOM 4801 C C . LEU B 1 138 ? 12.523 37.125 7.422 1 93 138 LEU B C 1
ATOM 4803 O O . LEU B 1 138 ? 12.836 38.312 7.18 1 93 138 LEU B O 1
ATOM 4807 N N . THR B 1 139 ? 13.352 36.125 7.203 1 89.38 139 THR B N 1
ATOM 4808 C CA . THR B 1 139 ? 14.688 36.344 6.676 1 89.38 139 THR B CA 1
ATOM 4809 C C . THR B 1 139 ? 14.695 36.25 5.152 1 89.38 139 THR B C 1
ATOM 4811 O O . THR B 1 139 ? 13.719 35.812 4.547 1 89.38 139 THR B O 1
ATOM 4814 N N . ALA B 1 140 ? 15.859 36.625 4.609 1 80.75 140 ALA B N 1
ATOM 4815 C CA . ALA B 1 140 ? 16.016 36.594 3.158 1 80.75 140 ALA B CA 1
ATOM 4816 C C . ALA B 1 140 ? 15.961 35.156 2.625 1 80.75 140 ALA B C 1
ATOM 4818 O O . ALA B 1 140 ? 15.477 34.938 1.513 1 80.75 140 ALA B O 1
ATOM 4819 N N . ASP B 1 141 ? 16.359 34.25 3.408 1 80.94 141 ASP B N 1
ATOM 4820 C CA . ASP B 1 141 ? 16.406 32.875 2.986 1 80.94 141 ASP B CA 1
ATOM 4821 C C . ASP B 1 141 ? 15.047 32.188 3.184 1 80.94 141 ASP B C 1
ATOM 4823 O O . ASP B 1 141 ? 14.867 31.016 2.824 1 80.94 141 ASP B O 1
ATOM 4827 N N . GLY B 1 142 ? 14.188 32.938 3.756 1 85.06 142 GLY B N 1
ATOM 4828 C CA . GLY B 1 142 ? 12.828 32.438 3.863 1 85.06 142 GLY B CA 1
ATOM 4829 C C . GLY B 1 142 ? 12.531 31.828 5.223 1 85.06 142 GLY B C 1
ATOM 4830 O O . GLY B 1 142 ? 11.461 31.25 5.426 1 85.06 142 GLY B O 1
ATOM 4831 N N . ASP B 1 143 ? 13.43 31.969 6.137 1 90.56 143 ASP B N 1
ATOM 4832 C CA . ASP B 1 143 ? 13.188 31.438 7.477 1 90.56 143 ASP B CA 1
ATOM 4833 C C . ASP B 1 143 ? 12.234 32.344 8.258 1 90.56 143 ASP B C 1
ATOM 4835 O O . ASP B 1 143 ? 12.258 33.562 8.109 1 90.56 143 ASP B O 1
ATOM 4839 N N . LEU B 1 144 ? 11.477 31.719 9.062 1 94.94 144 LEU B N 1
ATOM 4840 C CA . LEU B 1 144 ? 10.5 32.406 9.891 1 94.94 144 LEU B CA 1
ATOM 4841 C C . LEU B 1 144 ? 10.688 32.062 11.367 1 94.94 144 LEU B C 1
ATOM 4843 O O . LEU B 1 144 ? 10.844 30.875 11.703 1 94.94 144 LEU B O 1
ATOM 4847 N N . VAL B 1 145 ? 10.758 33 12.195 1 95.62 145 VAL B N 1
ATOM 4848 C CA . VAL B 1 145 ? 10.719 32.844 13.641 1 95.62 145 VAL B CA 1
ATOM 4849 C C . VAL B 1 145 ? 9.711 33.812 14.258 1 95.62 145 VAL B C 1
ATOM 4851 O O . VAL B 1 145 ? 9.391 34.844 13.656 1 95.62 145 VAL B O 1
ATOM 4854 N N . GLY B 1 146 ? 9.125 33.406 15.352 1 96.56 146 GLY B N 1
ATOM 4855 C CA . GLY B 1 146 ? 8.125 34.281 15.953 1 96.56 146 GLY B CA 1
ATOM 4856 C C . GLY B 1 146 ? 8.039 34.156 17.469 1 96.56 146 GLY B C 1
ATOM 4857 O O . GLY B 1 146 ? 8.602 33.219 18.031 1 96.56 146 GLY B O 1
ATOM 4858 N N . ARG B 1 147 ? 7.48 35.094 18.047 1 97.19 147 ARG B N 1
ATOM 4859 C CA . ARG B 1 147 ? 7.16 35.062 19.469 1 97.19 147 ARG B CA 1
ATOM 4860 C C . ARG B 1 147 ? 5.797 35.719 19.734 1 97.19 147 ARG B C 1
ATOM 4862 O O . ARG B 1 147 ? 5.281 36.438 18.891 1 97.19 147 ARG B O 1
ATOM 4869 N N . CYS B 1 148 ? 5.176 35.344 20.781 1 97.5 148 CYS B N 1
ATOM 4870 C CA . CYS B 1 148 ? 3.883 35.875 21.219 1 97.5 148 CYS B CA 1
ATOM 4871 C C . CYS B 1 148 ? 4.02 36.656 22.531 1 97.5 148 CYS B C 1
ATOM 4873 O O . CYS B 1 148 ? 4.434 36.094 23.547 1 97.5 148 CYS B O 1
ATOM 4875 N N . TRP B 1 149 ? 3.674 37.938 22.5 1 97.31 149 TRP B N 1
ATOM 4876 C CA . TRP B 1 149 ? 3.688 38.812 23.672 1 97.31 149 TRP B CA 1
ATOM 4877 C C . TRP B 1 149 ? 2.363 38.719 24.422 1 97.31 149 TRP B C 1
ATOM 4879 O O . TRP B 1 149 ? 1.298 38.938 23.844 1 97.31 149 TRP B O 1
ATOM 4889 N N . PHE B 1 150 ? 2.43 38.406 25.703 1 95.75 150 PHE B N 1
ATOM 4890 C CA . PHE B 1 150 ? 1.26 38.375 26.578 1 95.75 150 PHE B CA 1
ATOM 4891 C C . PHE B 1 150 ? 1.056 39.75 27.25 1 95.75 150 PHE B C 1
ATOM 4893 O O . PHE B 1 150 ? -0.076 40.125 27.547 1 95.75 150 PHE B O 1
ATOM 4900 N N . ASN B 1 151 ? 2.107 40.312 27.547 1 95.56 151 ASN B N 1
ATOM 4901 C CA . ASN B 1 151 ? 2.217 41.688 28.047 1 95.56 151 ASN B CA 1
ATOM 4902 C C . ASN B 1 151 ? 3.588 42.281 27.75 1 95.56 151 ASN B C 1
ATOM 4904 O O . ASN B 1 151 ? 4.465 41.594 27.219 1 95.56 151 ASN B O 1
ATOM 4908 N N . PRO B 1 152 ? 3.773 43.562 28.031 1 95.62 152 PRO B N 1
ATOM 4909 C CA . PRO B 1 152 ? 5.02 44.219 27.625 1 95.62 152 PRO B CA 1
ATOM 4910 C C . PRO B 1 152 ? 6.254 43.594 28.281 1 95.62 152 PRO B C 1
ATOM 4912 O O . PRO B 1 152 ? 7.379 43.875 27.875 1 95.62 152 PRO B O 1
ATOM 4915 N N . LYS B 1 153 ? 6.074 42.719 29.297 1 95.5 153 LYS B N 1
ATOM 4916 C CA . LYS B 1 153 ? 7.215 42.188 30.031 1 95.5 153 LYS B CA 1
ATOM 4917 C C . LYS B 1 153 ? 7.383 40.688 29.781 1 95.5 153 LYS B C 1
ATOM 4919 O O . LYS B 1 153 ? 8.406 40.094 30.125 1 95.5 153 LYS B O 1
ATOM 4924 N N . GLU B 1 154 ? 6.426 40.125 29.188 1 95.12 154 GLU B N 1
ATOM 4925 C CA . GLU B 1 154 ? 6.438 38.656 29.078 1 95.12 154 GLU B CA 1
ATOM 4926 C C . GLU B 1 154 ? 6.078 38.219 27.672 1 95.12 154 GLU B C 1
ATOM 4928 O O . GLU B 1 154 ? 5.035 38.594 27.141 1 95.12 154 GLU B O 1
ATOM 4933 N N . TYR B 1 155 ? 6.957 37.406 27.031 1 95.44 155 TYR B N 1
ATOM 4934 C CA . TYR B 1 155 ? 6.668 36.781 25.75 1 95.44 155 TYR B CA 1
ATOM 4935 C C . TYR B 1 155 ? 7.094 35.312 25.75 1 95.44 155 TYR B C 1
ATOM 4937 O O . TYR B 1 155 ? 7.785 34.844 26.672 1 95.44 155 TYR B O 1
ATOM 4945 N N . GLN B 1 156 ? 6.582 34.562 24.797 1 95.75 156 GLN B N 1
ATOM 4946 C CA . GLN B 1 156 ? 6.984 33.188 24.547 1 95.75 156 GLN B CA 1
ATOM 4947 C C . GLN B 1 156 ? 7.277 32.969 23.062 1 95.75 156 GLN B C 1
ATOM 4949 O O . GLN B 1 156 ? 6.555 33.469 22.203 1 95.75 156 GLN B O 1
ATOM 4954 N N . PRO B 1 157 ? 8.359 32.25 22.781 1 95.88 157 PRO B N 1
ATOM 4955 C CA . PRO B 1 157 ? 8.617 31.891 21.375 1 95.88 157 PRO B CA 1
ATOM 4956 C C . PRO B 1 157 ? 7.566 30.953 20.797 1 95.88 157 PRO B C 1
ATOM 4958 O O . PRO B 1 157 ? 7.012 30.125 21.516 1 95.88 157 PRO B O 1
ATOM 4961 N N . LEU B 1 158 ? 7.285 31.156 19.531 1 96.88 158 LEU B N 1
ATOM 4962 C CA . LEU B 1 158 ? 6.441 30.188 18.828 1 96.88 158 LEU B CA 1
ATOM 4963 C C . LEU B 1 158 ? 7.164 28.859 18.672 1 96.88 158 LEU B C 1
ATOM 4965 O O . LEU B 1 158 ? 8.352 28.828 18.344 1 96.88 158 LEU B O 1
ATOM 4969 N N . ASP B 1 159 ? 6.441 27.828 18.922 1 96.25 159 ASP B N 1
ATOM 4970 C CA . ASP B 1 159 ? 7.023 26.484 18.844 1 96.25 159 ASP B CA 1
ATOM 4971 C C . ASP B 1 159 ? 7.094 26 17.391 1 96.25 159 ASP B C 1
ATOM 4973 O O . ASP B 1 159 ? 7.945 25.188 17.047 1 96.25 159 ASP B O 1
ATOM 4977 N N . LEU B 1 160 ? 6.176 26.438 16.594 1 97.12 160 LEU B N 1
ATOM 4978 C CA . LEU B 1 160 ? 6.066 25.984 15.211 1 97.12 160 LEU B CA 1
ATOM 4979 C C . LEU B 1 160 ? 5.355 27.031 14.352 1 97.12 160 LEU B C 1
ATOM 4981 O O . LEU B 1 160 ? 4.324 27.578 14.758 1 97.12 160 LEU B O 1
ATOM 4985 N N . ILE B 1 161 ? 5.914 27.391 13.266 1 98 161 ILE B N 1
ATOM 4986 C CA . ILE B 1 161 ? 5.246 28.125 12.195 1 98 161 ILE B CA 1
ATOM 4987 C C . ILE B 1 161 ? 5.133 27.234 10.961 1 98 161 ILE B C 1
ATOM 4989 O O . ILE B 1 161 ? 6.145 26.781 10.422 1 98 161 ILE B O 1
ATOM 4993 N N . MET B 1 162 ? 3.941 26.984 10.586 1 98 162 MET B N 1
ATOM 4994 C CA . MET B 1 162 ? 3.701 26.141 9.414 1 98 162 MET B CA 1
ATOM 4995 C C . MET B 1 162 ? 3.064 26.953 8.289 1 98 162 MET B C 1
ATOM 4997 O O . MET B 1 162 ? 2.078 27.656 8.508 1 98 162 MET B O 1
ATOM 5001 N N . CYS B 1 163 ? 3.674 26.922 7.133 1 97.88 163 CYS B N 1
ATOM 5002 C CA . CYS B 1 163 ? 3.09 27.5 5.934 1 97.88 163 CYS B CA 1
ATOM 5003 C C . CYS B 1 163 ? 2.398 26.438 5.086 1 97.88 163 CYS B C 1
ATOM 5005 O O . CYS B 1 163 ? 3.018 25.453 4.699 1 97.88 163 CYS B O 1
ATOM 5007 N N . VAL B 1 164 ? 1.1 26.656 4.789 1 98.06 164 VAL B N 1
ATOM 5008 C CA . VAL B 1 164 ? 0.333 25.594 4.148 1 98.06 164 VAL B CA 1
ATOM 5009 C C . VAL B 1 164 ? -0.091 26.031 2.748 1 98.06 164 VAL B C 1
ATOM 5011 O O . VAL B 1 164 ? -0.544 27.172 2.559 1 98.06 164 VAL B O 1
ATOM 5014 N N . GLY B 1 165 ? 0.119 25.203 1.748 1 96.62 165 GLY B N 1
ATOM 5015 C CA . GLY B 1 165 ? -0.225 25.359 0.344 1 96.62 165 GLY B CA 1
ATOM 5016 C C . GLY B 1 165 ? 0.205 24.172 -0.507 1 96.62 165 GLY B C 1
ATOM 5017 O O . GLY B 1 165 ? 0.004 23.016 -0.124 1 96.62 165 GLY B O 1
ATOM 5018 N N . ASP B 1 166 ? 0.727 24.469 -1.699 1 95.69 166 ASP B N 1
ATOM 5019 C CA . ASP B 1 166 ? 1.256 23.406 -2.543 1 95.69 166 ASP B CA 1
ATOM 5020 C C . ASP B 1 166 ? 2.463 22.734 -1.889 1 95.69 166 ASP B C 1
ATOM 5022 O O . ASP B 1 166 ? 2.705 21.547 -2.094 1 95.69 166 ASP B O 1
ATOM 5026 N N . ARG B 1 167 ? 3.104 23.562 -1.139 1 95.69 167 ARG B N 1
ATOM 5027 C CA . ARG B 1 167 ? 4.152 23.047 -0.267 1 95.69 167 ARG B CA 1
ATOM 5028 C C . ARG B 1 167 ? 3.797 23.25 1.202 1 95.69 167 ARG B C 1
ATOM 5030 O O . ARG B 1 167 ? 3.051 24.172 1.541 1 95.69 167 ARG B O 1
ATOM 5037 N N . LEU B 1 168 ? 4.246 22.375 1.997 1 97.44 168 LEU B N 1
ATOM 5038 C CA . LEU B 1 168 ? 4.18 22.516 3.447 1 97.44 168 LEU B CA 1
ATOM 5039 C C . LEU B 1 168 ? 5.559 22.812 4.027 1 97.44 168 LEU B C 1
ATOM 5041 O O . LEU B 1 168 ? 6.469 22 3.93 1 97.44 168 LEU B O 1
ATOM 5045 N N . GLN B 1 169 ? 5.688 23.984 4.547 1 96.5 169 GLN B N 1
ATOM 5046 C CA . GLN B 1 169 ? 6.965 24.406 5.121 1 96.5 169 GLN B CA 1
ATOM 5047 C C . GLN B 1 169 ? 6.867 24.531 6.637 1 96.5 169 GLN B C 1
ATOM 5049 O O . GLN B 1 169 ? 5.93 25.141 7.156 1 96.5 169 GLN B O 1
ATOM 5054 N N . LEU B 1 170 ? 7.781 23.953 7.242 1 97.12 170 LEU B N 1
ATOM 5055 C CA . LEU B 1 170 ? 7.812 24.016 8.703 1 97.12 170 LEU B CA 1
ATOM 5056 C C . LEU B 1 170 ? 9.016 24.812 9.188 1 97.12 170 LEU B C 1
ATOM 5058 O O . LEU B 1 170 ? 10.125 24.641 8.68 1 97.12 170 LEU B O 1
ATOM 5062 N N . HIS B 1 171 ? 8.781 25.688 10.086 1 96.19 171 HIS B N 1
ATOM 5063 C CA . HIS B 1 171 ? 9.82 26.453 10.773 1 96.19 171 HIS B CA 1
ATOM 5064 C C . HIS B 1 171 ? 9.75 26.234 12.281 1 96.19 171 HIS B C 1
ATOM 5066 O O . HIS B 1 171 ? 8.75 26.562 12.922 1 96.19 171 HIS B O 1
ATOM 5072 N N . TYR B 1 172 ? 10.711 25.609 12.805 1 94.69 172 TYR B N 1
ATOM 5073 C CA . TYR B 1 172 ? 10.797 25.375 14.242 1 94.69 172 TYR B CA 1
ATOM 5074 C C . TYR B 1 172 ? 12.25 25.328 14.695 1 94.69 172 TYR B C 1
ATOM 5076 O O . TYR B 1 172 ? 13.156 25.156 13.883 1 94.69 172 TYR B O 1
ATOM 5084 N N . PRO B 1 173 ? 12.414 25.531 16.031 1 88.38 173 PRO B N 1
ATOM 5085 C CA . PRO B 1 173 ? 13.789 25.562 16.516 1 88.38 173 PRO B CA 1
ATOM 5086 C C . PRO B 1 173 ? 14.547 24.266 16.219 1 88.38 173 PRO B C 1
ATOM 5088 O O . PRO B 1 173 ? 13.977 23.172 16.344 1 88.38 173 PRO B O 1
ATOM 5091 N N . GLU B 1 174 ? 15.742 24.312 15.758 1 85.25 174 GLU B N 1
ATOM 5092 C CA . GLU B 1 174 ? 16.688 23.219 15.57 1 85.25 174 GLU B CA 1
ATOM 5093 C C . GLU B 1 174 ? 16.281 22.344 14.383 1 85.25 174 GLU B C 1
ATOM 5095 O O . GLU B 1 174 ? 16.75 21.203 14.258 1 85.25 174 GLU B O 1
ATOM 5100 N N . ARG B 1 175 ? 15.43 22.844 13.625 1 88.12 175 ARG B N 1
ATOM 5101 C CA . ARG B 1 175 ? 15.109 22.078 12.422 1 88.12 175 ARG B CA 1
ATOM 5102 C C . ARG B 1 175 ? 16.375 21.734 11.633 1 88.12 175 ARG B C 1
ATOM 5104 O O . ARG B 1 175 ? 17.219 22.594 11.383 1 88.12 175 ARG B O 1
ATOM 5111 N N . GLY B 1 176 ? 16.484 20.453 11.242 1 79.44 176 GLY B N 1
ATOM 5112 C CA . GLY B 1 176 ? 17.594 20 10.43 1 79.44 176 GLY B CA 1
ATOM 5113 C C . GLY B 1 176 ? 18.812 19.594 11.25 1 79.44 176 GLY B C 1
ATOM 5114 O O . GLY B 1 176 ? 19.781 19.047 10.711 1 79.44 176 GLY B O 1
ATOM 5115 N N . ASN B 1 177 ? 18.844 19.875 12.547 1 77.31 177 ASN B N 1
ATOM 5116 C CA . ASN B 1 177 ? 20 19.594 13.383 1 77.31 177 ASN B CA 1
ATOM 5117 C C . ASN B 1 177 ? 19.797 18.328 14.211 1 77.31 177 ASN B C 1
ATOM 5119 O O . ASN B 1 177 ? 20.672 17.938 14.977 1 77.31 177 ASN B O 1
ATOM 5123 N N . GLY B 1 178 ? 18.734 17.766 14.055 1 70.56 178 GLY B N 1
ATOM 5124 C CA . GLY B 1 178 ? 18.5 16.609 14.898 1 70.56 178 GLY B CA 1
ATOM 5125 C C . GLY B 1 178 ? 19.203 15.352 14.414 1 70.56 178 GLY B C 1
ATOM 5126 O O . GLY B 1 178 ? 19.672 15.297 13.273 1 70.56 178 GLY B O 1
ATOM 5127 N N . ILE B 1 179 ? 19.641 14.539 15.422 1 66.94 179 ILE B N 1
ATOM 5128 C CA . ILE B 1 179 ? 20.297 13.273 15.109 1 66.94 179 ILE B CA 1
ATOM 5129 C C . ILE B 1 179 ? 19.25 12.25 14.664 1 66.94 179 ILE B C 1
ATOM 5131 O O . ILE B 1 179 ? 18.266 12.023 15.359 1 66.94 179 ILE B O 1
ATOM 5135 N N . SER B 1 180 ? 19.484 11.742 13.523 1 71.56 180 SER B N 1
ATOM 5136 C CA . SER B 1 180 ? 18.5 10.805 12.984 1 71.56 180 SER B CA 1
ATOM 5137 C C . SER B 1 180 ? 18.688 9.414 13.578 1 71.56 180 SER B C 1
ATOM 5139 O O . SER B 1 180 ? 19.812 8.953 13.773 1 71.56 180 SER B O 1
ATOM 5141 N N . SER B 1 181 ? 17.688 8.883 14.133 1 86.75 181 SER B N 1
ATOM 5142 C CA . SER B 1 181 ? 17.625 7.484 14.531 1 86.75 181 SER B CA 1
ATOM 5143 C C . SER B 1 181 ? 18.078 6.566 13.406 1 86.75 181 SER B C 1
ATOM 5145 O O . SER B 1 181 ? 17.797 6.82 12.234 1 86.75 181 SER B O 1
ATOM 5147 N N . PRO B 1 182 ? 18.828 5.582 13.781 1 89.56 182 PRO B N 1
ATOM 5148 C CA . PRO B 1 182 ? 19.234 4.617 12.758 1 89.56 182 PRO B CA 1
ATOM 5149 C C . PRO B 1 182 ? 18.047 4.023 12.016 1 89.56 182 PRO B C 1
ATOM 5151 O O . PRO B 1 182 ? 18.188 3.586 10.867 1 89.56 182 PRO B O 1
ATOM 5154 N N . ILE B 1 183 ? 16.953 4.082 12.625 1 93.88 183 ILE B N 1
ATOM 5155 C CA . ILE B 1 183 ? 15.734 3.506 12.062 1 93.88 183 ILE B CA 1
ATOM 5156 C C . ILE B 1 183 ? 15.414 4.172 10.727 1 93.88 183 ILE B C 1
ATOM 5158 O O . ILE B 1 183 ? 14.93 3.521 9.797 1 93.88 183 ILE B O 1
ATOM 5162 N N . PHE B 1 184 ? 15.797 5.422 10.586 1 93.06 184 PHE B N 1
ATOM 5163 C CA . PHE B 1 184 ? 15.328 6.176 9.422 1 93.06 184 PHE B CA 1
ATOM 5164 C C . PHE B 1 184 ? 16.484 6.527 8.5 1 93.06 184 PHE B C 1
ATOM 5166 O O . PHE B 1 184 ? 16.359 7.383 7.625 1 93.06 184 PHE B O 1
ATOM 5173 N N . GLN B 1 185 ? 17.578 5.855 8.695 1 90.62 185 GLN B N 1
ATOM 5174 C CA . GLN B 1 185 ? 18.797 6.16 7.93 1 90.62 185 GLN B CA 1
ATOM 5175 C C . GLN B 1 185 ? 18.562 5.938 6.438 1 90.62 185 GLN B C 1
ATOM 5177 O O . GLN B 1 185 ? 18.984 6.754 5.613 1 90.62 185 GLN B O 1
ATOM 5182 N N . ARG B 1 186 ? 17.922 4.828 6.094 1 89.25 186 ARG B N 1
ATOM 5183 C CA . ARG B 1 186 ? 17.719 4.488 4.688 1 89.25 186 ARG B CA 1
ATOM 5184 C C . ARG B 1 186 ? 16.781 5.477 4.008 1 89.25 186 ARG B C 1
ATOM 5186 O O . ARG B 1 186 ? 16.953 5.816 2.838 1 89.25 186 ARG B O 1
ATOM 5193 N N . GLN B 1 187 ? 15.797 5.918 4.723 1 91.44 187 GLN B N 1
ATOM 5194 C CA . GLN B 1 187 ? 14.883 6.93 4.207 1 91.44 187 GLN B CA 1
ATOM 5195 C C . GLN B 1 187 ? 15.586 8.266 4.016 1 91.44 187 GLN B C 1
ATOM 5197 O O . GLN B 1 187 ? 15.305 8.992 3.055 1 91.44 187 GLN B O 1
ATOM 5202 N N . ALA B 1 188 ? 16.469 8.586 4.926 1 89.44 188 ALA B N 1
ATOM 5203 C CA . ALA B 1 188 ? 17.203 9.852 4.871 1 89.44 188 ALA B CA 1
ATOM 5204 C C . ALA B 1 188 ? 18.078 9.922 3.625 1 89.44 188 ALA B C 1
ATOM 5206 O O . ALA B 1 188 ? 18.312 11.016 3.098 1 89.44 188 ALA B O 1
ATOM 5207 N N . LEU B 1 189 ? 18.484 8.727 3.152 1 87.12 189 LEU B N 1
ATOM 5208 C CA . LEU B 1 189 ? 19.281 8.68 1.924 1 87.12 189 LEU B CA 1
ATOM 5209 C C . LEU B 1 189 ? 18.453 9.156 0.731 1 87.12 189 LEU B C 1
ATOM 5211 O O . LEU B 1 189 ? 18.984 9.727 -0.216 1 87.12 189 LEU B O 1
ATOM 5215 N N . ALA B 1 190 ? 17.141 8.969 0.831 1 89 190 ALA B N 1
ATOM 5216 C CA . ALA B 1 190 ? 16.266 9.32 -0.276 1 89 190 ALA B CA 1
ATOM 5217 C C . ALA B 1 190 ? 15.727 10.742 -0.115 1 89 190 ALA B C 1
ATOM 5219 O O . ALA B 1 190 ? 15.688 11.508 -1.079 1 89 190 ALA B O 1
ATOM 5220 N N . PHE B 1 191 ? 15.297 11.07 1.156 1 90.81 191 PHE B N 1
ATOM 5221 C CA . PHE B 1 191 ? 14.508 12.281 1.323 1 90.81 191 PHE B CA 1
ATOM 5222 C C . PHE B 1 191 ? 15.195 13.25 2.287 1 90.81 191 PHE B C 1
ATOM 5224 O O . PHE B 1 191 ? 14.672 14.328 2.57 1 90.81 191 PHE B O 1
ATOM 5231 N N . GLY B 1 192 ? 16.375 12.922 2.793 1 85.62 192 GLY B N 1
ATOM 5232 C CA . GLY B 1 192 ? 17.094 13.781 3.717 1 85.62 192 GLY B CA 1
ATOM 5233 C C . GLY B 1 192 ? 16.641 13.633 5.152 1 85.62 192 GLY B C 1
ATOM 5234 O O . GLY B 1 192 ? 15.547 13.109 5.41 1 85.62 192 GLY B O 1
ATOM 5235 N N . GLU B 1 193 ? 17.375 14.156 6.031 1 84.5 193 GLU B N 1
ATOM 5236 C CA . GLU B 1 193 ? 17.094 14.055 7.457 1 84.5 193 GLU B CA 1
ATOM 5237 C C . GLU B 1 193 ? 15.945 14.984 7.859 1 84.5 193 GLU B C 1
ATOM 5239 O O . GLU B 1 193 ? 15.227 14.711 8.82 1 84.5 193 GLU B O 1
ATOM 5244 N N . ALA B 1 194 ? 15.82 16.016 7.117 1 88.06 194 ALA B N 1
ATOM 5245 C CA . ALA B 1 194 ? 14.836 17.031 7.473 1 88.06 194 ALA B CA 1
ATOM 5246 C C . ALA B 1 194 ? 13.414 16.469 7.414 1 88.06 194 ALA B C 1
ATOM 5248 O O . ALA B 1 194 ? 12.562 16.844 8.219 1 88.06 194 ALA B O 1
ATOM 5249 N N . LEU B 1 1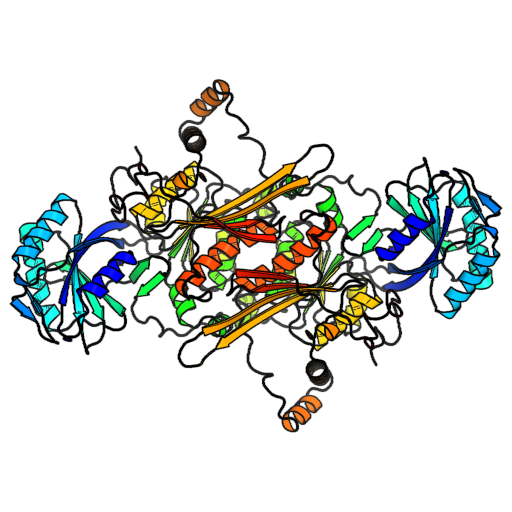95 ? 13.211 15.539 6.5 1 91.81 195 LEU B N 1
ATOM 5250 C CA . LEU B 1 195 ? 11.859 15 6.363 1 91.81 195 LEU B CA 1
ATOM 5251 C C . LEU B 1 195 ? 11.445 14.25 7.629 1 91.81 195 LEU B C 1
ATOM 5253 O O . LEU B 1 195 ? 10.344 14.453 8.141 1 91.81 195 LEU B O 1
ATOM 5257 N N . THR B 1 196 ? 12.312 13.391 8.117 1 92.25 196 THR B N 1
ATOM 5258 C CA . THR B 1 196 ? 12 12.609 9.312 1 92.25 196 THR B CA 1
ATOM 5259 C C . THR B 1 196 ? 11.758 13.531 10.508 1 92.25 196 THR B C 1
ATOM 5261 O O . THR B 1 196 ? 10.844 13.305 11.297 1 92.25 196 THR B O 1
ATOM 5264 N N . GLN B 1 197 ? 12.547 14.547 10.602 1 93.69 197 GLN B N 1
ATOM 5265 C CA . GLN B 1 197 ? 12.375 15.508 11.688 1 93.69 197 GLN B CA 1
ATOM 5266 C C . GLN B 1 197 ? 11.055 16.25 11.555 1 93.69 197 GLN B C 1
ATOM 5268 O O . GLN B 1 197 ? 10.336 16.438 12.547 1 93.69 197 GLN B O 1
ATOM 5273 N N . ASP B 1 198 ? 10.781 16.703 10.336 1 96 198 ASP B N 1
ATOM 5274 C CA . ASP B 1 198 ? 9.516 17.391 10.086 1 96 198 ASP B CA 1
ATOM 5275 C C . ASP B 1 198 ? 8.328 16.5 10.469 1 96 198 ASP B C 1
ATOM 5277 O O . ASP B 1 198 ? 7.422 16.953 11.18 1 96 198 ASP B O 1
ATOM 5281 N N . LEU B 1 199 ? 8.383 15.273 10.031 1 96.62 199 LEU B N 1
ATOM 5282 C CA . LEU B 1 199 ? 7.293 14.344 10.297 1 96.62 199 LEU B CA 1
ATOM 5283 C C . LEU B 1 199 ? 7.176 14.055 11.789 1 96.62 199 LEU B C 1
ATOM 5285 O O . LEU B 1 199 ? 6.074 13.859 12.305 1 96.62 199 LEU B O 1
ATOM 5289 N N . SER B 1 200 ? 8.258 14.047 12.492 1 95.19 200 SER B N 1
ATOM 5290 C CA . SER B 1 200 ? 8.258 13.773 13.922 1 95.19 200 SER B CA 1
ATOM 5291 C C . SER B 1 200 ? 7.668 14.938 14.711 1 95.19 200 SER B C 1
ATOM 5293 O O . SER B 1 200 ? 7.207 14.758 15.844 1 95.19 200 SER B O 1
ATOM 5295 N N . THR B 1 201 ? 7.672 16.109 14.102 1 94.81 201 THR B N 1
ATOM 5296 C CA . THR B 1 201 ? 7.172 17.328 14.75 1 94.81 201 THR B CA 1
ATOM 5297 C C . THR B 1 201 ? 5.66 17.453 14.57 1 94.81 201 THR B C 1
ATOM 5299 O O . THR B 1 201 ? 4.98 18.047 15.398 1 94.81 201 THR B O 1
ATOM 5302 N N . LEU B 1 202 ? 5.156 16.797 13.578 1 97.25 202 LEU B N 1
ATOM 5303 C CA . LEU B 1 202 ? 3.756 16.969 13.203 1 97.25 202 LEU B CA 1
ATOM 5304 C C . LEU B 1 202 ? 2.852 16.094 14.055 1 97.25 202 LEU B C 1
ATOM 5306 O O . LEU B 1 202 ? 3.217 14.961 14.398 1 97.25 202 LEU B O 1
ATOM 5310 N N . ARG B 1 203 ? 1.739 16.641 14.422 1 97.81 203 ARG B N 1
ATOM 5311 C CA . ARG B 1 203 ? 0.624 15.906 15.008 1 97.81 203 ARG B CA 1
ATOM 5312 C C . ARG B 1 203 ? -0.401 15.523 13.945 1 97.81 203 ARG B C 1
ATOM 5314 O O . ARG B 1 203 ? -1.015 16.391 13.328 1 97.81 203 ARG B O 1
ATOM 5321 N N . ILE B 1 204 ? -0.609 14.219 13.82 1 98.81 204 ILE B N 1
ATOM 5322 C CA . ILE B 1 204 ? -1.422 13.781 12.688 1 98.81 204 ILE B CA 1
ATOM 5323 C C . ILE B 1 204 ? -2.701 13.125 13.195 1 98.81 204 ILE B C 1
ATOM 5325 O O . ILE B 1 204 ? -2.66 12.289 14.102 1 98.81 204 ILE B O 1
ATOM 5329 N N . GLY B 1 205 ? -3.826 13.594 12.68 1 98.88 205 GLY B N 1
ATOM 5330 C CA . GLY B 1 205 ? -5.109 12.969 12.953 1 98.88 205 GLY B CA 1
ATOM 5331 C C . GLY B 1 205 ? -5.57 12.039 11.844 1 98.88 205 GLY B C 1
ATOM 5332 O O . GLY B 1 205 ? -5.367 12.328 10.664 1 98.88 205 GLY B O 1
ATOM 5333 N N . ILE B 1 206 ? -6.125 10.938 12.211 1 98.94 206 ILE B N 1
ATOM 5334 C CA . ILE B 1 206 ? -6.77 10.016 11.281 1 98.94 206 ILE B CA 1
ATOM 5335 C C . ILE B 1 206 ? -8.234 9.844 11.664 1 98.94 206 ILE B C 1
ATOM 5337 O O . ILE B 1 206 ? -8.555 9.289 12.719 1 98.94 206 ILE B O 1
ATOM 5341 N N . VAL B 1 207 ? -9.164 10.352 10.812 1 98.81 207 VAL B N 1
ATOM 5342 C CA . VAL B 1 207 ? -10.602 10.234 11.031 1 98.81 207 VAL B CA 1
ATOM 5343 C C . VAL B 1 207 ? -11.164 9.086 10.195 1 98.81 207 VAL B C 1
ATOM 5345 O O . VAL B 1 207 ? -11.219 9.18 8.969 1 98.81 207 VAL B O 1
ATOM 5348 N N . GLY B 1 208 ? -11.672 8.117 10.828 1 98.25 208 GLY B N 1
ATOM 5349 C CA . GLY B 1 208 ? -11.992 6.852 10.195 1 98.25 208 GLY B CA 1
ATOM 5350 C C . GLY B 1 208 ? -10.844 5.859 10.219 1 98.25 208 GLY B C 1
ATOM 5351 O O . GLY B 1 208 ? -9.805 6.086 9.586 1 98.25 208 GLY B O 1
ATOM 5352 N N . CYS B 1 209 ? -11.055 4.785 10.961 1 98.25 209 CYS B N 1
ATOM 5353 C CA . CYS B 1 209 ? -9.977 3.82 11.141 1 98.25 209 CYS B CA 1
ATOM 5354 C C . CYS B 1 209 ? -10.344 2.471 10.531 1 98.25 209 CYS B C 1
ATOM 5356 O O . CYS B 1 209 ? -10.125 1.427 11.148 1 98.25 209 CYS B O 1
ATOM 5358 N N . GLY B 1 210 ? -10.992 2.512 9.383 1 96.94 210 GLY B N 1
ATOM 5359 C CA . GLY B 1 210 ? -11.273 1.309 8.609 1 96.94 210 GLY B CA 1
ATOM 5360 C C . GLY B 1 210 ? -10.109 0.876 7.742 1 96.94 210 GLY B C 1
ATOM 5361 O O . GLY B 1 210 ? -8.953 0.925 8.172 1 96.94 210 GLY B O 1
ATOM 5362 N N . GLY B 1 211 ? -10.438 0.392 6.484 1 97 211 GLY B N 1
ATOM 5363 C CA . GLY B 1 211 ? -9.406 -0.114 5.59 1 97 211 GLY B CA 1
ATOM 5364 C C . GLY B 1 211 ? -8.383 0.934 5.207 1 97 211 GLY B C 1
ATOM 5365 O O . GLY B 1 211 ? -7.176 0.673 5.242 1 97 211 GLY B O 1
ATOM 5366 N N . THR B 1 212 ? -8.828 2.123 4.891 1 98 212 THR B N 1
ATOM 5367 C CA . THR B 1 212 ? -7.902 3.178 4.48 1 98 212 THR B CA 1
ATOM 5368 C C . THR B 1 212 ? -7.215 3.791 5.695 1 98 212 THR B C 1
ATOM 5370 O O . THR B 1 212 ? -5.988 3.912 5.727 1 98 212 THR B O 1
ATOM 5373 N N . GLY B 1 213 ? -7.98 4.059 6.738 1 98.69 213 GLY B N 1
ATOM 5374 C CA . GLY B 1 213 ? -7.43 4.699 7.922 1 98.69 213 GLY B CA 1
ATOM 5375 C C . GLY B 1 213 ? -6.406 3.84 8.641 1 98.69 213 GLY B C 1
ATOM 5376 O O . GLY B 1 213 ? -5.383 4.344 9.109 1 98.69 213 GLY B O 1
ATOM 5377 N N . SER B 1 214 ? -6.684 2.551 8.766 1 98.69 214 SER B N 1
ATOM 5378 C CA . SER B 1 214 ? -5.738 1.657 9.422 1 98.69 214 SER B CA 1
ATOM 5379 C C . SER B 1 214 ? -4.449 1.529 8.617 1 98.69 214 SER B C 1
ATOM 5381 O O . SER B 1 214 ? -3.363 1.407 9.188 1 98.69 214 SER B O 1
ATOM 5383 N N . ALA B 1 215 ? -4.578 1.541 7.277 1 98.69 215 ALA B N 1
ATOM 5384 C CA . ALA B 1 215 ? -3.389 1.518 6.43 1 98.69 215 ALA B CA 1
ATOM 5385 C C . ALA B 1 215 ? -2.541 2.77 6.637 1 98.69 215 ALA B C 1
ATOM 5387 O O . ALA B 1 215 ? -1.32 2.684 6.789 1 98.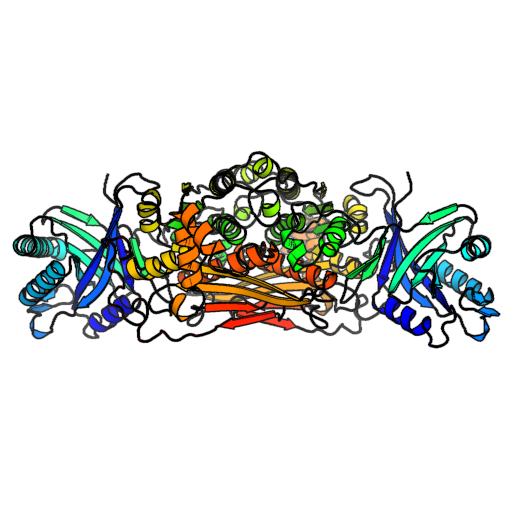69 215 ALA B O 1
ATOM 5388 N N . VAL B 1 216 ? -3.189 3.914 6.672 1 98.88 216 VAL B N 1
ATOM 5389 C CA . VAL B 1 216 ? -2.496 5.168 6.941 1 98.88 216 VAL B CA 1
ATOM 5390 C C . VAL B 1 216 ? -1.765 5.078 8.281 1 98.88 216 VAL B C 1
ATOM 5392 O O . VAL B 1 216 ? -0.581 5.41 8.367 1 98.88 216 VAL B O 1
ATOM 5395 N N . ALA B 1 217 ? -2.463 4.605 9.258 1 98.88 217 ALA B N 1
ATOM 5396 C CA . ALA B 1 217 ? -1.925 4.539 10.617 1 98.88 217 ALA B CA 1
ATOM 5397 C C . ALA B 1 217 ? -0.672 3.668 10.664 1 98.88 217 ALA B C 1
ATOM 5399 O O . ALA B 1 217 ? 0.295 4.004 11.352 1 98.88 217 ALA B O 1
ATOM 5400 N N . MET B 1 218 ? -0.658 2.57 9.922 1 98.44 218 MET B N 1
ATOM 5401 C CA . MET B 1 218 ? 0.454 1.625 9.977 1 98.44 218 MET B CA 1
ATOM 5402 C C . MET B 1 218 ? 1.688 2.195 9.289 1 98.44 218 MET B C 1
ATOM 5404 O O . MET B 1 218 ? 2.818 1.882 9.664 1 98.44 218 MET B O 1
ATOM 5408 N N . LEU B 1 219 ? 1.53 3.041 8.32 1 98.62 219 LEU B N 1
ATOM 5409 C CA . LEU B 1 219 ? 2.635 3.5 7.48 1 98.62 219 LEU B CA 1
ATOM 5410 C C . LEU B 1 219 ? 3.291 4.738 8.086 1 98.62 219 LEU B C 1
ATOM 5412 O O . LEU B 1 219 ? 4.508 4.91 7.984 1 98.62 219 LEU B O 1
ATOM 5416 N N . LEU B 1 220 ? 2.562 5.574 8.773 1 98.62 220 LEU B N 1
ATOM 5417 C CA . LEU B 1 220 ? 3.008 6.895 9.211 1 98.62 220 LEU B CA 1
ATOM 5418 C C . LEU B 1 220 ? 4.184 6.781 10.172 1 98.62 220 LEU B C 1
ATOM 5420 O O . LEU B 1 220 ? 5.199 7.465 10.008 1 98.62 220 LEU B O 1
ATOM 5424 N N . PRO B 1 221 ? 4.113 5.879 11.164 1 98 221 PRO B N 1
ATOM 5425 C CA . PRO B 1 221 ? 5.25 5.809 12.086 1 98 221 PRO B CA 1
ATOM 5426 C C . PRO B 1 221 ? 6.539 5.375 11.398 1 98 221 PRO B C 1
ATOM 5428 O O . PRO B 1 221 ? 7.629 5.797 11.789 1 98 221 PRO B O 1
ATOM 5431 N N . LYS B 1 222 ? 6.414 4.578 10.367 1 97.44 222 LYS B N 1
ATOM 5432 C CA . LYS B 1 222 ? 7.582 4.09 9.641 1 97.44 222 LYS B CA 1
ATOM 5433 C C . LYS B 1 222 ? 8.227 5.207 8.82 1 97.44 222 LYS B C 1
ATOM 5435 O O . LYS B 1 222 ? 9.383 5.09 8.406 1 97.44 222 LYS B O 1
ATOM 5440 N N . LEU B 1 223 ? 7.504 6.289 8.672 1 96.94 223 LEU B N 1
ATOM 5441 C CA . LEU B 1 223 ? 8.047 7.469 8 1 96.94 223 LEU B CA 1
ATOM 5442 C C . LEU B 1 223 ? 8.641 8.438 9.016 1 96.94 223 LEU B C 1
ATOM 5444 O O . LEU B 1 223 ? 9.359 9.375 8.641 1 96.94 223 LEU B O 1
ATOM 5448 N N . GLY B 1 224 ? 8.281 8.266 10.305 1 96.06 224 GLY B N 1
ATOM 5449 C CA . GLY B 1 224 ? 8.883 9.117 11.32 1 96.06 224 GLY B CA 1
ATOM 5450 C C . GLY B 1 224 ? 7.859 9.867 12.156 1 96.06 224 GLY B C 1
ATOM 5451 O O . GLY B 1 224 ? 8.219 10.578 13.094 1 96.06 224 GLY B O 1
ATOM 5452 N N . VAL B 1 225 ? 6.559 9.688 11.875 1 97.81 225 VAL B N 1
ATOM 5453 C CA . VAL B 1 225 ? 5.52 10.359 12.648 1 97.81 225 VAL B CA 1
ATOM 5454 C C . VAL B 1 225 ? 5.512 9.82 14.078 1 97.81 225 VAL B C 1
ATOM 5456 O O . VAL B 1 225 ? 5.633 8.609 14.289 1 97.81 225 VAL B O 1
ATOM 5459 N N . ARG B 1 226 ? 5.293 10.688 15.086 1 97.38 226 ARG B N 1
ATOM 5460 C CA . ARG B 1 226 ? 5.414 10.258 16.484 1 97.38 226 ARG B CA 1
ATOM 5461 C C . ARG B 1 226 ? 4.117 10.5 17.25 1 97.38 226 ARG B C 1
ATOM 5463 O O . ARG B 1 226 ? 3.895 9.914 18.297 1 97.38 226 ARG B O 1
ATOM 5470 N N . GLN B 1 227 ? 3.289 11.367 16.781 1 98.44 227 GLN B N 1
ATOM 5471 C CA . GLN B 1 227 ? 2.037 11.695 17.453 1 98.44 227 GLN B CA 1
ATOM 5472 C C . GLN B 1 227 ? 0.845 11.516 16.516 1 98.44 227 GLN B C 1
ATOM 5474 O O . GLN B 1 227 ? 0.725 12.219 15.508 1 98.44 227 GLN B O 1
ATOM 5479 N N . ILE B 1 228 ? -0.009 10.555 16.875 1 98.88 228 ILE B N 1
ATOM 5480 C CA . ILE B 1 228 ? -1.156 10.211 16.031 1 98.88 228 ILE B CA 1
ATOM 5481 C C . ILE B 1 228 ? -2.428 10.211 16.875 1 98.88 228 ILE B C 1
ATOM 5483 O O . ILE B 1 228 ? -2.449 9.656 17.984 1 98.88 228 ILE B O 1
ATOM 5487 N N . ALA B 1 229 ? -3.447 10.898 16.484 1 98.88 229 ALA B N 1
ATOM 5488 C CA . ALA B 1 229 ? -4.781 10.82 17.078 1 98.88 229 ALA B CA 1
ATOM 5489 C C . ALA B 1 229 ? -5.734 10.047 16.156 1 98.88 229 ALA B C 1
ATOM 5491 O O . ALA B 1 229 ? -5.844 10.344 14.969 1 98.88 229 ALA B O 1
ATOM 5492 N N . LEU B 1 230 ? -6.367 9.031 16.719 1 98.88 230 LEU B N 1
ATOM 5493 C CA . LEU B 1 230 ? -7.301 8.195 15.984 1 98.88 230 LEU B CA 1
ATOM 5494 C C . LEU B 1 230 ? -8.742 8.5 16.391 1 98.88 230 LEU B C 1
ATOM 5496 O O . LEU B 1 230 ? -9.062 8.562 17.578 1 98.88 230 LEU B O 1
ATOM 5500 N N . PHE B 1 231 ? -9.625 8.711 15.359 1 98.75 231 PHE B N 1
ATOM 5501 C CA . PHE B 1 231 ? -11.039 8.969 15.594 1 98.75 231 PHE B CA 1
ATOM 5502 C C . PHE B 1 231 ? -11.898 7.926 14.883 1 98.75 231 PHE B C 1
ATOM 5504 O O . PHE B 1 231 ? -11.93 7.867 13.656 1 98.75 231 PHE B O 1
ATOM 5511 N N . ASP B 1 232 ? -12.555 7.113 15.547 1 98 232 ASP B N 1
ATOM 5512 C CA . ASP B 1 232 ? -13.469 6.105 15.023 1 98 232 ASP B CA 1
ATOM 5513 C C . ASP B 1 232 ? -14.328 5.508 16.141 1 98 232 ASP B C 1
ATOM 5515 O O . ASP B 1 232 ? -13.805 5.102 17.188 1 98 232 ASP B O 1
ATOM 5519 N N . GLN B 1 233 ? -15.625 5.375 15.992 1 96.06 233 GLN B N 1
ATOM 5520 C CA . GLN B 1 233 ? -16.516 4.891 17.047 1 96.06 233 GLN B CA 1
ATOM 5521 C C . GLN B 1 233 ? -16.781 3.396 16.891 1 96.06 233 GLN B C 1
ATOM 5523 O O . GLN B 1 233 ? -17.391 2.775 17.766 1 96.06 233 GLN B O 1
ATOM 5528 N N . ASP B 1 234 ? -16.312 2.738 15.812 1 96.38 234 ASP B N 1
ATOM 5529 C CA . ASP B 1 234 ? -16.719 1.375 15.469 1 96.38 234 ASP B CA 1
ATOM 5530 C C . ASP B 1 234 ? -15.836 0.352 16.188 1 96.38 234 ASP B C 1
ATOM 5532 O O . ASP B 1 234 ? -14.75 0.685 16.656 1 96.38 234 ASP B O 1
ATOM 5536 N N . ILE B 1 235 ? -16.359 -0.802 16.25 1 98.31 235 ILE B N 1
ATOM 5537 C CA . ILE B 1 235 ? -15.641 -1.952 16.766 1 98.31 235 ILE B CA 1
ATOM 5538 C C . ILE B 1 235 ? -15.148 -2.826 15.617 1 98.31 235 ILE B C 1
ATOM 5540 O O . ILE B 1 235 ? -15.602 -2.672 14.477 1 98.31 235 ILE B O 1
ATOM 5544 N N . VAL B 1 236 ? -14.211 -3.713 15.898 1 98.19 236 VAL B N 1
ATOM 5545 C CA . VAL B 1 236 ? -13.727 -4.664 14.898 1 98.19 236 VAL B CA 1
ATOM 5546 C C . VAL B 1 236 ? -14.766 -5.758 14.68 1 98.19 236 VAL B C 1
ATOM 5548 O O . VAL B 1 236 ? -15.25 -6.367 15.633 1 98.19 236 VAL B O 1
ATOM 5551 N N . GLU B 1 237 ? -15.125 -5.941 13.438 1 97.19 237 GLU B N 1
ATOM 5552 C CA . GLU B 1 237 ? -16 -7.027 13.023 1 97.19 237 GLU B CA 1
ATOM 5553 C C . GLU B 1 237 ? -15.266 -8.031 12.141 1 97.19 237 GLU B C 1
ATOM 5555 O O . GLU B 1 237 ? -14.227 -7.707 11.555 1 97.19 237 GLU B O 1
ATOM 5560 N N . PHE B 1 238 ? -15.828 -9.211 12.039 1 96.62 238 PHE B N 1
ATOM 5561 C CA . PHE B 1 238 ? -15.195 -10.242 11.227 1 96.62 238 PHE B CA 1
ATOM 5562 C C . PHE B 1 238 ? -15.062 -9.781 9.781 1 96.62 238 PHE B C 1
ATOM 5564 O O . PHE B 1 238 ? -14.047 -10.039 9.133 1 96.62 238 PHE B O 1
ATOM 5571 N N . THR B 1 239 ? -16.047 -9.062 9.266 1 94.38 239 THR B N 1
ATOM 5572 C CA . THR B 1 239 ? -16.078 -8.625 7.871 1 94.38 239 THR B CA 1
ATOM 5573 C C . THR B 1 239 ? -15.023 -7.551 7.617 1 94.38 239 THR B C 1
ATOM 5575 O O . THR B 1 239 ? -14.758 -7.195 6.465 1 94.38 239 THR B O 1
ATOM 5578 N N . ASN B 1 240 ? -14.352 -7.016 8.758 1 95.12 240 ASN B N 1
ATOM 5579 C CA . ASN B 1 240 ? -13.312 -6.004 8.609 1 95.12 240 ASN B CA 1
ATOM 5580 C C . ASN B 1 240 ? -11.945 -6.637 8.367 1 95.12 240 ASN B C 1
ATOM 5582 O O . ASN B 1 240 ? -11.016 -5.965 7.902 1 95.12 240 ASN B O 1
ATOM 5586 N N . LEU B 1 241 ? -11.836 -7.906 8.688 1 97.19 241 LEU B N 1
ATOM 5587 C CA . LEU B 1 241 ? -10.523 -8.523 8.82 1 97.19 241 LEU B CA 1
ATOM 5588 C C . LEU B 1 241 ? -9.844 -8.656 7.457 1 97.19 241 LEU B C 1
ATOM 5590 O O . LEU B 1 241 ? -8.625 -8.805 7.379 1 97.19 241 LEU B O 1
ATOM 5594 N N . ASN B 1 242 ? -10.586 -8.547 6.359 1 96.12 242 ASN B N 1
ATOM 5595 C CA . ASN B 1 242 ? -10 -8.648 5.027 1 96.12 242 ASN B CA 1
ATOM 5596 C C . ASN B 1 242 ? -9.234 -7.379 4.652 1 96.12 242 ASN B C 1
ATOM 5598 O O . ASN B 1 242 ? -8.492 -7.363 3.67 1 96.12 242 ASN B O 1
ATOM 5602 N N . ARG B 1 243 ? -9.422 -6.305 5.469 1 96.69 243 ARG B N 1
ATOM 5603 C CA . ARG B 1 243 ? -8.797 -5.07 5.012 1 96.69 243 ARG B CA 1
ATOM 5604 C C . ARG B 1 243 ? -8.32 -4.234 6.195 1 96.69 243 ARG B C 1
ATOM 5606 O O . ARG B 1 243 ? -7.555 -3.281 6.016 1 96.69 243 ARG B O 1
ATOM 5613 N N . LEU B 1 244 ? -8.727 -4.516 7.414 1 97.94 244 LEU B N 1
ATOM 5614 C CA . LEU B 1 244 ? -8.344 -3.725 8.578 1 97.94 244 LEU B CA 1
ATOM 5615 C C . LEU B 1 244 ? -6.965 -4.125 9.086 1 97.94 244 LEU B C 1
ATOM 5617 O O . LEU B 1 244 ? -6.789 -5.223 9.625 1 97.94 244 LEU B O 1
ATOM 5621 N N . HIS B 1 245 ? -6.004 -3.273 8.938 1 98 245 HIS B N 1
ATOM 5622 C CA . HIS B 1 245 ? -4.641 -3.523 9.391 1 98 245 HIS B CA 1
ATOM 5623 C C . HIS B 1 245 ? -4.543 -3.455 10.914 1 98 245 HIS B C 1
ATOM 5625 O O . HIS B 1 245 ? -5.172 -2.602 11.539 1 98 245 HIS B O 1
ATOM 5631 N N . GLY B 1 246 ? -3.787 -4.332 11.5 1 96.19 246 GLY B N 1
ATOM 5632 C CA . GLY B 1 246 ? -3.551 -4.348 12.93 1 96.19 246 GLY B CA 1
ATOM 5633 C C . GLY B 1 246 ? -4.562 -5.191 13.695 1 96.19 246 GLY B C 1
ATOM 5634 O O . GLY B 1 246 ? -4.375 -5.473 14.875 1 96.19 246 GLY B O 1
ATOM 5635 N N . ALA B 1 247 ? -5.648 -5.609 13.055 1 97.88 247 ALA B N 1
ATOM 5636 C CA . ALA B 1 247 ? -6.707 -6.355 13.727 1 97.88 247 ALA B CA 1
ATOM 5637 C C . ALA B 1 247 ? -6.512 -7.859 13.562 1 97.88 247 ALA B C 1
ATOM 5639 O O . ALA B 1 247 ? -5.992 -8.312 12.539 1 97.88 247 ALA B O 1
ATOM 5640 N N . THR B 1 248 ? -6.938 -8.633 14.516 1 98.12 248 THR B N 1
ATOM 5641 C CA . THR B 1 248 ? -6.855 -10.094 14.5 1 98.12 248 THR B CA 1
ATOM 5642 C C . THR B 1 248 ? -8.242 -10.711 14.648 1 98.12 248 THR B C 1
ATOM 5644 O O . THR B 1 248 ? -9.211 -10.008 14.945 1 98.12 248 THR B O 1
ATOM 5647 N N . PHE B 1 249 ? -8.281 -11.984 14.461 1 98.12 249 PHE B N 1
ATOM 5648 C CA . PHE B 1 249 ? -9.516 -12.734 14.648 1 98.12 249 PHE B CA 1
ATOM 5649 C C . PHE B 1 249 ? -10.055 -12.547 16.062 1 98.12 249 PHE B C 1
ATOM 5651 O O . PHE B 1 249 ? -11.25 -12.344 16.266 1 98.12 249 PHE B O 1
ATOM 5658 N N . ASN B 1 250 ? -9.195 -12.578 17.062 1 98.38 250 ASN B N 1
ATOM 5659 C CA . ASN B 1 250 ? -9.594 -12.406 18.469 1 98.38 250 ASN B CA 1
ATOM 5660 C C . ASN B 1 250 ? -10.172 -11.016 18.719 1 98.38 250 ASN B C 1
ATOM 5662 O O . ASN B 1 250 ? -11.094 -10.859 19.516 1 98.38 250 ASN B O 1
ATOM 5666 N N . ASP B 1 251 ? -9.633 -10.016 18.094 1 98.69 251 ASP B N 1
ATOM 5667 C CA . ASP B 1 251 ? -10.164 -8.664 18.219 1 98.69 251 ASP B CA 1
ATOM 5668 C C . ASP B 1 251 ? -11.625 -8.602 17.781 1 98.69 251 ASP B C 1
ATOM 5670 O O . ASP B 1 251 ? -12.445 -7.926 18.406 1 98.69 251 ASP B O 1
ATOM 5674 N N . ALA B 1 252 ? -11.883 -9.219 16.609 1 98.25 252 ALA B N 1
ATOM 5675 C CA . ALA B 1 252 ? -13.258 -9.258 16.109 1 98.25 252 ALA B CA 1
ATOM 5676 C C . ALA B 1 252 ? -14.164 -10.031 17.062 1 98.25 252 ALA B C 1
ATOM 5678 O O . ALA B 1 252 ? -15.281 -9.602 17.359 1 98.25 252 ALA B O 1
ATOM 5679 N N . GLN B 1 253 ? -13.68 -11.18 17.531 1 98.12 253 GLN B N 1
ATOM 5680 C CA . GLN B 1 253 ? -14.445 -12.023 18.453 1 98.12 253 GLN B CA 1
ATOM 5681 C C . GLN B 1 253 ? -14.812 -11.25 19.719 1 98.12 253 GLN B C 1
ATOM 5683 O O . GLN B 1 253 ? -15.922 -11.391 20.234 1 98.12 253 GLN B O 1
ATOM 5688 N N . GLU B 1 254 ? -13.906 -10.43 20.172 1 98.5 254 GLU B N 1
ATOM 5689 C CA . GLU B 1 254 ? -14.109 -9.688 21.422 1 98.5 254 GLU B CA 1
ATOM 5690 C C . GLU B 1 254 ? -14.805 -8.359 21.156 1 98.5 254 GLU B C 1
ATOM 5692 O O . GLU B 1 254 ? -15.203 -7.668 22.094 1 98.5 254 GLU B O 1
ATOM 5697 N N . GLY B 1 255 ? -14.922 -7.977 19.969 1 98.31 255 GLY B N 1
ATOM 5698 C CA . GLY B 1 255 ? -15.547 -6.707 19.641 1 98.31 255 GLY B CA 1
ATOM 5699 C C . GLY B 1 255 ? -14.773 -5.504 20.156 1 98.31 255 GLY B C 1
ATOM 5700 O O . GLY B 1 255 ? -15.359 -4.582 20.719 1 98.31 255 GLY B O 1
ATOM 5701 N N . LEU B 1 256 ? -13.531 -5.523 20.016 1 98.69 256 LEU B N 1
ATOM 5702 C CA . LEU B 1 256 ? -12.703 -4.422 20.5 1 98.69 256 LEU B CA 1
ATOM 5703 C C . LEU B 1 256 ? -12.859 -3.191 19.609 1 98.69 256 LEU B C 1
ATOM 5705 O O . LEU B 1 256 ? -13.078 -3.316 18.406 1 98.69 256 LEU B O 1
ATOM 5709 N N . PRO B 1 257 ? -12.719 -1.963 20.203 1 98.75 257 PRO B N 1
ATOM 5710 C CA . PRO B 1 257 ? -12.766 -0.755 19.375 1 98.75 257 PRO B CA 1
ATOM 5711 C C . PRO B 1 257 ? -11.633 -0.701 18.344 1 98.75 257 PRO B C 1
ATOM 5713 O O . PRO B 1 257 ? -10.492 -1.053 18.656 1 98.75 257 PRO B O 1
ATOM 5716 N N . LYS B 1 258 ? -11.969 -0.303 17.125 1 98.56 258 LYS B N 1
ATOM 5717 C CA . LYS B 1 258 ? -10.969 -0.217 16.062 1 98.56 258 LYS B CA 1
ATOM 5718 C C . LYS B 1 258 ? -9.781 0.643 16.484 1 98.56 258 LYS B C 1
ATOM 5720 O O . LYS B 1 258 ? -8.625 0.27 16.266 1 98.56 258 LYS B O 1
ATOM 5725 N N . VAL B 1 259 ? -10.055 1.765 17.141 1 98.81 259 VAL B N 1
ATOM 5726 C CA . VAL B 1 259 ? -8.992 2.703 17.484 1 98.81 259 VAL B CA 1
ATOM 5727 C C . VAL B 1 259 ? -8.055 2.064 18.5 1 98.81 259 VAL B C 1
ATOM 5729 O O . VAL B 1 259 ? -6.844 2.307 18.469 1 98.81 259 VAL B O 1
ATOM 5732 N N . GLU B 1 260 ? -8.57 1.217 19.344 1 98.81 260 GLU B N 1
ATOM 5733 C CA . GLU B 1 260 ? -7.742 0.592 20.375 1 98.81 260 GLU B CA 1
ATOM 5734 C C . GLU B 1 260 ? -6.848 -0.491 19.766 1 98.81 260 GLU B C 1
ATOM 5736 O O . GLU B 1 260 ? -5.707 -0.67 20.203 1 98.81 260 GLU B O 1
ATOM 5741 N N . VAL B 1 261 ? -7.418 -1.212 18.844 1 98.62 261 VAL B N 1
ATOM 5742 C CA . VAL B 1 261 ? -6.652 -2.268 18.188 1 98.62 261 VAL B CA 1
ATOM 5743 C C . VAL B 1 261 ? -5.508 -1.652 17.391 1 98.62 261 VAL B C 1
ATOM 5745 O O . VAL B 1 261 ? -4.391 -2.176 17.391 1 98.62 261 VAL B O 1
ATOM 5748 N N . ILE B 1 262 ? -5.746 -0.561 16.703 1 98.69 262 ILE B N 1
ATOM 5749 C CA . ILE B 1 262 ? -4.715 0.14 15.945 1 98.69 262 ILE B CA 1
ATOM 5750 C C . ILE B 1 262 ? -3.676 0.721 16.906 1 98.69 262 ILE B C 1
ATOM 5752 O O . ILE B 1 262 ? -2.471 0.603 16.656 1 98.69 262 ILE B O 1
ATOM 5756 N N . ARG B 1 263 ? -4.141 1.32 17.984 1 98.81 263 ARG B N 1
ATOM 5757 C CA . ARG B 1 263 ? -3.219 1.851 18.984 1 98.81 263 ARG B CA 1
ATOM 5758 C C . ARG B 1 263 ? -2.287 0.76 19.5 1 98.81 263 ARG B C 1
ATOM 5760 O O . ARG B 1 263 ? -1.081 0.98 19.625 1 98.81 263 ARG B O 1
ATOM 5767 N N . ARG B 1 264 ? -2.842 -0.406 19.844 1 98.38 264 ARG B N 1
ATOM 5768 C CA . ARG B 1 264 ? -2.039 -1.525 20.328 1 98.38 264 ARG B CA 1
ATOM 5769 C C . ARG B 1 264 ? -0.946 -1.886 19.328 1 98.38 264 ARG B C 1
ATOM 5771 O O . ARG B 1 264 ? 0.22 -2.031 19.703 1 98.38 264 ARG B O 1
ATOM 5778 N N . SER B 1 265 ? -1.327 -2.018 18.062 1 97.38 265 SER B N 1
ATOM 5779 C CA . SER B 1 265 ? -0.374 -2.363 17.016 1 97.38 265 SER B CA 1
ATOM 5780 C C . SER B 1 265 ? 0.737 -1.324 16.906 1 97.38 265 SER B C 1
ATOM 5782 O O . SER B 1 265 ? 1.908 -1.674 16.75 1 97.38 265 SER B O 1
ATOM 5784 N N . LEU B 1 266 ? 0.388 -0.053 16.969 1 98.19 266 LEU B N 1
ATOM 5785 C CA . LEU B 1 266 ? 1.354 1.032 16.844 1 98.19 266 LEU B CA 1
ATOM 5786 C C . LEU B 1 266 ? 2.273 1.089 18.062 1 98.19 266 LEU B C 1
ATOM 5788 O O . LEU B 1 266 ? 3.473 1.342 17.922 1 98.19 266 LEU B O 1
ATOM 5792 N N . THR B 1 267 ? 1.715 0.862 19.188 1 97.31 267 THR B N 1
ATOM 5793 C CA . THR B 1 267 ? 2.508 0.852 20.422 1 97.31 267 THR B CA 1
ATOM 5794 C C . THR B 1 267 ? 3.508 -0.301 20.406 1 97.31 267 THR B C 1
ATOM 5796 O O . THR B 1 267 ? 4.656 -0.136 20.812 1 97.31 267 THR B O 1
ATOM 5799 N N . ASP B 1 268 ? 3.088 -1.416 19.906 1 96.44 268 ASP B N 1
ATOM 5800 C CA . ASP B 1 268 ? 3.908 -2.623 19.859 1 96.44 268 ASP B CA 1
ATOM 5801 C C . ASP B 1 268 ? 5.129 -2.428 18.969 1 96.44 268 ASP B C 1
ATOM 5803 O O . ASP B 1 268 ? 6.125 -3.141 19.109 1 96.44 268 ASP B O 1
ATOM 5807 N N . LEU B 1 269 ? 5.105 -1.529 18 1 96.94 269 LEU B N 1
ATOM 5808 C CA . LEU B 1 269 ? 6.25 -1.255 17.141 1 96.94 269 LEU B CA 1
ATOM 5809 C C . LEU B 1 269 ? 7.477 -0.893 17.969 1 96.94 269 LEU B C 1
ATOM 5811 O O . LEU B 1 269 ? 8.609 -1.198 17.578 1 96.94 269 LEU B O 1
ATOM 5815 N N . GLY B 1 270 ? 7.27 -0.084 19.078 1 97.44 270 GLY B N 1
ATOM 5816 C CA . GLY B 1 270 ? 8.328 0.233 20.016 1 97.44 270 GLY B CA 1
ATOM 5817 C C . GLY B 1 270 ? 9.281 1.3 19.516 1 97.44 270 GLY B C 1
ATOM 5818 O O . GLY B 1 270 ? 10.453 1.333 19.906 1 97.44 270 GLY B O 1
ATOM 5819 N N . ILE B 1 271 ? 8.797 2.168 18.625 1 95.88 271 ILE B N 1
ATOM 5820 C CA . ILE B 1 271 ? 9.727 3.145 18.062 1 95.88 271 ILE B CA 1
ATOM 5821 C C . ILE B 1 271 ? 9.305 4.551 18.484 1 95.88 271 ILE B C 1
ATOM 5823 O O . ILE B 1 271 ? 9.617 5.527 17.797 1 95.88 271 ILE B O 1
ATOM 5827 N N . GLY B 1 272 ? 8.461 4.656 19.5 1 95.25 272 GLY B N 1
ATOM 5828 C CA . GLY B 1 272 ? 8.219 5.93 20.156 1 95.25 272 GLY B CA 1
ATOM 5829 C C . GLY B 1 272 ? 6.98 6.641 19.656 1 95.25 272 GLY B C 1
ATOM 5830 O O . GLY B 1 272 ? 6.832 7.852 19.844 1 95.25 272 GLY B O 1
ATOM 5831 N N . VAL B 1 273 ? 6.059 5.949 19.047 1 97.19 273 VAL B N 1
ATOM 5832 C CA . VAL B 1 273 ? 4.824 6.574 18.578 1 97.19 273 VAL B CA 1
ATOM 5833 C C . VAL B 1 273 ? 3.844 6.711 19.75 1 97.19 273 VAL B C 1
ATOM 5835 O O . VAL B 1 273 ? 3.641 5.762 20.5 1 97.19 273 VAL B O 1
ATOM 5838 N N . GLU B 1 274 ? 3.303 7.883 19.953 1 98.31 274 GLU B N 1
ATOM 5839 C CA . GLU B 1 274 ? 2.252 8.141 20.922 1 98.31 274 GLU B CA 1
ATOM 5840 C C . GLU B 1 274 ? 0.89 8.281 20.25 1 98.31 274 GLU B C 1
ATOM 5842 O O . GLU B 1 274 ? 0.685 9.188 19.438 1 98.31 274 GLU B O 1
ATOM 5847 N N . VAL B 1 275 ? -0.022 7.398 20.656 1 98.75 275 VAL B N 1
ATOM 5848 C CA . VAL B 1 275 ? -1.318 7.348 19.984 1 98.75 275 VAL B CA 1
ATOM 5849 C C . VAL B 1 275 ? -2.424 7.723 20.969 1 98.75 275 VAL B C 1
ATOM 5851 O O . VAL B 1 275 ? -2.453 7.223 22.094 1 98.75 275 VAL B O 1
ATOM 5854 N N . ARG B 1 276 ? -3.238 8.633 20.609 1 98.75 276 ARG B N 1
ATOM 5855 C CA . ARG B 1 276 ? -4.457 8.969 21.344 1 98.75 276 ARG B CA 1
ATOM 5856 C C . ARG B 1 276 ? -5.695 8.508 20.578 1 98.75 276 ARG B C 1
ATOM 5858 O O . ARG B 1 276 ? -5.75 8.602 19.359 1 98.75 276 ARG B O 1
ATOM 5865 N N . THR B 1 277 ? -6.641 7.984 21.328 1 98.81 277 THR B N 1
ATOM 5866 C CA . THR B 1 277 ? -7.809 7.391 20.672 1 98.81 277 THR B CA 1
ATOM 5867 C C . THR B 1 277 ? -9.086 8.102 21.109 1 98.81 277 THR B C 1
ATOM 5869 O O . THR B 1 277 ? -9.219 8.5 22.281 1 98.81 277 THR B O 1
ATOM 5872 N N . TYR B 1 278 ? -9.969 8.289 20.203 1 98.62 278 TYR B N 1
ATOM 5873 C CA . TYR B 1 278 ? -11.281 8.883 20.422 1 98.62 278 TYR B CA 1
ATOM 5874 C C . TYR B 1 278 ? -12.383 8.023 19.828 1 98.62 278 TYR B C 1
ATOM 5876 O O . TYR B 1 278 ? -12.539 7.965 18.609 1 98.62 278 TYR B O 1
ATOM 5884 N N . ARG B 1 279 ? -13.156 7.367 20.672 1 97.5 279 ARG B N 1
ATOM 5885 C CA . ARG B 1 279 ? -14.273 6.535 20.266 1 97.5 279 ARG B CA 1
ATOM 5886 C C . ARG B 1 279 ? -15.562 7.348 20.188 1 97.5 279 ARG B C 1
ATOM 5888 O O . ARG B 1 279 ? -16.516 7.09 20.938 1 97.5 279 ARG B O 1
ATOM 5895 N N . ALA B 1 280 ? -15.57 8.297 19.297 1 94.81 280 ALA B N 1
ATOM 5896 C CA . ALA B 1 280 ? -16.703 9.211 19.188 1 94.81 280 ALA B CA 1
ATOM 5897 C C . ALA B 1 280 ? -16.828 9.781 17.766 1 94.81 280 ALA B C 1
ATOM 5899 O O . ALA B 1 280 ? -15.875 9.711 16.984 1 94.81 280 ALA B O 1
ATOM 5900 N N . TRP B 1 281 ? -18.016 10.289 17.547 1 92.62 281 TRP B N 1
ATOM 5901 C CA . TRP B 1 281 ? -18.234 11.117 16.375 1 92.62 281 TRP B CA 1
ATOM 5902 C C . TRP B 1 281 ? -17.391 12.383 16.438 1 92.62 281 TRP B C 1
ATOM 5904 O O . TRP B 1 281 ? -17.219 12.977 17.516 1 92.62 281 TRP B O 1
ATOM 5914 N N . ILE B 1 282 ? -16.766 12.773 15.297 1 94.31 282 ILE B N 1
ATOM 5915 C CA . ILE B 1 282 ? -15.75 13.812 15.312 1 94.31 282 ILE B CA 1
ATOM 5916 C C . ILE B 1 282 ? -16.375 15.156 15.664 1 94.31 282 ILE B C 1
ATOM 5918 O O . ILE B 1 282 ? -15.672 16.109 15.992 1 94.31 282 ILE B O 1
ATOM 5922 N N . ASN B 1 283 ? -17.719 15.242 15.555 1 92.75 283 ASN B N 1
ATOM 5923 C CA . ASN B 1 283 ? -18.344 16.484 15.961 1 92.75 283 ASN B CA 1
ATOM 5924 C C . ASN B 1 283 ? -18.594 16.531 17.469 1 92.75 283 ASN B C 1
ATOM 5926 O O . ASN B 1 283 ? -19.016 17.562 18 1 92.75 283 ASN B O 1
ATOM 5930 N N . ASP B 1 284 ? -18.375 15.422 18.141 1 94.25 284 ASP B N 1
ATOM 5931 C CA . ASP B 1 284 ? -18.5 15.398 19.594 1 94.25 284 ASP B CA 1
ATOM 5932 C C . ASP B 1 284 ? -17.531 16.375 20.234 1 94.25 284 ASP B C 1
ATOM 5934 O O . ASP B 1 284 ? -16.375 16.5 19.812 1 94.25 284 ASP B O 1
ATOM 5938 N N . PRO B 1 285 ? -17.953 17.094 21.266 1 93.5 285 PRO B N 1
ATOM 5939 C CA . PRO B 1 285 ? -17.094 18.062 21.938 1 93.5 285 PRO B CA 1
ATOM 5940 C C . PRO B 1 285 ? -15.781 17.438 22.438 1 93.5 285 PRO B C 1
ATOM 5942 O O . PRO B 1 285 ? -14.75 18.125 22.469 1 93.5 285 PRO B O 1
ATOM 5945 N N . MET B 1 286 ? -15.766 16.219 22.75 1 94.94 286 MET B N 1
ATOM 5946 C CA . MET B 1 286 ? -14.578 15.562 23.297 1 94.94 286 MET B CA 1
ATOM 5947 C C . MET B 1 286 ? -13.5 15.43 22.219 1 94.94 286 MET B C 1
ATOM 5949 O O . MET B 1 286 ? -12.328 15.219 22.531 1 94.94 286 MET B O 1
ATOM 5953 N N . CYS B 1 287 ? -13.883 15.578 20.938 1 97.12 287 CYS B N 1
ATOM 5954 C CA . CYS B 1 287 ? -12.93 15.43 19.844 1 97.12 287 CYS B CA 1
ATOM 5955 C C . CYS B 1 287 ? -12.328 16.781 19.453 1 97.12 287 CYS B C 1
ATOM 5957 O O . CYS B 1 287 ? -11.32 16.828 18.75 1 97.12 287 CYS B O 1
ATOM 5959 N N . GLN B 1 288 ? -12.922 17.875 19.859 1 96.81 288 GLN B N 1
ATOM 5960 C CA . GLN B 1 288 ? -12.625 19.203 19.328 1 96.81 288 GLN B CA 1
ATOM 5961 C C . GLN B 1 288 ? -11.164 19.578 19.562 1 96.81 288 GLN B C 1
ATOM 5963 O O . GLN B 1 288 ? -10.453 19.938 18.625 1 96.81 288 GLN B O 1
ATOM 5968 N N . ASP B 1 289 ? -10.695 19.438 20.812 1 97.81 289 ASP B N 1
ATOM 5969 C CA . ASP B 1 289 ? -9.32 19.812 21.125 1 97.81 289 ASP B CA 1
ATOM 5970 C C . ASP B 1 289 ? -8.328 18.953 20.344 1 97.81 289 ASP B C 1
ATOM 5972 O O . ASP B 1 289 ? -7.297 19.438 19.891 1 97.81 289 ASP B O 1
ATOM 5976 N N . ALA B 1 290 ? -8.641 17.688 20.25 1 98.19 290 ALA B N 1
ATOM 5977 C CA . ALA B 1 290 ? -7.758 16.781 19.531 1 98.19 290 ALA B CA 1
ATOM 5978 C C . ALA B 1 290 ? -7.676 17.156 18.047 1 98.19 290 ALA B C 1
ATOM 5980 O O . ALA B 1 290 ? -6.59 17.188 17.469 1 98.19 290 ALA B O 1
ATOM 5981 N N . LEU B 1 291 ? -8.82 17.484 17.469 1 98.38 291 LEU B N 1
ATOM 5982 C CA . LEU B 1 291 ? -8.844 17.906 16.078 1 98.38 291 LEU B CA 1
ATOM 5983 C C . LEU B 1 291 ? -8.062 19.203 15.883 1 98.38 291 LEU B C 1
ATOM 5985 O O . LEU B 1 291 ? -7.246 19.312 14.969 1 98.38 291 LEU B O 1
ATOM 5989 N N . LYS B 1 292 ? -8.312 20.125 16.781 1 98.31 292 LYS B N 1
ATOM 5990 C CA . LYS B 1 292 ? -7.676 21.438 16.703 1 98.31 292 LYS B CA 1
ATOM 5991 C C . LYS B 1 292 ? -6.16 21.328 16.859 1 98.31 292 LYS B C 1
ATOM 5993 O O . LYS B 1 292 ? -5.414 22.125 16.281 1 98.31 292 LYS B O 1
ATOM 5998 N N . THR B 1 293 ? -5.742 20.328 17.578 1 97.56 293 THR B N 1
ATOM 5999 C CA . THR B 1 293 ? -4.32 20.141 17.859 1 97.56 293 THR B CA 1
ATOM 6000 C C . THR B 1 293 ? -3.598 19.578 16.641 1 97.56 293 THR B C 1
ATOM 6002 O O . THR B 1 293 ? -2.395 19.781 16.469 1 97.56 293 THR B O 1
ATOM 6005 N N . CYS B 1 294 ? -4.281 18.891 15.781 1 98.31 294 CYS B N 1
ATOM 6006 C CA . CYS B 1 294 ? -3.664 18.234 14.633 1 98.31 294 CYS B CA 1
ATOM 6007 C C . CYS B 1 294 ? -3.141 19.25 13.633 1 98.31 294 CYS B C 1
ATOM 6009 O O . CYS B 1 294 ? -3.787 20.266 13.383 1 98.31 294 CYS B O 1
ATOM 6011 N N . ASP B 1 295 ? -1.923 18.953 13.117 1 98.44 295 ASP B N 1
ATOM 6012 C CA . ASP B 1 295 ? -1.335 19.766 12.062 1 98.44 295 ASP B CA 1
ATOM 6013 C C . ASP B 1 295 ? -1.783 19.281 10.68 1 98.44 295 ASP B C 1
ATOM 6015 O O . ASP B 1 295 ? -1.839 20.062 9.734 1 98.44 295 ASP B O 1
ATOM 6019 N N . ILE B 1 296 ? -1.971 18.016 10.562 1 98.75 296 ILE B N 1
ATOM 6020 C CA . ILE B 1 296 ? -2.434 17.328 9.359 1 98.75 296 ILE B CA 1
ATOM 6021 C C . ILE B 1 296 ? -3.514 16.312 9.734 1 98.75 296 ILE B C 1
ATOM 6023 O O . ILE B 1 296 ? -3.42 15.641 10.766 1 98.75 296 ILE B O 1
ATOM 6027 N N . ILE B 1 297 ? -4.527 16.219 8.891 1 98.94 297 ILE B N 1
ATOM 6028 C CA . ILE B 1 297 ? -5.559 15.219 9.133 1 98.94 297 ILE B CA 1
ATOM 6029 C C . ILE B 1 297 ? -5.766 14.375 7.879 1 98.94 297 ILE B C 1
ATOM 6031 O O . ILE B 1 297 ? -5.793 14.906 6.766 1 98.94 297 ILE B O 1
ATOM 6035 N N . PHE B 1 298 ? -5.793 13.078 8.055 1 98.94 298 PHE B N 1
ATOM 6036 C CA . PHE B 1 298 ? -6.262 12.172 7.012 1 98.94 298 PHE B CA 1
ATOM 6037 C C . PHE B 1 298 ? -7.734 11.836 7.207 1 98.94 298 PHE B C 1
ATOM 6039 O O . PHE B 1 298 ? -8.117 11.281 8.242 1 98.94 298 PHE B O 1
ATOM 6046 N N . GLY B 1 299 ? -8.578 12.289 6.234 1 98.75 299 GLY B N 1
ATOM 6047 C CA . GLY B 1 299 ? -9.984 11.93 6.238 1 98.75 299 GLY B CA 1
ATOM 6048 C C . GLY B 1 299 ? -10.266 10.594 5.578 1 98.75 299 GLY B C 1
ATOM 6049 O O . GLY B 1 299 ? -10.414 10.523 4.355 1 98.75 299 GLY B O 1
ATOM 6050 N N . CYS B 1 300 ? -10.445 9.602 6.352 1 98.31 300 CYS B N 1
ATOM 6051 C CA . CYS B 1 300 ? -10.648 8.234 5.883 1 98.31 300 CYS B CA 1
ATOM 6052 C C . CYS B 1 300 ? -12.047 7.734 6.234 1 98.31 300 CYS B C 1
ATOM 6054 O O . CYS B 1 300 ? -12.242 6.547 6.5 1 98.31 300 CYS B O 1
ATOM 6056 N N . THR B 1 301 ? -12.984 8.594 6.273 1 94.25 301 THR B N 1
ATOM 6057 C CA . THR B 1 301 ? -14.359 8.234 6.602 1 94.25 301 THR B CA 1
ATOM 6058 C C . THR B 1 301 ? -15.133 7.84 5.348 1 94.25 301 THR B C 1
ATOM 6060 O O . THR B 1 301 ? -14.773 8.234 4.238 1 94.25 301 THR B O 1
ATOM 6063 N N . ASP B 1 302 ? -16.141 7.074 5.52 1 87 302 ASP B N 1
ATOM 6064 C CA . ASP B 1 302 ? -16.922 6.625 4.371 1 87 302 ASP B CA 1
ATOM 6065 C C . ASP B 1 302 ? -18.312 7.258 4.371 1 87 302 ASP B C 1
ATOM 6067 O O . ASP B 1 302 ? -19.188 6.832 3.625 1 87 302 ASP B O 1
ATOM 6071 N N . ASP B 1 303 ? -18.5 8.305 5.246 1 89.5 303 ASP B N 1
ATOM 6072 C CA . ASP B 1 303 ? -19.828 8.922 5.281 1 89.5 303 ASP B CA 1
ATOM 6073 C C . ASP B 1 303 ? -19.766 10.383 4.855 1 89.5 303 ASP B C 1
ATOM 6075 O O . ASP B 1 303 ? -18.703 11.008 4.926 1 89.5 303 ASP B O 1
ATOM 6079 N N . HIS B 1 304 ? -20.891 10.852 4.422 1 93.25 304 HIS B N 1
ATOM 6080 C CA . HIS B 1 304 ? -20.969 12.211 3.896 1 93.25 304 HIS B CA 1
ATOM 6081 C C . HIS B 1 304 ? -20.938 13.242 5.023 1 93.25 304 HIS B C 1
ATOM 6083 O O . HIS B 1 304 ? -20.391 14.328 4.859 1 93.25 304 HIS B O 1
ATOM 6089 N N . ALA B 1 305 ? -21.484 12.938 6.164 1 93.38 305 ALA B N 1
ATOM 6090 C CA . ALA B 1 305 ? -21.531 13.883 7.281 1 93.38 305 ALA B CA 1
ATOM 6091 C C . ALA B 1 305 ? -20.141 14.164 7.82 1 93.38 305 ALA B C 1
ATOM 6093 O O . ALA B 1 305 ? -19.797 15.312 8.117 1 93.38 305 ALA B O 1
ATOM 6094 N N . GLY B 1 306 ? -19.375 13.102 7.996 1 94.25 306 GLY B N 1
ATOM 6095 C CA . GLY B 1 306 ? -18 13.273 8.43 1 94.25 306 GLY B CA 1
ATOM 6096 C C . GLY B 1 306 ? -17.156 14.07 7.449 1 94.25 306 GLY B C 1
ATOM 6097 O O . GLY B 1 306 ? -16.391 14.938 7.852 1 94.25 306 GLY B O 1
ATOM 6098 N N . ARG B 1 307 ? -17.328 13.789 6.176 1 96.12 307 ARG B N 1
ATOM 6099 C CA . ARG B 1 307 ? -16.625 14.531 5.141 1 96.12 307 ARG B CA 1
ATOM 6100 C C . ARG B 1 307 ? -17.016 16 5.152 1 96.12 307 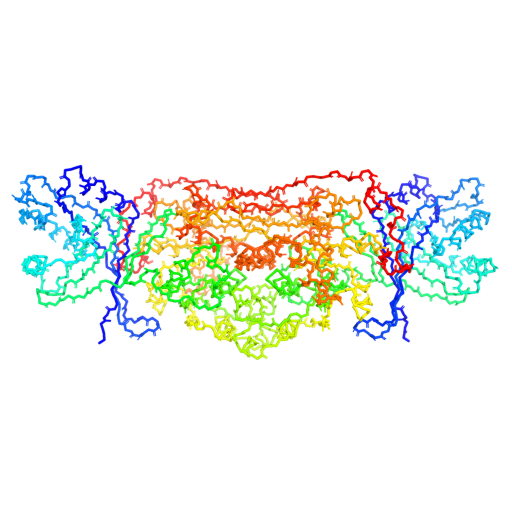ARG B C 1
ATOM 6102 O O . ARG B 1 307 ? -16.188 16.875 4.914 1 96.12 307 ARG B O 1
ATOM 6109 N N . LEU B 1 308 ? -18.297 16.203 5.363 1 95.44 308 LEU B N 1
ATOM 6110 C CA . LEU B 1 308 ? -18.781 17.578 5.414 1 95.44 308 LEU B CA 1
ATOM 6111 C C . LEU B 1 308 ? -18.109 18.359 6.547 1 95.44 308 LEU B C 1
ATOM 6113 O O . LEU B 1 308 ? -17.703 19.516 6.367 1 95.44 308 LEU B O 1
ATOM 6117 N N . LEU B 1 309 ? -18 17.766 7.684 1 96.12 309 LEU B N 1
ATOM 6118 C CA . LEU B 1 309 ? -17.359 18.391 8.836 1 96.12 309 LEU B CA 1
ATOM 6119 C C . LEU B 1 309 ? -15.891 18.656 8.562 1 96.12 309 LEU B C 1
ATOM 6121 O O . LEU B 1 309 ? -15.398 19.766 8.828 1 96.12 309 LEU B O 1
ATOM 6125 N N . LEU B 1 310 ? -15.188 17.703 8.062 1 97.75 310 LEU B N 1
ATOM 6126 C CA . LEU B 1 310 ? -13.766 17.859 7.754 1 97.75 310 LEU B CA 1
ATOM 6127 C C . LEU B 1 310 ? -13.547 18.906 6.68 1 97.75 310 LEU B C 1
ATOM 6129 O O . LEU B 1 310 ? -12.547 19.625 6.703 1 97.75 310 LEU B O 1
ATOM 6133 N N . ASN B 1 311 ? -14.492 18.891 5.758 1 96.88 311 ASN B N 1
ATOM 6134 C CA . ASN B 1 311 ? -14.445 19.891 4.699 1 96.88 311 ASN B CA 1
ATOM 6135 C C . ASN B 1 311 ? -14.43 21.312 5.266 1 96.88 311 ASN B C 1
ATOM 6137 O O . ASN B 1 311 ? -13.602 22.125 4.867 1 96.88 311 ASN B O 1
ATOM 6141 N N . ARG B 1 312 ? -15.266 21.594 6.156 1 96.44 312 ARG B N 1
ATOM 6142 C CA . ARG B 1 312 ? -15.312 22.891 6.812 1 96.44 312 ARG B CA 1
ATOM 6143 C C . ARG B 1 312 ? -14.078 23.125 7.676 1 96.44 312 ARG B C 1
ATOM 6145 O O . ARG B 1 312 ? -13.477 24.203 7.648 1 96.44 312 ARG B O 1
ATOM 6152 N N . PHE B 1 313 ? -13.719 22.125 8.398 1 97.88 313 PHE B N 1
ATOM 6153 C CA . PHE B 1 313 ? -12.602 22.219 9.336 1 97.88 313 PHE B CA 1
ATOM 6154 C C . PHE B 1 313 ? -11.328 22.656 8.625 1 97.88 313 PHE B C 1
ATOM 6156 O O . PHE B 1 313 ? -10.578 23.484 9.141 1 97.88 313 PHE B O 1
ATOM 6163 N N . ALA B 1 314 ? -11.078 22.141 7.449 1 98.25 314 ALA B N 1
ATOM 6164 C CA . ALA B 1 314 ? -9.867 22.453 6.691 1 98.25 314 ALA B CA 1
ATOM 6165 C C . ALA B 1 314 ? -9.742 23.953 6.434 1 98.25 314 ALA B C 1
ATOM 6167 O O . ALA B 1 314 ? -8.648 24.516 6.527 1 98.25 314 ALA B O 1
ATOM 6168 N N . TYR B 1 315 ? -10.805 24.625 6.176 1 96.94 315 TYR B N 1
ATOM 6169 C CA . TYR B 1 315 ? -10.781 26.031 5.797 1 96.94 315 TYR B CA 1
ATOM 6170 C C . TYR B 1 315 ? -10.797 26.938 7.031 1 96.94 315 TYR B C 1
ATOM 6172 O O . TYR B 1 315 ? -10.031 27.891 7.113 1 96.94 315 TYR B O 1
ATOM 6180 N N . TYR B 1 316 ? -11.617 26.531 8.031 1 97 316 TYR B N 1
ATOM 6181 C CA . TYR B 1 316 ? -11.695 27.344 9.25 1 97 316 TYR B CA 1
ATOM 6182 C C . TYR B 1 316 ? -10.367 27.328 9.992 1 97 316 TYR B C 1
ATOM 6184 O O . TYR B 1 316 ? -9.969 28.344 10.578 1 97 316 TYR B O 1
ATOM 6192 N N . TYR B 1 317 ? -9.68 26.234 9.953 1 98.31 317 TYR B N 1
ATOM 6193 C CA . TYR B 1 317 ? -8.523 26.062 10.836 1 98.31 317 TYR B CA 1
ATOM 6194 C C . TYR B 1 317 ? -7.234 25.969 10.031 1 98.31 317 TYR B C 1
ATOM 6196 O O . TYR B 1 317 ? -6.152 25.797 10.602 1 98.31 317 TYR B O 1
ATOM 6204 N N . LEU B 1 318 ? -7.312 26.078 8.711 1 98.31 318 LEU B N 1
ATOM 6205 C CA . LEU B 1 318 ? -6.164 25.984 7.812 1 98.31 318 LEU B CA 1
ATOM 6206 C C . LEU B 1 318 ? -5.363 24.719 8.078 1 98.31 318 LEU B C 1
ATOM 6208 O O . LEU B 1 318 ? -4.133 24.734 8.055 1 98.31 318 LEU B O 1
ATOM 6212 N N . THR B 1 319 ? -6.09 23.641 8.453 1 98.56 319 THR B N 1
ATOM 6213 C CA . THR B 1 319 ? -5.473 22.328 8.617 1 98.56 319 THR B CA 1
ATOM 6214 C C . THR B 1 319 ? -5.555 21.516 7.328 1 98.56 319 THR B C 1
ATOM 6216 O O . THR B 1 319 ? -6.645 21.172 6.879 1 98.56 319 THR B O 1
ATOM 6219 N N . PRO B 1 320 ? -4.363 21.234 6.711 1 98.81 320 PRO B N 1
ATOM 6220 C CA . PRO B 1 320 ? -4.43 20.375 5.531 1 98.81 320 PRO B CA 1
ATOM 6221 C C . PRO B 1 320 ? -5.102 19.031 5.82 1 98.81 320 PRO B C 1
ATOM 6223 O O . PRO B 1 320 ? -4.766 18.359 6.805 1 98.81 320 PRO B O 1
ATOM 6226 N N . ILE B 1 321 ? -6.086 18.703 5.012 1 98.81 321 ILE B N 1
ATOM 6227 C CA . ILE B 1 321 ? -6.781 17.438 5.141 1 98.81 321 ILE B CA 1
ATOM 6228 C C . ILE B 1 321 ? -6.676 16.656 3.834 1 98.81 321 ILE B C 1
ATOM 6230 O O . ILE B 1 321 ? -6.98 17.172 2.762 1 98.81 321 ILE B O 1
ATOM 6234 N N . PHE B 1 322 ? -6.141 15.461 3.908 1 98.81 322 PHE B N 1
ATOM 6235 C CA . PHE B 1 322 ? -6.133 14.531 2.785 1 98.81 322 PHE B CA 1
ATOM 6236 C C . PHE B 1 322 ? -7.324 13.586 2.857 1 98.81 322 PHE B C 1
ATOM 6238 O O . PHE B 1 322 ? -7.293 12.594 3.596 1 98.81 322 PHE B O 1
ATOM 6245 N N . ASP B 1 323 ? -8.375 13.93 2.104 1 98.69 323 ASP B N 1
ATOM 6246 C CA . ASP B 1 323 ? -9.578 13.117 2.062 1 98.69 323 ASP B CA 1
ATOM 6247 C C . ASP B 1 323 ? -9.414 11.93 1.112 1 98.69 323 ASP B C 1
ATOM 6249 O O . ASP B 1 323 ? -9.047 12.109 -0.051 1 98.69 323 ASP B O 1
ATOM 6253 N N . VAL B 1 324 ? -9.703 10.766 1.67 1 97.94 324 VAL B N 1
ATOM 6254 C CA . VAL B 1 324 ? -9.477 9.531 0.927 1 97.94 324 VAL B CA 1
ATOM 6255 C C . VAL B 1 324 ? -10.812 8.867 0.596 1 97.94 324 VAL B C 1
ATOM 6257 O O . VAL B 1 324 ? -11.719 8.82 1.437 1 97.94 324 VAL B O 1
ATOM 6260 N N . GLY B 1 325 ? -10.93 8.398 -0.65 1 95.06 325 GLY B N 1
ATOM 6261 C CA . GLY B 1 325 ? -12.125 7.68 -1.07 1 95.06 325 GLY B CA 1
ATOM 6262 C C . GLY B 1 325 ? -11.828 6.523 -2.008 1 95.06 325 GLY B C 1
ATOM 6263 O O . GLY B 1 325 ? -10.883 6.582 -2.793 1 95.06 325 GLY B O 1
ATOM 6264 N N . LEU B 1 326 ? -12.602 5.484 -1.897 1 94.81 326 LEU B N 1
ATOM 6265 C CA . LEU B 1 326 ? -12.555 4.332 -2.789 1 94.81 326 LEU B CA 1
ATOM 6266 C C . LEU B 1 326 ? -13.953 3.965 -3.281 1 94.81 326 LEU B C 1
ATOM 6268 O O . LEU B 1 326 ? -14.891 3.863 -2.486 1 94.81 326 LEU B O 1
ATOM 6272 N N . ALA B 1 327 ? -14.102 3.863 -4.559 1 92.5 327 ALA B N 1
ATOM 6273 C CA . ALA B 1 327 ? -15.375 3.467 -5.164 1 92.5 327 ALA B CA 1
ATOM 6274 C C . ALA B 1 327 ? -15.203 2.225 -6.031 1 92.5 327 ALA B C 1
ATOM 6276 O O . ALA B 1 327 ? -14.383 2.211 -6.953 1 92.5 327 ALA B O 1
ATOM 6277 N N . ILE B 1 328 ? -15.898 1.183 -5.699 1 92.38 328 ILE B N 1
ATOM 6278 C CA . ILE B 1 328 ? -15.922 -0.047 -6.484 1 92.38 328 ILE B CA 1
ATOM 6279 C C . ILE B 1 328 ? -17.328 -0.304 -7 1 92.38 328 ILE B C 1
ATOM 6281 O O . ILE B 1 328 ? -18.266 -0.455 -6.211 1 92.38 328 ILE B O 1
ATOM 6285 N N . GLU B 1 329 ? -17.5 -0.249 -8.242 1 89.88 329 GLU B N 1
ATOM 6286 C CA . GLU B 1 329 ? -18.781 -0.521 -8.883 1 89.88 329 GLU B CA 1
ATOM 6287 C C . GLU B 1 329 ? -18.703 -1.764 -9.766 1 89.88 329 GLU B C 1
ATOM 6289 O O . GLU B 1 329 ? -17.844 -1.855 -10.641 1 89.88 329 GLU B O 1
ATOM 6294 N N . VAL B 1 330 ? -19.562 -2.678 -9.461 1 88.88 330 VAL B N 1
ATOM 6295 C CA . VAL B 1 330 ? -19.578 -3.936 -10.203 1 88.88 330 VAL B CA 1
ATOM 6296 C C . VAL B 1 330 ? -20.953 -4.141 -10.844 1 88.88 330 VAL B C 1
ATOM 6298 O O . VAL B 1 330 ? -21.984 -3.795 -10.25 1 88.88 330 VAL B O 1
ATOM 6301 N N . ASP B 1 331 ? -20.953 -4.594 -12.078 1 84.19 331 ASP B N 1
ATOM 6302 C CA . ASP B 1 331 ? -22.172 -5.051 -12.734 1 84.19 331 ASP B CA 1
ATOM 6303 C C . ASP B 1 331 ? -22.469 -6.508 -12.383 1 84.19 331 ASP B C 1
ATOM 6305 O O . ASP B 1 331 ? -21.719 -7.41 -12.766 1 84.19 331 ASP B O 1
ATOM 6309 N N . ARG B 1 332 ? -23.578 -6.812 -11.727 1 74.94 332 ARG B N 1
ATOM 6310 C CA . ARG B 1 332 ? -23.891 -8.148 -11.234 1 74.94 332 ARG B CA 1
ATOM 6311 C C . ARG B 1 332 ? -24.844 -8.875 -12.188 1 74.94 332 ARG B C 1
ATOM 6313 O O . ARG B 1 332 ? -25.359 -9.945 -11.867 1 74.94 332 ARG B O 1
ATOM 6320 N N . SER B 1 333 ? -25 -8.148 -13.266 1 71.62 333 SER B N 1
ATOM 6321 C CA . SER B 1 333 ? -25.859 -8.875 -14.203 1 71.62 333 SER B CA 1
ATOM 6322 C C . SER B 1 333 ? -25.297 -10.266 -14.492 1 71.62 333 SER B C 1
ATOM 6324 O O . SER B 1 333 ? -24.5 -10.797 -13.703 1 71.62 333 SER B O 1
ATOM 6326 N N . GLU B 1 334 ? -25.359 -10.938 -15.539 1 59.62 334 GLU B N 1
ATOM 6327 C CA . GLU B 1 334 ? -25.047 -12.328 -15.828 1 59.62 334 GLU B CA 1
ATOM 6328 C C . GLU B 1 334 ? -23.594 -12.656 -15.492 1 59.62 334 GLU B C 1
ATOM 6330 O O . GLU B 1 334 ? -23.312 -13.695 -14.891 1 59.62 334 GLU B O 1
ATOM 6335 N N . THR B 1 335 ? -22.625 -11.672 -15.727 1 65.94 335 THR B N 1
ATOM 6336 C CA . THR B 1 335 ? -21.219 -11.906 -15.43 1 65.94 335 THR B CA 1
ATOM 6337 C C . THR B 1 335 ? -20.641 -10.766 -14.586 1 65.94 335 THR B C 1
ATOM 6339 O O . THR B 1 335 ? -20.906 -9.594 -14.867 1 65.94 335 THR B O 1
ATOM 6342 N N . LEU B 1 336 ? -20.109 -11.094 -13.375 1 76.19 336 LEU B N 1
ATOM 6343 C CA . LEU B 1 336 ? -19.469 -10.078 -12.547 1 76.19 336 LEU B CA 1
ATOM 6344 C C . LEU B 1 336 ? -18.453 -9.289 -13.359 1 76.19 336 LEU B C 1
ATOM 6346 O O . LEU B 1 336 ? -17.438 -9.852 -13.805 1 76.19 336 LEU B O 1
ATOM 6350 N N . ARG B 1 337 ? -18.844 -8.016 -13.664 1 81.94 337 ARG B N 1
ATOM 6351 C CA . ARG B 1 337 ? -17.953 -7.156 -14.43 1 81.94 337 ARG B CA 1
ATOM 6352 C C . ARG B 1 337 ? -17.625 -5.879 -13.664 1 81.94 337 ARG B C 1
ATOM 6354 O O . ARG B 1 337 ? -18.531 -5.207 -13.156 1 81.94 337 ARG B O 1
ATOM 6361 N N . MET B 1 338 ? -16.391 -5.562 -13.625 1 88.62 338 MET B N 1
ATOM 6362 C CA . MET B 1 338 ? -15.938 -4.34 -12.961 1 88.62 338 MET B CA 1
ATOM 6363 C C . MET B 1 338 ? -16.312 -3.109 -13.781 1 88.62 338 MET B C 1
ATOM 6365 O O . MET B 1 338 ? -15.875 -2.961 -14.922 1 88.62 338 MET B O 1
ATOM 6369 N N . GLN B 1 339 ? -17.188 -2.303 -13.266 1 89.12 339 GLN B N 1
ATOM 6370 C CA . GLN B 1 339 ? -17.578 -1.078 -13.953 1 89.12 339 GLN B CA 1
ATOM 6371 C C . GLN B 1 339 ? -16.672 0.087 -13.578 1 89.12 339 GLN B C 1
ATOM 6373 O O . GLN B 1 339 ? -16.344 0.924 -14.422 1 89.12 339 GLN B O 1
ATOM 6378 N N . ALA B 1 340 ? -16.359 0.084 -12.336 1 92.62 340 ALA B N 1
ATOM 6379 C CA . ALA B 1 340 ? -15.453 1.129 -11.852 1 92.62 340 ALA B CA 1
ATOM 6380 C C . ALA B 1 340 ? -14.695 0.669 -10.609 1 92.62 340 ALA B C 1
ATOM 6382 O O . ALA B 1 340 ? -15.258 -0.008 -9.742 1 92.62 340 ALA B O 1
ATOM 6383 N N . LEU B 1 341 ? -13.492 0.938 -10.547 1 95.56 341 LEU B N 1
ATOM 6384 C CA . LEU B 1 341 ? -12.609 0.744 -9.406 1 95.56 341 LEU B CA 1
ATOM 6385 C C . LEU B 1 341 ? -11.672 1.937 -9.234 1 95.56 341 LEU B C 1
ATOM 6387 O O . LEU B 1 341 ? -10.562 1.941 -9.773 1 95.56 341 LEU B O 1
ATOM 6391 N N . ASP B 1 342 ? -12.133 2.939 -8.453 1 95.69 342 ASP B N 1
ATOM 6392 C CA . ASP B 1 342 ? -11.469 4.242 -8.398 1 95.69 342 ASP B CA 1
ATOM 6393 C C . ASP B 1 342 ? -11.023 4.57 -6.973 1 95.69 342 ASP B C 1
ATOM 6395 O O . ASP B 1 342 ? -11.773 4.375 -6.02 1 95.69 342 ASP B O 1
ATOM 6399 N N . GLY B 1 343 ? -9.781 4.879 -6.805 1 96.25 343 GLY B N 1
ATOM 6400 C CA . GLY B 1 343 ? -9.273 5.504 -5.594 1 96.25 343 GLY B CA 1
ATOM 6401 C C . GLY B 1 343 ? -9.047 6.996 -5.746 1 96.25 343 GLY B C 1
ATOM 6402 O O . GLY B 1 343 ? -8.562 7.453 -6.785 1 96.25 343 GLY B O 1
ATOM 6403 N N . ARG B 1 344 ? -9.43 7.793 -4.77 1 97.25 344 ARG B N 1
ATOM 6404 C CA . ARG B 1 344 ? -9.336 9.25 -4.859 1 97.25 344 ARG B CA 1
ATOM 6405 C C . ARG B 1 344 ? -8.664 9.828 -3.619 1 97.25 344 ARG B C 1
ATOM 6407 O O . ARG B 1 344 ? -8.922 9.375 -2.5 1 97.25 344 ARG B O 1
ATOM 6414 N N . VAL B 1 345 ? -7.836 10.781 -3.789 1 98.12 345 VAL B N 1
ATOM 6415 C CA . VAL B 1 345 ? -7.305 11.625 -2.723 1 98.12 345 VAL B CA 1
ATOM 6416 C C . VAL B 1 345 ? -7.547 13.094 -3.061 1 98.12 345 VAL B C 1
ATOM 6418 O O . VAL B 1 345 ? -7.066 13.586 -4.086 1 98.12 345 VAL B O 1
ATOM 6421 N N . THR B 1 346 ? -8.297 13.766 -2.295 1 98.12 346 THR B N 1
ATOM 6422 C CA . THR B 1 346 ? -8.508 15.203 -2.418 1 98.12 346 THR B CA 1
ATOM 6423 C C . THR B 1 346 ? -7.824 15.953 -1.274 1 98.12 346 THR B C 1
ATOM 6425 O O . THR B 1 346 ? -8.031 15.625 -0.103 1 98.12 346 THR B O 1
ATOM 6428 N N . THR B 1 347 ? -7.016 16.844 -1.604 1 98 347 THR B N 1
ATOM 6429 C CA . THR B 1 347 ? -6.34 17.672 -0.608 1 98 347 THR B CA 1
ATOM 6430 C C . THR B 1 347 ? -7.152 18.922 -0.307 1 98 347 THR B C 1
ATOM 6432 O O . THR B 1 347 ? -7.312 19.797 -1.172 1 98 347 THR B O 1
ATOM 6435 N N . LEU B 1 348 ? -7.609 19 0.875 1 97.75 348 LEU B N 1
ATOM 6436 C CA . LEU B 1 348 ? -8.352 20.172 1.328 1 97.75 348 LEU B CA 1
ATOM 6437 C C . LEU B 1 348 ? -7.422 21.188 1.979 1 97.75 348 LEU B C 1
ATOM 6439 O O . LEU B 1 348 ? -7.07 21.047 3.152 1 97.75 348 LEU B O 1
ATOM 6443 N N . ILE B 1 349 ? -7.086 22.172 1.285 1 94.94 349 ILE B N 1
ATOM 6444 C CA . ILE B 1 349 ? -6.25 23.297 1.689 1 94.94 349 ILE B CA 1
ATOM 6445 C C . ILE B 1 349 ? -6.594 24.516 0.845 1 94.94 349 ILE B C 1
ATOM 6447 O O . ILE B 1 349 ? -6.645 24.438 -0.385 1 94.94 349 ILE B O 1
ATOM 6451 N N . PRO B 1 350 ? -6.879 25.656 1.441 1 91.56 350 PRO B N 1
ATOM 6452 C CA . PRO B 1 350 ? -7.098 26.844 0.604 1 91.56 350 PRO B CA 1
ATOM 6453 C C . PRO B 1 350 ? -5.949 27.094 -0.369 1 91.56 350 PRO B C 1
ATOM 6455 O O . PRO B 1 350 ? -4.781 26.969 0.002 1 91.56 350 PRO B O 1
ATOM 6458 N N . PRO B 1 351 ? -6.199 27.312 -1.571 1 92.06 351 PRO B N 1
ATOM 6459 C CA . PRO B 1 351 ? -7.504 27.656 -2.135 1 92.06 351 PRO B CA 1
ATOM 6460 C C . PRO B 1 351 ? -8.141 26.484 -2.898 1 92.06 351 PRO B C 1
ATOM 6462 O O . PRO B 1 351 ? -8.961 26.703 -3.791 1 92.06 351 PRO B O 1
ATOM 6465 N N . ASN B 1 352 ? -7.742 25.281 -2.711 1 94.12 352 ASN B N 1
ATOM 6466 C CA . ASN B 1 352 ? -8.297 24.141 -3.436 1 94.12 352 ASN B CA 1
ATOM 6467 C C . ASN B 1 352 ? -9.82 24.094 -3.328 1 94.12 352 ASN B C 1
ATOM 6469 O O . ASN B 1 352 ? -10.383 24.406 -2.277 1 94.12 352 ASN B O 1
ATOM 6473 N N . THR B 1 353 ? -10.453 23.688 -4.449 1 96.38 353 THR B N 1
ATOM 6474 C CA . THR B 1 353 ? -11.898 23.516 -4.469 1 96.38 353 THR B CA 1
ATOM 6475 C C . THR B 1 353 ? -12.336 22.469 -3.447 1 96.38 353 THR B C 1
ATOM 6477 O O . THR B 1 353 ? -11.711 21.406 -3.328 1 96.38 353 THR B O 1
ATOM 6480 N N . CYS B 1 354 ? -13.383 22.812 -2.723 1 97.19 354 CYS B N 1
ATOM 6481 C CA . CYS B 1 354 ? -13.781 21.969 -1.596 1 97.19 354 CYS B CA 1
ATOM 6482 C C . CYS B 1 354 ? -14.531 20.734 -2.074 1 97.19 354 CYS B C 1
ATOM 6484 O O . CYS B 1 354 ? -14.805 20.594 -3.266 1 97.19 354 CYS B O 1
ATOM 6486 N N . LEU B 1 355 ? -14.867 19.797 -1.169 1 97.12 355 LEU B N 1
ATOM 6487 C CA . LEU B 1 355 ? -15.492 18.516 -1.483 1 97.12 355 LEU B CA 1
ATOM 6488 C C . LEU B 1 355 ? -16.906 18.719 -2 1 97.12 355 LEU B C 1
ATOM 6490 O O . LEU B 1 355 ? -17.391 17.953 -2.842 1 97.12 355 LEU B O 1
ATOM 6494 N N . LEU B 1 356 ? -17.594 19.719 -1.452 1 95.25 356 LEU B N 1
ATOM 6495 C CA . LEU B 1 356 ? -18.953 20 -1.891 1 95.25 356 LEU B CA 1
ATOM 6496 C C . LEU B 1 356 ? -18.969 20.469 -3.342 1 95.25 356 LEU B C 1
ATOM 6498 O O . LEU B 1 356 ? -19.781 19.984 -4.145 1 95.25 356 LEU B O 1
ATOM 6502 N N . CYS B 1 357 ? -18.109 21.391 -3.648 1 96.75 357 CYS B N 1
ATOM 6503 C CA . CYS B 1 357 ? -18.047 21.953 -4.992 1 96.75 357 CYS B CA 1
ATOM 6504 C C . CYS B 1 357 ? -17.547 20.906 -5.992 1 96.75 357 CYS B C 1
ATOM 6506 O O . CYS B 1 357 ? -17.828 21 -7.188 1 96.75 357 CYS B O 1
ATOM 6508 N N . ARG B 1 358 ? -16.859 19.875 -5.5 1 95.94 358 ARG B N 1
ATOM 6509 C CA . ARG B 1 358 ? -16.406 18.781 -6.352 1 95.94 358 ARG B CA 1
ATOM 6510 C C . ARG B 1 358 ? -17.484 17.703 -6.461 1 95.94 358 ARG B C 1
ATOM 6512 O O . ARG B 1 358 ? -17.281 16.703 -7.152 1 95.94 358 ARG B O 1
ATOM 6519 N N . GLU B 1 359 ? -18.531 17.828 -5.707 1 94.44 359 GLU B N 1
ATOM 6520 C CA . GLU B 1 359 ? -19.672 16.922 -5.707 1 94.44 359 GLU B CA 1
ATOM 6521 C C . GLU B 1 359 ? -19.281 15.547 -5.152 1 94.44 359 GLU B C 1
ATOM 6523 O O . GLU B 1 359 ? -19.781 14.523 -5.621 1 94.44 359 GLU B O 1
ATOM 6528 N N . ILE B 1 360 ? -18.359 15.586 -4.324 1 93.81 360 ILE B N 1
ATOM 6529 C CA . ILE B 1 360 ? -17.953 14.367 -3.633 1 93.81 360 ILE B CA 1
ATOM 6530 C C . ILE B 1 360 ? -18.891 14.102 -2.455 1 93.81 360 ILE B C 1
ATOM 6532 O O . ILE B 1 360 ? -19.156 12.945 -2.113 1 93.81 360 ILE B O 1
ATOM 6536 N N . ILE B 1 361 ? -19.438 15.172 -1.875 1 93.56 361 ILE B N 1
ATOM 6537 C CA . ILE B 1 361 ? -20.375 15.086 -0.768 1 93.56 361 ILE B CA 1
ATOM 6538 C C . ILE B 1 361 ? -21.797 15.273 -1.289 1 93.56 361 ILE B C 1
ATOM 6540 O O . ILE B 1 361 ? -22.078 16.203 -2.051 1 93.56 361 ILE B O 1
ATOM 6544 N N . ASN B 1 362 ? -22.625 14.352 -0.913 1 90.94 362 ASN B N 1
ATOM 6545 C CA . ASN B 1 362 ? -24.062 14.539 -1.106 1 90.94 362 ASN B CA 1
ATOM 6546 C C . ASN B 1 362 ? -24.719 15.125 0.135 1 90.94 362 ASN B C 1
ATOM 6548 O O . ASN B 1 362 ? -24.891 14.438 1.14 1 90.94 362 ASN B O 1
ATOM 6552 N N . PRO B 1 363 ? -25.172 16.359 0.004 1 88.06 363 PRO B N 1
ATOM 6553 C CA . PRO B 1 363 ? -25.688 17.031 1.198 1 88.06 363 PRO B CA 1
ATOM 6554 C C . PRO B 1 363 ? -26.922 16.344 1.777 1 88.06 363 PRO B C 1
ATOM 6556 O O . PRO B 1 363 ? -27.109 16.344 2.996 1 88.06 363 PRO B O 1
ATOM 6559 N N . GLU B 1 364 ? -27.75 15.781 0.937 1 85.19 364 GLU B N 1
ATOM 6560 C CA . GLU B 1 364 ? -28.938 15.078 1.412 1 85.19 364 GLU B CA 1
ATOM 6561 C C . GLU B 1 364 ? -28.562 13.844 2.223 1 85.19 364 GLU B C 1
ATOM 6563 O O . GLU B 1 364 ? -29.141 13.586 3.279 1 85.19 364 GLU B O 1
ATOM 6568 N N . GLN B 1 365 ? -27.578 13.211 1.67 1 86.5 365 GLN B N 1
ATOM 6569 C CA . GLN B 1 365 ? -27.094 12.039 2.4 1 86.5 365 GLN B CA 1
ATOM 6570 C C . GLN B 1 365 ? -26.422 12.445 3.709 1 86.5 365 GLN B C 1
ATOM 6572 O O . GLN B 1 365 ? -26.594 11.781 4.734 1 86.5 365 GLN B O 1
ATOM 6577 N N . ALA B 1 366 ? -25.734 13.461 3.686 1 87.31 366 ALA B N 1
ATOM 6578 C CA . ALA B 1 366 ? -25.094 13.961 4.891 1 87.31 366 ALA B CA 1
ATOM 6579 C C . ALA B 1 366 ? -26.109 14.305 5.969 1 87.31 366 ALA B C 1
ATOM 6581 O O . ALA B 1 366 ? -25.938 13.961 7.141 1 87.31 366 ALA B O 1
ATOM 6582 N N . PHE B 1 367 ? -27.109 14.953 5.574 1 84.44 367 PHE B N 1
ATOM 6583 C CA . PHE B 1 367 ? -28.172 15.336 6.5 1 84.44 367 PHE B CA 1
ATOM 6584 C C . PHE B 1 367 ? -28.844 14.094 7.082 1 84.44 367 PHE B C 1
ATOM 6586 O O . PHE B 1 367 ? -29.094 14.023 8.289 1 84.44 367 PHE B O 1
ATOM 6593 N N . GLY B 1 368 ? -29.141 13.148 6.223 1 82.75 368 GLY B N 1
ATOM 6594 C CA . GLY B 1 368 ? -29.734 11.906 6.691 1 82.75 368 GLY B CA 1
ATOM 6595 C C . GLY B 1 368 ? -28.875 11.18 7.703 1 82.75 368 GLY B C 1
ATOM 6596 O O . GLY B 1 368 ? -29.391 10.672 8.711 1 82.75 368 GLY B O 1
ATOM 6597 N N . GLU B 1 369 ? -27.609 11.195 7.43 1 85.69 369 GLU B N 1
ATOM 6598 C CA . GLU B 1 369 ? -26.656 10.547 8.328 1 85.69 369 GLU B CA 1
ATOM 6599 C C . GLU B 1 369 ? -26.594 11.266 9.672 1 85.69 369 GLU B C 1
ATOM 6601 O O . GLU B 1 369 ? -26.5 10.617 10.719 1 85.69 369 GLU B O 1
ATOM 6606 N N . SER B 1 370 ? -26.656 12.539 9.641 1 84.81 370 SER B N 1
ATOM 6607 C CA . SER B 1 370 ? -26.641 13.328 10.867 1 84.81 370 SER B CA 1
ATOM 6608 C C . SER B 1 370 ? -27.891 13.102 11.695 1 84.81 370 SER B C 1
ATOM 6610 O O . SER B 1 370 ? -27.828 12.984 12.922 1 84.81 370 SER B O 1
ATOM 6612 N N . LEU B 1 371 ? -29 12.977 11.008 1 80.69 371 LEU B N 1
ATOM 6613 C CA . LEU B 1 371 ? -30.266 12.727 11.68 1 80.69 371 LEU B CA 1
ATOM 6614 C C . LEU B 1 371 ? -30.266 11.352 12.344 1 80.69 371 LEU B C 1
ATOM 6616 O O . LEU B 1 371 ? -30.766 11.195 13.461 1 80.69 371 LEU B O 1
ATOM 6620 N N . LYS B 1 372 ? -29.734 10.391 11.586 1 81.94 372 LYS B N 1
ATOM 6621 C CA . LYS B 1 372 ? -29.656 9.031 12.125 1 81.94 372 LYS B CA 1
ATOM 6622 C C . LYS B 1 372 ? -28.844 9.008 13.414 1 81.94 372 LYS B C 1
ATOM 6624 O O . LYS B 1 372 ? -29.203 8.305 14.367 1 81.94 372 LYS B O 1
ATOM 6629 N N . ARG B 1 373 ? -27.781 9.805 13.547 1 82.12 373 ARG B N 1
ATOM 6630 C CA . ARG B 1 373 ? -26.891 9.82 14.695 1 82.12 373 ARG B CA 1
ATOM 6631 C C . ARG B 1 373 ? -27.531 10.531 15.883 1 82.12 373 ARG B C 1
ATOM 6633 O O . ARG B 1 373 ? -27.375 10.102 17.031 1 82.12 373 ARG B O 1
ATOM 6640 N N . GLU B 1 374 ? -28.25 11.594 15.578 1 79.06 374 GLU B N 1
ATOM 6641 C CA . GLU B 1 374 ? -28.812 12.43 16.641 1 79.06 374 GLU B CA 1
ATOM 6642 C C . GLU B 1 374 ? -30.188 11.938 17.078 1 79.06 374 GLU B C 1
ATOM 6644 O O . GLU B 1 374 ? -30.547 12.062 18.25 1 79.06 374 GLU B O 1
ATOM 6649 N N . GLN B 1 375 ? -30.938 11.477 16.141 1 81.12 375 GLN B N 1
ATOM 6650 C CA . GLN B 1 375 ? -32.312 11.023 16.406 1 81.12 375 GLN B CA 1
ATOM 6651 C C . GLN B 1 375 ? -32.625 9.781 15.578 1 81.12 375 GLN B C 1
ATOM 6653 O O . GLN B 1 375 ? -33.375 9.859 14.602 1 81.12 375 GLN B O 1
ATOM 6658 N N . PRO B 1 376 ? -32.094 8.664 16.031 1 79.44 376 PRO B N 1
ATOM 6659 C CA . PRO B 1 376 ? -32.25 7.441 15.242 1 79.44 376 PRO B CA 1
ATOM 6660 C C . PRO B 1 376 ? -33.719 7.102 14.961 1 79.44 376 PRO B C 1
ATOM 6662 O O . PRO B 1 376 ? -34.031 6.609 13.883 1 79.44 376 PRO B O 1
ATOM 6665 N N . GLU B 1 377 ? -34.562 7.395 16 1 78.81 377 GLU B N 1
ATOM 6666 C CA . GLU B 1 377 ? -36 7.09 15.82 1 78.81 377 GLU B CA 1
ATOM 6667 C C . GLU B 1 377 ? -36.594 7.953 14.719 1 78.81 377 GLU B C 1
ATOM 6669 O O . GLU B 1 377 ? -37.406 7.469 13.914 1 78.81 377 GLU B O 1
ATOM 6674 N N . GLU B 1 378 ? -36.188 9.195 14.75 1 72.25 378 GLU B N 1
ATOM 6675 C CA . GLU B 1 378 ? -36.688 10.117 13.734 1 72.25 378 GLU B CA 1
ATOM 6676 C C . GLU B 1 378 ? -36.188 9.727 12.344 1 72.25 378 GLU B C 1
ATOM 6678 O O . GLU B 1 378 ? -36.906 9.852 11.359 1 72.25 378 GLU B O 1
ATOM 6683 N N . TYR B 1 379 ? -34.969 9.328 12.273 1 71.38 379 TYR B N 1
ATOM 6684 C CA . TYR B 1 379 ? -34.406 8.875 11.016 1 71.38 379 TYR B CA 1
ATOM 6685 C C . TYR B 1 379 ? -35.156 7.684 10.453 1 71.38 379 TYR B C 1
ATOM 6687 O O . TYR B 1 379 ? -35.469 7.637 9.258 1 71.38 379 TYR B O 1
ATOM 6695 N N . LYS B 1 380 ? -35.375 6.762 11.242 1 70.38 380 LYS B N 1
ATOM 6696 C CA . LYS B 1 380 ? -36.125 5.59 10.828 1 70.38 380 LYS B CA 1
ATOM 6697 C C . LYS B 1 380 ? -37.5 5.984 10.281 1 70.38 380 LYS B C 1
ATOM 6699 O O . LYS B 1 380 ? -37.938 5.445 9.273 1 70.38 380 LYS B O 1
ATOM 6704 N N . ARG B 1 381 ? -38.156 6.84 11 1 64.38 381 ARG B N 1
ATOM 6705 C CA . ARG B 1 381 ? -39.469 7.316 10.586 1 64.38 381 ARG B CA 1
ATOM 6706 C C . ARG B 1 381 ? -39.406 7.977 9.219 1 64.38 381 ARG B C 1
ATOM 6708 O O . ARG B 1 381 ? -40.25 7.711 8.359 1 64.38 381 ARG B O 1
ATOM 6715 N N . ARG B 1 382 ? -38.5 8.781 9.008 1 58.66 382 ARG B N 1
ATOM 6716 C CA . ARG B 1 382 ? -38.344 9.484 7.734 1 58.66 382 ARG B CA 1
ATOM 6717 C C . ARG B 1 382 ? -38 8.508 6.613 1 58.66 382 ARG B C 1
ATOM 6719 O O . ARG B 1 382 ? -38.438 8.695 5.473 1 58.66 382 ARG B O 1
ATOM 6726 N N . LYS B 1 383 ? -36.969 7.598 7.023 1 58.44 383 LYS B N 1
ATOM 6727 C CA . LYS B 1 383 ? -36.625 6.559 6.055 1 58.44 383 LYS B CA 1
ATOM 6728 C C . LYS B 1 383 ? -37.875 5.805 5.594 1 58.44 383 LYS B C 1
ATOM 6730 O O . LYS B 1 383 ? -38 5.465 4.418 1 58.44 383 LYS B O 1
ATOM 6735 N N . GLU B 1 384 ? -38.625 5.473 6.473 1 51.69 384 GLU B N 1
ATOM 6736 C CA . GLU B 1 384 ? -39.906 4.793 6.172 1 51.69 384 GLU B CA 1
ATOM 6737 C C . GLU B 1 384 ? -40.812 5.66 5.305 1 51.69 384 GLU B C 1
ATOM 6739 O O . GLU B 1 384 ? -41.5 5.152 4.434 1 51.69 384 GLU B O 1
ATOM 6744 N N . GLU B 1 385 ? -40.875 6.855 5.754 1 47.12 385 GLU B N 1
ATOM 6745 C CA . GLU B 1 385 ? -41.719 7.766 4.977 1 47.12 385 GLU B CA 1
ATOM 6746 C C . GLU B 1 385 ? -41.094 8.047 3.607 1 47.12 385 GLU B C 1
ATOM 6748 O O . GLU B 1 385 ? -41.812 8.281 2.635 1 47.12 385 GLU B O 1
ATOM 6753 N N . ALA B 1 386 ? -39.719 8.219 3.705 1 42.38 386 ALA B N 1
ATOM 6754 C CA . ALA B 1 386 ? -38.969 8.539 2.48 1 42.38 386 ALA B CA 1
ATOM 6755 C C . ALA B 1 386 ? -38.281 7.301 1.911 1 42.38 386 ALA B C 1
ATOM 6757 O O . ALA B 1 386 ? -37.812 6.445 2.662 1 42.38 386 ALA B O 1
ATOM 6758 N N . TYR B 1 387 ? -38.688 6.738 0.856 1 34.47 387 TYR B N 1
ATOM 6759 C CA . TYR B 1 387 ? -38 5.652 0.159 1 34.47 387 TYR B CA 1
ATOM 6760 C C . TYR B 1 387 ? -36.5 5.898 0.11 1 34.47 387 TYR B C 1
ATOM 6762 O O . TYR B 1 387 ? -36 6.582 -0.79 1 34.47 387 TYR B O 1
ATOM 6770 N N . VAL B 1 388 ? -36 6.402 1.17 1 38.84 388 VAL B N 1
ATOM 6771 C CA . VAL B 1 388 ? -34.562 6.621 1.058 1 38.84 388 VAL B CA 1
ATOM 6772 C C . VAL B 1 388 ? -33.906 5.387 0.455 1 38.84 388 VAL B C 1
ATOM 6774 O O . VAL B 1 388 ? -34.031 4.277 0.979 1 38.84 388 VAL B O 1
ATOM 6777 N N . ILE B 1 389 ? -33.531 5.352 -0.748 1 33.47 389 ILE B N 1
ATOM 6778 C CA . ILE B 1 389 ? -32.75 4.477 -1.637 1 33.47 389 ILE B CA 1
ATOM 6779 C C . ILE B 1 389 ? -31.391 4.176 -1.02 1 33.47 389 ILE B C 1
ATOM 6781 O O . ILE B 1 389 ? -30.75 5.062 -0.468 1 33.47 389 ILE B O 1
ATOM 6785 N N . GLY B 1 390 ? -30.625 2.93 -1.009 1 37.84 390 GLY B N 1
ATOM 6786 C CA . GLY B 1 390 ? -29.438 2.094 -1.087 1 37.84 390 GLY B CA 1
ATOM 6787 C C . GLY B 1 390 ? -28.594 2.139 0.173 1 37.84 390 GLY B C 1
ATOM 6788 O O . GLY B 1 390 ? -27.375 1.989 0.112 1 37.84 390 GLY B O 1
ATOM 6789 N N . GLU B 1 391 ? -29.062 2.719 1.25 1 41.91 391 GLU B N 1
ATOM 6790 C CA . GLU B 1 391 ? -28.328 2.848 2.506 1 41.91 391 GLU B CA 1
ATOM 6791 C C . GLU B 1 391 ? -27.75 1.505 2.953 1 41.91 391 GLU B C 1
ATOM 6793 O O . GLU B 1 391 ? -26.766 1.457 3.695 1 41.91 391 GLU B O 1
ATOM 6798 N N . GLY B 1 392 ? -28.203 0.383 2.553 1 44.06 392 GLY B N 1
ATOM 6799 C CA . GLY B 1 392 ? -27.922 -0.851 3.266 1 44.06 392 GLY B CA 1
ATOM 6800 C C . GLY B 1 392 ? -26.859 -1.701 2.578 1 44.06 392 GLY B C 1
ATOM 6801 O O . GLY B 1 392 ? -26.578 -2.82 3.012 1 44.06 392 GLY B O 1
ATOM 6802 N N . ASN B 1 393 ? -26.453 -1.479 1.462 1 51.56 393 ASN B N 1
ATOM 6803 C CA . ASN B 1 393 ? -25.641 -2.523 0.845 1 51.56 393 ASN B CA 1
ATOM 6804 C C . ASN B 1 393 ? -24.156 -2.348 1.17 1 51.56 393 ASN B C 1
ATOM 6806 O O . ASN B 1 393 ? -23.578 -1.28 0.933 1 51.56 393 ASN B O 1
ATOM 6810 N N . PRO B 1 394 ? -23.688 -3.25 2.084 1 66.56 394 PRO B N 1
ATOM 6811 C CA . PRO B 1 394 ? -22.25 -3.148 2.352 1 66.56 394 PRO B CA 1
ATOM 6812 C C . PRO B 1 394 ? -21.422 -2.906 1.085 1 66.56 394 PRO B C 1
ATOM 6814 O O . PRO B 1 394 ? -21.719 -3.494 0.039 1 66.56 394 PRO B O 1
ATOM 6817 N N . SER B 1 395 ? -20.578 -1.948 1.163 1 78 395 SER B N 1
ATOM 6818 C CA . SER B 1 395 ? -19.75 -1.581 0.021 1 78 395 SER B CA 1
ATOM 6819 C C . SER B 1 395 ? -18.578 -2.549 -0.148 1 78 395 SER B C 1
ATOM 6821 O O . SER B 1 395 ? -18 -3.006 0.838 1 78 395 SER B O 1
ATOM 6823 N N . PRO B 1 396 ? -18.391 -2.982 -1.404 1 88 396 PRO B N 1
ATOM 6824 C CA . PRO B 1 396 ? -17.203 -3.791 -1.647 1 88 396 PRO B CA 1
ATOM 6825 C C . PRO B 1 396 ? -15.914 -3.115 -1.164 1 88 396 PRO B C 1
ATOM 6827 O O . PRO B 1 396 ? -15.82 -1.886 -1.188 1 88 396 PRO B O 1
ATOM 6830 N N . ALA B 1 397 ? -15.078 -3.9 -0.595 1 89.56 397 ALA B N 1
ATOM 6831 C CA . ALA B 1 397 ? -13.789 -3.396 -0.134 1 89.56 397 ALA B CA 1
ATOM 6832 C C . ALA B 1 397 ? -12.703 -4.465 -0.261 1 89.56 397 ALA B C 1
ATOM 6834 O O . ALA B 1 397 ? -12.922 -5.621 0.104 1 89.56 397 ALA B O 1
ATOM 6835 N N . VAL B 1 398 ? -11.617 -4.098 -0.843 1 93.75 398 VAL B N 1
ATOM 6836 C CA . VAL B 1 398 ? -10.484 -4.977 -1.087 1 93.75 398 VAL B CA 1
ATOM 6837 C C . VAL B 1 398 ? -9.203 -4.328 -0.558 1 93.75 398 VAL B C 1
ATOM 6839 O O . VAL B 1 398 ? -8.93 -3.162 -0.842 1 93.75 398 VAL B O 1
ATOM 6842 N N . VAL B 1 399 ? -8.422 -5.051 0.184 1 97.81 399 VAL B N 1
ATOM 6843 C CA . VAL B 1 399 ? -7.273 -4.547 0.926 1 97.81 399 VAL B CA 1
ATOM 6844 C C . VAL B 1 399 ? -6.281 -3.898 -0.036 1 97.81 399 VAL B C 1
ATOM 6846 O O . VAL B 1 399 ? -5.625 -2.912 0.311 1 97.81 399 VAL B O 1
ATOM 6849 N N . LEU B 1 400 ? -6.152 -4.406 -1.225 1 97.88 400 LEU B N 1
ATOM 6850 C CA . LEU B 1 400 ? -5.18 -3.885 -2.182 1 97.88 400 LEU B CA 1
ATOM 6851 C C . LEU B 1 400 ? -5.465 -2.424 -2.506 1 97.88 400 LEU B C 1
ATOM 6853 O O . LEU B 1 400 ? -4.551 -1.601 -2.549 1 97.88 400 LEU B O 1
ATOM 6857 N N . PHE B 1 401 ? -6.688 -2.162 -2.604 1 97.75 401 PHE B N 1
ATOM 6858 C CA . PHE B 1 401 ? -7.039 -0.832 -3.082 1 97.75 401 PHE B CA 1
ATOM 6859 C C . PHE B 1 401 ? -7.176 0.143 -1.919 1 97.75 401 PHE B C 1
ATOM 6861 O O . PHE B 1 401 ? -6.824 1.318 -2.041 1 97.75 401 PHE B O 1
ATOM 6868 N N . THR B 1 402 ? -7.707 -0.348 -0.758 1 97.88 402 THR B N 1
ATOM 6869 C CA . THR B 1 402 ? -7.738 0.512 0.42 1 97.88 402 THR B CA 1
ATOM 6870 C C . THR B 1 402 ? -6.328 0.906 0.841 1 97.88 402 THR B C 1
ATOM 6872 O O . THR B 1 402 ? -6.07 2.07 1.157 1 97.88 402 THR B O 1
ATOM 6875 N N . THR B 1 403 ? -5.375 -0.037 0.784 1 98.5 403 THR B N 1
ATOM 6876 C CA . THR B 1 403 ? -3.988 0.23 1.142 1 98.5 403 THR B CA 1
ATOM 6877 C C . THR B 1 403 ? -3.334 1.158 0.122 1 98.5 403 THR B C 1
ATOM 6879 O O . THR B 1 403 ? -2.559 2.045 0.487 1 98.5 403 THR B O 1
ATOM 6882 N N . ASP B 1 404 ? -3.67 0.975 -1.129 1 98.19 404 ASP B N 1
ATOM 6883 C CA . ASP B 1 404 ? -3.062 1.773 -2.188 1 98.19 404 ASP B CA 1
ATOM 6884 C C . ASP B 1 404 ? -3.49 3.236 -2.086 1 98.19 404 ASP B C 1
ATOM 6886 O O . ASP B 1 404 ? -2.666 4.141 -2.23 1 98.19 404 ASP B O 1
ATOM 6890 N N . VAL B 1 405 ? -4.754 3.465 -1.881 1 97.94 405 VAL B N 1
ATOM 6891 C CA . VAL B 1 405 ? -5.238 4.84 -1.822 1 97.94 405 VAL B CA 1
ATOM 6892 C C . VAL B 1 405 ? -4.711 5.523 -0.563 1 97.94 405 VAL B C 1
ATOM 6894 O O . VAL B 1 405 ? -4.414 6.719 -0.576 1 97.94 405 VAL B O 1
ATOM 6897 N N . ALA B 1 406 ? -4.625 4.781 0.564 1 98.62 406 ALA B N 1
ATOM 6898 C CA . ALA B 1 406 ? -3.984 5.309 1.767 1 98.62 406 ALA B CA 1
ATOM 6899 C C . ALA B 1 406 ? -2.551 5.742 1.479 1 98.62 406 ALA B C 1
ATOM 6901 O O . ALA B 1 406 ? -2.141 6.84 1.863 1 98.62 406 ALA B O 1
ATOM 6902 N N . ASN B 1 407 ? -1.841 4.844 0.823 1 98.44 407 ASN B N 1
ATOM 6903 C CA . ASN B 1 407 ? -0.469 5.137 0.423 1 98.44 407 ASN B CA 1
ATOM 6904 C C . ASN B 1 407 ? -0.394 6.379 -0.46 1 98.44 407 ASN B C 1
ATOM 6906 O O . ASN B 1 407 ? 0.5 7.211 -0.295 1 98.44 407 ASN B O 1
ATOM 6910 N N . MET B 1 408 ? -1.339 6.508 -1.386 1 97.62 408 MET B N 1
ATOM 6911 C CA . MET B 1 408 ? -1.428 7.656 -2.283 1 97.62 408 MET B CA 1
ATOM 6912 C C . MET B 1 408 ? -1.589 8.953 -1.494 1 97.62 408 MET B C 1
ATOM 6914 O O . MET B 1 408 ? -0.955 9.961 -1.812 1 97.62 408 MET B O 1
ATOM 6918 N N . ALA B 1 409 ? -2.367 8.938 -0.492 1 98.69 409 ALA B N 1
ATOM 6919 C CA . ALA B 1 409 ? -2.592 10.117 0.344 1 98.69 409 ALA B CA 1
ATOM 6920 C C . ALA B 1 409 ? -1.313 10.523 1.069 1 98.69 409 ALA B C 1
ATOM 6922 O O . ALA B 1 409 ? -0.974 11.703 1.122 1 98.69 409 ALA B O 1
ATOM 6923 N N . ILE B 1 410 ? -0.583 9.555 1.618 1 98.75 410 ILE B N 1
ATOM 6924 C CA . ILE B 1 410 ? 0.643 9.859 2.35 1 98.75 410 ILE B CA 1
ATOM 6925 C C . ILE B 1 410 ? 1.711 10.359 1.38 1 98.75 410 ILE B C 1
ATOM 6927 O O . ILE B 1 410 ? 2.51 11.234 1.726 1 98.75 410 ILE B O 1
ATOM 6931 N N . GLN B 1 411 ? 1.703 9.797 0.171 1 97.94 411 GLN B N 1
ATOM 6932 C CA . GLN B 1 411 ? 2.637 10.297 -0.832 1 97.94 411 GLN B CA 1
ATOM 6933 C C . GLN B 1 411 ? 2.4 11.781 -1.106 1 97.94 411 GLN B C 1
ATOM 6935 O O . GLN B 1 411 ? 3.35 12.539 -1.321 1 97.94 411 GLN B O 1
ATOM 6940 N N . GLU B 1 412 ? 1.136 12.195 -1.15 1 97.88 412 GLU B N 1
ATOM 6941 C CA . GLU B 1 412 ? 0.817 13.609 -1.332 1 97.88 412 GLU B CA 1
ATOM 6942 C C . GLU B 1 412 ? 1.397 14.453 -0.202 1 97.88 412 GLU B C 1
ATOM 6944 O O . GLU B 1 412 ? 1.971 15.516 -0.447 1 97.88 412 GLU B O 1
ATOM 6949 N N . LEU B 1 413 ? 1.271 13.961 1.015 1 98.56 413 LEU B N 1
ATOM 6950 C CA . LEU B 1 413 ? 1.848 14.656 2.16 1 98.56 413 LEU B CA 1
ATOM 6951 C C . LEU B 1 413 ? 3.361 14.773 2.021 1 98.56 413 LEU B C 1
ATOM 6953 O O . LEU B 1 413 ? 3.92 15.867 2.15 1 98.56 413 LEU B O 1
ATOM 6957 N N . VAL B 1 414 ? 3.996 13.664 1.711 1 97.88 414 VAL B N 1
ATOM 6958 C CA . VAL B 1 414 ? 5.453 13.625 1.632 1 97.88 414 VAL B CA 1
ATOM 6959 C C . VAL B 1 414 ? 5.934 14.539 0.504 1 97.88 414 VAL B C 1
ATOM 6961 O O . VAL B 1 414 ? 6.926 15.25 0.658 1 97.88 414 VAL B O 1
ATOM 6964 N N . HIS B 1 415 ? 5.234 14.523 -0.6 1 97 415 HIS B N 1
ATOM 6965 C CA . HIS B 1 415 ? 5.613 15.43 -1.68 1 97 415 HIS B CA 1
ATOM 6966 C C . HIS B 1 415 ? 5.535 16.891 -1.233 1 97 415 HIS B C 1
ATOM 6968 O O . HIS B 1 415 ? 6.434 17.672 -1.523 1 97 415 HIS B O 1
ATOM 6974 N N . ARG B 1 416 ? 4.5 17.25 -0.58 1 97.31 416 ARG B N 1
ATOM 6975 C CA . ARG B 1 416 ? 4.309 18.641 -0.185 1 97.31 416 ARG B CA 1
ATOM 6976 C C . ARG B 1 416 ? 5.352 19.062 0.846 1 97.31 416 ARG B C 1
ATOM 6978 O O . ARG B 1 416 ? 5.695 20.25 0.94 1 97.31 416 ARG B O 1
ATOM 6985 N N . LEU B 1 417 ? 5.863 18.109 1.582 1 96.69 417 LEU B N 1
ATOM 6986 C CA . LEU B 1 417 ? 6.91 18.406 2.551 1 96.69 417 LEU B CA 1
ATOM 6987 C C . LEU B 1 417 ? 8.273 18.453 1.878 1 96.69 417 LEU B C 1
ATOM 6989 O O . LEU B 1 417 ? 9.094 19.328 2.168 1 96.69 417 LEU B O 1
ATOM 6993 N N . GLN B 1 418 ? 8.531 17.5 0.95 1 93.5 418 GLN B N 1
ATOM 6994 C CA . GLN B 1 418 ? 9.883 17.297 0.45 1 93.5 418 GLN B CA 1
ATOM 6995 C C . GLN B 1 418 ? 10.023 17.781 -0.989 1 93.5 418 GLN B C 1
ATOM 6997 O O . GLN B 1 418 ? 11.078 18.281 -1.382 1 93.5 418 GLN B O 1
ATOM 7002 N N . GLY B 1 419 ? 8.992 17.531 -1.823 1 94.5 419 GLY B N 1
ATOM 7003 C CA . GLY B 1 419 ? 8.992 18.047 -3.182 1 94.5 419 GLY B CA 1
ATOM 7004 C C . GLY B 1 419 ? 9.586 17.078 -4.188 1 94.5 419 GLY B C 1
ATOM 7005 O O . GLY B 1 419 ? 10.172 17.5 -5.188 1 94.5 419 GLY B O 1
ATOM 7006 N N . PHE B 1 420 ? 9.383 15.719 -4.004 1 94 420 PHE B N 1
ATOM 7007 C CA . PHE B 1 420 ? 10.078 14.727 -4.816 1 94 420 PHE B CA 1
ATOM 7008 C C . PHE B 1 420 ? 9.469 14.648 -6.211 1 94 420 PHE B C 1
ATOM 7010 O O . PHE B 1 420 ? 10.055 14.062 -7.121 1 94 420 PHE B O 1
ATOM 7017 N N . ARG B 1 421 ? 8.266 15.25 -6.395 1 95 421 ARG B N 1
ATOM 7018 C CA . ARG B 1 421 ? 7.625 15.242 -7.703 1 95 421 ARG B CA 1
ATOM 7019 C C . ARG B 1 421 ? 7.879 16.562 -8.445 1 95 421 ARG B C 1
ATOM 7021 O O . ARG B 1 421 ? 7.27 16.812 -9.477 1 95 421 ARG B O 1
ATOM 7028 N N . GLY B 1 422 ? 8.641 17.484 -7.887 1 91.75 422 GLY B N 1
ATOM 7029 C CA . GLY B 1 422 ? 8.984 18.734 -8.531 1 91.75 422 GLY B CA 1
ATOM 7030 C C . GLY B 1 422 ? 7.953 19.828 -8.297 1 91.75 422 GLY B C 1
ATOM 7031 O O . GLY B 1 422 ? 7.074 19.688 -7.445 1 91.75 422 GLY B O 1
ATOM 7032 N N . LYS B 1 423 ? 8.031 20.906 -9.008 1 88.75 423 LYS B N 1
ATOM 7033 C CA . LYS B 1 423 ? 7.281 22.141 -8.781 1 88.75 423 LYS B CA 1
ATOM 7034 C C . LYS B 1 423 ? 5.793 21.922 -9.023 1 88.75 423 LYS B C 1
ATOM 7036 O O . LYS B 1 423 ? 4.957 22.531 -8.352 1 88.75 423 LYS B O 1
ATOM 7041 N N . ASN B 1 424 ? 5.469 21.062 -9.922 1 89.19 424 ASN B N 1
ATOM 7042 C CA . ASN B 1 424 ? 4.062 20.859 -10.266 1 89.19 424 ASN B CA 1
ATOM 7043 C C . ASN B 1 424 ? 3.543 19.531 -9.734 1 89.19 424 ASN B C 1
ATOM 7045 O O . ASN B 1 424 ? 2.586 18.969 -10.273 1 89.19 424 ASN B O 1
ATOM 7049 N N . GLY B 1 425 ? 4.16 19.141 -8.68 1 93.81 425 GLY B N 1
ATOM 7050 C CA . GLY B 1 425 ? 3.869 17.797 -8.195 1 93.81 425 GLY B CA 1
ATOM 7051 C C . GLY B 1 425 ? 2.693 17.75 -7.242 1 93.81 425 GLY B C 1
ATOM 7052 O O . GLY B 1 425 ? 2.143 16.688 -6.98 1 93.81 425 GLY B O 1
ATOM 7053 N N . ALA B 1 426 ? 2.293 18.906 -6.656 1 95.06 426 ALA B N 1
ATOM 7054 C CA . ALA B 1 426 ? 1.161 18.953 -5.734 1 95.06 426 ALA B CA 1
ATOM 7055 C C . ALA B 1 426 ? -0.163 18.875 -6.488 1 95.06 426 ALA B C 1
ATOM 7057 O O . ALA B 1 426 ? -0.427 19.688 -7.383 1 95.06 426 ALA B O 1
ATOM 7058 N N . ILE B 1 427 ? -1 17.891 -6.164 1 94.69 427 ILE B N 1
ATOM 7059 C CA . ILE B 1 427 ? -2.254 17.672 -6.875 1 94.69 427 ILE B CA 1
ATOM 7060 C C . ILE B 1 427 ? -3.428 17.781 -5.906 1 94.69 427 ILE B C 1
ATOM 7062 O O . ILE B 1 427 ? -3.473 17.094 -4.887 1 94.69 427 ILE B O 1
ATOM 7066 N N . ALA B 1 428 ? -4.352 18.656 -6.227 1 96.12 428 ALA B N 1
ATOM 7067 C CA . ALA B 1 428 ? -5.484 18.922 -5.348 1 96.12 428 ALA B CA 1
ATOM 7068 C C . ALA B 1 428 ? -6.457 17.75 -5.32 1 96.12 428 ALA B C 1
ATOM 7070 O O . ALA B 1 428 ? -7.094 17.484 -4.301 1 96.12 428 ALA B O 1
ATOM 7071 N N . ASN B 1 429 ? -6.59 17.141 -6.461 1 97 429 ASN B N 1
ATOM 7072 C CA . ASN B 1 429 ? -7.5 16 -6.617 1 97 429 ASN B CA 1
ATOM 7073 C C . ASN B 1 429 ? -6.926 14.945 -7.551 1 97 429 ASN B C 1
ATOM 7075 O O . ASN B 1 429 ? -6.891 15.133 -8.766 1 97 429 ASN B O 1
ATOM 7079 N N . ARG B 1 430 ? -6.531 13.859 -6.957 1 96.19 430 ARG B N 1
ATOM 7080 C CA . ARG B 1 430 ? -5.941 12.758 -7.707 1 96.19 430 ARG B CA 1
ATOM 7081 C C . ARG B 1 430 ? -6.871 11.547 -7.719 1 96.19 430 ARG B C 1
ATOM 7083 O O . ARG B 1 430 ? -7.379 11.133 -6.676 1 96.19 430 ARG B O 1
ATOM 7090 N N . VAL B 1 431 ? -7.145 10.977 -8.875 1 96.12 431 VAL B N 1
ATOM 7091 C CA . VAL B 1 431 ? -8 9.805 -9.016 1 96.12 431 VAL B CA 1
ATOM 7092 C C . VAL B 1 431 ? -7.246 8.695 -9.75 1 96.12 431 VAL B C 1
ATOM 7094 O O . VAL B 1 431 ? -6.82 8.883 -10.891 1 96.12 431 VAL B O 1
ATOM 7097 N N . LYS B 1 432 ? -7.043 7.621 -9.062 1 95.81 432 LYS B N 1
ATOM 7098 C CA . LYS B 1 432 ? -6.496 6.426 -9.703 1 95.81 432 LYS B CA 1
ATOM 7099 C C . LYS B 1 432 ? -7.609 5.484 -10.148 1 95.81 432 LYS B C 1
ATOM 7101 O O . LYS B 1 432 ? -8.414 5.031 -9.336 1 95.81 432 LYS B O 1
ATOM 7106 N N . LYS B 1 433 ? -7.719 5.246 -11.43 1 95.5 433 LYS B N 1
ATOM 7107 C CA . LYS B 1 433 ? -8.625 4.246 -11.984 1 95.5 433 LYS B CA 1
ATOM 7108 C C . LYS B 1 433 ? -7.93 2.9 -12.156 1 95.5 433 LYS B C 1
ATOM 7110 O O . LYS B 1 433 ? -7.371 2.615 -13.219 1 95.5 433 LYS B O 1
ATOM 7115 N N . TYR B 1 434 ? -8.078 2.057 -11.258 1 94.81 434 TYR B N 1
ATOM 7116 C CA . TYR B 1 434 ? -7.324 0.812 -11.188 1 94.81 434 TYR B CA 1
ATOM 7117 C C . TYR B 1 434 ? -7.691 -0.114 -12.344 1 94.81 434 TYR B C 1
ATOM 7119 O O . TYR B 1 434 ? -6.832 -0.803 -12.891 1 94.81 434 TYR B O 1
ATOM 7127 N N . HIS B 1 435 ? -8.961 -0.154 -12.719 1 93.38 435 HIS B N 1
ATOM 7128 C CA . HIS B 1 435 ? -9.438 -1.06 -13.758 1 93.38 435 HIS B CA 1
ATOM 7129 C C . HIS B 1 435 ? -8.969 -0.603 -15.141 1 93.38 435 HIS B C 1
ATOM 7131 O O . HIS B 1 435 ? -8.969 -1.388 -16.094 1 93.38 435 HIS B O 1
ATOM 7137 N N . LEU B 1 436 ? -8.562 0.688 -15.25 1 91.94 436 LEU B N 1
ATOM 7138 C CA . LEU B 1 436 ? -8.086 1.234 -16.516 1 91.94 436 LEU B CA 1
ATOM 7139 C C . LEU B 1 436 ? -6.582 1.496 -16.469 1 91.94 436 LEU B C 1
ATOM 7141 O O . LEU B 1 436 ? -5.965 1.796 -17.484 1 91.94 436 LEU B O 1
ATOM 7145 N N . ARG B 1 437 ? -5.941 1.404 -15.258 1 88.69 437 ARG B N 1
ATOM 7146 C CA . ARG B 1 437 ? -4.535 1.701 -15.016 1 88.69 437 ARG B CA 1
ATOM 7147 C C . ARG B 1 437 ? -4.207 3.146 -15.383 1 88.69 437 ARG B C 1
ATOM 7149 O O . ARG B 1 437 ? -3.254 3.406 -16.125 1 88.69 437 ARG B O 1
ATOM 7156 N N . GLU B 1 438 ? -5.117 4.074 -14.961 1 90 438 GLU B N 1
ATOM 7157 C CA . GLU B 1 438 ? -4.949 5.5 -15.227 1 90 438 GLU B CA 1
ATOM 7158 C C . GLU B 1 438 ? -4.848 6.297 -13.93 1 90 438 GLU B C 1
ATOM 7160 O O . GLU B 1 438 ? -5.465 5.941 -12.922 1 90 438 GLU B O 1
ATOM 7165 N N . ASP B 1 439 ? -4.023 7.285 -13.961 1 91 439 ASP B N 1
ATOM 7166 C CA . ASP B 1 439 ? -3.945 8.312 -12.93 1 91 439 ASP B CA 1
ATOM 7167 C C . ASP B 1 439 ? -4.426 9.664 -13.461 1 91 439 ASP B C 1
ATOM 7169 O O . ASP B 1 439 ? -3.826 10.227 -14.375 1 91 439 ASP B O 1
ATOM 7173 N N . ARG B 1 440 ? -5.461 10.172 -12.852 1 92.25 440 ARG B N 1
ATOM 7174 C CA . ARG B 1 440 ? -6.07 11.398 -13.359 1 92.25 440 ARG B CA 1
ATOM 7175 C C . ARG B 1 440 ? -6 12.516 -12.32 1 92.25 440 ARG B C 1
ATOM 7177 O O . ARG B 1 440 ? -6 12.25 -11.109 1 92.25 440 ARG B O 1
ATOM 7184 N N . GLN B 1 441 ? -5.832 13.68 -12.852 1 91.94 441 GLN B N 1
ATOM 7185 C CA . GLN B 1 441 ? -5.906 14.898 -12.055 1 91.94 441 GLN B CA 1
ATOM 7186 C C . GLN B 1 441 ? -7.129 15.727 -12.43 1 91.94 441 GLN B C 1
ATOM 7188 O O . GLN B 1 441 ? -7.051 16.594 -13.297 1 91.94 441 GLN B O 1
ATOM 7193 N N . LEU B 1 442 ? -8.102 15.531 -11.773 1 85.44 442 LEU B N 1
ATOM 7194 C CA . LEU B 1 442 ? -9.352 16.188 -12.164 1 85.44 442 LEU B CA 1
ATOM 7195 C C . LEU B 1 442 ? -9.469 17.562 -11.516 1 85.44 442 LEU B C 1
ATOM 7197 O O . LEU B 1 442 ? -9.406 17.672 -10.289 1 85.44 442 LEU B O 1
ATOM 7201 N N . GLY B 1 443 ? -9.625 18.562 -12.281 1 88.69 443 GLY B N 1
ATOM 7202 C CA . GLY B 1 443 ? -9.867 19.906 -11.773 1 88.69 443 GLY B CA 1
ATOM 7203 C C . GLY B 1 443 ? -11.32 20.156 -11.422 1 88.69 443 GLY B C 1
ATOM 7204 O O . GLY B 1 443 ? -12.18 19.297 -11.641 1 88.69 443 GLY B O 1
ATOM 7205 N N . ALA B 1 444 ? -11.516 21.188 -10.703 1 92.88 444 ALA B N 1
ATOM 7206 C CA . ALA B 1 444 ? -12.867 21.625 -10.375 1 92.88 444 ALA B CA 1
ATOM 7207 C C . ALA B 1 444 ? -12.906 23.125 -10.094 1 92.88 444 ALA B C 1
ATOM 7209 O O . ALA B 1 444 ? -11.898 23.719 -9.68 1 92.88 444 ALA B O 1
ATOM 7210 N N . SER B 1 445 ? -14.078 23.656 -10.445 1 93.44 445 SER B N 1
ATOM 7211 C CA . SER B 1 445 ? -14.305 25.062 -10.109 1 93.44 445 SER B CA 1
ATOM 7212 C C . SER B 1 445 ? -15.219 25.203 -8.898 1 93.44 445 SER B C 1
ATOM 7214 O O . SER B 1 445 ? -16.172 24.438 -8.75 1 93.44 445 SER B O 1
ATOM 7216 N N . ALA B 1 446 ? -14.867 26.188 -8.156 1 94.5 446 ALA B N 1
ATOM 7217 C CA . ALA B 1 446 ? -15.734 26.469 -7.016 1 94.5 446 ALA B CA 1
ATOM 7218 C C . ALA B 1 446 ? -17.078 27.031 -7.469 1 94.5 446 ALA B C 1
ATOM 7220 O O . ALA B 1 446 ? -17.141 27.828 -8.406 1 94.5 446 ALA B O 1
ATOM 7221 N N . ASP B 1 447 ? -18.141 26.547 -6.832 1 95 447 ASP B N 1
ATOM 7222 C CA . ASP B 1 447 ? -19.438 27.234 -6.973 1 95 447 ASP B CA 1
ATOM 7223 C C . ASP B 1 447 ? -19.344 28.672 -6.48 1 95 447 ASP B C 1
ATOM 7225 O O . ASP B 1 447 ? -18.859 28.938 -5.375 1 95 447 ASP B O 1
ATOM 7229 N N . VAL B 1 448 ? -19.859 29.562 -7.238 1 94 448 VAL B N 1
ATOM 7230 C CA . VAL B 1 448 ? -19.734 30.984 -6.949 1 94 448 VAL B CA 1
ATOM 7231 C C . VAL B 1 448 ? -20.422 31.297 -5.621 1 94 448 VAL B C 1
ATOM 7233 O O . VAL B 1 448 ? -20.031 32.219 -4.914 1 94 448 VAL B O 1
ATOM 7236 N N . ASN B 1 449 ? -21.297 30.484 -5.254 1 93.88 449 ASN B N 1
ATOM 7237 C CA . ASN B 1 449 ? -22.062 30.734 -4.039 1 93.88 449 ASN B CA 1
ATOM 7238 C C . ASN B 1 449 ? -21.547 29.906 -2.869 1 93.88 449 ASN B C 1
ATOM 7240 O O . ASN B 1 449 ? -22.141 29.922 -1.783 1 93.88 449 ASN B O 1
ATOM 7244 N N . CYS B 1 450 ? -20.531 29.188 -3.111 1 94.75 450 CYS B N 1
ATOM 7245 C CA . CYS B 1 450 ? -20 28.375 -2.02 1 94.75 450 CYS B CA 1
ATOM 7246 C C . CYS B 1 450 ? -19.359 29.266 -0.949 1 94.75 450 CYS B C 1
ATOM 7248 O O . CYS B 1 450 ? -18.438 30.031 -1.232 1 94.75 450 CYS B O 1
ATOM 7250 N N . PRO B 1 451 ? -19.797 29.203 0.193 1 91 451 PRO B N 1
ATOM 7251 C CA . PRO B 1 451 ? -19.25 30.062 1.243 1 91 451 PRO B CA 1
ATOM 7252 C C . PRO B 1 451 ? -17.859 29.609 1.702 1 91 451 PRO B C 1
ATOM 7254 O O . PRO B 1 451 ? -17.172 30.344 2.404 1 91 451 PRO B O 1
ATOM 7257 N N . LEU B 1 452 ? -17.453 28.453 1.311 1 93.5 452 LEU B N 1
ATOM 7258 C CA . LEU B 1 452 ? -16.234 27.859 1.876 1 93.5 452 LEU B CA 1
ATOM 7259 C C . LEU B 1 452 ? -15.039 28.109 0.966 1 93.5 452 LEU B C 1
ATOM 7261 O O . LEU B 1 452 ? -13.977 28.531 1.431 1 93.5 452 LEU B O 1
ATOM 7265 N N . CYS B 1 453 ? -15.211 27.828 -0.338 1 94.88 453 CYS B N 1
ATOM 7266 C CA . CYS B 1 453 ? -13.977 27.812 -1.121 1 94.88 453 CYS B CA 1
ATOM 7267 C C . CYS B 1 453 ? -14.008 28.891 -2.203 1 94.88 453 CYS B C 1
ATOM 7269 O O . CYS B 1 453 ? -13.023 29.094 -2.908 1 94.88 453 CYS B O 1
ATOM 7271 N N . SER B 1 454 ? -15.164 29.578 -2.369 1 94.38 454 SER B N 1
ATOM 7272 C CA . SER B 1 454 ? -15.234 30.625 -3.385 1 94.38 454 SER B CA 1
ATOM 7273 C C . SER B 1 454 ? -14.766 31.953 -2.832 1 94.38 454 SER B C 1
ATOM 7275 O O . SER B 1 454 ? -14.469 32.875 -3.596 1 94.38 454 SER B O 1
ATOM 7277 N N . THR B 1 455 ? -14.727 32.062 -1.525 1 93.06 455 THR B N 1
ATOM 7278 C CA . THR B 1 455 ? -14.242 33.281 -0.863 1 93.06 455 THR B CA 1
ATOM 7279 C C . THR B 1 455 ? -13.328 32.938 0.31 1 93.06 455 THR B C 1
ATOM 7281 O O . THR B 1 455 ? -13.406 31.812 0.849 1 93.06 455 THR B O 1
ATOM 7284 N N . ASP B 1 456 ? -12.547 33.875 0.695 1 93.94 456 ASP B N 1
ATOM 7285 C CA . ASP B 1 456 ? -11.602 33.562 1.77 1 93.94 456 ASP B CA 1
ATOM 7286 C C . ASP B 1 456 ? -12.109 34.125 3.105 1 93.94 456 ASP B C 1
ATOM 7288 O O . ASP B 1 456 ? -11.336 34.25 4.055 1 93.94 456 ASP B O 1
ATOM 7292 N N . LYS B 1 457 ? -13.406 34.406 3.186 1 91.31 457 LYS B N 1
ATOM 7293 C CA . LYS B 1 457 ? -13.992 35.062 4.363 1 91.31 457 LYS B CA 1
ATOM 7294 C C . LYS B 1 457 ? -13.883 34.156 5.586 1 91.31 457 LYS B C 1
ATOM 7296 O O . LYS B 1 457 ? -13.758 34.625 6.715 1 91.31 457 LYS B O 1
ATOM 7301 N N . LEU B 1 458 ? -13.906 32.844 5.301 1 94.25 458 LEU B N 1
ATOM 7302 C CA . LEU B 1 458 ? -13.93 31.906 6.414 1 94.25 458 LEU B CA 1
ATOM 7303 C C . LEU B 1 458 ? -12.555 31.297 6.645 1 94.25 458 LEU B C 1
ATOM 7305 O O . LEU B 1 458 ? -12.352 30.562 7.613 1 94.25 458 LEU B O 1
ATOM 7309 N N . TRP B 1 459 ? -11.602 31.609 5.773 1 97.12 459 TRP B N 1
ATOM 7310 C CA . TRP B 1 459 ? -10.297 30.953 5.832 1 97.12 459 TRP B CA 1
ATOM 7311 C C . TRP B 1 459 ? -9.484 31.469 7.012 1 97.12 459 TRP B C 1
ATOM 7313 O O . TRP B 1 459 ? -9.172 32.656 7.09 1 97.12 459 TRP B O 1
ATOM 7323 N N . GLY B 1 460 ? -9.156 30.562 7.945 1 97.25 460 GLY B N 1
ATOM 7324 C CA . GLY B 1 460 ? -8.281 30.906 9.055 1 97.25 460 GLY B CA 1
ATOM 7325 C C . GLY B 1 460 ? -9.008 31.578 10.195 1 97.25 460 GLY B C 1
ATOM 7326 O O . GLY B 1 460 ? -8.375 32.125 11.102 1 97.25 460 GLY B O 1
ATOM 7327 N N . LYS B 1 461 ? -10.305 31.578 10.227 1 95.44 461 LYS B N 1
ATOM 7328 C CA . LYS B 1 461 ? -11.07 32.219 11.289 1 95.44 461 LYS B CA 1
ATOM 7329 C C . LYS B 1 461 ? -10.82 31.562 12.633 1 95.44 461 LYS B C 1
ATOM 7331 O O . LYS B 1 461 ? -10.883 32.219 13.68 1 95.44 461 LYS B O 1
ATOM 7336 N N . GLY B 1 462 ? -10.562 30.219 12.57 1 97 462 GLY B N 1
ATOM 7337 C CA . GLY B 1 462 ? -10.336 29.469 13.797 1 97 462 GLY B CA 1
ATOM 7338 C C . GLY B 1 462 ? -11.609 29.203 14.578 1 97 462 GLY B C 1
ATOM 7339 O O . GLY B 1 462 ? -12.609 28.75 14.008 1 97 462 GLY B O 1
ATOM 7340 N N . ASP B 1 463 ? -11.555 29.438 15.883 1 96.38 463 ASP B N 1
ATOM 7341 C CA . ASP B 1 463 ? -12.688 29.141 16.766 1 96.38 463 ASP B CA 1
ATOM 7342 C C . ASP B 1 463 ? -13.852 30.094 16.5 1 96.38 463 ASP B C 1
ATOM 7344 O O . ASP B 1 463 ? -13.672 31.312 16.484 1 96.38 463 ASP B O 1
ATOM 7348 N N . VAL B 1 464 ? -14.945 29.547 16.219 1 93.75 464 VAL B N 1
ATOM 7349 C CA . VAL B 1 464 ? -16.188 30.297 16.094 1 93.75 464 VAL B CA 1
ATOM 7350 C C . VAL B 1 464 ? -17.297 29.594 16.891 1 93.75 464 VAL B C 1
ATOM 7352 O O . VAL B 1 464 ? -17.188 28.422 17.219 1 93.75 464 VAL B O 1
ATOM 7355 N N . GLU B 1 465 ? -18.266 30.359 17.234 1 90.31 465 GLU B N 1
ATOM 7356 C CA . GLU B 1 465 ? -19.469 29.812 17.875 1 90.31 465 GLU B CA 1
ATOM 7357 C C . GLU B 1 465 ? -20.703 30.047 17.016 1 90.31 465 GLU B C 1
ATOM 7359 O O . GLU B 1 465 ? -21.016 31.188 16.672 1 90.31 465 GLU B O 1
ATOM 7364 N N . PRO B 1 466 ? -21.438 28.953 16.625 1 90.88 466 PRO B N 1
ATOM 7365 C CA . PRO B 1 466 ? -21.172 27.562 16.969 1 90.88 466 PRO B CA 1
ATOM 7366 C C . PRO B 1 466 ? -19.953 26.984 16.25 1 90.88 466 PRO B C 1
ATOM 7368 O O . PRO B 1 466 ? -19.531 27.531 15.227 1 90.88 466 PRO B O 1
ATOM 7371 N N . PHE B 1 467 ? -19.484 25.906 16.781 1 91.44 467 PHE B N 1
ATOM 7372 C CA . PHE B 1 467 ? -18.297 25.25 16.219 1 91.44 467 PHE B CA 1
ATOM 7373 C C . PHE B 1 467 ? -18.438 25.078 14.719 1 91.44 467 PHE B C 1
ATOM 7375 O O . PHE B 1 467 ? -19.438 24.516 14.242 1 91.44 467 PHE B O 1
ATOM 7382 N N . LEU B 1 468 ? -17.531 25.625 13.953 1 92.44 468 LEU B N 1
ATOM 7383 C CA . LEU B 1 468 ? -17.438 25.578 12.5 1 92.44 468 LEU B CA 1
ATOM 7384 C C . LEU B 1 468 ? -18.625 26.281 11.859 1 92.44 468 LEU B C 1
ATOM 7386 O O . LEU B 1 468 ? -18.953 26.031 10.695 1 92.44 468 LEU B O 1
ATOM 7390 N N . GLY B 1 469 ? -19.359 27.016 12.609 1 84.69 469 GLY B N 1
ATOM 7391 C CA . GLY B 1 469 ? -20.516 27.75 12.109 1 84.69 469 GLY B CA 1
ATOM 7392 C C . GLY B 1 469 ? -21.719 26.844 11.852 1 84.69 469 GLY B C 1
ATOM 7393 O O . GLY B 1 469 ? -22.609 27.219 11.094 1 84.69 469 GLY B O 1
ATOM 7394 N N . MET B 1 470 ? -21.516 25.625 12.242 1 74.12 470 MET B N 1
ATOM 7395 C CA . MET B 1 470 ? -22.562 24.656 11.992 1 74.12 470 MET B CA 1
ATOM 7396 C C . MET B 1 470 ? -23.672 24.781 13.031 1 74.12 470 MET B C 1
ATOM 7398 O O . MET B 1 470 ? -23.406 24.875 14.227 1 74.12 470 MET B O 1
ATOM 7402 N N . VAL B 1 471 ? -25.031 25.297 12.594 1 58.81 471 VAL B N 1
ATOM 7403 C CA . VAL B 1 471 ? -26.203 25.406 13.461 1 58.81 471 VAL B CA 1
ATOM 7404 C C . VAL B 1 471 ? -26.797 24.016 13.711 1 58.81 471 VAL B C 1
ATOM 7406 O O . VAL B 1 471 ? -26.859 23.203 12.797 1 58.81 471 VAL B O 1
#

Nearest PDB structures (foldseek):
  7pvn-assembly1_A  TM=8.169E-01  e=1.186E-09  Homo sapiens
  7sol-assembly1_A  TM=8.015E-01  e=2.250E-09  Homo sapiens
  7pvn-assembly2_B  TM=7.506E-01  e=1.782E-09  Homo sapiens
  7pyv-assembly1_A  TM=8.183E-01  e=6.804E-09  Homo sapiens
  7pyv-assembly2_B  TM=8.183E-01  e=6.804E-09  Homo sapiens

Secondary structure (DSSP, 8-state):
-PPEEEEEEEHHHHHHHHHHH--TT----EEEEEEEEEEESS-TTT---EEEEEEEEEEEPPGGGEEEE-SS-EEE-HHHHHHHHHHHHHTT-EEEEEEEESTT-SS--HHHHHHHHHHHHHHHHHH-TT--EEEEEEETT--EEEEEEEETTEEEE-SEEEEESSSEEEE-TTTT-SPPPGGGHHHHHHH-HHHHHHHHH-EEEEE--SHHHHHHHHHHHHHT--EEEEE--PBP-GGGTTT-TT--HHHHHHT-BHHHHHHHHHHHT-S--EEEEE-S-TTSHHHHHHHHH-SEEEE---SHHHHHHHHHHHHHH---EEEEEEEEEEE-SSS-EEEEEEEEEEEE-TTS--TTTTT-S-HHHHHHHHHHHH-HHHHHHHHHHTT--STTS-----HHHHHHHHHHHHHHHHHHHH-TT-TT---SEEEEETTTTEEEE---PPPTT-TTTS-STTTT-BS-SSGGG--/-PPEEEEEEEHHHHHHHHHHH--TT----EEEEEEEEEEESS-TTT---EEEEEEEEEEEPPGGGEEEE-SS-EEE-HHHHHHHHHHHHHTT-EEEEEEEESTT-S---HHHHHHHHHHHHHHHHHH-TT--EEEEEEETT--EEEEEEEETTEEEE-SEEEEESSSEEEE-TTTT-SPPPGGGHHHHHHH-HHHHHHHHH-EEEEE--SHHHHHHHHHHHHHT--EEEEE--PBP-GGGTTT-TT--HHHHHHT-BHHHHHHHHHHHT-S--EEEEE-S-TTSHHHHHHHHH-SEEEE---SHHHHHHHHHHHHHHT--EEEEEEEEEEE-SSS-EEEEEEEEEEEE-TTS--TTTTT-S-HHHHHHHHHHHH-HHHHHHHHHHTT--STTS-----HHHHHHHHHHHHHHHHHHHH-TT-TT---SEEEEETTTTEEEE---PPPTT-TTTS-STTTT-BS-SSGGG--

Foldseek 3Di:
DDAAEEEEEAPVVLVVCCVQQDDPVLKKAKWKWKWAKAWFPQAQVHGHIHIYIYTQDIGGDDPVQWDDIGLADTDGHCVVVLVVLVVCLVLVIAMEMEMEHEPPPFDDDPVCLVPVQVSQVVSCVRNHLQHKYKYWYAYPVGAIWIWIGRHSVDIGTHQWYWYDDLFIDIHGPCQLPDDDDPLCVVVCVPQNPNQLVVQCPFAEEEADQALQSLLLLVVSVSSNHAHYEYEEQFWDAPVRVQRRPQDDPVRNVVRHRSQVSSQVSNVVVVPRHDYHYHNDDCPDPVNSSVLLRGQEYEAPDDAQQSLVLVLLVCFQRVRKYWYKDWAWDWDPPPDTDTPFTKIKTAIRGPQAATCVQVVVHDVVRNVLVVCCVVPVVVSVVVVVVPVPPDPDDPGDDHNVRSSVSSVVSVVLVSCSHRVPVHDPRRARMWMQTPVVRDIDRDGGDYDCPDPRNNDSNSGRNHQDPPGSPDD/DDAAEEEEEAPVVLVVCCVQQDDPVLKKAKWKWKWAKAWFPQAQPHGHIHIYIYTQDIGGDDPVQWDDIGLADTDGHCVVVLVVLVVCLVLVIAMEMEMEHEPPPFDDDVVCLVPVLVSQVVSCVRNHLQHKYKYWYAYPVGAIWIWIHRHSVDIGTHQWYWHDDLFIDIHGPCQLPDDDDPLCVVVCVPQNPNQLVVQCPFAEEEEDQALQRLLLLVVSVSSNHAHYEYEEQFWDAPVRVQRHPQDDPVRNVVRHRSQVSSQVSNVVVVPRHDYHYHNDDCPDPVNSSVLLRGQEYEAPDDAQQSLVLVLLVCFQNVRKYWYKDWAWDWDPPPDTHTPFTKIKTAIRGPQAATCVQVVVHDVVRNVLVVCCVVPVVVSVVVVVVPVPPPVDDDGDDHNVRSSVSSVVSVVLVSCSHRVPVHDPRRARMWMQTPVVRDIDRDGGDYDCPDPRNNDSNSGRNHQDPPGSPDD

pLDDT: mean 90.7, std 11.39, range [33.47, 98.94]

Sequence (942 aa):
MNNQISLTLRESHLQELRKSLWHSDGKEKAAYLICGEVSIQADPWTSMPRKKYLSVEVIPIPDNEIVSHSPQHITWSTDSFVRVLKLAQQKNLTVAIIHTHGKNGARFSEQDDVNEPDLVQLAQNRNGQDTKLLSLILTADGDLVGRCWFNPKEYQPLDLIMCVGDRLQLHYPERGNGISSPIFQRQALAFGEALTQDLSTLRIGIVGCGGTGSAVAMLLPKLGVRQIALFDQDIVEFTNLNRLHGATFNDAQEGLPKVEVIRRSLTDLGIGVEVRTYRAWINDPMCQDALKTCDIIFGCTDDHAGRLLLNRFAYYYLTPIFDVGLAIEVDRSETLRMQALDGRVTTLIPPNTCLLCREIINPEQAFGESLKREQPEEYKRRKEEAYVIGEGNPSPAVVLFTTDVANMAIQELVHRLQGFRGKNGAIANRVKKYHLREDRQLGASADVNCPLCSTDKLWGKGDVEPFLGMVMNNQISLTLRESHLQELRKSLWHSDGKEKAAYLICGEVSIQADPWTSMPRKKYLSVEVIPIPDNEIVSHSPQHITWSTDSFVRVLKLAQQKNLTVAIIHTHGKNGARFSEQDDVNEPDLVQLAQNRNGQDTKLLSLILTADGDLVGRCWFNPKEYQPLDLIMCVGDRLQLHYPERGNGISSPIFQRQALAFGEALTQDLSTLRIGIVGCGGTGSAVAMLLPKLGVRQIALFDQDIVEFTNLNRLHGATFNDAQEGLPKVEVIRRSLTDLGIGVEVRTYRAWINDPMCQDALKTCDIIFGCTDDHAGRLLLNRFAYYYLTPIFDVGLAIEVDRSETLRMQALDGRVTTLIPPNTCLLCREIINPEQAFGESLKREQPEEYKRRKEEAYVIGEGNPSPAVVLFTTDVANMAIQELVHRLQGFRGKNGAIANRVKKYHLREDRQLGASADVNCPLCSTDKLWGKGDVEPFLGMV